Protein AF-K3WX58-F1 (afdb_monomer_lite)

Secondary structure (DSSP, 8-state):
-HHHHHHHHHHHHHHH---S-SS------HHHHHHHHHHHHHHHHHHHHHHHHHHHHTT-S-PPPPPPPPEES--GGG---S-S------S---SPPTTTTGGGS-HHHHHHHHHHH-TTGGG------S-S------GGGGTT---HHHHHHHSTT--------EEEEEEEEETTEEEEEEEE-SSTTHHHHHHHHHHHHHHHH-SBEEEE--SEEEEEEEEES-S-HHHHHHHHHHTHHHHHHHIIIIISHHHHHTT-EEEEEEEEEEEHHHHHHHH-S-TT--SSPPPTTS-----SSTT-EEEEEEEEEE-TTB--HHHHHHHHHHHHHHHHHHHT-EEEEEEE-S--TTSEEEEEEEEEGGG--BTTB-HHHHHHHHHHHHHHHHH-HHHHHHHHHHHHHHHHHHHHHTT--HHHHHHHHHHHHTTTSS---SEEEEEEE-TTS-EEEEEEEEEE----SBSGGGGT-HHHHHHHHHTTS--HHHHHHHHHHHHHHHHHHHHHHHHHH-HHHHHHHHHHHHHHHHTT--TTTHHHHHHHHHHTT--SHHHHHHHHHHHHHHHHHHTT----------PPEEEEEEEE-TT-SSEEEEEEEE--SSSS--EEEE-PPP---S-TT------HHHHHHHTT--HHHHHHHHHHHHHHHTTTS-TT--STHHHHHTT--HHHHHHHHHHHHHHHHHHHHHHHHHHHHHHHHHHHHHHTS-GGG--HHHHHHHGGGS-TT-HHHHHHHHHHHHHHHHHHHHHHHH---HHHHHHHHHHHHHHHHHHHHHHHHHT--S---------TT-----HHHHHHHHHHGGGG-HHHHHHHHGGGS-GGG--HHHHHHHHHHHHHHHHHHHHHHHHHHHHHHHHHT---HHHHHHHHTT--GGGGGGGHHHHHHHHHHHHHHHHHHHHHTTTSTTGGGS-HHHHHHHHHHHHHHHSTTS-TTGGGG--

InterPro domains:
  IPR002202 Hydroxymethylglutaryl-CoA reductase, class I/II [PF00368] (144-524)
  IPR002202 Hydroxymethylglutaryl-CoA reductase, class I/II [PS50065] (121-523)
  IPR002202 Hydroxymethylglutaryl-CoA reductase, class I/II [PTHR10572] (151-526)
  IPR004553 Hydroxymethylglutaryl-CoA reductase, bacterial-type [cd00644] (100-563)
  IPR009023 Hydroxymethylglutaryl-CoA reductase, class I/II, NAD/NADP-binding domain superfamily [SSF55035] (216-273)
  IPR009023 Hydroxymethylglutaryl-CoA reductase, class I/II, NAD/NADP-binding domain superfamily [SSF55035] (301-352)
  IPR009029 Hydroxymethylglutaryl-CoA reductase, class I/II, substrate-binding domain superfamily [SSF56542] (99-561)
  IPR023074 Hydroxymethylglutaryl-CoA reductase, class I/II, catalytic domain superfamily [G3DSA:3.90.770.10] (97-259)
  IPR023074 Hydroxymethylglutaryl-CoA reductase, class I/II, catalytic domain superfamily [G3DSA:3.90.770.10] (296-513)

Structure (mmCIF, N/CA/C/O backbone):
data_AF-K3WX58-F1
#
_entry.id   AF-K3WX58-F1
#
loop_
_atom_site.group_PDB
_atom_site.id
_atom_site.type_symbol
_atom_site.label_atom_id
_atom_site.label_alt_id
_atom_site.label_comp_id
_atom_site.label_asym_id
_atom_site.label_entity_id
_atom_site.label_seq_id
_atom_site.pdbx_PDB_ins_code
_atom_site.Cartn_x
_atom_site.Cartn_y
_atom_site.Cartn_z
_atom_site.occupancy
_atom_site.B_iso_or_equiv
_atom_site.auth_seq_id
_atom_site.auth_comp_id
_atom_site.auth_asym_id
_atom_site.auth_atom_id
_atom_site.pdbx_PDB_model_num
ATOM 1 N N . GLU A 1 1 ? 5.206 -16.574 -54.079 1.00 43.66 1 GLU A N 1
ATOM 2 C CA . GLU A 1 1 ? 4.871 -18.002 -53.870 1.00 43.66 1 GLU A CA 1
ATOM 3 C C . GLU A 1 1 ? 3.372 -18.230 -53.760 1.00 43.66 1 GLU A C 1
ATOM 5 O O . GLU A 1 1 ? 2.884 -19.163 -54.385 1.00 43.66 1 GLU A O 1
ATOM 10 N N . ASP A 1 2 ? 2.635 -17.336 -53.100 1.00 39.84 2 ASP A N 1
ATOM 11 C CA . ASP A 1 2 ? 1.175 -17.448 -52.975 1.00 39.84 2 ASP A CA 1
ATOM 12 C C . ASP A 1 2 ? 0.436 -17.485 -54.315 1.00 39.84 2 ASP A C 1
ATOM 14 O O . ASP A 1 2 ? -0.451 -18.311 -54.486 1.00 39.84 2 ASP A O 1
ATOM 18 N N . ALA A 1 3 ? 0.856 -16.708 -55.320 1.00 42.34 3 ALA A N 1
ATOM 19 C CA . ALA A 1 3 ? 0.269 -16.783 -56.664 1.00 42.34 3 ALA A CA 1
ATOM 20 C C . ALA A 1 3 ? 0.475 -18.160 -57.338 1.00 42.34 3 ALA A C 1
ATOM 22 O O . ALA A 1 3 ? -0.438 -18.698 -57.958 1.00 42.34 3 ALA A O 1
ATOM 23 N N . LEU A 1 4 ? 1.650 -18.779 -57.167 1.00 49.25 4 LEU A N 1
ATOM 24 C CA . LEU A 1 4 ? 1.963 -20.116 -57.696 1.00 49.25 4 LEU A CA 1
ATOM 25 C C . LEU A 1 4 ? 1.227 -21.220 -56.926 1.00 49.25 4 LEU A C 1
ATOM 27 O O . LEU A 1 4 ? 0.771 -22.196 -57.523 1.00 49.25 4 LEU A O 1
ATOM 31 N N . LEU A 1 5 ? 1.087 -21.060 -55.609 1.00 49.88 5 LEU A N 1
ATOM 32 C CA . LEU A 1 5 ? 0.298 -21.949 -54.763 1.00 49.88 5 LEU A CA 1
ATOM 33 C C . LEU A 1 5 ? -1.189 -21.857 -55.125 1.00 49.88 5 LEU A C 1
ATOM 35 O O . LEU A 1 5 ? -1.841 -22.888 -55.265 1.00 49.88 5 LEU A O 1
ATOM 39 N N . HIS A 1 6 ? -1.703 -20.653 -55.374 1.00 46.78 6 HIS A N 1
ATOM 40 C CA . HIS A 1 6 ? -3.083 -20.410 -55.786 1.00 46.78 6 HIS A CA 1
ATOM 41 C C . HIS A 1 6 ? -3.382 -21.034 -57.158 1.00 46.78 6 HIS A C 1
ATOM 43 O O . HIS A 1 6 ? -4.354 -21.775 -57.297 1.00 46.78 6 HIS A O 1
ATOM 49 N N . VAL A 1 7 ? -2.490 -20.867 -58.142 1.00 51.72 7 VAL A N 1
ATOM 50 C CA . VAL A 1 7 ? -2.615 -21.500 -59.470 1.00 51.72 7 VAL A CA 1
ATOM 51 C C . VAL A 1 7 ? -2.524 -23.031 -59.388 1.00 51.72 7 VAL A C 1
ATOM 53 O O . VAL A 1 7 ? -3.329 -23.729 -60.004 1.00 51.72 7 VAL A O 1
ATOM 56 N N . ARG A 1 8 ? -1.613 -23.590 -58.575 1.00 53.00 8 ARG A N 1
ATOM 57 C CA . ARG A 1 8 ? -1.532 -25.049 -58.341 1.00 53.00 8 ARG A CA 1
ATOM 58 C C . ARG A 1 8 ? -2.770 -25.601 -57.633 1.00 53.00 8 ARG A C 1
ATOM 60 O O . ARG A 1 8 ? -3.174 -26.731 -57.908 1.00 53.00 8 ARG A O 1
ATOM 67 N N . THR A 1 9 ? -3.372 -24.817 -56.743 1.00 53.41 9 THR A N 1
ATOM 68 C CA . THR A 1 9 ? -4.593 -25.191 -56.016 1.00 53.41 9 THR A CA 1
ATOM 69 C C . THR A 1 9 ? -5.805 -25.166 -56.947 1.00 53.41 9 THR A C 1
ATOM 71 O O . THR A 1 9 ? -6.582 -26.118 -56.944 1.00 53.41 9 THR A O 1
ATOM 74 N N . LEU A 1 10 ? -5.904 -24.166 -57.829 1.00 48.84 10 LEU A N 1
ATOM 75 C CA . LEU A 1 10 ? -6.927 -24.093 -58.879 1.00 48.84 10 LEU A CA 1
ATOM 76 C C . LEU A 1 10 ? -6.798 -25.236 -59.901 1.00 48.84 10 LEU A C 1
ATOM 78 O O . LEU A 1 10 ? -7.798 -25.858 -60.249 1.00 48.84 10 LEU A O 1
ATOM 82 N N . LEU A 1 11 ? -5.577 -25.598 -60.313 1.00 54.47 11 LEU A N 1
ATOM 83 C CA . LEU A 1 11 ? -5.333 -26.749 -61.198 1.00 54.47 11 LEU A CA 1
ATOM 84 C C . LEU A 1 11 ? -5.656 -28.097 -60.527 1.00 54.47 11 LEU A C 1
ATOM 86 O O . LEU A 1 11 ? -6.157 -29.012 -61.183 1.00 54.47 11 LEU A O 1
ATOM 90 N N . LYS A 1 12 ? -5.408 -28.232 -59.216 1.00 52.78 12 LYS A N 1
ATOM 91 C CA . LYS A 1 12 ? -5.832 -29.406 -58.431 1.00 52.78 12 LYS A CA 1
ATOM 92 C C . LYS A 1 12 ? -7.353 -29.480 -58.283 1.00 52.78 12 LYS A C 1
ATOM 94 O O . LYS A 1 12 ? -7.905 -30.570 -58.403 1.00 52.78 12 LYS A O 1
ATOM 99 N N . ALA A 1 13 ? -8.021 -28.347 -58.069 1.00 48.00 13 ALA A N 1
ATOM 100 C CA . ALA A 1 13 ? -9.479 -28.272 -57.993 1.00 48.00 13 ALA A CA 1
ATOM 101 C C . ALA A 1 13 ? -10.135 -28.631 -59.339 1.00 48.00 13 ALA A C 1
ATOM 103 O O . ALA A 1 13 ? -11.078 -29.420 -59.369 1.00 48.00 13 ALA A O 1
ATOM 104 N N . ALA A 1 14 ? -9.567 -28.161 -60.455 1.00 50.66 14 ALA A N 1
ATOM 105 C CA . ALA A 1 14 ? -10.018 -28.511 -61.803 1.00 50.66 14 ALA A CA 1
ATOM 106 C C . ALA A 1 14 ? -9.865 -30.015 -62.118 1.00 50.66 14 ALA A C 1
ATOM 108 O O . ALA A 1 14 ? -10.722 -30.590 -62.783 1.00 50.66 14 ALA A O 1
ATOM 109 N N . LYS A 1 15 ? -8.823 -30.682 -61.594 1.00 52.50 15 LYS A N 1
ATOM 110 C CA . LYS A 1 15 ? -8.646 -32.144 -61.719 1.00 52.50 15 LYS A CA 1
ATOM 111 C C . LYS A 1 15 ? -9.596 -32.968 -60.840 1.00 52.50 15 LYS A C 1
ATOM 113 O O . LYS A 1 15 ? -9.885 -34.107 -61.191 1.00 52.50 15 LYS A O 1
ATOM 118 N N . HIS A 1 16 ? -10.072 -32.428 -59.716 1.00 46.81 16 HIS A N 1
ATOM 119 C CA . HIS A 1 16 ? -10.919 -33.163 -58.764 1.00 46.81 16 HIS A CA 1
ATOM 120 C C . HIS A 1 16 ? -12.434 -33.032 -59.005 1.00 46.81 16 HIS A C 1
ATOM 122 O O . HIS A 1 16 ? -13.191 -33.816 -58.439 1.00 46.81 16 HIS A O 1
ATOM 128 N N . HIS A 1 17 ? -12.893 -32.106 -59.853 1.00 43.56 17 HIS A N 1
ATOM 129 C CA . HIS A 1 17 ? -14.317 -31.932 -60.190 1.00 43.56 17 HIS A CA 1
ATOM 130 C C . HIS A 1 17 ? -14.790 -32.661 -61.463 1.00 43.56 17 HIS A C 1
ATOM 132 O O . HIS A 1 17 ? -15.893 -32.408 -61.945 1.00 43.56 17 HIS A O 1
ATOM 138 N N . ALA A 1 18 ? -14.019 -33.620 -61.985 1.00 42.00 18 ALA A N 1
ATOM 139 C CA . ALA A 1 18 ? -14.491 -34.508 -63.047 1.00 42.00 18 ALA A CA 1
ATOM 140 C C . ALA A 1 18 ? -15.503 -35.539 -62.493 1.00 42.00 18 ALA A C 1
ATOM 142 O O . ALA A 1 18 ? -15.126 -36.591 -61.980 1.00 42.00 18 ALA A O 1
ATOM 143 N N . ILE A 1 19 ? -16.798 -35.217 -62.572 1.00 40.12 19 ILE A N 1
ATOM 144 C CA . ILE A 1 19 ? -17.924 -36.133 -62.311 1.00 40.12 19 ILE A CA 1
ATOM 145 C C . ILE A 1 19 ? -18.088 -37.082 -63.520 1.00 40.12 19 ILE A C 1
ATOM 147 O O . ILE A 1 19 ? -17.957 -36.633 -64.661 1.00 40.12 19 ILE A O 1
ATOM 151 N N . PRO A 1 20 ? -18.381 -38.383 -63.318 1.00 42.94 20 PRO A N 1
ATOM 152 C CA . PRO A 1 20 ? -18.301 -39.397 -64.364 1.00 42.94 20 PRO A CA 1
ATOM 153 C C . PRO A 1 20 ? -19.585 -39.470 -65.197 1.00 42.94 20 PRO A C 1
ATOM 155 O O . PRO A 1 20 ? -20.292 -40.461 -65.118 1.00 42.94 20 PRO A O 1
ATOM 158 N N . HIS A 1 21 ? -19.901 -38.465 -66.015 1.00 39.81 21 HIS A N 1
ATOM 159 C CA . HIS A 1 21 ? -20.888 -38.636 -67.089 1.00 39.81 21 HIS A CA 1
ATOM 160 C C . HIS A 1 21 ? -20.566 -37.751 -68.305 1.00 39.81 21 HIS A C 1
ATOM 162 O O . HIS A 1 21 ? -20.448 -36.535 -68.198 1.00 39.81 21 HIS A O 1
ATOM 168 N N . SER A 1 22 ? -20.518 -38.403 -69.473 1.00 39.22 22 SER A N 1
ATOM 169 C CA . SER A 1 22 ? -20.307 -37.898 -70.843 1.00 39.22 22 SER A CA 1
ATOM 170 C C . SER A 1 22 ? -18.853 -37.808 -71.351 1.00 39.22 22 SER A C 1
ATOM 172 O O . SER A 1 22 ? -17.970 -37.200 -70.755 1.00 39.22 22 SER A O 1
ATOM 174 N N . ASN A 1 23 ? -18.631 -38.469 -72.495 1.00 43.84 23 ASN A N 1
ATOM 175 C CA . ASN A 1 23 ? -17.389 -38.558 -73.265 1.00 43.84 23 ASN A CA 1
ATOM 176 C C . ASN A 1 23 ? -17.002 -37.206 -73.894 1.00 43.84 23 ASN A C 1
ATOM 178 O O . ASN A 1 23 ? -17.158 -37.010 -75.099 1.00 43.84 23 ASN A O 1
ATOM 182 N N . ALA A 1 24 ? -16.456 -36.290 -73.103 1.00 44.12 24 ALA A N 1
ATOM 183 C CA . ALA A 1 24 ? -15.694 -35.159 -73.619 1.00 44.12 24 ALA A CA 1
ATOM 184 C C . ALA A 1 24 ? -14.443 -34.980 -72.755 1.00 44.12 24 ALA A C 1
ATOM 186 O O . ALA A 1 24 ? -14.512 -34.523 -71.616 1.00 44.12 24 ALA A O 1
ATOM 187 N N . ALA A 1 25 ? -13.293 -35.395 -73.287 1.00 41.34 25 ALA A N 1
ATOM 188 C CA . ALA A 1 25 ? -12.004 -35.159 -72.658 1.00 41.34 25 ALA A CA 1
ATOM 189 C C . ALA A 1 25 ? -11.782 -33.645 -72.533 1.00 41.34 25 ALA A C 1
ATOM 191 O O . ALA A 1 25 ? -11.614 -32.949 -73.534 1.00 41.34 25 ALA A O 1
ATOM 192 N N . VAL A 1 26 ? -11.789 -33.127 -71.304 1.00 44.72 26 VAL A N 1
ATOM 193 C CA . VAL A 1 26 ? -11.308 -31.773 -71.022 1.00 44.72 26 VAL A CA 1
ATOM 194 C C . VAL A 1 26 ? -9.791 -31.803 -71.197 1.00 44.72 26 VAL A C 1
ATOM 196 O O . VAL A 1 26 ? -9.055 -32.199 -70.293 1.00 44.72 26 VAL A O 1
ATOM 199 N N . HIS A 1 27 ? -9.324 -31.440 -72.392 1.00 47.81 27 HIS A N 1
ATOM 200 C CA . HIS A 1 27 ? -7.918 -31.146 -72.638 1.00 47.81 27 HIS A CA 1
ATOM 201 C C . HIS A 1 27 ? -7.548 -29.912 -71.809 1.00 47.81 27 HIS A C 1
ATOM 203 O O . HIS A 1 27 ? -7.974 -28.797 -72.104 1.00 47.81 27 HIS A O 1
ATOM 209 N N . VAL A 1 28 ? -6.767 -30.116 -70.748 1.00 53.69 28 VAL A N 1
ATOM 210 C CA . VAL A 1 28 ? -5.978 -29.027 -70.171 1.00 53.69 28 VAL A CA 1
ATOM 211 C C . VAL A 1 28 ? -4.969 -28.651 -71.249 1.00 53.69 28 VAL A C 1
ATOM 213 O O . VAL A 1 28 ? -4.150 -29.483 -71.619 1.00 53.69 28 VAL A O 1
ATOM 216 N N . ASP A 1 29 ? -5.102 -27.446 -71.801 1.00 55.41 29 ASP A N 1
ATOM 217 C CA . ASP A 1 29 ? -4.260 -26.936 -72.882 1.00 55.41 29 ASP A CA 1
ATOM 218 C C . ASP A 1 29 ? -2.776 -27.063 -72.492 1.00 55.41 29 ASP A C 1
ATOM 220 O O . ASP A 1 29 ? -2.338 -26.493 -71.485 1.00 55.41 29 ASP A O 1
ATOM 224 N N . ASP A 1 30 ? -2.007 -27.839 -73.261 1.00 56.28 30 ASP A N 1
ATOM 225 C CA . ASP A 1 30 ? -0.589 -28.116 -72.994 1.00 56.28 30 ASP A CA 1
ATOM 226 C C . ASP A 1 30 ? 0.239 -26.818 -72.942 1.00 56.28 30 ASP A C 1
ATOM 228 O O . ASP A 1 30 ? 1.241 -26.743 -72.227 1.00 56.28 30 ASP A O 1
ATOM 232 N N . ASN A 1 31 ? -0.236 -25.743 -73.583 1.00 53.22 31 ASN A N 1
ATOM 233 C CA . ASN A 1 31 ? 0.344 -24.404 -73.460 1.00 53.22 31 ASN A CA 1
ATOM 234 C C . ASN A 1 31 ? 0.270 -23.833 -72.036 1.00 53.22 31 ASN A C 1
ATOM 236 O O . ASN A 1 31 ? 1.173 -23.111 -71.611 1.00 53.22 31 ASN A O 1
ATOM 240 N N . VAL A 1 32 ? -0.789 -24.131 -71.280 1.00 56.25 32 VAL A N 1
ATOM 241 C CA . VAL A 1 32 ? -0.944 -23.660 -69.894 1.00 56.25 32 VAL A CA 1
ATOM 242 C C . VAL A 1 32 ? -0.010 -24.436 -68.970 1.00 56.25 32 VAL A C 1
ATOM 244 O O . VAL A 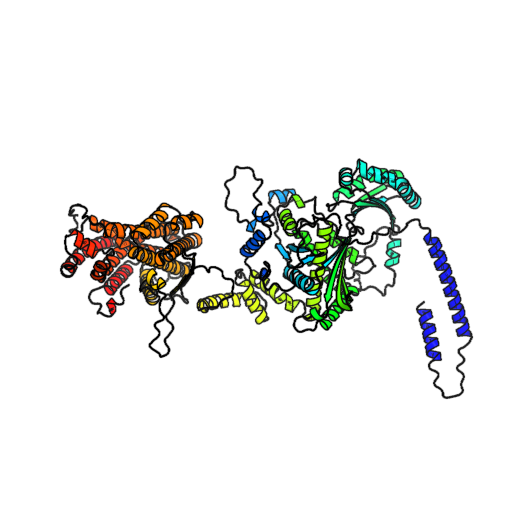1 32 ? 0.622 -23.840 -68.099 1.00 56.25 32 VAL A O 1
ATOM 247 N N . LEU A 1 33 ? 0.142 -25.744 -69.186 1.00 57.25 33 LEU A N 1
ATOM 248 C CA . LEU A 1 33 ? 1.099 -26.568 -68.441 1.00 57.25 33 LEU A CA 1
ATOM 249 C C . LEU A 1 33 ? 2.553 -26.178 -68.752 1.00 57.25 33 LEU A C 1
ATOM 251 O O . LEU A 1 33 ? 3.347 -26.069 -67.816 1.00 57.25 33 LEU A O 1
ATOM 255 N N . SER A 1 34 ? 2.877 -25.874 -70.016 1.00 57.81 34 SER A N 1
ATOM 256 C CA . SER A 1 34 ? 4.191 -25.346 -70.421 1.00 57.81 34 SER A CA 1
ATOM 257 C C . SER A 1 34 ? 4.495 -24.015 -69.738 1.00 57.81 34 SER A C 1
ATOM 259 O O . SER A 1 34 ? 5.524 -23.879 -69.080 1.00 57.81 34 SER A O 1
ATOM 261 N N . LYS A 1 35 ? 3.556 -23.059 -69.777 1.00 56.00 35 LYS A N 1
ATOM 262 C CA . LYS A 1 35 ? 3.727 -21.749 -69.128 1.00 56.00 35 LYS A CA 1
ATOM 263 C C . LYS A 1 35 ? 3.843 -21.842 -67.608 1.00 56.00 35 LYS A C 1
ATOM 265 O O . LYS A 1 35 ? 4.598 -21.086 -67.007 1.00 56.00 35 LYS A O 1
ATOM 270 N N . VAL A 1 36 ? 3.140 -22.773 -66.959 1.00 57.78 36 VAL A N 1
ATOM 271 C CA . VAL A 1 36 ? 3.308 -23.029 -65.515 1.00 57.78 36 VAL A CA 1
ATOM 272 C C . VAL A 1 36 ? 4.688 -23.629 -65.215 1.00 57.78 36 VAL A C 1
ATOM 274 O O . VAL A 1 36 ? 5.283 -23.295 -64.187 1.00 57.78 36 VAL A O 1
ATOM 277 N N . GLY A 1 37 ? 5.213 -24.470 -66.110 1.00 58.25 37 GLY A N 1
ATOM 278 C CA . GLY A 1 37 ? 6.590 -24.962 -66.064 1.00 58.25 37 GLY A CA 1
ATOM 279 C C . GLY A 1 37 ? 7.611 -23.828 -66.183 1.00 58.25 37 GLY A C 1
ATOM 280 O O . GLY A 1 37 ? 8.449 -23.677 -65.298 1.00 58.25 37 GLY A O 1
ATOM 281 N N . GLU A 1 38 ? 7.478 -22.979 -67.202 1.00 60.28 38 GLU A N 1
ATOM 282 C CA . GLU A 1 38 ? 8.333 -21.805 -67.435 1.00 60.28 38 GLU A CA 1
ATOM 283 C C . GLU A 1 38 ? 8.309 -20.829 -66.250 1.00 60.28 38 GLU A C 1
ATOM 285 O O . GLU A 1 38 ? 9.360 -20.408 -65.777 1.00 60.28 38 GLU A O 1
ATOM 290 N N . ILE A 1 39 ? 7.131 -20.538 -65.684 1.00 58.31 39 ILE A N 1
ATOM 291 C CA . ILE A 1 39 ? 7.000 -19.686 -64.489 1.00 58.31 39 ILE A CA 1
ATOM 292 C C . ILE A 1 39 ? 7.666 -20.338 -63.269 1.00 58.31 39 ILE A C 1
ATOM 294 O O . ILE A 1 39 ? 8.238 -19.639 -62.433 1.00 58.31 39 ILE A O 1
ATOM 298 N N . SER A 1 40 ? 7.616 -21.667 -63.139 1.00 56.72 40 SER A N 1
ATOM 299 C CA . SER A 1 40 ? 8.281 -22.376 -62.041 1.00 56.72 40 SER A CA 1
ATOM 300 C C . SER A 1 40 ? 9.805 -22.363 -62.180 1.00 56.72 40 SER A C 1
ATOM 302 O O . SER A 1 40 ? 10.489 -22.284 -61.160 1.00 56.72 40 SER A O 1
ATOM 304 N N . VAL A 1 41 ? 10.326 -22.430 -63.409 1.00 64.38 41 VAL A N 1
ATOM 305 C CA . VAL A 1 41 ? 11.761 -22.302 -63.707 1.00 64.38 41 VAL A CA 1
ATOM 306 C C . VAL A 1 41 ? 12.219 -20.874 -63.436 1.00 64.38 41 VAL A C 1
ATOM 308 O O . VAL A 1 41 ? 13.125 -20.683 -62.633 1.00 64.38 41 VAL A O 1
ATOM 311 N N . LEU A 1 42 ? 11.505 -19.872 -63.956 1.00 55.12 42 LEU A N 1
ATOM 312 C CA . LEU A 1 42 ? 11.805 -18.459 -63.718 1.00 55.12 42 LEU A CA 1
ATOM 313 C C . LEU A 1 42 ? 11.746 -18.110 -62.221 1.00 55.12 42 LEU A C 1
ATOM 315 O O . LEU A 1 42 ? 12.582 -17.375 -61.709 1.00 55.12 42 LEU A O 1
ATOM 319 N N . ALA A 1 43 ? 10.793 -18.679 -61.476 1.00 53.91 43 ALA A N 1
ATOM 320 C CA . ALA A 1 43 ? 10.718 -18.516 -60.026 1.00 53.91 43 ALA A CA 1
ATOM 321 C C . ALA A 1 43 ? 11.873 -19.206 -59.283 1.00 53.91 43 ALA A C 1
ATOM 323 O O . ALA A 1 43 ? 12.222 -18.769 -58.190 1.00 53.91 43 ALA A O 1
ATOM 324 N N . SER A 1 44 ? 12.446 -20.281 -59.834 1.00 58.12 44 SER A N 1
ATOM 325 C CA . SER A 1 44 ? 13.644 -20.934 -59.297 1.00 58.12 44 SER A CA 1
ATOM 326 C C . SER A 1 44 ? 14.898 -20.113 -59.588 1.00 58.12 44 SER A C 1
ATOM 328 O O . SER A 1 44 ? 15.683 -19.877 -58.678 1.00 58.12 44 SER A O 1
ATOM 330 N N . GLU A 1 45 ? 15.035 -19.599 -60.808 1.00 58.44 45 GLU A N 1
ATOM 331 C CA . GLU A 1 45 ? 16.137 -18.723 -61.221 1.00 58.44 45 GLU A CA 1
ATOM 332 C C . GLU A 1 45 ? 16.125 -17.406 -60.438 1.00 58.44 45 GLU A C 1
ATOM 334 O O . GLU A 1 45 ? 17.158 -16.974 -59.939 1.00 58.44 45 GLU A O 1
ATOM 339 N N . ILE A 1 46 ? 14.950 -16.804 -60.222 1.00 58.31 46 ILE A N 1
ATOM 340 C CA . ILE A 1 46 ? 14.791 -15.633 -59.346 1.00 58.31 46 ILE A CA 1
ATOM 341 C C . ILE A 1 46 ? 15.191 -15.972 -57.905 1.00 58.31 46 ILE A C 1
ATOM 343 O O . ILE A 1 46 ? 15.766 -15.124 -57.228 1.00 58.31 46 ILE A O 1
ATOM 347 N N . ARG A 1 47 ? 14.927 -17.197 -57.431 1.00 58.03 47 ARG A N 1
ATOM 348 C CA . ARG A 1 47 ? 15.320 -17.668 -56.093 1.00 58.03 47 ARG A CA 1
ATOM 349 C C . ARG A 1 47 ? 16.832 -17.804 -55.974 1.00 58.03 47 ARG A C 1
ATOM 351 O O . ARG A 1 47 ? 17.395 -17.299 -55.015 1.00 58.03 47 ARG A O 1
ATOM 358 N N . GLU A 1 48 ? 17.481 -18.413 -56.962 1.00 56.88 48 GLU A N 1
ATOM 359 C CA . GLU A 1 48 ? 18.940 -18.519 -57.034 1.00 56.88 48 GLU A CA 1
ATOM 360 C C . GLU A 1 48 ? 19.594 -17.144 -57.160 1.00 56.88 48 GLU A C 1
ATOM 362 O O . GLU A 1 48 ? 20.570 -16.860 -56.471 1.00 56.88 48 GLU A O 1
ATOM 367 N N . CYS A 1 49 ? 19.020 -16.250 -57.965 1.00 46.41 49 CYS A N 1
ATOM 368 C CA . CYS A 1 49 ? 19.506 -14.885 -58.106 1.00 46.41 49 CYS A CA 1
ATOM 369 C C . CYS A 1 49 ? 19.313 -14.095 -56.801 1.00 46.41 49 CYS A C 1
ATOM 371 O O . CYS A 1 49 ? 20.210 -13.363 -56.396 1.00 46.41 49 CYS A O 1
ATOM 373 N N . LEU A 1 50 ? 18.195 -14.281 -56.088 1.00 47.03 50 LEU A N 1
ATOM 374 C CA . LEU A 1 50 ? 17.970 -13.722 -54.750 1.00 47.03 50 LEU A CA 1
ATOM 375 C C . LEU A 1 50 ? 18.919 -14.321 -53.714 1.00 47.03 50 LEU A C 1
ATOM 377 O O . LEU A 1 50 ? 19.434 -13.578 -52.893 1.00 47.03 50 LEU A O 1
ATOM 381 N N . GLU A 1 51 ? 19.198 -15.622 -53.749 1.00 49.56 51 GLU A N 1
ATOM 382 C CA . GLU A 1 51 ? 20.170 -16.265 -52.861 1.00 49.56 51 GLU A CA 1
ATOM 383 C C . GLU A 1 51 ? 21.598 -15.797 -53.148 1.00 49.56 51 GLU A C 1
ATOM 385 O O . GLU A 1 51 ? 22.373 -15.599 -52.215 1.00 49.56 51 GLU A O 1
ATOM 390 N N . GLN A 1 52 ? 21.948 -15.555 -54.412 1.00 46.28 52 GLN A N 1
ATOM 391 C CA . GLN A 1 52 ? 23.228 -14.971 -54.806 1.00 46.28 52 GLN A CA 1
ATOM 392 C C . GLN A 1 52 ? 23.318 -13.489 -54.428 1.00 46.28 52 GLN A C 1
ATOM 394 O O . GLN A 1 52 ? 24.349 -13.072 -53.912 1.00 46.28 52 GLN A O 1
ATOM 399 N N . VAL A 1 53 ? 22.240 -12.711 -54.571 1.00 42.31 53 VAL A N 1
ATOM 400 C CA . VAL A 1 53 ? 22.160 -11.315 -54.102 1.00 42.31 53 VAL A CA 1
ATOM 401 C C . VAL A 1 53 ? 22.178 -11.247 -52.574 1.00 42.31 53 VAL A C 1
ATOM 403 O O . VAL A 1 53 ? 22.806 -10.355 -52.022 1.00 42.31 53 VAL A O 1
ATOM 406 N N . VAL A 1 54 ? 21.573 -12.202 -51.865 1.00 43.06 54 VAL A N 1
ATOM 407 C CA . VAL A 1 54 ? 21.633 -12.318 -50.398 1.00 43.06 54 VAL A CA 1
ATOM 408 C C . VAL A 1 54 ? 23.010 -12.797 -49.936 1.00 43.06 54 VAL A C 1
ATOM 410 O O . VAL A 1 54 ? 23.475 -12.337 -48.900 1.00 43.06 54 VAL A O 1
ATOM 413 N N . LYS A 1 55 ? 23.708 -13.646 -50.700 1.00 39.88 55 LYS A N 1
ATOM 414 C CA . LYS A 1 55 ? 25.110 -14.017 -50.437 1.00 39.88 55 LYS A CA 1
ATOM 415 C C . LYS A 1 55 ? 26.081 -12.871 -50.741 1.00 39.88 55 LYS A C 1
ATOM 417 O O . LYS A 1 55 ? 27.009 -12.670 -49.966 1.00 39.88 55 LYS A O 1
ATOM 422 N N . GLN A 1 56 ? 25.844 -12.077 -51.788 1.00 37.72 56 GLN A N 1
ATOM 423 C CA . GLN A 1 56 ? 26.633 -10.877 -52.111 1.00 37.72 56 GLN A CA 1
ATOM 424 C C . GLN A 1 56 ? 26.319 -9.691 -51.179 1.00 37.72 56 GLN A C 1
ATOM 426 O O . GLN A 1 56 ? 27.223 -8.950 -50.821 1.00 37.72 56 GLN A O 1
ATOM 431 N N . GLN A 1 57 ? 25.079 -9.540 -50.697 1.00 38.69 57 GLN A N 1
ATOM 432 C CA . GLN A 1 57 ? 24.730 -8.610 -49.605 1.00 38.69 57 GLN A CA 1
ATOM 433 C C . GLN A 1 57 ? 25.093 -9.163 -48.215 1.00 38.69 57 GLN A C 1
ATOM 435 O O . GLN A 1 57 ? 25.110 -8.419 -47.232 1.00 38.69 57 GLN A O 1
ATOM 440 N N . GLY A 1 58 ? 25.381 -10.463 -48.131 1.00 33.75 58 GLY A N 1
ATOM 441 C CA . GLY A 1 58 ? 25.758 -11.201 -46.929 1.00 33.75 58 GLY A CA 1
ATOM 442 C C . GLY A 1 58 ? 27.239 -11.097 -46.568 1.00 33.75 58 GLY A C 1
ATOM 443 O O . GLY A 1 58 ? 27.616 -11.585 -45.508 1.00 33.75 58 GLY A O 1
ATOM 444 N N . SER A 1 59 ? 28.063 -10.429 -47.386 1.00 31.67 59 SER A N 1
ATOM 445 C CA . SER A 1 59 ? 29.437 -10.048 -47.024 1.00 31.67 59 SER A CA 1
ATOM 446 C C . SER A 1 59 ? 29.534 -8.644 -46.409 1.00 31.67 59 SER A C 1
ATOM 448 O O . SER A 1 59 ? 30.596 -8.031 -46.448 1.00 31.67 59 SER A O 1
ATOM 450 N N . ASN A 1 60 ? 28.446 -8.113 -45.842 1.00 37.81 60 ASN A N 1
ATOM 451 C CA . ASN A 1 60 ? 28.531 -6.937 -44.979 1.00 37.81 60 ASN A CA 1
ATOM 452 C C . ASN A 1 60 ? 29.006 -7.372 -43.585 1.00 37.81 60 ASN A C 1
ATOM 454 O O . ASN A 1 60 ? 28.320 -8.115 -42.887 1.00 37.81 60 ASN A O 1
ATOM 458 N N . VAL A 1 61 ? 30.184 -6.878 -43.207 1.00 41.50 61 VAL A N 1
ATOM 459 C CA . VAL A 1 61 ? 31.074 -7.230 -42.077 1.00 41.50 61 VAL A CA 1
ATOM 460 C C . VAL A 1 61 ? 30.485 -6.955 -40.670 1.00 41.50 61 VAL A C 1
ATOM 462 O O . VAL A 1 61 ? 31.199 -6.751 -39.697 1.00 41.50 61 VAL A O 1
ATOM 465 N N . LEU A 1 62 ? 29.163 -6.965 -40.500 1.00 49.38 62 LEU A N 1
ATOM 466 C CA . LEU A 1 62 ? 28.506 -6.745 -39.208 1.00 49.38 62 LEU A CA 1
ATOM 467 C C . LEU A 1 62 ? 27.758 -8.008 -38.782 1.00 49.38 62 LEU A C 1
ATOM 469 O O . LEU A 1 62 ? 26.562 -8.159 -39.046 1.00 49.38 62 LEU A O 1
ATOM 473 N N . GLU A 1 63 ? 28.452 -8.916 -38.089 1.00 49.31 63 GLU A N 1
ATOM 474 C CA . GLU A 1 63 ? 27.775 -9.971 -37.335 1.00 49.31 63 GLU A CA 1
ATOM 475 C C . GLU A 1 63 ? 26.774 -9.322 -36.371 1.00 49.31 63 GLU A C 1
ATOM 477 O O . GLU A 1 63 ? 27.124 -8.508 -35.513 1.00 49.31 63 GLU A O 1
ATOM 482 N N . ARG A 1 64 ? 25.486 -9.650 -36.523 1.00 59.72 64 ARG A N 1
ATOM 483 C CA . ARG A 1 64 ? 24.458 -9.164 -35.599 1.00 59.72 64 ARG A CA 1
ATOM 484 C C . ARG A 1 64 ? 24.771 -9.706 -34.210 1.00 59.72 64 ARG A C 1
ATOM 486 O O . ARG A 1 64 ? 24.803 -10.923 -34.025 1.00 59.72 64 ARG A O 1
ATOM 493 N N . LYS A 1 65 ? 24.940 -8.808 -33.235 1.00 73.69 65 LYS A N 1
ATOM 494 C CA . LYS A 1 65 ? 25.191 -9.186 -31.843 1.00 73.69 65 LYS A CA 1
ATOM 495 C C . LYS A 1 65 ? 24.139 -10.182 -31.352 1.00 73.69 65 LYS A C 1
ATOM 497 O O . LYS A 1 65 ? 22.943 -9.882 -31.340 1.00 73.69 65 LYS A O 1
ATOM 502 N N . LYS A 1 66 ? 24.600 -11.360 -30.933 1.00 75.56 66 LYS A N 1
ATOM 503 C CA . LYS A 1 66 ? 23.789 -12.336 -30.203 1.00 75.56 66 LYS A CA 1
ATOM 504 C C . LYS A 1 66 ? 23.825 -11.970 -28.723 1.00 75.56 66 LYS A C 1
ATOM 506 O O . LYS A 1 66 ? 24.885 -11.682 -28.180 1.00 75.56 66 LYS A O 1
ATOM 511 N N . PHE A 1 67 ? 22.657 -11.933 -28.093 1.00 80.50 67 PHE A N 1
ATOM 512 C CA . PHE A 1 67 ? 22.532 -11.643 -26.667 1.00 80.50 67 PHE A CA 1
ATOM 513 C C . PHE A 1 67 ? 22.494 -12.938 -25.868 1.00 80.50 67 PHE A C 1
ATOM 515 O O . PHE A 1 67 ? 21.882 -13.910 -26.319 1.00 80.50 67 PHE A O 1
ATOM 522 N N . ASP A 1 68 ? 23.083 -12.915 -24.676 1.00 77.88 68 ASP A N 1
ATOM 523 C CA . ASP A 1 68 ? 23.176 -14.096 -23.826 1.00 77.88 68 ASP A CA 1
ATOM 524 C C . ASP A 1 68 ? 21.790 -14.630 -23.421 1.00 77.88 68 ASP A C 1
ATOM 526 O O . ASP A 1 68 ? 20.836 -13.853 -23.228 1.00 77.88 68 ASP A O 1
ATOM 530 N N . PRO A 1 69 ? 21.640 -15.965 -23.318 1.00 79.88 69 PRO A N 1
ATOM 531 C CA . PRO A 1 69 ? 20.416 -16.572 -22.825 1.00 79.88 69 PRO A CA 1
ATOM 532 C C . PRO A 1 69 ? 20.225 -16.259 -21.337 1.00 79.88 69 PRO A C 1
ATOM 534 O O . PRO A 1 69 ? 21.182 -16.068 -20.589 1.00 79.88 69 PRO A O 1
ATOM 537 N N . LEU A 1 70 ? 18.965 -16.228 -20.901 1.00 83.50 70 LEU A N 1
ATOM 538 C CA . LEU A 1 70 ? 18.639 -16.078 -19.485 1.00 83.50 70 LEU A CA 1
ATOM 539 C C . LEU A 1 70 ? 19.125 -17.301 -18.698 1.00 83.50 70 LEU A C 1
ATOM 541 O O . LEU A 1 70 ? 18.920 -18.434 -19.131 1.00 83.50 70 LEU A O 1
ATOM 545 N N . GLN A 1 71 ? 19.699 -17.053 -17.528 1.00 81.31 71 GLN A N 1
ATOM 546 C CA . GLN A 1 71 ? 20.092 -18.065 -16.552 1.00 81.31 71 GLN A CA 1
ATOM 547 C C . GLN A 1 71 ? 19.095 -18.074 -15.388 1.00 81.31 71 GLN A C 1
ATOM 549 O O . GLN A 1 71 ? 18.589 -17.001 -15.042 1.00 81.31 71 GLN A O 1
ATOM 554 N N . PRO A 1 72 ? 18.797 -19.230 -14.767 1.00 78.88 72 PRO A N 1
ATOM 555 C CA . PRO A 1 72 ? 18.010 -19.274 -13.536 1.00 78.88 72 PRO A CA 1
ATOM 556 C C . PRO A 1 72 ? 18.580 -18.309 -12.490 1.00 78.88 72 PRO A C 1
ATOM 558 O O . PRO A 1 72 ? 19.794 -18.195 -12.337 1.00 78.88 72 PRO A O 1
ATOM 561 N N . SER A 1 73 ? 17.710 -17.597 -11.778 1.00 64.19 73 SER A N 1
ATOM 562 C CA . SER A 1 73 ? 18.103 -16.596 -10.773 1.00 64.19 73 SER A CA 1
ATOM 563 C C . SER A 1 73 ? 18.857 -17.182 -9.566 1.00 64.19 73 SER A C 1
ATOM 565 O O . SER A 1 73 ? 19.491 -16.436 -8.817 1.00 64.19 73 SER A O 1
ATOM 567 N N . THR A 1 74 ? 18.822 -18.504 -9.368 1.00 55.03 74 THR A N 1
ATOM 568 C CA . THR A 1 74 ? 19.544 -19.217 -8.309 1.00 55.03 74 THR A CA 1
ATOM 569 C C . THR A 1 74 ? 21.033 -19.335 -8.646 1.00 55.03 74 THR A C 1
ATOM 571 O O . THR A 1 74 ? 21.461 -20.300 -9.277 1.00 55.03 74 THR A O 1
ATOM 574 N N . HIS A 1 75 ? 21.843 -18.366 -8.219 1.00 40.97 75 HIS A N 1
ATOM 575 C CA . HIS A 1 75 ? 23.298 -18.525 -8.193 1.00 40.97 75 HIS A CA 1
ATOM 576 C C . HIS A 1 75 ? 23.719 -19.390 -6.991 1.00 40.97 75 HIS A C 1
ATOM 578 O O . HIS A 1 75 ? 23.342 -19.107 -5.855 1.00 40.97 75 HIS A O 1
ATOM 584 N N . GLU A 1 76 ? 24.569 -20.396 -7.224 1.00 34.47 76 GLU A N 1
ATOM 585 C CA . GLU A 1 76 ? 25.212 -21.220 -6.180 1.00 34.47 76 GLU A CA 1
ATOM 586 C C . GLU A 1 76 ? 26.020 -20.393 -5.155 1.00 34.47 76 GLU A C 1
ATOM 588 O O . GLU A 1 76 ? 26.288 -20.863 -4.053 1.00 34.47 76 GLU A O 1
ATOM 593 N N . SER A 1 77 ? 26.371 -19.139 -5.472 1.00 33.28 77 SER A N 1
ATOM 594 C CA . SER A 1 77 ? 27.099 -18.234 -4.571 1.00 33.28 77 SER A CA 1
ATOM 595 C C . SER A 1 77 ? 26.248 -17.617 -3.454 1.00 33.28 77 SER A C 1
ATOM 597 O O . SER A 1 77 ? 26.815 -17.071 -2.513 1.00 33.28 77 SER A O 1
ATOM 599 N N . ASP A 1 78 ? 24.916 -17.727 -3.524 1.00 35.88 78 ASP A N 1
ATOM 600 C CA . ASP A 1 78 ? 23.990 -17.318 -2.452 1.00 35.88 78 ASP A CA 1
ATOM 601 C C . ASP A 1 78 ? 23.649 -18.489 -1.506 1.00 35.88 78 ASP A C 1
ATOM 603 O O . ASP A 1 78 ? 22.654 -18.454 -0.773 1.00 35.88 78 ASP A O 1
ATOM 607 N N . ALA A 1 79 ? 24.474 -19.544 -1.505 1.00 25.77 79 ALA A N 1
ATOM 608 C CA . ALA A 1 79 ? 24.413 -20.633 -0.539 1.00 25.77 79 ALA A CA 1
ATOM 609 C C . ALA A 1 79 ? 24.853 -20.141 0.851 1.00 25.77 79 ALA A C 1
ATOM 611 O O . ALA A 1 79 ? 25.967 -20.378 1.318 1.00 25.77 79 ALA A O 1
ATOM 612 N N . TRP A 1 80 ? 23.949 -19.452 1.546 1.00 28.31 80 TRP A N 1
ATOM 613 C CA . TRP A 1 80 ? 24.041 -19.310 2.992 1.00 28.31 80 TRP A CA 1
ATOM 614 C C . TRP A 1 80 ? 23.998 -20.718 3.591 1.00 28.31 80 TRP A C 1
ATOM 616 O O . TRP A 1 80 ? 23.054 -21.464 3.335 1.00 28.31 80 TRP A O 1
ATOM 626 N N . SER A 1 81 ? 25.046 -21.076 4.336 1.00 25.08 81 SER A N 1
ATOM 627 C CA . SER A 1 81 ? 25.248 -22.352 5.031 1.00 25.08 81 SER A CA 1
ATOM 628 C C . SER A 1 81 ? 23.952 -23.133 5.290 1.00 25.08 81 SER A C 1
ATOM 630 O O . SER A 1 81 ? 23.167 -22.799 6.182 1.00 25.08 81 SER A O 1
ATOM 632 N N . THR A 1 82 ? 23.761 -24.207 4.529 1.00 26.66 82 THR A N 1
ATOM 633 C CA . THR A 1 82 ? 22.747 -25.252 4.701 1.00 26.66 82 THR A CA 1
ATOM 634 C C . THR A 1 82 ? 22.979 -26.035 6.001 1.00 26.66 82 THR A C 1
ATOM 636 O O . THR A 1 82 ? 23.303 -27.217 5.980 1.00 26.66 82 THR A O 1
ATOM 639 N N . SER A 1 83 ? 22.826 -25.382 7.157 1.00 23.70 83 SER A N 1
ATOM 640 C CA . SER A 1 83 ? 22.769 -26.045 8.472 1.00 23.70 83 SER A CA 1
ATOM 641 C C . SER A 1 83 ? 21.433 -25.856 9.195 1.00 23.70 83 SER A C 1
ATOM 643 O O . SER A 1 83 ? 21.266 -26.326 10.316 1.00 23.70 83 SER A O 1
ATOM 645 N N . LEU A 1 84 ? 20.453 -25.218 8.559 1.00 29.77 84 LEU A N 1
ATOM 646 C CA . LEU A 1 84 ? 19.061 -25.238 8.993 1.00 29.77 84 LEU A CA 1
ATOM 647 C C . LEU A 1 84 ? 18.247 -25.840 7.859 1.00 29.77 84 LEU A C 1
ATOM 649 O O . LEU A 1 84 ? 17.693 -25.134 7.024 1.00 29.77 84 LEU A O 1
ATOM 653 N N . ALA A 1 85 ? 18.219 -27.171 7.822 1.00 25.64 85 ALA A N 1
ATOM 654 C CA . ALA A 1 85 ? 17.228 -27.913 7.065 1.00 25.64 85 ALA A CA 1
ATOM 655 C C . ALA A 1 85 ? 15.837 -27.503 7.575 1.00 25.64 85 ALA A C 1
ATOM 657 O O . ALA A 1 85 ? 15.307 -28.065 8.536 1.00 25.64 85 ALA A O 1
ATOM 658 N N . THR A 1 86 ? 15.252 -26.481 6.954 1.00 26.83 86 THR A N 1
ATOM 659 C CA . THR A 1 86 ? 13.832 -26.180 7.045 1.00 26.83 86 THR A CA 1
ATOM 660 C C . THR A 1 86 ? 13.107 -27.364 6.430 1.00 26.83 86 THR A C 1
ATOM 662 O O . THR A 1 86 ? 12.988 -27.500 5.215 1.00 26.83 86 THR A O 1
ATOM 665 N N . LYS A 1 87 ? 12.668 -28.270 7.310 1.00 24.00 87 LYS A N 1
ATOM 666 C CA . LYS A 1 87 ? 11.680 -29.302 7.005 1.00 24.00 87 LYS A CA 1
ATOM 667 C C . LYS A 1 87 ? 10.594 -28.682 6.131 1.00 24.00 87 LYS A C 1
ATOM 669 O O . LYS A 1 87 ? 10.020 -27.660 6.511 1.00 24.00 87 LYS A O 1
ATOM 674 N N . ALA A 1 88 ? 10.331 -29.312 4.988 1.00 25.55 88 ALA A N 1
ATOM 675 C CA . ALA A 1 88 ? 9.185 -29.017 4.146 1.00 25.55 88 ALA A CA 1
ATOM 676 C C . ALA A 1 88 ? 7.947 -28.853 5.037 1.00 25.55 88 ALA A C 1
ATOM 678 O O . ALA A 1 88 ? 7.562 -29.781 5.753 1.00 25.55 88 ALA A O 1
ATOM 679 N N . VAL A 1 89 ? 7.383 -27.646 5.054 1.00 26.84 89 VAL A N 1
ATOM 680 C CA . VAL A 1 89 ? 6.154 -27.366 5.792 1.00 26.84 89 VAL A CA 1
ATOM 681 C C . VAL A 1 89 ? 5.043 -28.145 5.083 1.00 26.84 89 VAL A C 1
ATOM 683 O O . VAL A 1 89 ? 4.813 -27.908 3.896 1.00 26.84 89 VAL A O 1
ATOM 686 N N . PRO A 1 90 ? 4.375 -29.100 5.753 1.00 25.48 90 PRO A N 1
ATOM 687 C CA . PRO A 1 90 ? 3.276 -29.824 5.142 1.00 25.48 90 PRO A CA 1
ATOM 688 C C . PRO A 1 90 ? 2.132 -28.854 4.840 1.00 25.48 90 PRO A C 1
ATOM 690 O O . PRO A 1 90 ? 1.860 -27.937 5.615 1.00 25.48 90 PRO A O 1
ATOM 693 N N . ALA A 1 91 ? 1.438 -29.094 3.729 1.00 31.53 91 ALA A N 1
ATOM 694 C CA . ALA A 1 91 ? 0.345 -28.287 3.187 1.00 31.53 91 ALA A CA 1
ATOM 695 C C . ALA A 1 91 ? -0.947 -28.258 4.044 1.00 31.53 91 ALA A C 1
ATOM 697 O O . ALA A 1 91 ? -2.037 -28.158 3.496 1.00 31.53 91 ALA A O 1
ATOM 698 N N . ASN A 1 92 ? -0.857 -28.358 5.373 1.00 30.61 92 ASN A N 1
ATOM 699 C CA . ASN A 1 92 ? -2.000 -28.335 6.288 1.00 30.61 92 ASN A CA 1
ATOM 700 C C . ASN A 1 92 ? -1.588 -27.867 7.699 1.00 30.61 92 ASN A C 1
ATOM 702 O O . ASN A 1 92 ? -1.676 -28.620 8.667 1.00 30.61 92 ASN A O 1
ATOM 706 N N . SER A 1 93 ? -1.153 -26.612 7.848 1.00 26.17 93 SER A N 1
ATOM 707 C CA . SER A 1 93 ? -1.246 -25.933 9.146 1.00 26.17 93 SER A CA 1
ATOM 708 C C . SER A 1 93 ? -2.507 -25.068 9.153 1.00 26.17 93 SER A C 1
ATOM 710 O O . SER A 1 93 ? -2.640 -24.091 8.424 1.00 26.17 93 SER A O 1
ATOM 712 N N . SER A 1 94 ? -3.472 -25.447 9.984 1.00 31.70 94 SER A N 1
ATOM 713 C CA . SER A 1 94 ? -4.746 -24.752 10.194 1.00 31.70 94 SER A CA 1
ATOM 714 C C . SER A 1 94 ? -4.607 -23.443 10.988 1.00 31.70 94 SER A C 1
ATOM 716 O O . SER A 1 94 ? -5.584 -22.966 11.561 1.00 31.70 94 SER A O 1
ATOM 718 N N . GLN A 1 95 ? -3.403 -22.865 11.060 1.00 27.33 95 GLN A N 1
ATOM 719 C CA . GLN A 1 95 ? -3.189 -21.558 11.672 1.00 27.33 95 GLN A CA 1
ATOM 720 C C . GLN A 1 95 ? -3.247 -20.470 10.594 1.00 27.33 95 GLN A C 1
ATOM 722 O O . GLN A 1 95 ? -2.551 -20.574 9.581 1.00 27.33 95 GLN A O 1
ATOM 727 N N . PRO A 1 96 ? -4.065 -19.419 10.779 1.00 40.09 96 PRO A N 1
ATOM 728 C CA . PRO A 1 96 ? -4.094 -18.310 9.844 1.00 40.09 96 PRO A CA 1
ATOM 729 C C . PRO A 1 96 ? -2.712 -17.653 9.786 1.00 40.09 96 PRO A C 1
ATOM 731 O O . PRO A 1 96 ? -2.095 -17.383 10.814 1.00 40.09 96 PRO A O 1
ATOM 734 N N . SER A 1 97 ? -2.231 -17.397 8.566 1.00 55.97 97 SER A N 1
ATOM 735 C CA . SER A 1 97 ? -1.019 -16.608 8.327 1.00 55.97 97 SER A CA 1
ATOM 736 C C . SER A 1 97 ? -1.051 -15.316 9.151 1.00 55.97 97 SER A C 1
ATOM 738 O O . SER A 1 97 ? -2.116 -14.718 9.307 1.00 55.97 97 SER A O 1
ATOM 740 N N . VAL A 1 98 ? 0.109 -14.831 9.603 1.00 59.12 98 VAL A N 1
ATOM 741 C CA . VAL A 1 98 ? 0.257 -13.512 10.255 1.00 59.12 98 VAL A CA 1
ATOM 742 C C . VAL A 1 98 ? -0.333 -12.381 9.388 1.00 59.12 98 VAL A C 1
ATOM 744 O O . VAL A 1 98 ? -0.793 -11.359 9.892 1.00 59.12 98 VAL A O 1
ATOM 747 N N . TRP A 1 99 ? -0.403 -12.602 8.073 1.00 66.94 99 TRP A N 1
ATOM 748 C CA . TRP A 1 99 ? -0.981 -11.698 7.079 1.00 66.94 99 TRP A CA 1
ATOM 749 C C . TRP A 1 99 ? -2.502 -11.858 6.879 1.00 66.94 99 TRP A C 1
ATOM 751 O O . TRP A 1 99 ? -3.103 -11.172 6.047 1.00 66.94 99 TRP A O 1
ATOM 761 N N . SER A 1 100 ? -3.154 -12.768 7.606 1.00 66.19 100 SER A N 1
ATOM 762 C CA . SER A 1 100 ? -4.595 -13.006 7.501 1.00 66.19 100 SER A CA 1
ATOM 763 C C . SER A 1 100 ? -5.385 -11.784 7.969 1.00 66.19 100 SER A C 1
ATOM 765 O O . SER A 1 100 ? -5.114 -11.206 9.022 1.00 66.19 100 SER A O 1
ATOM 767 N N . GLY A 1 101 ? -6.354 -11.359 7.157 1.00 66.38 101 GLY A N 1
ATOM 768 C CA . GLY A 1 101 ? -7.152 -10.165 7.436 1.00 66.38 101 GLY A CA 1
ATOM 769 C C . GLY A 1 101 ? -6.358 -8.854 7.418 1.00 66.38 101 GLY A C 1
ATOM 770 O O . GLY A 1 101 ? -6.889 -7.845 7.865 1.00 66.38 101 GLY A O 1
ATOM 771 N N . PHE A 1 102 ? -5.122 -8.825 6.893 1.00 74.19 102 PHE A N 1
ATOM 772 C CA . PHE A 1 102 ? -4.278 -7.618 6.889 1.00 74.19 102 PHE A CA 1
ATOM 773 C C . PHE A 1 102 ? -4.964 -6.401 6.247 1.00 74.19 102 PHE A C 1
ATOM 775 O O . PHE A 1 102 ? -4.818 -5.282 6.725 1.00 74.19 102 PHE A O 1
ATOM 782 N N . TYR A 1 103 ? -5.784 -6.615 5.214 1.00 71.00 103 TYR A N 1
ATOM 783 C CA . TYR A 1 103 ? -6.550 -5.551 4.555 1.00 71.00 103 TYR A CA 1
ATOM 784 C C . TYR A 1 103 ? -7.716 -4.994 5.396 1.00 71.00 103 TYR A C 1
ATOM 786 O O . TYR A 1 103 ? -8.170 -3.889 5.112 1.00 71.00 103 TYR A O 1
ATOM 794 N N . ASN A 1 104 ? -8.179 -5.728 6.417 1.00 65.75 104 ASN A N 1
ATOM 795 C CA . ASN A 1 104 ? -9.218 -5.298 7.363 1.00 65.75 104 ASN A CA 1
ATOM 796 C C . ASN A 1 104 ? -8.639 -4.632 8.620 1.00 65.75 104 ASN A C 1
ATOM 798 O O . ASN A 1 104 ? -9.384 -4.011 9.366 1.00 65.75 104 ASN A O 1
ATOM 802 N N . LYS A 1 105 ? -7.328 -4.765 8.860 1.00 71.56 105 LYS A N 1
ATOM 803 C CA . LYS A 1 105 ? -6.635 -4.158 10.003 1.00 71.56 105 LYS A CA 1
ATOM 804 C C . LYS A 1 105 ? -6.512 -2.643 9.848 1.00 71.56 105 LYS A C 1
ATOM 806 O O . LYS A 1 105 ? -6.343 -2.161 8.719 1.00 71.56 105 LYS A O 1
ATOM 811 N N . THR A 1 106 ? -6.513 -1.921 10.966 1.00 72.56 106 THR A N 1
ATOM 812 C CA . THR A 1 106 ? -6.170 -0.492 11.028 1.00 72.56 106 THR A CA 1
ATOM 813 C C . THR A 1 106 ? -4.700 -0.268 10.653 1.00 72.56 106 THR A C 1
ATOM 815 O O . THR A 1 106 ? -3.894 -1.202 10.631 1.00 72.56 106 THR A O 1
ATOM 818 N N . LEU A 1 107 ? -4.314 0.975 10.345 1.00 70.56 107 LEU A N 1
ATOM 819 C CA . LEU A 1 107 ? -2.916 1.298 10.022 1.00 70.56 107 LEU A CA 1
ATOM 820 C C . LEU A 1 107 ? -1.958 0.935 11.166 1.00 70.56 107 LEU A C 1
ATOM 822 O O . LEU A 1 107 ? -0.891 0.379 10.903 1.00 70.56 107 LEU A O 1
ATOM 826 N N . ARG A 1 108 ? -2.361 1.174 12.421 1.00 67.94 108 ARG A N 1
ATOM 827 C CA . ARG A 1 108 ? -1.545 0.838 13.591 1.00 67.94 108 ARG A CA 1
ATOM 828 C C . ARG A 1 108 ? -1.335 -0.667 13.719 1.00 67.94 108 ARG A C 1
ATOM 830 O O . ARG A 1 108 ? -0.199 -1.116 13.800 1.00 67.94 108 ARG A O 1
ATOM 837 N N . GLU A 1 109 ? -2.405 -1.449 13.611 1.00 71.94 109 GLU A N 1
ATOM 838 C CA . GLU A 1 109 ? -2.331 -2.913 13.662 1.00 71.94 109 GLU A CA 1
ATOM 839 C C . GLU A 1 109 ? -1.461 -3.496 12.538 1.00 71.94 109 GLU A C 1
ATOM 841 O O . GLU A 1 109 ? -0.725 -4.462 12.747 1.00 71.94 109 GLU A O 1
ATOM 846 N N . ARG A 1 110 ? -1.521 -2.921 11.328 1.00 77.38 110 ARG A N 1
ATOM 847 C CA . ARG A 1 110 ? -0.638 -3.317 10.217 1.00 77.38 110 ARG A CA 1
ATOM 848 C C . ARG A 1 110 ? 0.826 -3.028 10.537 1.00 77.38 110 ARG A C 1
ATOM 850 O O . ARG A 1 110 ? 1.686 -3.849 10.218 1.00 77.38 110 ARG A O 1
ATOM 857 N N . PHE A 1 111 ? 1.104 -1.887 11.163 1.00 73.00 111 PHE A N 1
ATOM 858 C CA . PHE A 1 111 ? 2.451 -1.506 11.573 1.00 73.00 111 PHE A CA 1
ATOM 859 C C . PHE A 1 111 ? 2.985 -2.381 12.713 1.00 73.00 111 PHE A C 1
ATOM 861 O O . PHE A 1 111 ? 4.157 -2.756 12.699 1.00 73.00 111 PHE A O 1
ATOM 868 N N . ASP A 1 112 ? 2.138 -2.771 13.662 1.00 69.44 112 ASP A N 1
ATOM 869 C CA . ASP A 1 112 ? 2.517 -3.688 14.738 1.00 69.44 112 ASP A CA 1
ATOM 870 C C . ASP A 1 112 ? 2.868 -5.073 14.168 1.00 69.44 112 ASP A C 1
ATOM 872 O O . ASP A 1 112 ? 3.908 -5.643 14.505 1.00 69.44 112 ASP A O 1
ATOM 876 N N . VAL A 1 113 ? 2.079 -5.575 13.207 1.00 72.25 113 VAL A N 1
ATOM 877 C CA . VAL A 1 113 ? 2.399 -6.803 12.455 1.00 72.25 113 VAL A CA 1
ATOM 878 C C . VAL A 1 113 ? 3.733 -6.674 11.709 1.00 72.25 113 VAL A C 1
ATOM 880 O O . VAL A 1 113 ? 4.562 -7.584 11.759 1.00 72.25 113 VAL A O 1
ATOM 883 N N . LEU A 1 114 ? 3.976 -5.542 11.044 1.00 72.19 114 LEU A N 1
ATOM 884 C CA . LEU A 1 114 ? 5.248 -5.265 10.370 1.00 72.19 114 LEU A CA 1
ATOM 885 C C . LEU A 1 114 ? 6.431 -5.232 11.342 1.00 72.19 114 LEU A C 1
ATOM 887 O O . LEU A 1 114 ? 7.479 -5.801 11.046 1.00 72.19 114 LEU A O 1
ATOM 891 N N . SER A 1 115 ? 6.258 -4.603 12.501 1.00 67.56 115 SER A N 1
ATOM 892 C CA . SER A 1 115 ? 7.289 -4.481 13.535 1.00 67.56 115 SER A CA 1
ATOM 893 C C . SER A 1 115 ? 7.645 -5.837 14.146 1.00 67.56 115 SER A C 1
ATOM 895 O O . SER A 1 115 ? 8.814 -6.090 14.435 1.00 67.56 115 SER A O 1
ATOM 897 N N . LEU A 1 116 ? 6.661 -6.732 14.283 1.00 64.06 116 LEU A N 1
ATOM 898 C CA . LEU A 1 116 ? 6.871 -8.120 14.699 1.00 64.06 116 LEU A CA 1
ATOM 899 C C . LEU A 1 116 ? 7.640 -8.925 13.643 1.00 64.06 116 LEU A C 1
ATOM 901 O O . LEU A 1 116 ? 8.583 -9.640 13.977 1.00 64.06 116 LEU A O 1
ATOM 905 N N . MET A 1 117 ? 7.255 -8.798 12.370 1.00 64.81 117 MET A N 1
ATOM 906 C CA . MET A 1 117 ? 7.864 -9.548 11.265 1.00 64.81 117 MET A CA 1
ATOM 907 C C . MET A 1 117 ? 9.269 -9.054 10.908 1.00 64.81 117 MET A C 1
ATOM 909 O O . MET A 1 117 ? 10.112 -9.837 10.472 1.00 64.81 117 MET A O 1
ATOM 913 N N . TYR A 1 118 ? 9.538 -7.768 11.122 1.00 68.06 118 TYR A N 1
ATOM 914 C CA . TYR A 1 118 ? 10.811 -7.136 10.808 1.00 68.06 118 TYR A CA 1
ATOM 915 C C . TYR A 1 118 ? 11.302 -6.284 11.991 1.00 68.06 118 TYR A C 1
ATOM 917 O O . TYR A 1 118 ? 11.276 -5.055 11.928 1.00 68.06 118 TYR A O 1
ATOM 925 N N . PRO A 1 119 ? 11.850 -6.899 13.058 1.00 55.81 119 PRO A N 1
ATOM 926 C CA . PRO A 1 119 ? 12.226 -6.200 14.296 1.00 55.81 119 PRO A CA 1
ATOM 927 C C . PRO A 1 119 ? 13.236 -5.053 14.119 1.00 55.81 119 PRO A C 1
ATOM 929 O O . PRO A 1 119 ? 13.369 -4.184 14.980 1.00 55.81 119 PRO A O 1
ATOM 932 N N . ARG A 1 120 ? 13.968 -5.034 12.995 1.00 52.06 120 ARG A N 1
ATOM 933 C CA . ARG A 1 120 ? 14.904 -3.957 12.637 1.00 52.06 120 ARG A CA 1
ATOM 934 C C . ARG A 1 120 ? 14.202 -2.653 12.231 1.00 52.06 120 ARG A C 1
ATOM 936 O O . ARG A 1 120 ? 14.812 -1.604 12.400 1.00 52.06 120 ARG A O 1
ATOM 943 N N . LEU A 1 121 ? 12.942 -2.695 11.783 1.00 53.91 121 LEU A N 1
ATOM 944 C CA . LEU A 1 121 ? 12.127 -1.493 11.540 1.00 53.91 121 LEU A CA 1
ATOM 945 C C . LEU A 1 121 ? 11.872 -0.709 12.839 1.00 53.91 121 LEU A C 1
ATOM 947 O O . LEU A 1 121 ? 11.909 0.515 12.825 1.00 53.91 121 LEU A O 1
ATOM 951 N N . GLY A 1 122 ? 11.736 -1.395 13.982 1.00 43.12 122 GLY A N 1
ATOM 952 C CA . GLY A 1 122 ? 11.602 -0.762 15.303 1.00 43.12 122 GLY A CA 1
ATOM 953 C C . GLY A 1 122 ? 12.909 -0.210 15.895 1.00 43.12 122 GLY A C 1
ATOM 954 O O . GLY A 1 122 ? 12.884 0.440 16.937 1.00 43.12 122 GLY A O 1
ATOM 955 N N . ARG A 1 123 ? 14.064 -0.465 15.256 1.00 41.47 123 ARG A N 1
ATOM 956 C CA . ARG A 1 123 ? 15.397 -0.003 15.694 1.00 41.47 123 ARG A CA 1
ATOM 957 C C . ARG A 1 123 ? 15.974 1.120 14.835 1.00 41.47 123 ARG A C 1
ATOM 959 O O . ARG A 1 123 ? 17.156 1.424 14.987 1.00 41.47 123 ARG A O 1
ATOM 966 N N . ILE A 1 124 ? 15.178 1.766 13.983 1.00 44.91 124 ILE A N 1
ATOM 967 C CA . ILE A 1 124 ? 15.573 3.017 13.318 1.00 44.91 124 ILE A CA 1
ATOM 968 C C . ILE A 1 124 ? 15.580 4.137 14.381 1.00 44.91 124 ILE A C 1
ATOM 970 O O . ILE A 1 124 ? 14.739 5.028 14.396 1.00 44.91 124 ILE A O 1
ATOM 974 N N . LYS A 1 125 ? 16.500 4.043 15.347 1.00 34.22 125 LYS A N 1
ATOM 975 C CA . LYS A 1 125 ? 16.905 5.156 16.200 1.00 34.22 125 LYS A CA 1
ATOM 976 C C . LYS A 1 125 ? 17.864 6.008 15.379 1.00 34.22 125 LYS A C 1
ATOM 978 O O . LYS A 1 125 ? 18.816 5.497 14.794 1.00 34.22 125 LYS A O 1
ATOM 983 N N . GLN A 1 126 ? 17.531 7.288 15.311 1.00 38.62 126 GLN A N 1
ATOM 984 C CA . GLN A 1 126 ? 18.220 8.336 14.578 1.00 38.62 126 GLN A CA 1
ATOM 985 C C . GLN A 1 126 ? 19.720 8.367 14.914 1.00 38.62 126 GLN A C 1
ATOM 987 O O . GLN A 1 126 ? 20.096 8.425 16.082 1.00 38.62 126 GLN A O 1
ATOM 992 N N . ASN A 1 127 ? 20.567 8.404 13.884 1.00 29.59 127 ASN A N 1
ATOM 993 C CA . ASN A 1 127 ? 21.876 9.055 13.971 1.00 29.59 127 ASN A CA 1
ATOM 994 C C . ASN A 1 127 ? 21.647 10.581 13.942 1.00 29.59 127 ASN A C 1
ATOM 996 O O . ASN A 1 127 ? 21.989 11.236 12.959 1.00 29.59 127 ASN A O 1
ATOM 1000 N N . GLU A 1 128 ? 21.008 11.139 14.972 1.00 32.84 128 GLU A N 1
ATOM 1001 C CA . GLU A 1 128 ? 20.905 12.592 15.161 1.00 32.84 128 GLU A CA 1
ATOM 1002 C C . GLU A 1 128 ? 21.830 13.051 16.303 1.00 32.84 128 GLU A C 1
ATOM 1004 O O . GLU A 1 128 ? 22.024 12.299 17.264 1.00 32.84 128 GLU A O 1
ATOM 1009 N N . PRO A 1 129 ? 22.435 14.253 16.204 1.00 32.03 129 PRO A N 1
ATOM 1010 C CA . PRO A 1 129 ? 23.243 14.838 17.271 1.00 32.03 129 PRO A CA 1
ATOM 1011 C C . PRO A 1 129 ? 22.412 15.054 18.541 1.00 32.03 129 PRO A C 1
ATOM 1013 O O . PRO A 1 129 ? 21.217 15.325 18.483 1.00 32.03 129 PRO A O 1
ATOM 1016 N N . GLN A 1 130 ? 23.066 14.955 19.691 1.00 33.09 130 GLN A N 1
ATOM 1017 C CA . GLN A 1 130 ? 22.463 14.670 20.994 1.00 33.09 130 GLN A CA 1
ATOM 1018 C C . GLN A 1 130 ? 21.710 15.825 21.699 1.00 33.09 130 GLN A C 1
ATOM 1020 O O . GLN A 1 130 ? 21.414 15.676 22.877 1.00 33.09 130 GLN A O 1
ATOM 1025 N N . ASP A 1 131 ? 21.340 16.922 21.025 1.00 32.91 131 ASP A N 1
ATOM 1026 C CA . ASP A 1 131 ? 20.917 18.170 21.704 1.00 32.91 131 ASP A CA 1
ATOM 1027 C C . ASP A 1 131 ? 19.558 18.768 21.262 1.00 32.91 131 ASP A C 1
ATOM 1029 O O . ASP A 1 131 ? 19.375 19.984 21.287 1.00 32.91 131 ASP A O 1
ATOM 1033 N N . VAL A 1 132 ? 18.557 17.953 20.896 1.00 28.78 132 VAL A N 1
ATOM 1034 C CA . VAL A 1 132 ? 17.172 18.445 20.691 1.00 28.78 132 VAL A CA 1
ATOM 1035 C C . VAL A 1 132 ? 16.183 17.654 21.565 1.00 28.78 132 VAL A C 1
ATOM 1037 O O . VAL A 1 132 ? 16.252 16.422 21.577 1.00 28.78 132 VAL A O 1
ATOM 1040 N N . PRO A 1 133 ? 15.264 18.310 22.308 1.00 28.95 133 PRO A N 1
ATOM 1041 C CA . PRO A 1 133 ? 14.259 17.621 23.114 1.00 28.95 133 PRO A CA 1
ATOM 1042 C C . PRO A 1 133 ? 13.377 16.736 22.227 1.00 28.95 133 PRO A C 1
ATOM 1044 O O . PRO A 1 133 ? 12.812 17.196 21.239 1.00 28.95 133 PRO A O 1
ATOM 1047 N N . ILE A 1 134 ? 13.274 15.454 22.576 1.00 32.88 134 ILE A N 1
ATOM 1048 C CA . ILE A 1 134 ? 12.502 14.461 21.825 1.00 32.88 134 ILE A CA 1
ATOM 1049 C C . ILE A 1 134 ? 11.008 14.715 22.068 1.00 32.88 134 ILE A C 1
ATOM 1051 O O . ILE A 1 134 ? 10.445 14.239 23.053 1.00 32.88 134 ILE A O 1
ATOM 1055 N N . GLU A 1 135 ? 10.359 15.439 21.158 1.00 34.00 135 GLU A N 1
ATOM 1056 C CA . GLU A 1 135 ? 8.915 15.318 20.960 1.00 34.00 135 GLU A CA 1
ATOM 1057 C C . GLU A 1 135 ? 8.596 13.898 20.460 1.00 34.00 135 GLU A C 1
ATOM 1059 O O . GLU A 1 135 ? 9.288 13.317 19.618 1.00 34.00 135 GLU A O 1
ATOM 1064 N N . SER A 1 136 ? 7.554 13.302 21.034 1.00 37.81 136 SER A N 1
ATOM 1065 C CA . SER A 1 136 ? 7.078 11.945 20.776 1.00 37.81 136 SER A CA 1
ATOM 1066 C C . SER A 1 136 ? 6.639 11.748 19.318 1.00 37.81 136 SER A C 1
ATOM 1068 O O . SER A 1 136 ? 5.477 11.959 18.980 1.00 37.81 136 SER A O 1
ATOM 1070 N N . ALA A 1 137 ? 7.543 11.317 18.442 1.00 37.97 137 ALA A N 1
ATOM 1071 C CA . ALA A 1 137 ? 7.186 10.994 17.063 1.00 37.97 137 ALA A CA 1
ATOM 1072 C C . ALA A 1 137 ? 6.690 9.540 16.943 1.00 37.97 137 ALA A C 1
ATOM 1074 O O . ALA A 1 137 ? 7.437 8.596 17.216 1.00 37.97 137 ALA A O 1
ATOM 1075 N N . ASP A 1 138 ? 5.440 9.362 16.510 1.00 46.25 138 ASP A N 1
ATOM 1076 C CA . ASP A 1 138 ? 4.849 8.060 16.188 1.00 46.25 138 ASP A CA 1
ATOM 1077 C C . ASP A 1 138 ? 5.661 7.362 15.069 1.00 46.25 138 ASP A C 1
ATOM 1079 O O . ASP A 1 138 ? 5.777 7.906 13.966 1.00 46.25 138 ASP A O 1
ATOM 1083 N N . PRO A 1 139 ? 6.232 6.161 15.295 1.00 48.34 139 PRO A N 1
ATOM 1084 C CA . PRO A 1 139 ? 6.980 5.435 14.266 1.00 48.34 139 PRO A CA 1
ATOM 1085 C C . PRO A 1 139 ? 6.138 5.075 13.029 1.00 48.34 139 PRO A C 1
ATOM 1087 O O . PRO A 1 139 ? 6.713 4.842 11.965 1.00 48.34 139 PRO A O 1
ATOM 1090 N N . VAL A 1 140 ? 4.801 5.083 13.135 1.00 48.47 140 VAL A N 1
ATOM 1091 C CA . VAL A 1 140 ? 3.877 4.863 12.006 1.00 48.47 140 VAL A CA 1
ATOM 1092 C C . VAL A 1 140 ? 3.977 5.984 10.963 1.00 48.47 140 VAL A C 1
ATOM 1094 O O . VAL A 1 140 ? 3.848 5.709 9.772 1.00 48.47 140 VAL A O 1
ATOM 1097 N N . GLY A 1 141 ? 4.266 7.224 11.381 1.00 49.88 141 GLY A N 1
ATOM 1098 C CA . GLY A 1 141 ? 4.342 8.391 10.491 1.00 49.88 141 GLY A CA 1
ATOM 1099 C C . GLY A 1 141 ? 5.636 8.502 9.677 1.00 49.88 141 GLY A C 1
ATOM 1100 O O . GLY A 1 141 ? 5.654 9.184 8.659 1.00 49.88 141 GLY A O 1
ATOM 1101 N N . LYS A 1 142 ? 6.710 7.806 10.080 1.00 59.09 142 LYS A N 1
ATOM 1102 C CA . LYS A 1 142 ? 8.049 7.957 9.472 1.00 59.09 142 LYS A CA 1
ATOM 1103 C C . LYS A 1 142 ? 8.332 6.998 8.307 1.00 59.09 142 LYS A C 1
ATOM 1105 O O . LYS A 1 142 ? 9.329 7.162 7.599 1.00 59.09 142 LYS A O 1
ATOM 1110 N N . LEU A 1 143 ? 7.508 5.967 8.093 1.00 65.44 143 LEU A N 1
ATOM 1111 C CA . LEU A 1 143 ? 7.736 4.988 7.024 1.00 65.44 143 LEU A CA 1
ATOM 1112 C C . LEU A 1 143 ? 7.346 5.579 5.660 1.00 65.44 143 LEU A C 1
ATOM 1114 O O . LEU A 1 143 ? 6.176 5.587 5.293 1.00 65.44 143 LEU A O 1
ATOM 1118 N N . GLY A 1 144 ? 8.345 6.033 4.900 1.00 65.69 144 GLY A N 1
ATOM 1119 C CA . GLY A 1 144 ? 8.146 6.651 3.581 1.00 65.69 144 GLY A CA 1
ATOM 1120 C C . GLY A 1 144 ? 8.228 8.179 3.584 1.00 65.69 144 GLY A C 1
ATOM 1121 O O . GLY A 1 144 ? 8.103 8.784 2.526 1.00 65.69 144 GLY A O 1
ATOM 1122 N N . GLU A 1 145 ? 8.500 8.803 4.731 1.00 77.06 145 GLU A N 1
ATOM 1123 C CA . GLU A 1 145 ? 8.721 10.246 4.809 1.00 77.06 145 GLU A CA 1
ATOM 1124 C C . GLU A 1 145 ? 10.076 10.627 4.181 1.00 77.06 145 GLU A C 1
ATOM 1126 O O . GLU A 1 145 ? 11.112 10.003 4.453 1.00 77.06 145 GLU A O 1
ATOM 1131 N N . LEU A 1 146 ? 10.065 11.654 3.329 1.00 83.62 146 LEU A N 1
ATOM 1132 C CA . LEU A 1 146 ? 11.262 12.291 2.787 1.00 83.62 146 LEU A CA 1
ATOM 1133 C C . LEU A 1 146 ? 11.416 13.671 3.438 1.00 83.62 146 LEU A C 1
ATOM 1135 O O . LEU A 1 146 ? 10.616 14.561 3.143 1.00 83.62 146 LEU A O 1
ATOM 1139 N N . PRO A 1 147 ? 12.433 13.890 4.293 1.00 84.81 147 PRO A N 1
ATOM 1140 C CA . PRO A 1 147 ? 12.649 15.194 4.908 1.00 84.81 147 PRO A CA 1
ATOM 1141 C C . PRO A 1 147 ? 12.822 16.294 3.854 1.00 84.81 147 PRO A C 1
ATOM 1143 O O . PRO A 1 147 ? 13.579 16.116 2.898 1.00 84.81 147 PRO A O 1
ATOM 1146 N N . MET A 1 148 ? 12.194 17.458 4.058 1.00 85.38 148 MET A N 1
ATOM 1147 C CA . MET A 1 148 ? 12.212 18.566 3.086 1.00 85.38 148 MET A CA 1
ATOM 1148 C C . MET A 1 148 ? 13.633 19.005 2.705 1.00 85.38 148 MET A C 1
ATOM 1150 O O . MET A 1 148 ? 13.921 19.268 1.540 1.00 85.38 148 MET A O 1
ATOM 1154 N N . ARG A 1 149 ? 14.557 19.022 3.677 1.00 86.06 149 ARG A N 1
ATOM 1155 C CA . ARG A 1 149 ? 15.973 19.332 3.429 1.00 86.06 149 ARG A CA 1
ATOM 1156 C C . ARG A 1 149 ? 16.606 18.347 2.447 1.00 86.06 149 ARG A C 1
ATOM 1158 O O . ARG A 1 149 ? 17.379 18.758 1.591 1.00 86.06 149 ARG A O 1
ATOM 1165 N N . THR A 1 150 ? 16.284 17.065 2.578 1.00 85.88 150 THR A N 1
ATOM 1166 C CA . THR A 1 150 ? 16.770 16.021 1.677 1.00 85.88 150 THR A CA 1
ATOM 1167 C C . THR A 1 150 ? 16.125 16.156 0.303 1.00 85.88 150 THR A C 1
ATOM 1169 O O . THR A 1 150 ? 16.841 16.122 -0.690 1.00 85.88 150 THR A O 1
ATOM 1172 N N . ALA A 1 151 ? 14.809 16.386 0.237 1.00 87.62 151 ALA A N 1
ATOM 1173 C CA . ALA A 1 151 ? 14.095 16.612 -1.020 1.00 87.62 151 ALA A CA 1
ATOM 1174 C C . ALA A 1 151 ? 14.696 17.780 -1.824 1.00 87.62 151 ALA A C 1
ATOM 1176 O O . ALA A 1 151 ? 14.981 17.626 -3.009 1.00 87.62 151 ALA A O 1
ATOM 1177 N N . ASN A 1 152 ? 15.004 18.897 -1.156 1.00 88.31 152 ASN A N 1
ATOM 1178 C CA . ASN A 1 152 ? 15.624 20.070 -1.777 1.00 88.31 152 ASN A CA 1
ATOM 1179 C C . ASN A 1 152 ? 17.053 19.833 -2.295 1.00 88.31 152 ASN A C 1
ATOM 1181 O O . ASN A 1 152 ? 17.533 20.589 -3.129 1.00 88.31 152 ASN A O 1
ATOM 1185 N N . LEU A 1 153 ? 17.748 18.805 -1.803 1.00 88.75 153 LEU A N 1
ATOM 1186 C CA . LEU A 1 153 ? 19.064 18.406 -2.313 1.00 88.75 153 LEU A CA 1
ATOM 1187 C C . LEU A 1 153 ? 18.976 17.357 -3.430 1.00 88.75 153 LEU A C 1
ATOM 1189 O O . LEU A 1 153 ? 19.980 17.089 -4.085 1.00 88.75 153 LEU A O 1
ATOM 1193 N N . MET A 1 154 ? 17.813 16.728 -3.616 1.00 86.00 154 MET A N 1
ATOM 1194 C CA . MET A 1 154 ? 17.618 15.683 -4.622 1.00 86.00 154 MET A CA 1
ATOM 1195 C C . MET A 1 154 ? 17.245 16.239 -5.996 1.00 86.00 154 MET A C 1
ATOM 1197 O O . MET A 1 154 ? 17.562 15.589 -6.990 1.00 86.00 154 MET A O 1
ATOM 1201 N N . ILE A 1 155 ? 16.560 17.385 -6.048 1.00 90.19 155 ILE A N 1
ATOM 1202 C CA . ILE A 1 155 ? 16.096 18.023 -7.287 1.00 90.19 155 ILE A CA 1
ATOM 1203 C C . ILE A 1 155 ? 16.217 19.549 -7.207 1.00 90.19 155 ILE A C 1
ATOM 1205 O O . ILE A 1 155 ? 16.237 20.128 -6.121 1.00 90.19 155 ILE A O 1
ATOM 1209 N N . GLU A 1 156 ? 16.228 20.209 -8.362 1.00 91.38 156 GLU A N 1
ATOM 1210 C CA . GLU A 1 156 ? 16.178 21.665 -8.476 1.00 91.38 156 GLU A CA 1
ATOM 1211 C C . GLU A 1 156 ? 14.755 22.209 -8.253 1.00 91.38 156 GLU A C 1
ATOM 1213 O O . GLU A 1 156 ? 13.761 21.525 -8.498 1.00 91.38 156 GLU A O 1
ATOM 1218 N N . ASN A 1 157 ? 14.644 23.475 -7.826 1.00 92.88 157 ASN A N 1
ATOM 1219 C CA . ASN A 1 157 ? 13.367 24.184 -7.633 1.00 92.88 157 ASN A CA 1
ATOM 1220 C C . ASN A 1 157 ? 12.361 23.441 -6.726 1.00 92.88 157 ASN A C 1
ATOM 1222 O O . ASN A 1 157 ? 11.148 23.502 -6.934 1.00 92.88 157 ASN A O 1
ATOM 1226 N N . CYS A 1 158 ? 12.863 22.733 -5.713 1.00 91.50 158 CYS A N 1
ATOM 1227 C CA . CYS A 1 158 ? 12.040 21.984 -4.774 1.00 91.50 158 CYS A CA 1
ATOM 1228 C C . CYS A 1 158 ? 11.229 22.921 -3.865 1.00 91.50 158 CYS A C 1
ATOM 1230 O O . CYS A 1 158 ? 11.791 23.706 -3.105 1.00 91.50 158 CYS A O 1
ATOM 1232 N N . ILE A 1 159 ? 9.902 22.788 -3.894 1.00 91.38 159 ILE A N 1
ATOM 1233 C CA . ILE A 1 159 ? 8.971 23.562 -3.051 1.00 91.38 159 ILE A CA 1
ATOM 1234 C C . ILE A 1 159 ? 8.145 22.687 -2.098 1.00 91.38 159 ILE A C 1
ATOM 1236 O O . ILE A 1 159 ? 7.373 23.207 -1.296 1.00 91.38 159 ILE A O 1
ATOM 1240 N N . GLY A 1 160 ? 8.259 21.361 -2.200 1.00 88.19 160 GLY A N 1
ATOM 1241 C CA . GLY A 1 160 ? 7.392 20.435 -1.482 1.00 88.19 160 GLY A CA 1
ATOM 1242 C C . GLY A 1 160 ? 7.696 18.963 -1.761 1.00 88.19 160 GLY A C 1
ATOM 1243 O O . GLY A 1 160 ? 8.494 18.636 -2.637 1.00 88.19 160 GLY A O 1
ATOM 1244 N N . VAL A 1 161 ? 7.012 18.075 -1.033 1.00 88.62 161 VAL A N 1
ATOM 1245 C CA . VAL A 1 161 ? 7.035 16.617 -1.235 1.00 88.62 161 VAL A CA 1
ATOM 1246 C C . VAL A 1 161 ? 5.603 16.134 -1.456 1.00 88.62 161 VAL A C 1
ATOM 1248 O O . VAL A 1 161 ? 4.708 16.483 -0.688 1.00 88.62 161 VAL A O 1
ATOM 1251 N N . ILE A 1 162 ? 5.388 15.321 -2.492 1.00 88.31 162 ILE A N 1
ATOM 1252 C CA . ILE A 1 162 ? 4.103 14.666 -2.768 1.00 88.31 162 ILE A CA 1
ATOM 1253 C C . ILE A 1 162 ? 4.208 13.205 -2.325 1.00 88.31 162 ILE A C 1
ATOM 1255 O O . ILE A 1 162 ? 5.046 12.461 -2.832 1.00 88.31 162 ILE A O 1
ATOM 1259 N N . GLY A 1 163 ? 3.362 12.796 -1.377 1.00 86.25 163 GLY A N 1
ATOM 1260 C CA . GLY A 1 163 ? 3.286 11.411 -0.911 1.00 86.25 163 GLY A CA 1
ATOM 1261 C C . GLY A 1 163 ? 2.394 10.544 -1.804 1.00 86.25 163 GLY A C 1
ATOM 1262 O O . GLY A 1 163 ? 1.316 10.973 -2.210 1.00 86.25 163 GLY A O 1
ATOM 1263 N N . ILE A 1 164 ? 2.821 9.306 -2.065 1.00 90.62 164 ILE A N 1
ATOM 1264 C CA . ILE A 1 164 ? 2.030 8.268 -2.747 1.00 90.62 164 ILE A CA 1
ATOM 1265 C C . ILE A 1 164 ? 1.730 7.149 -1.734 1.00 90.62 164 ILE A C 1
ATOM 1267 O O . ILE A 1 164 ? 2.630 6.785 -0.970 1.00 90.62 164 ILE A O 1
ATOM 1271 N N . PRO A 1 165 ? 0.507 6.580 -1.696 1.00 89.62 165 PRO A N 1
ATOM 1272 C CA . PRO A 1 165 ? 0.177 5.502 -0.768 1.00 89.62 165 PRO A CA 1
ATOM 1273 C C . PRO A 1 165 ? 1.125 4.303 -0.895 1.00 89.62 165 PRO A C 1
ATOM 1275 O O . PRO A 1 165 ? 1.297 3.752 -1.981 1.00 89.62 165 PRO A O 1
ATOM 1278 N N . LEU A 1 166 ? 1.695 3.869 0.232 1.00 91.00 166 LEU A N 1
ATOM 1279 C CA . LEU A 1 166 ? 2.563 2.695 0.323 1.00 91.00 166 LEU A CA 1
ATOM 1280 C C . LEU A 1 166 ? 1.790 1.502 0.903 1.00 91.00 166 LEU A C 1
ATOM 1282 O O . LEU A 1 166 ? 1.322 1.531 2.041 1.00 91.00 166 LEU A O 1
ATOM 1286 N N . GLY A 1 167 ? 1.671 0.435 0.117 1.00 90.94 167 GLY A N 1
ATOM 1287 C CA . GLY A 1 167 ? 1.058 -0.834 0.497 1.00 90.94 167 GLY A CA 1
ATOM 1288 C C . GLY A 1 167 ? 2.038 -2.009 0.463 1.00 90.94 167 GLY A C 1
ATOM 1289 O O . GLY A 1 167 ? 3.210 -1.869 0.116 1.00 90.94 167 GLY A O 1
ATOM 1290 N N . LEU A 1 168 ? 1.531 -3.196 0.810 1.00 92.38 168 LEU A N 1
ATOM 1291 C CA . LEU A 1 168 ? 2.266 -4.459 0.731 1.00 92.38 168 LEU A CA 1
ATOM 1292 C C . LEU A 1 168 ? 1.525 -5.453 -0.162 1.00 92.38 168 LEU A C 1
ATOM 1294 O O . LEU A 1 168 ? 0.400 -5.850 0.143 1.00 92.38 168 LEU A O 1
ATOM 1298 N N . GLY A 1 169 ? 2.185 -5.884 -1.232 1.00 93.25 169 GLY A N 1
ATOM 1299 C CA . GLY A 1 169 ? 1.867 -7.084 -1.987 1.00 93.25 169 GLY A CA 1
ATOM 1300 C C . GLY A 1 169 ? 2.210 -8.323 -1.164 1.00 93.25 169 GLY A C 1
ATOM 1301 O O . GLY A 1 169 ? 3.372 -8.571 -0.849 1.00 93.25 169 GLY A O 1
ATOM 1302 N N . LEU A 1 170 ? 1.197 -9.098 -0.790 1.00 91.81 170 LEU A N 1
ATOM 1303 C CA . LEU A 1 170 ? 1.337 -10.253 0.099 1.00 91.81 170 LEU A CA 1
ATOM 1304 C C . LEU A 1 170 ? 1.290 -11.573 -0.677 1.00 91.81 170 LEU A C 1
ATOM 1306 O O . LEU A 1 170 ? 0.725 -11.648 -1.766 1.00 91.81 170 LEU A O 1
ATOM 1310 N N . ASN A 1 171 ? 1.780 -12.645 -0.046 1.00 90.62 171 ASN A N 1
ATOM 1311 C CA . ASN A 1 171 ? 1.727 -14.032 -0.537 1.00 90.62 171 ASN A CA 1
ATOM 1312 C C . ASN A 1 171 ? 2.637 -14.345 -1.737 1.00 90.62 171 ASN A C 1
ATOM 1314 O O . ASN A 1 171 ? 2.439 -15.367 -2.393 1.00 90.62 171 ASN A O 1
ATOM 1318 N N . PHE A 1 172 ? 3.624 -13.499 -2.037 1.00 95.00 172 PHE A N 1
ATOM 1319 C CA . PHE A 1 172 ? 4.589 -13.805 -3.087 1.00 95.00 172 PHE A CA 1
ATOM 1320 C C . PHE A 1 172 ? 5.533 -14.913 -2.626 1.00 95.00 172 PHE A C 1
ATOM 1322 O O . PHE A 1 172 ? 6.161 -14.807 -1.577 1.00 95.00 172 PHE A O 1
ATOM 1329 N N . VAL A 1 173 ? 5.639 -15.965 -3.434 1.00 94.06 173 VAL A N 1
ATOM 1330 C CA . VAL A 1 173 ? 6.689 -16.981 -3.339 1.00 94.06 173 VAL A CA 1
ATOM 1331 C C . VAL A 1 173 ? 7.458 -16.908 -4.648 1.00 94.06 173 VAL A C 1
ATOM 1333 O O . VAL A 1 173 ? 6.876 -17.170 -5.696 1.00 94.06 173 VAL A O 1
ATOM 1336 N N . ILE A 1 174 ? 8.718 -16.482 -4.608 1.00 94.69 174 ILE A N 1
ATOM 1337 C CA . ILE A 1 174 ? 9.552 -16.264 -5.799 1.00 94.69 174 ILE A CA 1
ATOM 1338 C C . ILE A 1 174 ? 10.833 -17.068 -5.611 1.00 94.69 174 ILE A C 1
ATOM 1340 O O . ILE A 1 174 ? 11.532 -16.882 -4.616 1.00 94.69 174 ILE A O 1
ATOM 1344 N N . ASP A 1 175 ? 11.095 -18.004 -6.523 1.00 92.62 175 ASP A N 1
ATOM 1345 C CA . ASP A 1 175 ? 12.216 -18.952 -6.453 1.00 92.62 175 ASP A CA 1
ATOM 1346 C C . ASP A 1 175 ? 12.311 -19.650 -5.080 1.00 92.62 175 ASP A C 1
ATOM 1348 O O . ASP A 1 175 ? 13.374 -19.779 -4.474 1.00 92.62 175 ASP A O 1
ATOM 1352 N N . GLY A 1 176 ? 11.149 -20.050 -4.547 1.00 86.69 176 GLY A N 1
ATOM 1353 C CA . GLY A 1 176 ? 11.011 -20.717 -3.248 1.00 86.69 176 GLY A CA 1
ATOM 1354 C C . GLY A 1 176 ? 11.078 -19.799 -2.019 1.00 86.69 176 GLY A C 1
ATOM 1355 O O . GLY A 1 176 ? 10.882 -20.276 -0.901 1.00 86.69 176 GLY A O 1
ATOM 1356 N N . LYS A 1 177 ? 11.313 -18.490 -2.185 1.00 86.56 177 LYS A N 1
ATOM 1357 C CA . LYS A 1 177 ? 11.377 -17.520 -1.079 1.00 86.56 177 LYS A CA 1
ATOM 1358 C C . LYS A 1 177 ? 10.045 -16.794 -0.897 1.00 86.56 177 LYS A C 1
ATOM 1360 O O . LYS A 1 177 ? 9.550 -16.153 -1.823 1.00 86.56 177 LYS A O 1
ATOM 1365 N N . SER A 1 178 ? 9.490 -16.852 0.313 1.00 89.44 178 SER A N 1
ATOM 1366 C CA . SER A 1 178 ? 8.296 -16.087 0.694 1.00 89.44 178 SER A CA 1
ATOM 1367 C C . SER A 1 178 ? 8.647 -14.624 0.966 1.00 89.44 178 SER A C 1
ATOM 1369 O O . SER A 1 178 ? 9.475 -14.335 1.833 1.00 89.44 178 SER A O 1
ATOM 1371 N N . LEU A 1 179 ? 7.996 -13.705 0.254 1.00 89.69 179 LEU A N 1
ATOM 1372 C CA . LEU A 1 179 ? 8.272 -12.271 0.286 1.00 89.69 179 LEU A CA 1
ATOM 1373 C C . LEU A 1 179 ? 6.990 -11.456 0.500 1.00 89.69 179 LEU A C 1
ATOM 1375 O O . LEU A 1 179 ? 5.933 -11.747 -0.065 1.00 89.69 179 LEU A O 1
ATOM 1379 N N . SER A 1 180 ? 7.121 -10.389 1.287 1.00 91.50 180 SER A N 1
ATOM 1380 C CA . SER A 1 180 ? 6.178 -9.270 1.305 1.00 91.50 180 SER A CA 1
ATOM 1381 C C . SER A 1 180 ? 6.776 -8.159 0.452 1.00 91.50 180 SER A C 1
ATOM 1383 O O . SER A 1 180 ? 7.923 -7.775 0.666 1.00 91.50 180 SER A O 1
ATOM 1385 N N . VAL A 1 181 ? 6.030 -7.665 -0.531 1.00 95.62 181 VAL A N 1
ATOM 1386 C CA . VAL A 1 181 ? 6.544 -6.747 -1.552 1.00 95.62 181 VAL A CA 1
ATOM 1387 C C . VAL A 1 181 ? 5.992 -5.339 -1.324 1.00 95.62 181 VAL A C 1
ATOM 1389 O O . VAL A 1 181 ? 4.790 -5.145 -1.465 1.00 95.62 181 VAL A O 1
ATOM 1392 N N . PRO A 1 182 ? 6.816 -4.335 -0.992 1.00 94.88 182 PRO A N 1
ATOM 1393 C CA . PRO A 1 182 ? 6.384 -2.940 -0.944 1.00 94.88 182 PRO A CA 1
ATOM 1394 C C . PRO A 1 182 ? 5.914 -2.452 -2.318 1.00 94.88 182 PRO A C 1
ATOM 1396 O O . PRO A 1 182 ? 6.591 -2.674 -3.320 1.00 94.88 182 PRO A O 1
ATOM 1399 N N . MET A 1 183 ? 4.759 -1.788 -2.360 1.00 97.06 183 MET A N 1
ATOM 1400 C CA . MET A 1 183 ? 4.1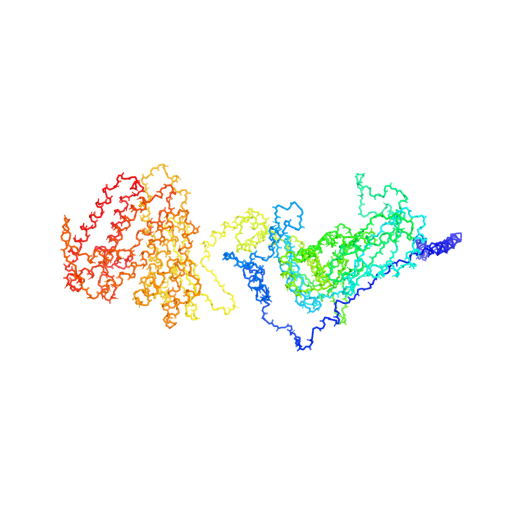38 -1.267 -3.582 1.00 97.06 183 MET A CA 1
ATOM 1401 C C . MET A 1 183 ? 3.598 0.141 -3.313 1.00 97.06 183 MET A C 1
ATOM 1403 O O . MET A 1 183 ? 2.713 0.296 -2.474 1.00 97.06 183 MET A O 1
ATOM 1407 N N . ALA A 1 184 ? 4.117 1.155 -4.002 1.00 95.31 184 ALA A N 1
ATOM 1408 C CA . ALA A 1 184 ? 3.693 2.547 -3.885 1.00 95.31 184 ALA A CA 1
ATOM 1409 C C . ALA A 1 184 ? 2.861 2.935 -5.112 1.00 95.31 184 ALA A C 1
ATOM 1411 O O . ALA A 1 184 ? 3.390 2.986 -6.217 1.00 95.31 184 ALA A O 1
ATOM 1412 N N . VAL A 1 185 ? 1.556 3.143 -4.935 1.00 95.31 185 VAL A N 1
ATOM 1413 C CA . VAL A 1 185 ? 0.622 3.398 -6.043 1.00 95.31 185 VAL A CA 1
ATOM 1414 C C . VAL A 1 185 ? -0.649 4.077 -5.534 1.00 95.31 185 VAL A C 1
ATOM 1416 O O . VAL A 1 185 ? -1.178 3.722 -4.481 1.00 95.31 185 VAL A O 1
ATOM 1419 N N . GLU A 1 186 ? -1.146 5.057 -6.279 1.00 90.69 186 GLU A N 1
ATOM 1420 C CA . GLU A 1 186 ? -2.401 5.765 -6.012 1.00 90.69 186 GLU A CA 1
ATOM 1421 C C . GLU A 1 186 ? -3.624 5.007 -6.546 1.00 90.69 186 GLU A C 1
ATOM 1423 O O . GLU A 1 186 ? -4.735 5.158 -6.032 1.00 90.69 186 GLU A O 1
ATOM 1428 N N . GLU A 1 187 ? -3.422 4.169 -7.567 1.00 86.50 187 GLU A N 1
ATOM 1429 C CA . GLU A 1 187 ? -4.497 3.424 -8.208 1.00 86.50 187 GLU A CA 1
ATOM 1430 C C . GLU A 1 187 ? -5.104 2.342 -7.286 1.00 86.50 187 GLU A C 1
ATOM 1432 O O . GLU A 1 187 ? -4.423 1.414 -6.823 1.00 86.50 187 GLU A O 1
ATOM 1437 N N . PRO A 1 188 ? -6.432 2.386 -7.072 1.00 79.00 188 PRO A N 1
ATOM 1438 C CA . PRO A 1 188 ? -7.165 1.371 -6.330 1.00 79.00 188 PRO A CA 1
ATOM 1439 C C . PRO A 1 188 ? -7.002 -0.038 -6.902 1.00 79.00 188 PRO A C 1
ATOM 1441 O O . PRO A 1 188 ? -6.971 -0.249 -8.110 1.00 79.00 188 PRO A O 1
ATOM 1444 N N . SER A 1 189 ? -7.048 -1.044 -6.028 1.00 83.94 189 SER A N 1
ATOM 1445 C CA . SER A 1 189 ? -7.048 -2.478 -6.376 1.00 83.94 189 SER A CA 1
ATOM 1446 C C . SER A 1 189 ? -5.736 -3.040 -6.894 1.00 83.94 189 SER A C 1
ATOM 1448 O O . SER A 1 189 ? -5.620 -4.260 -6.917 1.00 83.94 189 SER A O 1
ATOM 1450 N N . VAL A 1 190 ? -4.735 -2.218 -7.215 1.00 91.62 190 VAL A N 1
ATOM 1451 C CA . VAL A 1 190 ? -3.440 -2.709 -7.709 1.00 91.62 190 VAL A CA 1
ATOM 1452 C C . VAL A 1 190 ? -2.786 -3.665 -6.708 1.00 91.62 190 VAL A C 1
ATOM 1454 O O . VAL A 1 190 ? -2.592 -4.840 -7.008 1.00 91.62 190 VAL A O 1
ATOM 1457 N N . VAL A 1 191 ? -2.572 -3.220 -5.467 1.00 92.12 191 VAL A N 1
ATOM 1458 C CA . VAL A 1 191 ? -1.946 -4.042 -4.411 1.00 92.12 191 VAL A CA 1
ATOM 1459 C C . VAL A 1 191 ? -2.777 -5.288 -4.068 1.00 92.12 191 VAL A C 1
ATOM 1461 O O . VAL A 1 191 ? -2.241 -6.374 -3.828 1.00 92.12 191 VAL A O 1
ATOM 1464 N N . ALA A 1 192 ? -4.107 -5.157 -4.063 1.00 87.12 192 ALA A N 1
ATOM 1465 C CA . ALA A 1 192 ? -5.019 -6.256 -3.745 1.00 87.12 192 ALA A CA 1
ATOM 1466 C C . ALA A 1 192 ? -5.048 -7.325 -4.851 1.00 87.12 192 ALA A C 1
ATOM 1468 O O . ALA A 1 192 ? -5.042 -8.521 -4.553 1.00 87.12 192 ALA A O 1
ATOM 1469 N N . ALA A 1 193 ? -5.055 -6.898 -6.116 1.00 89.69 193 ALA A N 1
ATOM 1470 C CA . ALA A 1 193 ? -5.021 -7.765 -7.286 1.00 89.69 193 ALA A CA 1
ATOM 1471 C C . ALA A 1 193 ? -3.720 -8.576 -7.321 1.00 89.69 193 ALA A C 1
ATOM 1473 O O . ALA A 1 193 ? -3.784 -9.807 -7.363 1.00 89.69 193 ALA A O 1
ATOM 1474 N N . ALA A 1 194 ? -2.571 -7.907 -7.174 1.00 94.69 194 ALA A N 1
ATOM 1475 C CA . ALA A 1 194 ? -1.262 -8.544 -7.072 1.00 94.69 194 ALA A CA 1
ATOM 1476 C C . ALA A 1 194 ? -1.217 -9.578 -5.933 1.00 94.69 194 ALA A C 1
ATOM 1478 O O . ALA A 1 194 ? -0.850 -10.730 -6.159 1.00 94.69 194 ALA A O 1
ATOM 1479 N N . SER A 1 195 ? -1.679 -9.210 -4.730 1.00 92.50 195 SER A N 1
ATOM 1480 C CA . SER A 1 195 ? -1.683 -10.104 -3.558 1.00 92.50 195 SER A CA 1
ATOM 1481 C C . SER A 1 195 ? -2.580 -11.335 -3.733 1.00 92.50 195 SER A C 1
ATOM 1483 O O . SER A 1 195 ? -2.259 -12.428 -3.262 1.00 92.50 195 SER A O 1
ATOM 1485 N N . SER A 1 196 ? -3.730 -11.162 -4.391 1.00 90.56 196 SER A N 1
ATOM 1486 C CA . SER A 1 196 ? -4.687 -12.238 -4.669 1.00 90.56 196 SER A CA 1
ATOM 1487 C C . SER A 1 196 ? -4.155 -13.208 -5.726 1.00 90.56 196 SER A C 1
ATOM 1489 O O . SER A 1 196 ? -4.225 -14.426 -5.544 1.00 90.56 196 SER A O 1
ATOM 1491 N N . ALA A 1 197 ? -3.564 -12.678 -6.803 1.00 94.12 197 ALA A N 1
ATOM 1492 C CA . ALA A 1 197 ? -2.891 -13.480 -7.819 1.00 94.12 197 ALA A CA 1
ATOM 1493 C C . ALA A 1 197 ? -1.712 -14.258 -7.230 1.00 94.12 197 ALA A C 1
ATOM 1495 O O . ALA A 1 197 ? -1.643 -15.472 -7.413 1.00 94.12 197 ALA A O 1
ATOM 1496 N N . ALA A 1 198 ? -0.848 -13.592 -6.459 1.00 94.81 198 ALA A N 1
ATOM 1497 C CA . ALA A 1 198 ? 0.287 -14.223 -5.795 1.00 94.81 198 ALA A CA 1
ATOM 1498 C C . ALA A 1 198 ? -0.155 -15.366 -4.873 1.00 94.81 198 ALA A C 1
ATOM 1500 O O . ALA A 1 198 ? 0.416 -16.452 -4.925 1.00 94.81 198 ALA A O 1
ATOM 1501 N N . LYS A 1 199 ? -1.241 -15.181 -4.109 1.00 91.94 199 LYS A N 1
ATOM 1502 C CA . LYS A 1 199 ? -1.810 -16.243 -3.266 1.00 91.94 199 LYS A CA 1
ATOM 1503 C C . LYS A 1 199 ? -2.241 -17.463 -4.077 1.00 91.94 199 LYS A C 1
ATOM 1505 O O . LYS A 1 199 ? -1.981 -18.588 -3.652 1.00 91.94 199 LYS A O 1
ATOM 1510 N N . LEU A 1 200 ? -2.909 -17.261 -5.214 1.00 91.94 200 LEU A N 1
ATOM 1511 C CA . LEU A 1 200 ? -3.355 -18.360 -6.074 1.00 91.94 200 LEU A CA 1
ATOM 1512 C C . LEU A 1 200 ? -2.162 -19.117 -6.670 1.00 91.94 200 LEU A C 1
ATOM 1514 O O . LEU A 1 200 ? -2.123 -20.345 -6.604 1.00 91.94 200 LEU A O 1
ATOM 1518 N N . VAL A 1 201 ? -1.193 -18.369 -7.202 1.00 94.31 201 VAL A N 1
ATOM 1519 C CA . VAL A 1 201 ? 0.044 -18.905 -7.778 1.00 94.31 201 VAL A CA 1
ATOM 1520 C C . VAL A 1 201 ? 0.835 -19.687 -6.727 1.00 94.31 201 VAL A C 1
ATOM 1522 O O . VAL A 1 201 ? 1.238 -20.813 -6.983 1.00 94.31 201 VAL A O 1
ATOM 1525 N N . ALA A 1 202 ? 0.991 -19.160 -5.513 1.00 90.69 202 ALA A N 1
ATOM 1526 C CA . ALA A 1 202 ? 1.693 -19.856 -4.437 1.00 90.69 202 ALA A CA 1
ATOM 1527 C C . ALA A 1 202 ? 0.952 -21.124 -3.976 1.00 90.69 202 ALA A C 1
ATOM 1529 O O . ALA A 1 202 ? 1.570 -22.168 -3.793 1.00 90.69 202 ALA A O 1
ATOM 1530 N N . SER A 1 203 ? -0.376 -21.054 -3.817 1.00 89.44 203 SER A N 1
ATOM 1531 C CA . SER A 1 203 ? -1.169 -22.159 -3.250 1.00 89.44 203 SER A CA 1
ATOM 1532 C C . SER A 1 203 ? -1.291 -23.363 -4.184 1.00 89.44 203 SER A C 1
ATOM 1534 O O . SER A 1 203 ? -1.406 -24.491 -3.712 1.00 89.44 203 SER A O 1
ATOM 1536 N N . PHE A 1 204 ? -1.322 -23.132 -5.499 1.00 88.00 204 PHE A N 1
ATOM 1537 C CA . PHE A 1 204 ? -1.583 -24.189 -6.484 1.00 88.00 204 PHE A CA 1
ATOM 1538 C C . PHE A 1 204 ? -0.459 -24.386 -7.500 1.00 88.00 204 PHE A C 1
ATOM 1540 O O . PHE A 1 204 ? -0.426 -25.426 -8.148 1.00 88.00 204 PHE A O 1
ATOM 1547 N N . GLY A 1 205 ? 0.429 -23.405 -7.640 1.00 80.56 205 GLY A N 1
ATOM 1548 C CA . GLY A 1 205 ? 1.511 -23.378 -8.619 1.00 80.56 205 GLY A CA 1
ATOM 1549 C C . GLY A 1 205 ? 2.920 -23.426 -8.043 1.00 80.56 205 GLY A C 1
ATOM 1550 O O . GLY A 1 205 ? 3.878 -23.424 -8.802 1.00 80.56 205 GLY A O 1
ATOM 1551 N N . GLY A 1 206 ? 3.069 -23.428 -6.714 1.00 84.56 206 GLY A N 1
ATOM 1552 C CA . GLY A 1 206 ? 4.379 -23.441 -6.052 1.00 84.56 206 GLY A CA 1
ATOM 1553 C C . GLY A 1 206 ? 5.119 -22.096 -6.049 1.00 84.56 206 GLY A C 1
ATOM 1554 O O . GLY A 1 206 ? 6.177 -21.997 -5.433 1.00 84.56 206 GLY A O 1
ATOM 1555 N N . GLY A 1 207 ? 4.555 -21.050 -6.665 1.00 93.69 207 GLY A N 1
ATOM 1556 C CA . GLY A 1 207 ? 5.151 -19.714 -6.734 1.00 93.69 207 GLY A CA 1
ATOM 1557 C C . GLY A 1 207 ? 5.558 -19.298 -8.149 1.00 93.69 207 GLY A C 1
ATOM 1558 O O . GLY A 1 207 ? 5.095 -19.853 -9.143 1.00 93.69 207 GLY A O 1
ATOM 1559 N N . PHE A 1 208 ? 6.397 -18.269 -8.223 1.00 97.25 208 PHE A N 1
ATOM 1560 C CA . PHE A 1 208 ? 6.988 -17.761 -9.455 1.00 97.25 208 PHE A CA 1
ATOM 1561 C C . PHE A 1 208 ? 8.419 -18.278 -9.607 1.00 97.25 208 PHE A C 1
ATOM 1563 O O . PHE A 1 208 ? 9.164 -18.350 -8.627 1.00 97.25 208 PHE A O 1
ATOM 1570 N N . HIS A 1 209 ? 8.807 -18.564 -10.845 1.00 96.75 209 HIS A N 1
ATOM 1571 C CA . HIS A 1 209 ? 10.159 -18.957 -11.228 1.00 96.75 209 HIS A CA 1
ATOM 1572 C C . HIS A 1 209 ? 10.771 -17.914 -12.146 1.00 96.75 209 HIS A C 1
ATOM 1574 O O . HIS A 1 209 ? 10.122 -17.486 -13.112 1.00 96.75 209 HIS A O 1
ATOM 1580 N N . THR A 1 210 ? 12.011 -17.521 -11.864 1.00 96.69 210 THR A N 1
ATOM 1581 C CA . THR A 1 210 ? 12.644 -16.400 -12.558 1.00 96.69 210 THR A CA 1
ATOM 1582 C C . THR A 1 210 ? 13.999 -16.734 -13.176 1.00 96.69 210 THR A C 1
ATOM 1584 O O . THR A 1 210 ? 14.682 -17.692 -12.810 1.00 96.69 210 THR A O 1
ATOM 1587 N N . ALA A 1 211 ? 14.369 -15.954 -14.191 1.00 94.94 211 ALA A N 1
ATOM 1588 C CA . ALA A 1 211 ? 15.640 -16.076 -14.894 1.00 94.94 211 ALA A CA 1
ATOM 1589 C C . ALA A 1 211 ? 16.137 -14.697 -15.355 1.00 94.94 211 ALA A C 1
ATOM 1591 O O . ALA A 1 211 ? 15.328 -13.845 -15.720 1.00 94.94 211 ALA A O 1
ATOM 1592 N N . THR A 1 212 ? 17.453 -14.467 -15.370 1.00 93.75 212 THR A N 1
ATOM 1593 C CA . THR A 1 212 ? 18.079 -13.169 -15.702 1.00 93.75 212 THR A CA 1
ATOM 1594 C C . THR A 1 212 ? 19.307 -13.342 -16.604 1.00 93.75 212 THR A C 1
ATOM 1596 O O . THR A 1 212 ? 19.934 -14.397 -16.576 1.00 93.75 212 THR A O 1
ATOM 1599 N N . SER A 1 213 ? 19.659 -12.346 -17.429 1.00 86.06 213 SER A N 1
ATOM 1600 C CA . SER A 1 213 ? 20.833 -12.416 -18.335 1.00 86.06 213 SER A CA 1
ATOM 1601 C C . SER A 1 213 ? 22.101 -11.731 -17.806 1.00 86.06 213 SER A C 1
ATOM 1603 O O . SER A 1 213 ? 23.148 -11.868 -18.423 1.00 86.06 213 SER A O 1
ATOM 1605 N N . GLY A 1 214 ? 22.031 -10.986 -16.697 1.00 83.88 214 GLY A N 1
ATOM 1606 C CA . GLY A 1 214 ? 23.166 -10.229 -16.149 1.00 83.88 214 GLY A CA 1
ATOM 1607 C C . GLY A 1 214 ? 22.804 -8.792 -15.764 1.00 83.88 214 GLY A C 1
ATOM 1608 O O . GLY A 1 214 ? 21.658 -8.377 -15.911 1.00 83.88 214 GLY A O 1
ATOM 1609 N N . ASN A 1 215 ? 23.786 -8.029 -15.268 1.00 92.88 215 ASN A N 1
ATOM 1610 C CA . ASN A 1 215 ? 23.632 -6.611 -14.901 1.00 92.88 215 ASN A CA 1
ATOM 1611 C C . ASN A 1 215 ? 24.392 -5.714 -15.887 1.00 92.88 215 ASN A C 1
ATOM 1613 O O . ASN A 1 215 ? 25.170 -4.849 -15.492 1.00 92.88 215 ASN A O 1
ATOM 1617 N N . ILE A 1 216 ? 24.186 -5.952 -17.182 1.00 94.50 216 ILE A N 1
ATOM 1618 C CA . ILE A 1 216 ? 24.948 -5.292 -18.242 1.00 94.50 216 ILE A CA 1
ATOM 1619 C C . ILE A 1 216 ? 24.174 -4.086 -18.774 1.00 94.50 216 ILE A C 1
ATOM 1621 O O . ILE A 1 216 ? 23.048 -4.214 -19.252 1.00 94.50 216 ILE A O 1
ATOM 1625 N N . MET A 1 217 ? 24.782 -2.908 -18.704 1.00 95.62 217 MET A N 1
ATOM 1626 C CA . MET A 1 217 ? 24.274 -1.688 -19.327 1.00 95.62 217 MET A CA 1
ATOM 1627 C C . MET A 1 217 ? 25.053 -1.387 -20.598 1.00 95.62 217 MET A C 1
ATOM 1629 O O . MET A 1 217 ? 26.258 -1.619 -20.653 1.00 95.62 217 MET A O 1
ATOM 1633 N N . THR A 1 218 ? 24.375 -0.814 -21.588 1.00 95.25 218 THR A N 1
ATOM 1634 C CA . THR A 1 218 ? 25.005 -0.400 -22.842 1.00 95.25 218 THR A CA 1
ATOM 1635 C C . THR A 1 218 ? 25.041 1.123 -22.929 1.00 95.25 218 THR A C 1
ATOM 1637 O O . THR A 1 218 ? 24.016 1.784 -22.741 1.00 95.25 218 THR A O 1
ATOM 1640 N N . SER A 1 219 ? 26.202 1.688 -23.255 1.00 95.62 219 SER A N 1
ATOM 1641 C CA . SER A 1 219 ? 26.329 3.076 -23.706 1.00 95.62 219 SER A CA 1
ATOM 1642 C C . SER A 1 219 ? 26.684 3.167 -25.178 1.00 95.62 219 SER A C 1
ATOM 1644 O O . SER A 1 219 ? 27.138 2.204 -25.794 1.00 95.62 219 SER A O 1
ATOM 1646 N N . GLN A 1 220 ? 26.389 4.323 -25.761 1.00 96.69 220 GLN A N 1
ATOM 1647 C CA . GLN A 1 220 ? 26.494 4.582 -27.185 1.00 96.69 220 GLN A CA 1
ATOM 1648 C C . GLN A 1 220 ? 27.382 5.797 -27.418 1.00 96.69 220 GLN A C 1
ATOM 1650 O O . GLN A 1 220 ? 27.188 6.831 -26.782 1.00 96.69 220 GLN A O 1
ATOM 1655 N N . ILE A 1 221 ? 28.309 5.680 -28.364 1.00 97.50 221 ILE A N 1
ATOM 1656 C CA . ILE A 1 221 ? 29.024 6.803 -28.967 1.00 97.50 221 ILE A CA 1
ATOM 1657 C C . ILE A 1 221 ? 28.547 6.902 -30.411 1.00 97.50 221 ILE A C 1
ATOM 1659 O O . ILE A 1 221 ? 28.778 6.002 -31.222 1.00 97.50 221 ILE A O 1
ATOM 1663 N N . GLN A 1 222 ? 27.859 7.989 -30.733 1.00 97.00 222 GLN A N 1
ATOM 1664 C CA . GLN A 1 222 ? 27.489 8.303 -32.105 1.00 97.00 222 GLN A CA 1
ATOM 1665 C C . GLN A 1 222 ? 28.708 8.869 -32.832 1.00 97.00 222 GLN A C 1
ATOM 1667 O O . GLN A 1 222 ? 29.295 9.850 -32.382 1.00 97.00 222 GLN A O 1
ATOM 1672 N N . LEU A 1 223 ? 29.054 8.289 -33.973 1.00 95.75 223 LEU A N 1
ATOM 1673 C CA . LEU A 1 223 ? 30.065 8.806 -34.884 1.00 95.75 223 LEU A CA 1
ATOM 1674 C C . LEU A 1 223 ? 29.378 9.432 -36.096 1.00 95.75 223 LEU A C 1
ATOM 1676 O O . LEU A 1 223 ? 28.463 8.856 -36.694 1.00 95.75 223 LEU A O 1
ATOM 1680 N N . VAL A 1 224 ? 29.810 10.648 -36.406 1.00 91.62 224 VAL A N 1
ATOM 1681 C CA . VAL A 1 224 ? 29.304 11.500 -37.479 1.00 91.62 224 VAL A CA 1
ATOM 1682 C C . VAL A 1 224 ? 30.461 11.827 -38.419 1.00 91.62 224 VAL A C 1
ATOM 1684 O O . VAL A 1 224 ? 31.624 11.810 -38.009 1.00 91.62 224 VAL A O 1
ATOM 1687 N N . ASP A 1 225 ? 30.141 12.117 -39.679 1.00 89.31 225 ASP A N 1
ATOM 1688 C CA . ASP A 1 225 ? 31.116 12.451 -40.724 1.00 89.31 225 ASP A CA 1
ATOM 1689 C C . ASP A 1 225 ? 32.177 11.351 -40.923 1.00 89.31 225 ASP A C 1
ATOM 1691 O O . ASP A 1 225 ? 33.329 11.634 -41.239 1.00 89.31 225 ASP A O 1
ATOM 1695 N N . THR A 1 226 ? 31.799 10.085 -40.703 1.00 90.75 226 THR A N 1
ATOM 1696 C CA . THR A 1 226 ? 32.691 8.929 -40.849 1.00 90.75 226 THR A CA 1
ATOM 1697 C C . THR A 1 226 ? 33.077 8.745 -42.321 1.00 90.75 226 THR A C 1
ATOM 1699 O O . THR A 1 226 ? 32.201 8.392 -43.113 1.00 90.75 226 THR A O 1
ATOM 1702 N N . PRO A 1 227 ? 34.357 8.939 -42.709 1.00 88.75 227 PRO A N 1
ATOM 1703 C CA . PRO A 1 227 ? 34.756 8.912 -44.120 1.00 88.75 227 PRO A CA 1
ATOM 1704 C C . PRO A 1 227 ? 34.546 7.545 -44.777 1.00 88.75 227 PRO A C 1
ATOM 1706 O O . PRO A 1 227 ? 34.124 7.465 -45.926 1.00 88.75 227 PRO A O 1
ATOM 1709 N N . ASP A 1 228 ? 34.844 6.479 -44.032 1.00 90.88 228 ASP A N 1
ATOM 1710 C CA . ASP A 1 228 ? 34.644 5.091 -44.438 1.00 90.88 228 ASP A CA 1
ATOM 1711 C C . ASP A 1 228 ? 34.191 4.267 -43.226 1.00 90.88 228 ASP A C 1
ATOM 1713 O O . ASP A 1 228 ? 34.943 4.050 -42.270 1.00 90.88 228 ASP A O 1
ATOM 1717 N N . ILE A 1 229 ? 32.931 3.830 -43.268 1.00 89.69 229 ILE A N 1
ATOM 1718 C CA . ILE A 1 229 ? 32.291 3.069 -42.195 1.00 89.69 229 ILE A CA 1
ATOM 1719 C C . ILE A 1 229 ? 32.928 1.687 -42.034 1.00 89.69 229 ILE A C 1
ATOM 1721 O O . ILE A 1 229 ? 33.111 1.248 -40.901 1.00 89.69 229 ILE A O 1
ATOM 1725 N N . GLU A 1 230 ? 33.279 0.997 -43.119 1.00 89.44 230 GLU A N 1
ATOM 1726 C CA . GLU A 1 230 ? 33.836 -0.359 -43.039 1.00 89.44 230 GLU A CA 1
ATOM 1727 C C . GLU A 1 230 ? 35.223 -0.330 -42.401 1.00 89.44 230 GLU A C 1
ATOM 1729 O O . GLU A 1 230 ? 35.504 -1.083 -41.462 1.00 89.44 230 GLU A O 1
ATOM 1734 N N . THR A 1 231 ? 36.059 0.615 -42.839 1.00 92.06 231 THR A N 1
ATOM 1735 C CA . THR A 1 231 ? 37.377 0.840 -42.239 1.00 92.06 231 THR A CA 1
ATOM 1736 C C . THR A 1 231 ? 37.260 1.255 -40.770 1.00 92.06 231 THR A C 1
ATOM 1738 O O . THR A 1 231 ? 38.022 0.762 -39.938 1.00 92.06 231 THR A O 1
ATOM 1741 N N . ALA A 1 232 ? 36.290 2.103 -40.410 1.00 93.12 232 ALA A N 1
ATOM 1742 C CA . ALA A 1 232 ? 36.057 2.502 -39.021 1.00 93.12 232 ALA A CA 1
ATOM 1743 C C . ALA A 1 232 ? 35.603 1.327 -38.132 1.00 93.12 232 ALA A C 1
ATOM 1745 O O . ALA A 1 232 ? 36.122 1.161 -37.027 1.00 93.12 232 ALA A O 1
ATOM 1746 N N . VAL A 1 233 ? 34.682 0.483 -38.612 1.00 93.12 233 VAL A N 1
ATOM 1747 C CA . VAL A 1 233 ? 34.236 -0.733 -37.906 1.00 93.12 233 VAL A CA 1
ATOM 1748 C C . VAL A 1 233 ? 35.418 -1.669 -37.663 1.00 93.12 233 VAL A C 1
ATOM 1750 O O . VAL A 1 233 ? 35.611 -2.137 -36.538 1.00 93.12 233 VAL A O 1
ATOM 1753 N N . LYS A 1 234 ? 36.244 -1.898 -38.691 1.00 93.06 234 LYS A N 1
ATOM 1754 C CA . LYS A 1 234 ? 37.445 -2.728 -38.574 1.00 93.06 234 LYS A CA 1
ATOM 1755 C C . LYS A 1 234 ? 38.451 -2.137 -37.584 1.00 93.06 234 LYS A C 1
ATOM 1757 O O . LYS A 1 234 ? 38.948 -2.860 -36.730 1.00 93.06 234 LYS A O 1
ATOM 1762 N N . ALA A 1 235 ? 38.694 -0.826 -37.627 1.00 93.62 235 ALA A N 1
ATOM 1763 C CA . ALA A 1 235 ? 39.614 -0.158 -36.707 1.00 93.62 235 ALA A CA 1
ATOM 1764 C C . ALA A 1 235 ? 39.200 -0.318 -35.233 1.00 93.62 235 ALA A C 1
ATOM 1766 O O . ALA A 1 235 ? 40.062 -0.515 -34.372 1.00 93.62 235 ALA A O 1
ATOM 1767 N N . ILE A 1 236 ? 37.895 -0.268 -34.938 1.00 94.88 236 ILE A N 1
ATOM 1768 C CA . ILE A 1 236 ? 37.366 -0.527 -33.591 1.00 94.88 236 ILE A CA 1
ATOM 1769 C C . ILE A 1 236 ? 37.522 -1.998 -33.206 1.00 94.88 236 ILE A C 1
ATOM 1771 O O . ILE A 1 236 ? 37.949 -2.276 -32.087 1.00 94.88 236 ILE A O 1
ATOM 1775 N N . ALA A 1 237 ? 37.233 -2.930 -34.118 1.00 93.19 237 ALA A N 1
ATOM 1776 C CA . ALA A 1 237 ? 37.406 -4.360 -33.870 1.00 93.19 237 ALA A CA 1
ATOM 1777 C C . ALA A 1 237 ? 38.875 -4.721 -33.578 1.00 93.19 237 ALA A C 1
ATOM 1779 O O . ALA A 1 237 ? 39.153 -5.363 -32.565 1.00 93.19 237 ALA A O 1
ATOM 1780 N N . ASP A 1 238 ? 39.814 -4.225 -34.390 1.00 94.69 238 ASP A N 1
ATOM 1781 C CA . ASP A 1 238 ? 41.257 -4.469 -34.250 1.00 94.69 238 ASP A CA 1
ATOM 1782 C C . ASP A 1 238 ? 41.830 -3.868 -32.948 1.00 94.69 238 ASP A C 1
ATOM 1784 O O . ASP A 1 238 ? 42.829 -4.348 -32.417 1.00 94.69 238 ASP A O 1
ATOM 1788 N N . ASN A 1 239 ? 41.192 -2.824 -32.399 1.00 96.50 239 ASN A N 1
ATOM 1789 C CA . ASN A 1 239 ? 41.600 -2.160 -31.154 1.00 96.50 239 ASN A CA 1
ATOM 1790 C C . ASN A 1 239 ? 40.719 -2.513 -29.947 1.00 96.50 239 ASN A C 1
ATOM 1792 O O . ASN A 1 239 ? 40.875 -1.908 -28.882 1.00 96.50 239 ASN A O 1
ATOM 1796 N N . ARG A 1 240 ? 39.802 -3.476 -30.081 1.00 95.06 240 ARG A N 1
ATOM 1797 C CA . ARG A 1 240 ? 38.800 -3.811 -29.061 1.00 95.06 240 ARG A CA 1
ATOM 1798 C C . ARG A 1 240 ? 39.420 -4.066 -27.689 1.00 95.06 240 ARG A C 1
ATOM 1800 O O . ARG A 1 240 ? 39.007 -3.449 -26.711 1.00 95.06 240 ARG A O 1
ATOM 1807 N N . GLU A 1 241 ? 40.434 -4.925 -27.611 1.00 96.06 241 GLU A N 1
ATOM 1808 C CA . GLU A 1 241 ? 41.088 -5.262 -26.340 1.00 96.06 241 GLU A CA 1
ATOM 1809 C C . GLU A 1 241 ? 41.785 -4.054 -25.706 1.00 96.06 241 GLU A C 1
ATOM 1811 O O . GLU A 1 241 ? 41.655 -3.832 -24.503 1.00 96.06 241 GLU A O 1
ATOM 1816 N N . ARG A 1 242 ? 42.454 -3.219 -26.515 1.00 96.94 242 ARG A N 1
ATOM 1817 C CA . ARG A 1 242 ? 43.104 -1.980 -26.055 1.00 96.94 242 ARG A CA 1
ATOM 1818 C C . ARG A 1 242 ? 42.086 -1.009 -25.455 1.00 96.94 242 ARG A C 1
ATOM 1820 O O . ARG A 1 242 ? 42.323 -0.457 -24.382 1.00 96.94 242 ARG A O 1
ATOM 1827 N N . LEU A 1 243 ? 40.957 -0.812 -26.136 1.00 97.00 243 LEU A N 1
ATOM 1828 C CA . LEU A 1 243 ? 39.885 0.084 -25.695 1.00 97.00 243 LEU A CA 1
ATOM 1829 C C . LEU A 1 243 ? 39.217 -0.432 -24.413 1.00 97.00 243 LEU A C 1
ATOM 1831 O O . LEU A 1 243 ? 39.001 0.342 -23.482 1.00 97.00 243 LEU A O 1
ATOM 1835 N N . LEU A 1 244 ? 38.953 -1.739 -24.322 1.00 96.88 244 LEU A N 1
ATOM 1836 C CA . LEU A 1 244 ? 38.396 -2.361 -23.116 1.00 96.88 244 LEU A CA 1
ATOM 1837 C C . LEU A 1 244 ? 39.370 -2.315 -21.936 1.00 96.88 244 LEU A C 1
ATOM 1839 O O . LEU A 1 244 ? 38.945 -2.068 -20.805 1.00 96.88 244 LEU A O 1
ATOM 1843 N N . ALA A 1 245 ? 40.665 -2.526 -22.176 1.00 96.38 245 ALA A N 1
ATOM 1844 C CA . ALA A 1 245 ? 41.691 -2.392 -21.150 1.00 96.38 245 ALA A CA 1
ATOM 1845 C C . ALA A 1 245 ? 41.715 -0.960 -20.607 1.00 96.38 245 ALA A C 1
ATOM 1847 O O . ALA A 1 245 ? 41.560 -0.774 -19.404 1.00 96.38 245 ALA A O 1
ATOM 1848 N N . PHE A 1 246 ? 41.788 0.043 -21.488 1.00 96.62 246 PHE A N 1
ATOM 1849 C CA . PHE A 1 246 ? 41.767 1.453 -21.098 1.00 96.62 246 PHE A CA 1
ATOM 1850 C C . PHE A 1 246 ? 40.493 1.833 -20.330 1.00 96.62 246 PHE A C 1
ATOM 1852 O O . PHE A 1 246 ? 40.568 2.468 -19.276 1.00 96.62 246 PHE A O 1
ATOM 1859 N N . ALA A 1 247 ? 39.322 1.388 -20.797 1.00 95.81 247 ALA A N 1
ATOM 1860 C CA . ALA A 1 247 ? 38.065 1.615 -20.092 1.00 95.81 247 ALA A CA 1
ATOM 1861 C C . ALA A 1 247 ? 38.104 1.046 -18.667 1.00 95.81 247 ALA A C 1
ATOM 1863 O O . ALA A 1 247 ? 37.734 1.732 -17.713 1.00 95.81 247 ALA A O 1
ATOM 1864 N N . ASN A 1 248 ? 38.598 -0.181 -18.501 1.00 96.94 248 ASN A N 1
ATOM 1865 C CA . ASN A 1 248 ? 38.657 -0.853 -17.206 1.00 96.94 248 ASN A CA 1
ATOM 1866 C C . ASN A 1 248 ? 39.743 -0.308 -16.269 1.00 96.94 248 ASN A C 1
ATOM 1868 O O . ASN A 1 248 ? 39.530 -0.308 -15.059 1.00 96.94 248 ASN A O 1
ATOM 1872 N N . THR A 1 249 ? 40.884 0.155 -16.782 1.00 95.12 249 THR A N 1
ATOM 1873 C CA . THR A 1 249 ? 41.987 0.665 -15.949 1.00 95.12 249 THR A CA 1
ATOM 1874 C C . THR A 1 249 ? 41.837 2.137 -15.601 1.00 95.12 249 THR A C 1
ATOM 1876 O O . THR A 1 249 ? 42.187 2.542 -14.496 1.00 95.12 249 THR A O 1
ATOM 1879 N N . SER A 1 250 ? 41.340 2.945 -16.538 1.00 94.38 250 SER A N 1
ATOM 1880 C CA . SER A 1 250 ? 41.418 4.406 -16.451 1.00 94.38 250 SER A CA 1
ATOM 1881 C C . SER A 1 250 ? 40.060 5.072 -16.251 1.00 94.38 250 SER A C 1
ATOM 1883 O O . SER A 1 250 ? 40.005 6.124 -15.624 1.00 94.38 250 SER A O 1
ATOM 1885 N N . LEU A 1 251 ? 38.966 4.469 -16.734 1.00 95.00 251 LEU A N 1
ATOM 1886 C CA . LEU A 1 251 ? 37.632 5.088 -16.690 1.00 95.00 251 LEU A CA 1
ATOM 1887 C C . LEU A 1 251 ? 36.713 4.464 -15.632 1.00 95.00 251 LEU A C 1
ATOM 1889 O O . LEU A 1 251 ? 35.944 5.172 -14.986 1.00 95.00 251 LEU A O 1
ATOM 1893 N N . CYS A 1 252 ? 36.794 3.147 -15.415 1.00 93.31 252 CYS A N 1
ATOM 1894 C CA . CYS A 1 252 ? 35.972 2.438 -14.429 1.00 93.31 252 CYS A CA 1
ATOM 1895 C C . CYS A 1 252 ? 36.744 1.476 -13.489 1.00 93.31 252 CYS A C 1
ATOM 1897 O O . CYS A 1 252 ? 36.231 0.394 -13.179 1.00 93.31 252 CYS A O 1
ATOM 1899 N N . PRO A 1 253 ? 37.918 1.858 -12.936 1.00 93.81 253 PRO A N 1
ATOM 1900 C CA . PRO A 1 253 ? 38.758 0.959 -12.130 1.00 93.81 253 PRO A CA 1
ATOM 1901 C C . PRO A 1 253 ? 38.044 0.401 -10.895 1.00 93.81 253 PRO A C 1
ATOM 1903 O O . PRO A 1 253 ? 38.131 -0.790 -10.604 1.00 93.81 253 PRO A O 1
ATOM 1906 N N . ASN A 1 254 ? 37.251 1.230 -10.210 1.00 91.38 254 ASN A N 1
ATOM 1907 C CA . ASN A 1 254 ? 36.471 0.804 -9.045 1.00 91.38 254 ASN A CA 1
ATOM 1908 C C . ASN A 1 254 ? 35.390 -0.225 -9.404 1.00 91.38 254 ASN A C 1
ATOM 1910 O O . ASN A 1 254 ? 35.072 -1.090 -8.590 1.00 91.38 254 ASN A O 1
ATOM 1914 N N . MET A 1 255 ? 34.807 -0.134 -10.605 1.00 91.88 255 MET A N 1
ATOM 1915 C CA . MET A 1 255 ? 33.825 -1.117 -11.067 1.00 91.88 255 MET A CA 1
ATOM 1916 C C . MET A 1 255 ? 34.519 -2.438 -11.396 1.00 91.88 255 MET A C 1
ATOM 1918 O O . MET A 1 255 ? 34.061 -3.497 -10.966 1.00 91.88 255 MET A O 1
ATOM 1922 N N . LYS A 1 256 ? 35.676 -2.368 -12.068 1.00 92.62 256 LYS A N 1
ATOM 1923 C CA . LYS A 1 256 ? 36.488 -3.546 -12.377 1.00 92.62 256 LYS A CA 1
ATOM 1924 C C . LYS A 1 256 ? 36.956 -4.276 -11.118 1.00 92.62 256 LYS A C 1
ATOM 1926 O O . LYS A 1 256 ? 36.867 -5.499 -11.055 1.00 92.62 256 LYS A O 1
ATOM 1931 N N . GLN A 1 257 ? 37.375 -3.540 -10.087 1.00 91.69 257 GLN A N 1
ATOM 1932 C CA . GLN A 1 257 ? 37.785 -4.107 -8.797 1.00 91.69 257 GLN A CA 1
ATOM 1933 C C . GLN A 1 257 ? 36.653 -4.877 -8.095 1.00 91.69 257 GLN A C 1
ATOM 1935 O O . GLN A 1 257 ? 36.914 -5.832 -7.370 1.00 91.69 257 GLN A O 1
ATOM 1940 N N . ARG A 1 258 ? 35.393 -4.491 -8.325 1.00 90.56 258 ARG A N 1
ATOM 1941 C CA . ARG A 1 258 ? 34.200 -5.164 -7.779 1.00 90.56 258 ARG A CA 1
ATOM 1942 C C . ARG A 1 258 ? 33.732 -6.358 -8.619 1.00 90.56 258 ARG A C 1
ATOM 1944 O O . ARG A 1 258 ? 32.683 -6.919 -8.321 1.00 90.56 258 ARG A O 1
ATOM 1951 N N . GLY A 1 259 ? 34.478 -6.727 -9.662 1.00 90.12 259 GLY A N 1
ATOM 1952 C CA . GLY A 1 259 ? 34.165 -7.845 -10.555 1.00 90.12 259 GLY A CA 1
ATOM 1953 C C . GLY A 1 259 ? 33.378 -7.474 -11.816 1.00 90.12 259 GLY A C 1
ATOM 1954 O O . GLY A 1 259 ? 33.163 -8.352 -12.644 1.00 90.12 259 GLY A O 1
ATOM 1955 N N . GLY A 1 260 ? 32.987 -6.205 -11.990 1.00 94.19 260 GLY A N 1
ATOM 1956 C CA . GLY A 1 260 ? 32.291 -5.720 -13.187 1.00 94.19 260 GLY A CA 1
ATOM 1957 C C . GLY A 1 260 ? 33.232 -5.083 -14.216 1.00 94.19 260 GLY A C 1
ATOM 1958 O O . GLY A 1 260 ? 34.366 -5.531 -14.415 1.00 94.19 260 GLY A O 1
ATOM 1959 N N . GLY A 1 261 ? 32.772 -3.994 -14.839 1.00 95.44 261 GLY A N 1
ATOM 1960 C CA . GLY A 1 261 ? 33.545 -3.181 -15.785 1.00 95.44 261 GLY A CA 1
ATOM 1961 C C . GLY A 1 261 ? 33.139 -3.379 -17.248 1.00 95.44 261 GLY A C 1
ATOM 1962 O O . GLY A 1 261 ? 32.157 -4.053 -17.549 1.00 95.44 261 GLY A O 1
ATOM 1963 N N . ALA A 1 262 ? 33.874 -2.751 -18.166 1.00 96.50 262 ALA A N 1
ATOM 1964 C CA . ALA A 1 262 ? 33.626 -2.853 -19.602 1.00 96.50 262 ALA A CA 1
ATOM 1965 C C . ALA A 1 262 ? 33.914 -4.279 -20.102 1.00 96.50 262 ALA A C 1
ATOM 1967 O O . ALA A 1 262 ? 35.011 -4.806 -19.891 1.00 96.50 262 ALA A O 1
ATOM 1968 N N . LEU A 1 263 ? 32.926 -4.888 -20.758 1.00 94.62 263 LEU A N 1
ATOM 1969 C CA . LEU A 1 263 ? 32.952 -6.273 -21.233 1.00 94.62 263 LEU A CA 1
ATOM 1970 C C . LEU A 1 263 ? 33.122 -6.368 -22.749 1.00 94.62 263 LEU A C 1
ATOM 1972 O O . LEU A 1 263 ? 33.828 -7.244 -23.247 1.00 94.62 263 LEU A O 1
ATOM 1976 N N . ASP A 1 264 ? 32.453 -5.488 -23.490 1.00 94.69 264 ASP A N 1
ATOM 1977 C CA . ASP A 1 264 ? 32.395 -5.564 -24.945 1.00 94.69 264 ASP A CA 1
ATOM 1978 C C . ASP A 1 264 ? 32.292 -4.169 -25.570 1.00 94.69 264 ASP A C 1
ATOM 1980 O O . ASP A 1 264 ? 31.750 -3.243 -24.969 1.00 94.69 264 ASP A O 1
ATOM 1984 N N . ILE A 1 265 ? 32.821 -4.030 -26.781 1.00 95.31 265 ILE A N 1
ATOM 1985 C CA . ILE A 1 265 ? 32.706 -2.845 -27.623 1.00 95.31 265 ILE A CA 1
ATOM 1986 C C . ILE A 1 265 ? 32.500 -3.302 -29.068 1.00 95.31 265 ILE A C 1
ATOM 1988 O O . ILE A 1 265 ? 33.279 -4.088 -29.607 1.00 95.31 265 ILE A O 1
ATOM 1992 N N . TYR A 1 266 ? 31.418 -2.835 -29.685 1.00 93.62 266 TYR A N 1
ATOM 1993 C CA . TYR A 1 266 ? 30.997 -3.267 -31.017 1.00 93.62 266 TYR A CA 1
ATOM 1994 C C . TYR A 1 266 ? 30.295 -2.138 -31.765 1.00 93.62 266 TYR A C 1
ATOM 1996 O O . TYR A 1 266 ? 29.790 -1.189 -31.172 1.00 93.62 266 TYR A O 1
ATOM 2004 N N . CYS A 1 267 ? 30.246 -2.240 -33.088 1.00 93.50 267 CYS A N 1
ATOM 2005 C CA . CYS A 1 267 ? 29.674 -1.209 -33.941 1.00 93.50 267 CYS A CA 1
ATOM 2006 C C . CYS A 1 267 ? 28.308 -1.612 -34.501 1.00 93.50 267 CYS A C 1
ATOM 2008 O O . CYS A 1 267 ? 28.043 -2.781 -34.780 1.00 93.50 267 CYS A O 1
ATOM 2010 N N . ARG A 1 268 ? 27.452 -0.617 -34.731 1.00 90.31 268 ARG A N 1
ATOM 2011 C CA . ARG A 1 268 ? 26.190 -0.750 -35.455 1.00 90.31 268 ARG A CA 1
ATOM 2012 C C . ARG A 1 268 ? 26.033 0.414 -36.423 1.00 90.31 268 ARG A C 1
ATOM 2014 O O . ARG A 1 268 ? 26.154 1.569 -36.034 1.00 90.31 268 ARG A O 1
ATOM 2021 N N . VAL A 1 269 ? 25.689 0.107 -37.666 1.00 89.75 269 VAL A N 1
ATOM 2022 C CA . VAL A 1 269 ? 25.314 1.119 -38.659 1.00 89.75 269 VAL A CA 1
ATOM 2023 C C . VAL A 1 269 ? 23.808 1.345 -38.587 1.00 89.75 269 VAL A C 1
ATOM 2025 O O . VAL A 1 269 ? 23.026 0.391 -38.563 1.00 89.75 269 VAL A O 1
ATOM 2028 N N . VAL A 1 270 ? 23.398 2.609 -38.523 1.00 88.38 270 VAL A N 1
ATOM 2029 C CA . VAL A 1 270 ? 21.996 3.033 -38.472 1.00 88.38 270 VAL A CA 1
ATOM 2030 C C . VAL A 1 270 ? 21.743 3.965 -39.649 1.00 88.38 270 VAL A C 1
ATOM 2032 O O . VAL A 1 270 ? 22.479 4.927 -39.834 1.00 88.38 270 VAL A O 1
ATOM 2035 N N . SER A 1 271 ? 20.724 3.681 -40.459 1.00 84.56 271 SER A N 1
ATOM 2036 C CA . SER A 1 271 ? 20.366 4.513 -41.611 1.00 84.56 271 SER A CA 1
ATOM 2037 C C . SER A 1 271 ? 18.862 4.544 -41.856 1.00 84.56 271 SER A C 1
ATOM 2039 O O . SER A 1 271 ? 18.163 3.571 -41.555 1.00 84.56 271 SER A O 1
ATOM 2041 N N . GLU A 1 272 ? 18.376 5.626 -42.467 1.00 76.50 272 GLU A N 1
ATOM 2042 C CA . GLU A 1 272 ? 16.958 5.777 -42.836 1.00 76.50 272 GLU A CA 1
ATOM 2043 C C . GLU A 1 272 ? 16.503 4.670 -43.808 1.00 76.50 272 GLU A C 1
ATOM 2045 O O . GLU A 1 272 ? 15.450 4.057 -43.637 1.00 76.50 272 GLU A O 1
ATOM 2050 N N . ALA A 1 273 ? 17.364 4.291 -44.758 1.00 66.19 273 ALA A N 1
ATOM 2051 C CA . ALA A 1 273 ? 17.115 3.181 -45.682 1.00 66.19 273 ALA A CA 1
ATOM 2052 C C . ALA A 1 273 ? 16.951 1.812 -44.983 1.00 66.19 273 ALA A C 1
ATOM 2054 O O . ALA A 1 273 ? 16.342 0.893 -45.532 1.00 66.19 273 ALA A O 1
ATOM 2055 N N . SER A 1 274 ? 17.491 1.649 -43.770 1.00 65.31 274 SER A N 1
ATOM 2056 C CA . SER A 1 274 ? 17.304 0.429 -42.970 1.00 65.31 274 SER A CA 1
ATOM 2057 C C . SER A 1 274 ? 15.947 0.404 -42.259 1.00 65.31 274 SER A C 1
ATOM 2059 O O . SER A 1 274 ? 15.426 -0.677 -41.986 1.00 65.31 274 SER A O 1
ATOM 2061 N N . ARG A 1 275 ? 15.364 1.579 -41.985 1.00 66.06 275 ARG A N 1
ATOM 2062 C CA . ARG A 1 275 ? 14.029 1.742 -41.395 1.00 66.06 275 ARG A CA 1
ATOM 2063 C C . ARG A 1 275 ? 12.929 1.474 -42.428 1.00 66.06 275 ARG A C 1
ATOM 2065 O O . ARG A 1 275 ? 11.970 0.766 -42.126 1.00 66.06 275 ARG A O 1
ATOM 2072 N N . SER A 1 276 ? 13.110 1.950 -43.662 1.00 53.16 276 SER A N 1
ATOM 2073 C CA . SER A 1 276 ? 12.106 1.850 -44.733 1.00 53.16 276 SER A CA 1
ATOM 2074 C C . SER A 1 276 ? 11.812 0.414 -45.205 1.00 53.16 276 SER A C 1
ATOM 2076 O O . SER A 1 276 ? 10.700 0.108 -45.634 1.00 53.16 276 SER A O 1
ATOM 2078 N N . LYS A 1 277 ? 12.762 -0.521 -45.039 1.00 50.91 277 LYS A N 1
ATOM 2079 C CA . LYS A 1 277 ? 12.562 -1.958 -45.330 1.00 50.91 277 LYS A CA 1
ATOM 2080 C C . LYS A 1 277 ? 11.498 -2.631 -44.450 1.00 50.91 277 LYS A C 1
ATOM 2082 O O . LYS A 1 277 ? 10.965 -3.665 -44.846 1.00 50.91 277 LYS A O 1
ATOM 2087 N N . PHE A 1 278 ? 11.203 -2.068 -43.276 1.00 48.12 278 PHE A N 1
ATOM 2088 C CA . PHE A 1 278 ? 10.145 -2.549 -42.380 1.00 48.12 278 PHE A CA 1
ATOM 2089 C C . PHE A 1 278 ? 8.825 -1.782 -42.544 1.00 48.12 278 PHE A C 1
ATOM 2091 O O . PHE A 1 278 ? 7.781 -2.344 -42.236 1.00 48.12 278 PHE A O 1
ATOM 2098 N N . SER A 1 279 ? 8.849 -0.543 -43.052 1.00 48.81 279 SER A N 1
ATOM 2099 C CA . SER A 1 279 ? 7.652 0.302 -43.188 1.00 48.81 279 SER A CA 1
ATOM 2100 C C . SER A 1 279 ? 6.910 0.159 -44.524 1.00 48.81 279 SER A C 1
ATOM 2102 O O . SER A 1 279 ? 5.761 0.568 -44.603 1.00 48.81 279 SER A O 1
ATOM 2104 N N . HIS A 1 280 ? 7.533 -0.411 -45.565 1.00 42.97 280 HIS A N 1
ATOM 2105 C CA . HIS A 1 280 ? 6.930 -0.561 -46.905 1.00 42.97 280 HIS A CA 1
ATOM 2106 C C . HIS A 1 280 ? 6.339 -1.949 -47.209 1.00 42.97 280 HIS A C 1
ATOM 2108 O O . HIS A 1 280 ? 6.047 -2.249 -48.367 1.00 42.97 280 HIS A O 1
ATOM 2114 N N . ARG A 1 281 ? 6.138 -2.816 -46.207 1.00 44.44 281 ARG A N 1
ATOM 2115 C CA . ARG A 1 281 ? 5.276 -3.994 -46.401 1.00 44.44 281 ARG A CA 1
ATOM 2116 C C . ARG A 1 281 ? 3.816 -3.538 -46.339 1.00 44.44 281 ARG A C 1
ATOM 2118 O O . ARG A 1 281 ? 3.252 -3.449 -45.260 1.00 44.44 281 ARG A O 1
ATOM 2125 N N . ASP A 1 282 ? 3.282 -3.237 -47.521 1.00 44.91 282 ASP A N 1
ATOM 2126 C CA . ASP A 1 282 ? 1.886 -2.944 -47.857 1.00 44.91 282 ASP A CA 1
ATOM 2127 C C . ASP A 1 282 ? 1.230 -1.749 -47.147 1.00 44.91 282 ASP A C 1
ATOM 2129 O O . ASP A 1 282 ? 0.832 -1.809 -45.988 1.00 44.91 282 ASP A O 1
ATOM 2133 N N . HIS A 1 283 ? 0.937 -0.700 -47.921 1.00 45.31 283 HIS A N 1
ATOM 2134 C CA . HIS A 1 283 ? 0.013 0.381 -47.540 1.00 45.31 283 HIS A CA 1
ATOM 2135 C C . HIS A 1 283 ? -1.420 -0.111 -47.213 1.00 45.31 283 HIS A C 1
ATOM 2137 O O . HIS A 1 283 ? -2.240 0.668 -46.739 1.00 45.31 283 HIS A O 1
ATOM 2143 N N . ASN A 1 284 ? -1.705 -1.407 -47.407 1.00 45.34 284 ASN A N 1
ATOM 2144 C CA . ASN A 1 284 ? -2.940 -2.090 -47.010 1.00 45.34 284 ASN A CA 1
ATOM 2145 C C . ASN A 1 284 ? -2.853 -2.815 -45.645 1.00 45.34 284 ASN A C 1
ATOM 2147 O O . ASN A 1 284 ? -3.804 -3.499 -45.276 1.00 45.34 284 ASN A O 1
ATOM 2151 N N . LEU A 1 285 ? -1.739 -2.712 -44.903 1.00 53.53 285 LEU A N 1
ATOM 2152 C CA . LEU A 1 285 ? -1.493 -3.460 -43.656 1.00 53.53 285 LEU A CA 1
ATOM 2153 C C . LEU A 1 285 ? -1.254 -2.583 -42.413 1.00 53.53 285 LEU A C 1
ATOM 2155 O O . LEU A 1 285 ? -0.690 -3.042 -41.418 1.00 53.53 285 LEU A O 1
ATOM 2159 N N . HIS A 1 286 ? -1.692 -1.324 -42.423 1.00 63.81 286 HIS A N 1
ATOM 2160 C CA . HIS A 1 286 ? -1.707 -0.541 -41.190 1.00 63.81 286 HIS A CA 1
ATOM 2161 C C . HIS A 1 286 ? -2.813 -1.056 -40.258 1.00 63.81 286 HIS A C 1
ATOM 2163 O O . HIS A 1 286 ? -3.957 -1.237 -40.664 1.00 63.81 286 HIS A O 1
ATOM 2169 N N . TRP A 1 287 ? -2.470 -1.300 -38.991 1.00 77.75 287 TRP A N 1
ATOM 2170 C CA . TRP A 1 287 ? -3.435 -1.719 -37.965 1.00 77.75 287 TRP A CA 1
ATOM 2171 C C . TRP A 1 287 ? -4.417 -0.604 -37.577 1.00 77.75 287 TRP A C 1
ATOM 2173 O O . TRP A 1 287 ? -5.418 -0.876 -36.920 1.00 77.75 287 TRP A O 1
ATOM 2183 N N . TYR A 1 288 ? -4.137 0.634 -37.993 1.00 81.81 288 TYR A N 1
ATOM 2184 C CA . TYR A 1 288 ? -5.036 1.776 -37.904 1.00 81.81 288 TYR A CA 1
ATOM 2185 C C . TYR A 1 288 ? -4.940 2.626 -39.171 1.00 81.81 288 TYR A C 1
ATOM 2187 O O . TYR A 1 288 ? -3.950 2.565 -39.900 1.00 81.81 288 TYR A O 1
ATOM 2195 N N . VAL A 1 289 ? -5.976 3.419 -39.423 1.00 81.81 289 VAL A N 1
ATOM 2196 C CA . VAL A 1 289 ? -5.987 4.399 -40.510 1.00 81.81 289 VAL A CA 1
ATOM 2197 C C . VAL A 1 289 ? -5.488 5.729 -39.939 1.00 81.81 289 VAL A C 1
ATOM 2199 O O . VAL A 1 289 ? -6.148 6.239 -39.032 1.00 81.81 289 VAL A O 1
ATOM 2202 N N . PRO A 1 290 ? -4.346 6.267 -40.406 1.00 81.75 290 PRO A N 1
ATOM 2203 C CA . PRO A 1 290 ? -3.844 7.552 -39.930 1.00 81.75 290 PRO A CA 1
ATOM 2204 C C . PRO A 1 290 ? -4.734 8.707 -40.396 1.00 81.75 290 PRO A C 1
ATOM 2206 O O . PRO A 1 290 ? -5.274 8.663 -41.503 1.00 81.75 290 PRO A O 1
ATOM 2209 N N . CYS A 1 291 ? -4.873 9.741 -39.566 1.00 84.62 291 CYS A N 1
ATOM 2210 C CA . CYS A 1 291 ? -5.481 11.004 -39.984 1.00 84.62 291 CYS A CA 1
ATOM 2211 C C . CYS A 1 291 ? -4.522 11.809 -40.877 1.00 84.62 291 CYS A C 1
ATOM 2213 O O . CYS A 1 291 ? -3.303 11.756 -40.706 1.00 84.62 291 CYS A O 1
ATOM 2215 N N . ASP A 1 292 ? -5.077 12.600 -41.799 1.00 86.31 292 ASP A N 1
ATOM 2216 C CA . ASP A 1 292 ? -4.296 13.414 -42.745 1.00 86.31 292 ASP A CA 1
ATOM 2217 C C . ASP A 1 292 ? -3.416 14.477 -42.056 1.00 86.31 292 ASP A C 1
ATOM 2219 O O . ASP A 1 292 ? -2.435 14.945 -42.633 1.00 86.31 292 ASP A O 1
ATOM 2223 N N . ASP A 1 293 ? -3.763 14.868 -40.828 1.00 89.31 293 ASP A N 1
ATOM 2224 C CA . ASP A 1 293 ? -3.058 15.852 -40.007 1.00 89.31 293 ASP A CA 1
ATOM 2225 C C . ASP A 1 293 ? -2.115 15.228 -38.958 1.00 89.31 293 ASP A C 1
ATOM 2227 O O . ASP A 1 293 ? -1.519 15.953 -38.155 1.00 89.31 293 ASP A O 1
ATOM 2231 N N . GLU A 1 294 ? -1.931 13.901 -38.961 1.00 87.00 294 GLU A N 1
ATOM 2232 C CA . GLU A 1 294 ? -0.954 13.247 -38.087 1.00 87.00 294 GLU A CA 1
ATOM 2233 C C . GLU A 1 294 ? 0.485 13.647 -38.439 1.00 87.00 294 GLU A C 1
ATOM 2235 O O . GLU A 1 294 ? 0.902 13.708 -39.598 1.00 87.00 294 GLU A O 1
ATOM 2240 N N . VAL A 1 295 ? 1.297 13.878 -37.404 1.00 86.12 295 VAL A N 1
ATOM 2241 C CA . VAL A 1 295 ? 2.714 14.212 -37.576 1.00 86.12 295 VAL A CA 1
ATOM 2242 C C . VAL A 1 295 ? 3.474 12.999 -38.115 1.00 86.12 295 VAL A C 1
ATOM 2244 O O . VAL A 1 295 ? 3.683 12.008 -37.412 1.00 86.12 295 VAL A O 1
ATOM 2247 N N . VAL A 1 296 ? 3.965 13.102 -39.349 1.00 82.12 296 VAL A N 1
ATOM 2248 C CA . VAL A 1 296 ? 4.826 12.083 -39.959 1.00 82.12 296 VAL A CA 1
ATOM 2249 C C . VAL A 1 296 ? 6.258 12.226 -39.441 1.00 82.12 296 VAL A C 1
ATOM 2251 O O . VAL A 1 296 ? 6.915 13.246 -39.640 1.00 82.12 296 VAL A O 1
ATOM 2254 N N . ILE A 1 297 ? 6.766 11.178 -38.785 1.00 82.56 297 ILE A N 1
ATOM 2255 C CA . ILE A 1 297 ? 8.116 11.161 -38.204 1.00 82.56 297 ILE A CA 1
ATOM 2256 C C . ILE A 1 297 ? 9.110 10.473 -39.148 1.00 82.56 297 ILE A C 1
ATOM 2258 O O . ILE A 1 297 ? 9.189 9.239 -39.183 1.00 82.56 297 ILE A O 1
ATOM 2262 N N . SER A 1 298 ? 9.940 11.267 -39.824 1.00 82.06 298 SER A N 1
ATOM 2263 C CA . SER A 1 298 ? 11.084 10.816 -40.630 1.00 82.06 298 SER A CA 1
ATOM 2264 C C . SER A 1 298 ? 12.361 11.574 -40.265 1.00 82.06 298 SER A C 1
ATOM 2266 O O . SER A 1 298 ? 12.309 12.646 -39.661 1.00 82.06 298 SER A O 1
ATOM 2268 N N . ALA A 1 299 ? 13.525 11.033 -40.636 1.00 83.31 299 ALA A N 1
ATOM 2269 C CA . ALA A 1 299 ? 14.752 11.823 -40.598 1.00 83.31 299 ALA A CA 1
ATOM 2270 C C . ALA A 1 299 ? 14.623 13.031 -41.546 1.00 83.31 299 ALA A C 1
ATOM 2272 O O . ALA A 1 299 ? 14.119 12.890 -42.661 1.00 83.31 299 ALA A O 1
ATOM 2273 N N . SER A 1 300 ? 15.096 14.208 -41.122 1.00 84.69 300 SER A N 1
ATOM 2274 C CA . SER A 1 300 ? 15.078 15.417 -41.964 1.00 84.69 300 SER A CA 1
ATOM 2275 C C . SER A 1 300 ? 15.942 15.270 -43.221 1.00 84.69 300 SER A C 1
ATOM 2277 O O . SER A 1 300 ? 15.678 15.900 -44.240 1.00 84.69 300 SER A O 1
ATOM 2279 N N . GLU A 1 301 ? 16.966 14.417 -43.162 1.00 84.06 301 GLU A N 1
ATOM 2280 C CA . GLU A 1 301 ? 17.842 14.089 -44.283 1.00 84.06 301 GLU A CA 1
ATOM 2281 C C . GLU A 1 301 ? 17.577 12.657 -44.764 1.00 84.06 301 GLU A C 1
ATOM 2283 O O . GLU A 1 301 ? 17.776 11.687 -44.032 1.00 84.06 301 GLU A O 1
ATOM 2288 N N . SER A 1 302 ? 17.195 12.501 -46.033 1.00 71.31 302 SER A N 1
ATOM 2289 C CA . SER A 1 302 ? 16.824 11.202 -46.623 1.00 71.31 302 SER A CA 1
ATOM 2290 C C . SER A 1 302 ? 17.973 10.188 -46.712 1.00 71.31 302 SER A C 1
ATOM 2292 O O . SER A 1 302 ? 17.738 8.990 -46.867 1.00 71.31 302 SER A O 1
ATOM 2294 N N . ARG A 1 303 ? 19.225 10.654 -46.607 1.00 75.88 303 ARG A N 1
ATOM 2295 C CA . ARG A 1 303 ? 20.444 9.829 -46.606 1.00 75.88 303 ARG A CA 1
ATOM 2296 C C . ARG A 1 303 ? 21.143 9.787 -45.246 1.00 75.88 303 ARG A C 1
ATOM 2298 O O . ARG A 1 303 ? 22.299 9.377 -45.191 1.00 75.88 303 ARG A O 1
ATOM 2305 N N . ALA A 1 304 ? 20.464 10.180 -44.166 1.00 81.75 304 ALA A N 1
ATOM 2306 C CA . ALA A 1 304 ? 21.038 10.130 -42.827 1.00 81.75 304 ALA A CA 1
ATOM 2307 C C . ALA A 1 304 ? 21.553 8.715 -42.508 1.00 81.75 304 ALA A C 1
ATOM 2309 O O . ALA A 1 304 ? 20.805 7.727 -42.533 1.00 81.75 304 ALA A O 1
ATOM 2310 N N . GLN A 1 305 ? 22.850 8.631 -42.220 1.00 86.88 305 GLN A N 1
ATOM 2311 C CA . GLN A 1 305 ? 23.545 7.410 -41.848 1.00 86.88 305 GLN A CA 1
ATOM 2312 C C . GLN A 1 305 ? 24.539 7.720 -40.734 1.00 86.88 305 GLN A C 1
ATOM 2314 O O . GLN A 1 305 ? 25.308 8.675 -40.817 1.00 86.88 305 GLN A O 1
ATOM 2319 N N . TYR A 1 306 ? 24.527 6.887 -39.699 1.00 89.94 306 TYR A N 1
ATOM 2320 C CA . TYR A 1 306 ? 25.384 7.025 -38.532 1.00 89.94 306 TYR A CA 1
ATOM 2321 C C . TYR A 1 306 ? 26.061 5.696 -38.217 1.00 89.94 306 TYR A C 1
ATOM 2323 O O . TYR A 1 306 ? 25.444 4.627 -38.306 1.00 89.94 306 TYR A O 1
ATOM 2331 N N . LEU A 1 307 ? 27.321 5.773 -37.798 1.00 94.38 307 LEU A N 1
ATOM 2332 C CA . LEU A 1 307 ? 28.016 4.669 -37.152 1.00 94.38 307 LEU A CA 1
ATOM 2333 C C . LEU A 1 307 ? 27.880 4.854 -35.640 1.00 94.38 307 LEU A C 1
ATOM 2335 O O . LEU A 1 307 ? 28.204 5.907 -35.105 1.00 94.38 307 LEU A O 1
ATOM 2339 N N . VAL A 1 308 ? 27.376 3.845 -34.939 1.00 95.50 308 VAL A N 1
ATOM 2340 C CA . VAL A 1 308 ? 27.194 3.886 -33.486 1.00 95.50 308 VAL A CA 1
ATOM 2341 C C . VAL A 1 308 ? 28.084 2.829 -32.857 1.00 95.50 308 VAL A C 1
ATOM 2343 O O . VAL A 1 308 ? 27.976 1.647 -33.180 1.00 95.50 308 VAL A O 1
ATOM 2346 N N . VAL A 1 309 ? 28.959 3.246 -31.949 1.00 96.56 309 VAL A N 1
ATOM 2347 C CA . VAL A 1 309 ? 29.769 2.341 -31.133 1.00 96.56 309 VAL A CA 1
ATOM 2348 C C . VAL A 1 309 ? 29.010 2.064 -29.845 1.00 96.56 309 VAL A C 1
ATOM 2350 O O . VAL A 1 309 ? 28.694 2.984 -29.099 1.00 96.56 309 VAL A O 1
ATOM 2353 N N . HIS A 1 310 ? 28.686 0.804 -29.602 1.00 96.38 310 HIS A N 1
ATOM 2354 C CA . HIS A 1 310 ? 28.090 0.333 -28.363 1.00 96.38 310 HIS A CA 1
ATOM 2355 C C . HIS A 1 310 ? 29.178 -0.198 -27.439 1.00 96.38 310 HIS A C 1
ATOM 2357 O O . HIS A 1 310 ? 30.060 -0.930 -27.886 1.00 96.38 310 HIS A O 1
ATOM 2363 N N . ILE A 1 311 ? 29.079 0.130 -26.155 1.00 96.12 311 ILE A N 1
ATOM 2364 C CA . ILE A 1 311 ? 29.969 -0.363 -25.106 1.00 96.12 311 ILE A CA 1
ATOM 2365 C C . ILE A 1 311 ? 29.105 -1.016 -24.037 1.00 96.12 311 ILE A C 1
ATOM 2367 O O . ILE A 1 311 ? 28.252 -0.357 -23.444 1.00 96.12 311 ILE A O 1
ATOM 2371 N N . ASP A 1 312 ? 29.335 -2.297 -23.786 1.00 95.81 312 ASP A N 1
ATOM 2372 C CA . ASP A 1 312 ? 28.639 -3.041 -22.744 1.00 95.81 312 ASP A CA 1
ATOM 2373 C C . ASP A 1 312 ? 29.485 -3.070 -21.476 1.00 95.81 312 ASP A C 1
ATOM 2375 O O . ASP A 1 312 ? 30.675 -3.396 -21.501 1.00 95.81 312 ASP A O 1
ATOM 2379 N N . VAL A 1 313 ? 28.859 -2.731 -20.355 1.00 96.25 313 VAL A N 1
ATOM 2380 C CA . VAL A 1 313 ? 29.501 -2.590 -19.050 1.00 96.25 313 VAL A CA 1
ATOM 2381 C C . VAL A 1 313 ? 28.694 -3.368 -18.019 1.00 96.25 313 VAL A C 1
ATOM 2383 O O . VAL A 1 313 ? 27.503 -3.106 -17.849 1.00 96.25 313 VAL A O 1
ATOM 2386 N N . ASP A 1 314 ? 29.328 -4.294 -17.299 1.00 95.88 314 ASP A N 1
ATOM 2387 C CA . ASP A 1 314 ? 28.735 -4.870 -16.090 1.00 95.88 314 ASP A CA 1
ATOM 2388 C C . ASP A 1 314 ? 28.809 -3.838 -14.965 1.00 95.88 314 ASP A C 1
ATOM 2390 O O . ASP A 1 314 ? 29.891 -3.413 -14.542 1.00 95.88 314 ASP A O 1
ATOM 2394 N N . VAL A 1 315 ? 27.635 -3.407 -14.510 1.00 94.81 315 VAL A N 1
ATOM 2395 C CA . VAL A 1 315 ? 27.483 -2.355 -13.501 1.00 94.81 315 VAL A CA 1
ATOM 2396 C C . VAL A 1 315 ? 27.248 -2.914 -12.097 1.00 94.81 315 VAL A C 1
ATOM 2398 O O . VAL A 1 315 ? 26.895 -2.162 -11.181 1.00 94.81 315 VAL A O 1
ATOM 2401 N N . CYS A 1 316 ? 27.455 -4.221 -11.916 1.00 93.62 316 CYS A N 1
ATOM 2402 C CA . CYS A 1 316 ? 27.257 -4.941 -10.667 1.00 93.62 316 CYS A CA 1
ATOM 2403 C C . CYS A 1 316 ? 25.861 -4.642 -10.087 1.00 93.62 316 CYS A C 1
ATOM 2405 O O . CYS A 1 316 ? 24.843 -4.911 -10.714 1.00 93.62 316 CYS A O 1
ATOM 2407 N N . GLU A 1 317 ? 25.800 -4.052 -8.896 1.00 93.06 317 GLU A N 1
ATOM 2408 C CA . GLU A 1 317 ? 24.566 -3.786 -8.153 1.00 93.06 317 GLU A CA 1
ATOM 2409 C C . GLU A 1 317 ? 23.931 -2.414 -8.442 1.00 93.06 317 GLU A C 1
ATOM 2411 O O . GLU A 1 317 ? 22.902 -2.071 -7.857 1.00 93.06 317 GLU A O 1
ATOM 2416 N N . ALA A 1 318 ? 24.529 -1.602 -9.315 1.00 92.00 318 ALA A N 1
ATOM 2417 C CA . ALA A 1 318 ? 24.014 -0.279 -9.654 1.00 92.00 318 ALA A CA 1
ATOM 2418 C C . ALA A 1 318 ? 23.029 -0.320 -10.832 1.00 92.00 318 ALA A C 1
ATOM 2420 O O . ALA A 1 318 ? 23.064 -1.222 -11.669 1.00 92.00 318 ALA A O 1
ATOM 2421 N N . MET A 1 319 ? 22.192 0.716 -10.967 1.00 91.56 319 MET A N 1
ATOM 2422 C CA . MET A 1 319 ? 21.468 0.952 -12.225 1.00 91.56 319 MET A CA 1
ATOM 2423 C C . MET A 1 319 ? 22.464 1.222 -13.362 1.00 91.56 319 MET A C 1
ATOM 2425 O O . MET A 1 319 ? 22.363 0.610 -14.416 1.00 91.56 319 MET A O 1
ATOM 2429 N N . GLY A 1 320 ? 23.476 2.063 -13.120 1.00 91.00 320 GLY A N 1
ATOM 2430 C CA . GLY A 1 320 ? 24.657 2.161 -13.980 1.00 91.00 320 GLY A CA 1
ATOM 2431 C C . GLY A 1 320 ? 24.694 3.313 -14.989 1.00 91.00 320 GLY A C 1
ATOM 2432 O O . GLY A 1 320 ? 25.682 3.418 -15.704 1.00 91.00 320 GLY A O 1
ATOM 2433 N N . ALA A 1 321 ? 23.693 4.200 -15.029 1.00 91.38 321 ALA A N 1
ATOM 2434 C CA . ALA A 1 321 ? 23.643 5.308 -15.994 1.00 91.38 321 ALA A CA 1
ATOM 2435 C C . ALA A 1 321 ? 24.912 6.187 -15.985 1.00 91.38 321 ALA A C 1
ATOM 2437 O O . ALA A 1 321 ? 25.558 6.353 -17.016 1.00 91.38 321 ALA A O 1
ATOM 2438 N N . ASN A 1 322 ? 25.325 6.676 -14.810 1.00 91.19 322 ASN A N 1
ATOM 2439 C CA . ASN A 1 322 ? 26.484 7.571 -14.702 1.00 91.19 322 ASN A CA 1
ATOM 2440 C C . ASN A 1 322 ? 27.783 6.898 -15.162 1.00 91.19 322 ASN A C 1
ATOM 2442 O O . ASN A 1 322 ? 28.539 7.485 -15.925 1.00 91.19 322 ASN A O 1
ATOM 2446 N N . ILE A 1 323 ? 28.030 5.654 -14.737 1.00 93.19 323 ILE A N 1
ATOM 2447 C CA . ILE A 1 323 ? 29.292 4.970 -15.044 1.00 93.19 323 ILE A CA 1
ATOM 2448 C C . ILE A 1 323 ? 29.418 4.643 -16.535 1.00 93.19 323 ILE A C 1
ATOM 2450 O O . ILE A 1 323 ? 30.496 4.815 -17.097 1.00 93.19 323 ILE A O 1
ATOM 2454 N N . VAL A 1 324 ? 28.337 4.224 -17.204 1.00 95.31 324 VAL A N 1
ATOM 2455 C CA . VAL A 1 324 ? 28.410 3.918 -18.642 1.00 95.31 324 VAL A CA 1
ATOM 2456 C C . VAL A 1 324 ? 28.532 5.177 -19.499 1.00 95.31 324 VAL A C 1
ATOM 2458 O O . VAL A 1 324 ? 29.183 5.124 -20.544 1.00 95.31 324 VAL A O 1
ATOM 2461 N N . ASN A 1 325 ? 27.982 6.307 -19.039 1.00 95.88 325 ASN A N 1
ATOM 2462 C CA . ASN A 1 325 ? 28.198 7.614 -19.663 1.00 95.88 325 ASN A CA 1
ATOM 2463 C C . ASN A 1 325 ? 29.657 8.051 -19.514 1.00 95.88 325 ASN A C 1
ATOM 2465 O O . ASN A 1 325 ? 30.286 8.364 -20.517 1.00 95.88 325 ASN A O 1
ATOM 2469 N N . THR A 1 326 ? 30.233 7.962 -18.309 1.00 95.69 326 THR A N 1
ATOM 2470 C CA . THR A 1 326 ? 31.657 8.265 -18.079 1.00 95.69 326 THR A CA 1
ATOM 2471 C C . THR A 1 326 ? 32.572 7.418 -18.966 1.00 95.69 326 THR A C 1
ATOM 2473 O O . THR A 1 326 ? 33.539 7.928 -19.527 1.00 95.69 326 THR A O 1
ATOM 2476 N N . VAL A 1 327 ? 32.263 6.127 -19.138 1.00 96.44 327 VAL A N 1
ATOM 2477 C CA . VAL A 1 327 ? 33.027 5.248 -20.037 1.00 96.44 327 VAL A CA 1
ATOM 2478 C C . VAL A 1 327 ? 32.883 5.682 -21.501 1.00 96.44 327 VAL A C 1
ATOM 2480 O O . VAL A 1 327 ? 33.887 5.744 -22.208 1.00 96.44 327 VAL A O 1
ATOM 2483 N N . ALA A 1 328 ? 31.674 6.018 -21.961 1.00 96.94 328 ALA A N 1
ATOM 2484 C CA . ALA A 1 328 ? 31.459 6.503 -23.327 1.00 96.94 328 ALA A CA 1
ATOM 2485 C C . ALA A 1 328 ? 32.180 7.836 -23.583 1.00 96.94 328 ALA A C 1
ATOM 2487 O O . ALA A 1 328 ? 32.863 7.985 -24.595 1.00 96.94 328 ALA A O 1
ATOM 2488 N N . GLU A 1 329 ? 32.076 8.788 -22.657 1.00 96.62 329 GLU A N 1
ATOM 2489 C CA . GLU A 1 329 ? 32.762 10.080 -22.718 1.00 96.62 329 GLU A CA 1
ATOM 2490 C C . GLU A 1 329 ? 34.281 9.900 -22.762 1.00 96.62 329 GLU A C 1
ATOM 2492 O O . GLU A 1 329 ? 34.928 10.412 -23.672 1.00 96.62 329 GLU A O 1
ATOM 2497 N N . GLY A 1 330 ? 34.847 9.101 -21.854 1.00 96.12 330 GLY A N 1
ATOM 2498 C CA . GLY A 1 330 ? 36.291 8.880 -21.789 1.00 96.12 330 GLY A CA 1
ATOM 2499 C C . GLY A 1 330 ? 36.868 8.104 -22.978 1.00 96.12 330 GLY A C 1
ATOM 2500 O O . GLY A 1 330 ? 38.024 8.314 -23.337 1.00 96.12 330 GLY A O 1
ATOM 2501 N N . LEU A 1 331 ? 36.086 7.232 -23.627 1.00 96.69 331 LEU A N 1
ATOM 2502 C CA . LEU A 1 331 ? 36.516 6.524 -24.843 1.00 96.69 331 LEU A CA 1
ATOM 2503 C C . LEU A 1 331 ? 36.387 7.361 -26.120 1.00 96.69 331 LEU A C 1
ATOM 2505 O O . LEU A 1 331 ? 36.950 6.992 -27.151 1.00 96.69 331 LEU A O 1
ATOM 2509 N N . SER A 1 332 ? 35.660 8.477 -26.077 1.00 95.69 332 SER A N 1
ATOM 2510 C CA . SER A 1 332 ? 35.280 9.225 -27.278 1.00 95.69 332 SER A CA 1
ATOM 2511 C C . SER A 1 332 ? 36.465 9.757 -28.071 1.00 95.69 332 SER A C 1
ATOM 2513 O O . SER A 1 332 ? 36.442 9.689 -29.298 1.00 95.69 332 SER A O 1
ATOM 2515 N N . ASP A 1 333 ? 37.507 10.247 -27.401 1.00 95.38 333 ASP A N 1
ATOM 2516 C CA . ASP A 1 333 ? 38.680 10.804 -28.080 1.00 95.38 333 ASP A CA 1
ATOM 2517 C C . ASP A 1 333 ? 39.486 9.723 -28.808 1.00 95.38 333 ASP A C 1
ATOM 2519 O O . ASP A 1 333 ? 39.925 9.922 -29.941 1.00 95.38 333 ASP A O 1
ATOM 2523 N N . GLU A 1 334 ? 39.652 8.553 -28.191 1.00 94.94 334 GLU A N 1
ATOM 2524 C CA . GLU A 1 334 ? 40.358 7.425 -28.805 1.00 94.94 334 GLU A CA 1
ATOM 2525 C C . GLU A 1 334 ? 39.559 6.840 -29.973 1.00 94.94 334 GLU A C 1
ATOM 2527 O O . GLU A 1 334 ? 40.118 6.596 -31.043 1.00 94.94 334 GLU A O 1
ATOM 2532 N N . VAL A 1 335 ? 38.243 6.679 -29.805 1.00 95.75 335 VAL A N 1
ATOM 2533 C CA . VAL A 1 335 ? 37.338 6.222 -30.870 1.00 95.75 335 VAL A CA 1
ATOM 2534 C C . VAL A 1 335 ? 37.342 7.207 -32.046 1.00 95.75 335 VAL A C 1
ATOM 2536 O O . VAL A 1 335 ? 37.455 6.781 -33.195 1.00 95.75 335 VAL A O 1
ATOM 2539 N N . SER A 1 336 ? 37.288 8.515 -31.777 1.00 96.00 336 SER A N 1
ATOM 2540 C CA . SER A 1 336 ? 37.369 9.582 -32.786 1.00 96.00 336 SER A CA 1
ATOM 2541 C C . SER A 1 336 ? 38.664 9.503 -33.599 1.00 96.00 336 SER A C 1
ATOM 2543 O O . SER A 1 336 ? 38.625 9.433 -34.830 1.00 96.00 336 SER A O 1
ATOM 2545 N N . LYS A 1 337 ? 39.821 9.414 -32.925 1.00 95.31 337 LYS A N 1
ATOM 2546 C CA . LYS A 1 337 ? 41.136 9.308 -33.583 1.00 95.31 337 LYS A CA 1
ATOM 2547 C C . LYS A 1 337 ? 41.258 8.050 -34.441 1.00 95.31 337 LYS A C 1
ATOM 2549 O O . LYS A 1 337 ? 41.740 8.133 -35.568 1.00 95.31 337 LYS A O 1
ATOM 2554 N N . LEU A 1 338 ? 40.821 6.898 -33.923 1.00 95.19 338 LEU A N 1
ATOM 2555 C CA . LEU A 1 338 ? 40.895 5.616 -34.633 1.00 95.19 338 LEU A CA 1
ATOM 2556 C C . LEU A 1 338 ? 40.032 5.606 -35.899 1.00 95.19 338 LEU A C 1
ATOM 2558 O O . LEU A 1 338 ? 40.446 5.083 -36.930 1.00 95.19 338 LEU A O 1
ATOM 2562 N N . THR A 1 339 ? 38.839 6.192 -35.821 1.00 94.88 339 THR A N 1
ATOM 2563 C CA . THR A 1 339 ? 37.842 6.151 -36.901 1.00 94.88 339 THR A CA 1
ATOM 2564 C C . THR A 1 339 ? 37.879 7.376 -37.812 1.00 94.88 339 THR A C 1
ATOM 2566 O O . THR A 1 339 ? 37.135 7.421 -38.792 1.00 94.88 339 THR A O 1
ATOM 2569 N N . LYS A 1 340 ? 38.704 8.385 -37.490 1.00 95.00 340 LYS A N 1
ATOM 2570 C CA . LYS A 1 340 ? 38.739 9.704 -38.152 1.00 95.00 340 LYS A CA 1
ATOM 2571 C C . LYS A 1 340 ? 37.347 10.337 -38.275 1.00 95.00 340 LYS A C 1
ATOM 2573 O O . LYS A 1 340 ? 37.047 10.996 -39.265 1.00 95.00 340 LYS A O 1
ATOM 2578 N N . SER A 1 341 ? 36.493 10.083 -37.287 1.00 94.69 341 SER A N 1
ATOM 2579 C CA . SER A 1 341 ? 35.095 10.515 -37.259 1.00 94.69 341 SER A CA 1
ATOM 2580 C C . SER A 1 341 ? 34.877 11.538 -36.155 1.00 94.69 341 SER A C 1
ATOM 2582 O O . SER A 1 341 ? 35.590 11.548 -35.155 1.00 94.69 341 SER A O 1
ATOM 2584 N N . ARG A 1 342 ? 33.846 12.368 -36.286 1.00 95.00 342 ARG A N 1
ATOM 2585 C CA . ARG A 1 342 ? 33.441 13.295 -35.230 1.00 95.00 342 ARG A CA 1
ATOM 2586 C C . ARG A 1 342 ? 32.507 12.598 -34.242 1.00 95.00 342 ARG A C 1
ATOM 2588 O O . ARG A 1 342 ? 31.497 12.025 -34.640 1.00 95.00 342 ARG A O 1
ATOM 2595 N N . CYS A 1 343 ? 32.796 12.690 -32.946 1.00 95.06 343 CYS A N 1
ATOM 2596 C CA . CYS A 1 343 ? 31.906 12.166 -31.907 1.00 95.06 343 CYS A CA 1
ATOM 2597 C C . CYS A 1 343 ? 30.700 13.094 -31.678 1.00 95.06 343 CYS A C 1
ATOM 2599 O O . CYS A 1 343 ? 30.856 14.294 -31.445 1.00 95.06 343 CYS A O 1
ATOM 2601 N N . GLY A 1 344 ? 29.499 12.522 -31.729 1.00 94.69 344 GLY A N 1
ATOM 2602 C CA . GLY A 1 344 ? 28.219 13.151 -31.416 1.00 94.69 344 GLY A CA 1
ATOM 2603 C C . GLY A 1 344 ? 27.761 12.833 -29.991 1.00 94.69 344 GLY A C 1
ATOM 2604 O O . GLY A 1 344 ? 28.425 13.183 -29.011 1.00 94.69 344 GLY A O 1
ATOM 2605 N N . LEU A 1 345 ? 26.598 12.193 -29.860 1.00 95.81 345 LEU A N 1
ATOM 2606 C CA . LEU A 1 345 ? 26.042 11.782 -28.567 1.00 95.81 345 LEU A CA 1
ATOM 2607 C C . LEU A 1 345 ? 26.891 10.699 -27.885 1.00 95.81 345 LEU A C 1
ATOM 2609 O O . LEU A 1 345 ? 27.392 9.789 -28.544 1.00 95.81 345 LEU A O 1
ATOM 2613 N N . ARG A 1 346 ? 27.015 10.805 -26.555 1.00 97.12 346 ARG A N 1
ATOM 2614 C CA . ARG A 1 346 ? 27.687 9.849 -25.659 1.00 97.12 346 ARG A CA 1
ATOM 2615 C C . ARG A 1 346 ? 26.767 9.571 -24.488 1.00 97.12 346 ARG A C 1
ATOM 2617 O O . ARG A 1 346 ? 26.693 10.369 -23.562 1.00 97.12 346 ARG A O 1
ATOM 2624 N N . ILE A 1 347 ? 25.968 8.521 -24.589 1.00 96.94 347 ILE A N 1
ATOM 2625 C CA . ILE A 1 347 ? 24.853 8.338 -23.661 1.00 96.94 347 ILE A CA 1
ATOM 2626 C C . ILE A 1 347 ? 24.468 6.869 -23.544 1.00 96.94 347 ILE A C 1
ATOM 2628 O O . ILE A 1 347 ? 24.616 6.101 -24.496 1.00 96.94 347 ILE A O 1
ATOM 2632 N N . LEU A 1 348 ? 23.977 6.462 -22.375 1.00 96.19 348 LEU A N 1
ATOM 2633 C CA . LEU A 1 348 ? 23.347 5.160 -22.196 1.00 96.19 348 LEU A CA 1
ATOM 2634 C C . LEU A 1 348 ? 22.173 4.955 -23.162 1.00 96.19 348 LEU A C 1
ATOM 2636 O O . LEU A 1 348 ? 21.483 5.900 -23.542 1.00 96.19 348 LEU A O 1
ATOM 2640 N N . THR A 1 349 ? 21.884 3.695 -23.475 1.00 94.81 349 THR A N 1
ATOM 2641 C CA . THR A 1 349 ? 20.558 3.307 -23.958 1.00 94.81 349 THR A CA 1
ATOM 2642 C C . THR A 1 349 ? 19.758 2.706 -22.808 1.00 94.81 349 THR A C 1
ATOM 2644 O O . THR A 1 349 ? 20.285 1.918 -22.030 1.00 94.81 349 THR A O 1
ATOM 2647 N N . ASN A 1 350 ? 18.475 3.058 -22.690 1.00 95.31 350 ASN A N 1
ATOM 2648 C CA . ASN A 1 350 ? 17.579 2.393 -21.736 1.00 95.31 350 ASN A CA 1
ATOM 2649 C C . ASN A 1 350 ? 17.156 0.993 -22.225 1.00 95.31 350 ASN A C 1
ATOM 2651 O O . ASN A 1 350 ? 16.747 0.156 -21.425 1.00 95.31 350 ASN A O 1
ATOM 2655 N N . LEU A 1 351 ? 17.302 0.694 -23.524 1.00 94.38 351 LEU A N 1
ATOM 2656 C CA . LEU A 1 351 ? 16.999 -0.619 -24.097 1.00 94.38 351 LEU A CA 1
ATOM 2657 C C . LEU A 1 351 ? 18.188 -1.585 -23.936 1.00 94.38 351 LEU A C 1
ATOM 2659 O O . LEU A 1 351 ? 18.844 -1.984 -24.901 1.00 94.38 351 LEU A O 1
ATOM 2663 N N . CYS A 1 352 ? 18.469 -1.981 -22.697 1.00 91.19 352 CYS A N 1
ATOM 2664 C CA . CYS A 1 352 ? 19.584 -2.871 -22.366 1.00 91.19 352 CYS A CA 1
ATOM 2665 C C . CYS A 1 352 ? 19.216 -4.348 -22.561 1.00 91.19 352 CYS A C 1
ATOM 2667 O O . CYS A 1 352 ? 18.851 -5.054 -21.624 1.00 91.19 352 CYS A O 1
ATOM 2669 N N . MET A 1 353 ? 19.345 -4.850 -23.789 1.00 90.25 353 MET A N 1
ATOM 2670 C CA . MET A 1 353 ? 18.961 -6.225 -24.154 1.00 90.25 353 MET A CA 1
ATOM 2671 C C . MET A 1 353 ? 19.755 -7.333 -23.437 1.00 90.25 353 MET A C 1
ATOM 2673 O O . MET A 1 353 ? 19.290 -8.471 -23.405 1.00 90.25 353 MET A O 1
ATOM 2677 N N . GLN A 1 354 ? 20.916 -7.016 -22.854 1.00 88.50 354 GLN A N 1
ATOM 2678 C CA . GLN A 1 354 ? 21.692 -7.924 -21.993 1.00 88.50 354 GLN A CA 1
ATOM 2679 C C . GLN A 1 354 ? 21.314 -7.838 -20.506 1.00 88.50 354 GLN A C 1
ATOM 2681 O O . GLN A 1 354 ? 21.896 -8.526 -19.669 1.00 88.50 354 GLN A O 1
ATOM 2686 N N . ARG A 1 355 ? 20.285 -7.058 -20.168 1.00 93.62 355 ARG A N 1
ATOM 2687 C CA . ARG A 1 355 ? 19.740 -6.912 -18.816 1.00 93.62 355 ARG A CA 1
ATOM 2688 C C . ARG A 1 355 ? 18.259 -7.258 -18.785 1.00 93.62 355 ARG A C 1
ATOM 2690 O O . ARG A 1 355 ? 17.414 -6.475 -18.357 1.00 93.62 355 ARG A O 1
ATOM 2697 N N . ARG A 1 356 ? 17.938 -8.437 -19.314 1.00 94.62 356 ARG A N 1
ATOM 2698 C CA . ARG A 1 356 ? 16.587 -8.990 -19.294 1.00 94.62 356 ARG A CA 1
ATOM 2699 C C . ARG A 1 356 ? 16.381 -9.816 -18.042 1.00 94.62 356 ARG A C 1
ATOM 2701 O O . ARG A 1 356 ? 17.283 -10.520 -17.585 1.00 94.62 356 ARG A O 1
ATOM 2708 N N . ALA A 1 357 ? 15.151 -9.782 -17.567 1.00 96.44 357 ALA A N 1
ATOM 2709 C CA . ALA A 1 357 ? 14.650 -10.729 -16.598 1.00 96.44 357 ALA A CA 1
ATOM 2710 C C . ALA A 1 357 ? 13.356 -11.352 -17.136 1.00 96.44 357 ALA A C 1
ATOM 2712 O O . ALA A 1 357 ? 12.676 -10.784 -17.995 1.00 96.44 357 ALA A O 1
ATOM 2713 N N . ARG A 1 358 ? 13.046 -12.552 -16.654 1.00 97.88 358 ARG A N 1
ATOM 2714 C CA . ARG A 1 358 ? 11.827 -13.294 -16.962 1.00 97.88 358 ARG A CA 1
ATOM 2715 C C . ARG A 1 358 ? 11.226 -13.798 -15.666 1.00 97.88 358 ARG A C 1
ATOM 2717 O O . ARG A 1 358 ? 11.952 -14.316 -14.824 1.00 97.88 358 ARG A O 1
ATOM 2724 N N . SER A 1 359 ? 9.909 -13.703 -15.552 1.00 98.19 359 SER A N 1
ATOM 2725 C CA . SER A 1 359 ? 9.131 -14.391 -14.524 1.00 98.19 359 SER A CA 1
ATOM 2726 C C . SER A 1 359 ? 8.127 -15.329 -15.181 1.00 98.19 359 SER A C 1
ATOM 2728 O O . SER A 1 359 ? 7.610 -15.046 -16.267 1.00 98.19 359 SER A O 1
ATOM 2730 N N . THR A 1 360 ? 7.884 -16.469 -14.545 1.00 98.00 360 THR A N 1
ATOM 2731 C CA . THR A 1 360 ? 6.959 -17.501 -15.008 1.00 98.00 360 THR A CA 1
ATOM 2732 C C . THR A 1 360 ? 6.203 -18.108 -13.834 1.00 98.00 360 THR A C 1
ATOM 2734 O O . THR A 1 360 ? 6.726 -18.157 -12.724 1.00 98.00 360 THR A O 1
ATOM 2737 N N . PHE A 1 361 ? 4.984 -18.582 -14.070 1.00 97.00 361 PHE A N 1
ATOM 2738 C CA . PHE A 1 361 ? 4.247 -19.406 -13.113 1.00 97.00 361 PHE A CA 1
ATOM 2739 C C . PHE A 1 361 ? 3.436 -20.475 -13.847 1.00 97.00 361 PHE A C 1
ATOM 2741 O O . PHE A 1 361 ? 3.114 -20.317 -15.029 1.00 97.00 361 PHE A O 1
ATOM 2748 N N . GLU A 1 362 ? 3.042 -21.521 -13.127 1.00 95.75 362 GLU A N 1
ATOM 2749 C CA . GLU A 1 362 ? 2.122 -22.552 -13.611 1.00 95.75 362 GLU A CA 1
ATOM 2750 C C . GLU A 1 362 ? 0.985 -22.745 -12.615 1.00 95.75 362 GLU A C 1
ATOM 2752 O O . GLU A 1 362 ? 1.220 -22.763 -11.416 1.00 95.75 362 GLU A O 1
ATOM 2757 N N . ILE A 1 363 ? -0.258 -22.886 -13.077 1.00 94.69 363 ILE A N 1
ATOM 2758 C CA . ILE A 1 363 ? -1.392 -23.226 -12.206 1.00 94.69 363 ILE A CA 1
ATOM 2759 C C . ILE A 1 363 ? -2.168 -24.385 -12.833 1.00 94.69 363 ILE A C 1
ATOM 2761 O O . ILE A 1 363 ? -2.598 -24.258 -13.981 1.00 94.69 363 ILE A O 1
ATOM 2765 N N . PRO A 1 364 ? -2.425 -25.487 -12.104 1.00 94.62 364 PRO A N 1
ATOM 2766 C CA . PRO A 1 364 ? -3.297 -26.560 -12.572 1.00 94.62 364 PRO A CA 1
ATOM 2767 C C . PRO A 1 364 ? -4.664 -26.029 -13.000 1.00 94.62 364 PRO A C 1
ATOM 2769 O O . PRO A 1 364 ? -5.341 -25.358 -12.219 1.00 94.62 364 PRO A O 1
ATOM 2772 N N . VAL A 1 365 ? -5.102 -26.377 -14.215 1.00 94.00 365 VAL A N 1
ATOM 2773 C CA . VAL A 1 365 ? -6.328 -25.819 -14.814 1.00 94.00 365 VAL A CA 1
ATOM 2774 C C . VAL A 1 365 ? -7.541 -26.043 -13.909 1.00 94.00 365 VAL A C 1
ATOM 2776 O O . VAL A 1 365 ? -8.284 -25.112 -13.617 1.00 94.00 365 VAL A O 1
ATOM 2779 N N . LYS A 1 366 ? -7.655 -27.236 -13.312 1.00 91.19 366 LYS A N 1
ATOM 2780 C CA . LYS A 1 366 ? -8.721 -27.592 -12.355 1.00 91.19 366 LYS A CA 1
ATOM 2781 C C . LYS A 1 366 ? -8.808 -26.676 -11.123 1.00 91.19 366 LYS A C 1
ATOM 2783 O O . LYS A 1 366 ? -9.836 -26.650 -10.455 1.00 91.19 366 LYS A O 1
ATOM 2788 N N . LYS A 1 367 ? -7.735 -25.959 -10.772 1.00 91.50 367 LYS A N 1
ATOM 2789 C CA . LYS A 1 367 ? -7.665 -25.057 -9.608 1.00 91.50 367 LYS A CA 1
ATOM 2790 C C . LYS A 1 367 ? -7.867 -23.581 -9.973 1.00 91.50 367 LYS A C 1
ATOM 2792 O O . LYS A 1 367 ? -7.888 -22.739 -9.079 1.00 91.50 367 LYS A O 1
ATOM 2797 N N . LEU A 1 368 ? -8.055 -23.257 -11.256 1.00 90.31 368 LEU A N 1
ATOM 2798 C CA . LEU A 1 368 ? -8.293 -21.884 -11.722 1.00 90.31 368 LEU A CA 1
ATOM 2799 C C . LEU A 1 368 ? -9.730 -21.396 -11.532 1.00 90.31 368 LEU A C 1
ATOM 2801 O O . LEU A 1 368 ? -9.960 -20.185 -11.641 1.00 90.31 368 LEU A O 1
ATOM 2805 N N . GLY A 1 369 ? -10.661 -22.309 -11.231 1.00 86.38 369 GLY A N 1
ATOM 2806 C CA . GLY A 1 369 ? -12.088 -22.018 -11.099 1.00 86.38 369 GLY A CA 1
ATOM 2807 C C . GLY A 1 369 ? -12.356 -20.761 -10.271 1.00 86.38 369 GLY A C 1
ATOM 2808 O O . GLY A 1 369 ? -11.708 -20.505 -9.248 1.00 86.38 369 GLY A O 1
ATOM 2809 N N . TRP A 1 370 ? -13.272 -19.919 -10.749 1.00 83.94 370 TRP A N 1
ATOM 2810 C CA . TRP A 1 370 ? -13.501 -18.600 -10.164 1.00 83.94 370 TRP A CA 1
ATOM 2811 C C . TRP A 1 370 ? -14.943 -18.138 -10.320 1.00 83.94 370 TRP A C 1
ATOM 2813 O O . TRP A 1 370 ? -15.487 -18.156 -11.418 1.00 83.94 370 TRP A O 1
ATOM 2823 N N . LYS A 1 371 ? -15.549 -17.676 -9.216 1.00 80.81 371 LYS A N 1
ATOM 2824 C CA . LYS A 1 371 ? -16.910 -17.104 -9.184 1.00 80.81 371 LYS A CA 1
ATOM 2825 C C . LYS A 1 371 ? -17.964 -17.973 -9.899 1.00 80.81 371 LYS A C 1
ATOM 2827 O O . LYS A 1 371 ? -18.823 -17.454 -10.601 1.00 80.81 371 LYS A O 1
ATOM 2832 N N . GLY A 1 372 ? -17.884 -19.291 -9.712 1.00 79.50 372 GLY A N 1
ATOM 2833 C CA . GLY A 1 372 ? -18.817 -20.257 -10.301 1.00 79.50 372 GLY A CA 1
ATOM 2834 C C . GLY A 1 372 ? -18.491 -20.688 -11.734 1.00 79.50 372 GLY A C 1
ATOM 2835 O O . GLY A 1 372 ? -19.203 -21.531 -12.266 1.00 79.50 372 GLY A O 1
ATOM 2836 N N . VAL A 1 373 ? -17.424 -20.160 -12.344 1.00 86.62 373 VAL A N 1
ATOM 2837 C CA . VAL A 1 373 ? -16.917 -20.626 -13.642 1.00 86.62 373 VAL A CA 1
ATOM 2838 C C . VAL A 1 373 ? -15.852 -21.699 -13.429 1.00 86.62 373 VAL A C 1
ATOM 2840 O O . VAL A 1 373 ? -14.977 -21.547 -12.568 1.00 86.62 373 VAL A O 1
ATOM 2843 N N . ASP A 1 374 ? -15.946 -22.779 -14.206 1.00 91.25 374 ASP A N 1
ATOM 2844 C CA . ASP A 1 374 ? -15.003 -23.894 -14.163 1.00 91.25 374 ASP A CA 1
ATOM 2845 C C . ASP A 1 374 ? -13.586 -23.466 -14.574 1.00 91.25 374 ASP A C 1
ATOM 2847 O O . ASP A 1 374 ? -13.391 -22.536 -15.357 1.00 91.25 374 ASP A O 1
ATOM 2851 N N . GLY A 1 375 ? -12.581 -24.150 -14.028 1.00 91.31 375 GLY A N 1
ATOM 2852 C CA . GLY A 1 375 ? -11.182 -23.835 -14.287 1.00 91.31 375 GLY A CA 1
ATOM 2853 C C . GLY A 1 375 ? -10.779 -23.943 -15.760 1.00 91.31 375 GLY A C 1
ATOM 2854 O O . GLY A 1 375 ? -9.938 -23.158 -16.200 1.00 91.31 375 GLY A O 1
ATOM 2855 N N . GLU A 1 376 ? -11.396 -24.849 -16.522 1.00 93.19 376 GLU A N 1
ATOM 2856 C CA . GLU A 1 376 ? -11.139 -25.007 -17.957 1.00 93.19 376 GLU A CA 1
ATOM 2857 C C . GLU A 1 376 ? -11.597 -23.775 -18.746 1.00 93.19 376 GLU A C 1
ATOM 2859 O O . GLU A 1 376 ? -10.815 -23.197 -19.499 1.00 93.19 376 GLU A O 1
ATOM 2864 N N . ASP A 1 377 ? -12.825 -23.314 -18.502 1.00 91.56 377 ASP A N 1
ATOM 2865 C CA . ASP A 1 377 ? -13.376 -22.114 -19.143 1.00 91.56 377 ASP A CA 1
ATOM 2866 C C . ASP A 1 377 ? -12.594 -20.857 -18.714 1.00 91.56 377 ASP A C 1
ATOM 2868 O O . ASP A 1 377 ? -12.267 -19.999 -19.534 1.00 91.56 377 ASP A O 1
ATOM 2872 N N . VAL A 1 378 ? -12.170 -20.774 -17.444 1.00 92.81 378 VAL A N 1
ATOM 2873 C CA . VAL A 1 378 ? -11.293 -19.682 -16.984 1.00 92.81 378 VAL A CA 1
ATOM 2874 C C . VAL A 1 378 ? -9.962 -19.666 -17.736 1.00 92.81 378 VAL A C 1
ATOM 2876 O O . VAL A 1 378 ? -9.533 -18.601 -18.180 1.00 92.81 378 VAL A O 1
ATOM 2879 N N . ALA A 1 379 ? -9.297 -20.815 -17.879 1.00 94.56 379 ALA A N 1
ATOM 2880 C CA . ALA A 1 379 ? -8.022 -20.902 -18.586 1.00 94.56 379 ALA A CA 1
ATOM 2881 C C . ALA A 1 379 ? -8.172 -20.516 -20.063 1.00 94.56 379 ALA A C 1
ATOM 2883 O O . ALA A 1 379 ? -7.380 -19.724 -20.575 1.00 94.56 379 ALA A O 1
ATOM 2884 N N . GLN A 1 380 ? -9.215 -21.029 -20.716 1.00 94.31 380 GLN A N 1
ATOM 2885 C CA . GLN A 1 380 ? -9.499 -20.768 -22.120 1.00 94.31 380 GLN A CA 1
ATOM 2886 C C . GLN A 1 380 ? -9.736 -19.275 -22.380 1.00 94.31 380 GLN A C 1
ATOM 2888 O O . GLN A 1 380 ? -9.083 -18.686 -23.241 1.00 94.31 380 GLN A O 1
ATOM 2893 N N . ARG A 1 381 ? -10.569 -18.615 -21.569 1.00 94.69 381 ARG A N 1
ATOM 2894 C CA . ARG A 1 381 ? -10.829 -17.174 -21.721 1.00 94.69 381 ARG A CA 1
ATOM 2895 C C . ARG A 1 381 ? -9.619 -16.298 -21.400 1.00 94.69 381 ARG A C 1
ATOM 2897 O O . ARG A 1 381 ? -9.483 -15.210 -21.958 1.00 94.69 381 ARG A O 1
ATOM 2904 N N . ILE A 1 382 ? -8.727 -16.741 -20.507 1.00 95.62 382 ILE A N 1
ATOM 2905 C CA . ILE A 1 382 ? -7.446 -16.052 -20.276 1.00 95.62 382 ILE A CA 1
ATOM 2906 C C . ILE A 1 382 ? -6.588 -16.106 -21.542 1.00 95.62 382 ILE A C 1
ATOM 2908 O O . ILE A 1 382 ? -6.036 -15.080 -21.938 1.00 95.62 382 ILE A O 1
ATOM 2912 N N . VAL A 1 383 ? -6.504 -17.270 -22.194 1.00 96.69 383 VAL A N 1
ATOM 2913 C CA . VAL A 1 383 ? -5.777 -17.427 -23.462 1.00 96.69 383 VAL A CA 1
ATOM 2914 C C . VAL A 1 383 ? -6.418 -16.592 -24.573 1.00 96.69 383 VAL A C 1
ATOM 2916 O O . VAL A 1 383 ? -5.701 -15.927 -25.310 1.00 96.69 383 VAL A O 1
ATOM 2919 N N . GLU A 1 384 ? -7.746 -16.537 -24.665 1.00 95.25 384 GLU A N 1
ATOM 2920 C CA . GLU A 1 384 ? -8.454 -15.680 -25.632 1.00 95.25 384 GLU A CA 1
ATOM 2921 C C . GLU A 1 384 ? -8.157 -14.191 -25.418 1.00 95.25 384 GLU A C 1
ATOM 2923 O O . GLU A 1 384 ? -7.825 -13.475 -26.363 1.00 95.25 384 GLU A O 1
ATOM 2928 N N . ALA A 1 385 ? -8.209 -13.723 -24.169 1.00 94.94 385 ALA A N 1
ATOM 2929 C CA . ALA A 1 385 ? -7.889 -12.341 -23.827 1.00 94.94 385 ALA A CA 1
ATOM 2930 C C . ALA A 1 385 ? -6.409 -11.999 -24.077 1.00 94.94 385 ALA A C 1
ATOM 2932 O O . ALA A 1 385 ? -6.098 -10.880 -24.497 1.00 94.94 385 ALA A O 1
ATOM 2933 N N . TYR A 1 386 ? -5.503 -12.955 -23.849 1.00 96.50 386 TYR A N 1
ATOM 2934 C CA . TYR A 1 386 ? -4.099 -12.845 -24.238 1.00 96.50 386 TYR A CA 1
ATOM 2935 C C . TYR A 1 386 ? -3.947 -12.760 -25.761 1.00 96.50 386 TYR A C 1
ATOM 2937 O O . TYR A 1 386 ? -3.286 -11.845 -26.240 1.00 96.50 386 TYR A O 1
ATOM 2945 N N . ASN A 1 387 ? -4.584 -13.654 -26.520 1.00 96.81 387 ASN A N 1
ATOM 2946 C CA . ASN A 1 387 ? -4.514 -13.668 -27.981 1.00 96.81 387 ASN A CA 1
ATOM 2947 C C . ASN A 1 387 ? -5.006 -12.342 -28.569 1.00 96.81 387 ASN A C 1
ATOM 2949 O O . ASN A 1 387 ? -4.367 -11.795 -29.463 1.00 96.81 387 ASN A O 1
ATOM 2953 N N . PHE A 1 388 ? -6.078 -11.772 -28.011 1.00 95.56 388 PHE A N 1
ATOM 2954 C CA . PHE A 1 388 ? -6.537 -10.440 -28.395 1.00 95.56 388 PHE A CA 1
ATOM 2955 C C . PHE A 1 388 ? -5.455 -9.372 -28.160 1.00 95.56 388 PHE A C 1
ATOM 2957 O O . PHE A 1 388 ? -5.146 -8.600 -29.062 1.00 95.56 388 PHE A O 1
ATOM 2964 N N . ALA A 1 389 ? -4.810 -9.370 -26.988 1.00 95.88 389 ALA A N 1
ATOM 2965 C CA . ALA A 1 389 ? -3.706 -8.454 -26.687 1.00 95.88 389 ALA A CA 1
ATOM 2966 C C . ALA A 1 389 ? -2.427 -8.722 -27.501 1.00 95.88 389 ALA A C 1
ATOM 2968 O O . ALA A 1 389 ? -1.594 -7.832 -27.639 1.00 95.88 389 ALA A O 1
ATOM 2969 N N . ALA A 1 390 ? -2.230 -9.943 -27.995 1.00 94.81 390 ALA A N 1
ATOM 2970 C CA . ALA A 1 390 ? -1.080 -10.296 -28.814 1.00 94.81 390 ALA A CA 1
ATOM 2971 C C . ALA A 1 390 ? -1.226 -9.799 -30.262 1.00 94.81 390 ALA A C 1
ATOM 2973 O O . ALA A 1 390 ? -0.218 -9.505 -30.904 1.00 94.81 390 ALA A O 1
ATOM 2974 N N . ILE A 1 391 ? -2.464 -9.708 -30.756 1.00 92.31 391 ILE A N 1
ATOM 2975 C CA . ILE A 1 391 ? -2.786 -9.380 -32.151 1.00 92.31 391 ILE A CA 1
ATOM 2976 C C . ILE A 1 391 ? -3.124 -7.892 -32.328 1.00 92.31 391 ILE A C 1
ATOM 2978 O O . ILE A 1 391 ? -2.697 -7.291 -33.309 1.00 92.31 391 ILE A O 1
ATOM 2982 N N . ASP A 1 392 ? -3.879 -7.293 -31.402 1.00 93.12 392 ASP A N 1
ATOM 2983 C CA . ASP A 1 392 ? -4.372 -5.917 -31.529 1.00 93.12 392 ASP A CA 1
ATOM 2984 C C . ASP A 1 392 ? -3.577 -4.925 -30.651 1.00 93.12 392 ASP A C 1
ATOM 2986 O O . ASP A 1 392 ? -3.638 -5.019 -29.415 1.00 93.12 392 ASP A O 1
ATOM 2990 N N . PRO A 1 393 ? -2.888 -3.927 -31.248 1.00 93.94 393 PRO A N 1
ATOM 2991 C CA . PRO A 1 393 ? -2.185 -2.880 -30.511 1.00 93.94 393 PRO A CA 1
ATOM 2992 C C . PRO A 1 393 ? -3.059 -2.102 -29.520 1.00 93.94 393 PRO A C 1
ATOM 2994 O O . PRO A 1 393 ? -2.581 -1.787 -28.427 1.00 93.94 393 PRO A O 1
ATOM 2997 N N . TYR A 1 394 ? -4.338 -1.840 -29.828 1.00 93.44 394 TYR A N 1
ATOM 2998 C CA . TYR A 1 394 ? -5.230 -1.122 -28.905 1.00 93.44 394 TYR A CA 1
ATOM 2999 C C . TYR A 1 394 ? -5.383 -1.884 -27.586 1.00 93.44 394 TYR A C 1
ATOM 3001 O O . TYR A 1 394 ? -5.263 -1.322 -26.486 1.00 93.44 394 TYR A O 1
ATOM 3009 N N . ARG A 1 395 ? -5.586 -3.202 -27.676 1.00 94.56 395 ARG A N 1
ATOM 3010 C CA . ARG A 1 395 ? -5.654 -4.056 -26.492 1.00 94.56 395 ARG A CA 1
ATOM 3011 C C . ARG A 1 395 ? -4.285 -4.248 -25.846 1.00 94.56 395 ARG A C 1
ATOM 3013 O O . ARG A 1 395 ? -4.209 -4.218 -24.614 1.00 94.56 395 ARG A O 1
ATOM 3020 N N . ALA A 1 396 ? -3.227 -4.422 -26.635 1.00 96.50 396 ALA A N 1
ATOM 3021 C CA . ALA A 1 396 ? -1.860 -4.598 -26.151 1.00 96.50 396 ALA A CA 1
ATOM 3022 C C . ALA A 1 396 ? -1.427 -3.454 -25.224 1.00 96.50 396 ALA A C 1
ATOM 3024 O O . ALA A 1 396 ? -0.841 -3.702 -24.169 1.00 96.50 396 ALA A O 1
ATOM 3025 N N . VAL A 1 397 ? -1.744 -2.200 -25.578 1.00 97.06 397 VAL A N 1
ATOM 3026 C CA . VAL A 1 397 ? -1.409 -1.020 -24.761 1.00 97.06 397 VAL A CA 1
ATOM 3027 C C . VAL A 1 397 ? -2.040 -1.138 -23.378 1.00 97.06 397 VAL A C 1
ATOM 3029 O O . VAL A 1 397 ? -1.350 -1.022 -22.367 1.00 97.06 397 VAL A O 1
ATOM 3032 N N . THR A 1 398 ? -3.326 -1.478 -23.318 1.00 95.31 398 THR A N 1
ATOM 3033 C CA . THR A 1 398 ? -4.043 -1.627 -22.043 1.00 95.31 398 THR A CA 1
ATOM 3034 C C . THR A 1 398 ? -3.564 -2.851 -21.253 1.00 95.31 398 THR A C 1
ATOM 3036 O O . THR A 1 398 ? -3.486 -2.815 -20.024 1.00 95.31 398 THR A O 1
ATOM 3039 N N . ASN A 1 399 ? -3.234 -3.949 -21.938 1.00 97.00 399 ASN A N 1
ATOM 3040 C CA . ASN A 1 399 ? -2.660 -5.143 -21.317 1.00 97.00 399 ASN A CA 1
ATOM 3041 C C . ASN A 1 399 ? -1.321 -4.834 -20.636 1.00 97.00 399 ASN A C 1
ATOM 3043 O O . ASN A 1 399 ? -1.116 -5.212 -19.480 1.00 97.00 399 ASN A O 1
ATOM 3047 N N . ASN A 1 400 ? -0.446 -4.115 -21.339 1.00 98.25 400 ASN A N 1
ATOM 3048 C CA . ASN A 1 400 ? 0.874 -3.753 -20.843 1.00 98.25 400 ASN A CA 1
ATOM 3049 C C . ASN A 1 400 ? 0.779 -2.685 -19.750 1.00 98.25 400 ASN A C 1
ATOM 3051 O O . ASN A 1 400 ? 1.417 -2.860 -18.724 1.00 98.25 400 ASN A O 1
ATOM 3055 N N . LYS A 1 401 ? -0.122 -1.697 -19.853 1.00 97.75 401 LYS A N 1
ATOM 3056 C CA . LYS A 1 401 ? -0.440 -0.783 -18.738 1.00 97.75 401 LYS A CA 1
ATOM 3057 C C . LYS A 1 401 ? -0.773 -1.555 -17.458 1.00 97.75 401 LYS A C 1
ATOM 3059 O O . LYS A 1 401 ? -0.276 -1.240 -16.383 1.00 97.75 401 LYS A O 1
ATOM 3064 N N . GLY A 1 402 ? -1.573 -2.619 -17.568 1.00 95.94 402 GLY A N 1
ATOM 3065 C CA . GLY A 1 402 ? -1.886 -3.496 -16.436 1.00 95.94 402 GLY A CA 1
ATOM 3066 C C . GLY A 1 402 ? -0.664 -4.202 -15.832 1.00 95.94 402 GLY A C 1
ATOM 3067 O O . GLY A 1 402 ? -0.623 -4.386 -14.620 1.00 95.94 402 GLY A O 1
ATOM 3068 N N . ILE A 1 403 ? 0.335 -4.570 -16.643 1.00 98.50 403 ILE A N 1
ATOM 3069 C CA . ILE A 1 403 ? 1.635 -5.071 -16.159 1.00 98.50 403 ILE A CA 1
ATOM 3070 C C . ILE A 1 403 ? 2.363 -3.956 -15.398 1.00 98.50 403 ILE A C 1
ATOM 3072 O O . ILE A 1 403 ? 2.823 -4.177 -14.274 1.00 98.50 403 ILE A O 1
ATOM 3076 N N . MET A 1 404 ? 2.415 -2.760 -15.988 1.00 98.44 404 MET A N 1
ATOM 3077 C CA . MET A 1 404 ? 3.176 -1.630 -15.460 1.00 98.44 404 MET A CA 1
ATOM 3078 C C . MET A 1 404 ? 2.616 -1.089 -14.145 1.00 98.44 404 MET A C 1
ATOM 3080 O O . MET A 1 404 ? 3.395 -0.767 -13.260 1.00 98.44 404 MET A O 1
ATOM 3084 N N . ASN A 1 405 ? 1.302 -1.179 -13.910 1.00 97.38 405 ASN A N 1
ATOM 3085 C CA . ASN A 1 405 ? 0.709 -0.930 -12.587 1.00 97.38 405 ASN A CA 1
ATOM 3086 C C . ASN A 1 405 ? 1.420 -1.698 -11.456 1.00 97.38 405 ASN A C 1
ATOM 3088 O O . ASN A 1 405 ? 1.597 -1.179 -10.358 1.00 97.38 405 ASN A O 1
ATOM 3092 N N . GLY A 1 406 ? 1.794 -2.956 -11.705 1.00 97.62 406 GLY A N 1
ATOM 3093 C CA . GLY A 1 406 ? 2.540 -3.763 -10.743 1.00 97.62 406 GLY A CA 1
ATOM 3094 C C . GLY A 1 406 ? 4.016 -3.375 -10.706 1.00 97.62 406 GLY A C 1
ATOM 3095 O O . GLY A 1 406 ? 4.556 -3.138 -9.627 1.00 97.62 406 GLY A O 1
ATOM 3096 N N . VAL A 1 407 ? 4.649 -3.287 -11.877 1.00 98.56 407 VAL A N 1
ATOM 3097 C CA . VAL A 1 407 ? 6.086 -3.001 -12.034 1.00 98.56 407 VAL A CA 1
ATOM 3098 C C . VAL A 1 407 ? 6.467 -1.657 -11.413 1.00 98.56 407 VAL A C 1
ATOM 3100 O O . VAL A 1 407 ? 7.343 -1.606 -10.547 1.00 98.56 407 VAL A O 1
ATOM 3103 N N . ASP A 1 408 ? 5.762 -0.595 -11.789 1.00 98.44 408 ASP A N 1
ATOM 3104 C CA . ASP A 1 408 ? 6.055 0.772 -11.368 1.00 98.44 408 ASP A CA 1
ATOM 3105 C C . ASP A 1 408 ? 5.789 0.966 -9.884 1.00 98.44 408 ASP A C 1
ATOM 3107 O O . ASP A 1 408 ? 6.558 1.645 -9.207 1.00 98.44 408 ASP A O 1
ATOM 3111 N N . SER A 1 409 ? 4.771 0.291 -9.339 1.00 98.00 409 SER A N 1
ATOM 3112 C CA . SER A 1 409 ? 4.485 0.372 -7.907 1.00 98.00 409 SER A CA 1
ATOM 3113 C C . SER A 1 409 ? 5.652 -0.127 -7.050 1.00 98.00 409 SER A C 1
ATOM 3115 O O . SER A 1 409 ? 5.969 0.460 -6.013 1.00 98.00 409 SER A O 1
ATOM 3117 N N . VAL A 1 410 ? 6.340 -1.185 -7.488 1.00 97.81 410 VAL A N 1
ATOM 3118 C CA . VAL A 1 410 ? 7.521 -1.707 -6.791 1.00 97.81 410 VAL A CA 1
ATOM 3119 C C . VAL A 1 410 ? 8.740 -0.840 -7.091 1.00 97.81 410 VAL A C 1
ATOM 3121 O O . VAL A 1 410 ? 9.525 -0.566 -6.182 1.00 97.81 410 VAL A O 1
ATOM 3124 N N . ALA A 1 411 ? 8.895 -0.367 -8.332 1.00 96.62 411 ALA A N 1
ATOM 3125 C CA . ALA A 1 411 ? 9.974 0.538 -8.721 1.00 96.62 411 ALA A CA 1
ATOM 3126 C C . ALA A 1 411 ? 9.970 1.815 -7.863 1.00 96.62 411 ALA A C 1
ATOM 3128 O O . ALA A 1 411 ? 10.986 2.143 -7.252 1.00 96.62 411 ALA A O 1
ATOM 3129 N N . LEU A 1 412 ? 8.811 2.461 -7.719 1.00 94.69 412 LEU A N 1
ATOM 3130 C CA . LEU A 1 412 ? 8.588 3.611 -6.842 1.00 94.69 412 LEU A CA 1
ATOM 3131 C C . LEU A 1 412 ? 8.917 3.292 -5.382 1.00 94.69 412 LEU A C 1
ATOM 3133 O O . LEU A 1 412 ? 9.720 3.986 -4.761 1.00 94.69 412 LEU A O 1
ATOM 3137 N N . ALA A 1 413 ? 8.353 2.208 -4.839 1.00 93.88 413 ALA A N 1
ATOM 3138 C CA . ALA A 1 413 ? 8.560 1.832 -3.440 1.00 93.88 413 ALA A CA 1
ATOM 3139 C C . ALA A 1 413 ? 10.026 1.506 -3.108 1.00 93.88 413 ALA A C 1
ATOM 3141 O O . ALA A 1 413 ? 10.430 1.568 -1.946 1.00 93.88 413 ALA A O 1
ATOM 3142 N N . THR A 1 414 ? 10.826 1.146 -4.111 1.00 92.88 414 THR A N 1
ATOM 3143 C CA . THR A 1 414 ? 12.232 0.749 -3.959 1.00 92.88 414 THR A CA 1
ATOM 3144 C C . THR A 1 414 ? 13.216 1.758 -4.545 1.00 92.88 414 THR A C 1
ATOM 3146 O O . THR A 1 414 ? 14.405 1.442 -4.629 1.00 92.88 414 THR A O 1
ATOM 3149 N N . GLY A 1 415 ? 12.746 2.953 -4.925 1.00 91.50 415 GLY A N 1
ATOM 3150 C CA . GLY A 1 415 ? 13.570 4.077 -5.373 1.00 91.50 415 GLY A CA 1
ATOM 3151 C C . GLY A 1 415 ? 14.233 3.905 -6.738 1.00 91.50 415 GLY A C 1
ATOM 3152 O O . GLY A 1 415 ? 15.309 4.455 -6.967 1.00 91.50 415 GLY A O 1
ATOM 3153 N N . GLN A 1 416 ? 13.624 3.123 -7.627 1.00 94.38 416 GLN A N 1
ATOM 3154 C CA . GLN A 1 416 ? 14.106 2.886 -8.987 1.00 94.38 416 GLN A CA 1
ATOM 3155 C C . GLN A 1 416 ? 13.564 3.933 -9.968 1.00 94.38 416 GLN A C 1
ATOM 3157 O O . GLN A 1 416 ? 12.495 4.512 -9.763 1.00 94.38 416 GLN A O 1
ATOM 3162 N N . ASP A 1 417 ? 14.279 4.148 -11.073 1.00 94.38 417 ASP A N 1
ATOM 3163 C CA . ASP A 1 417 ? 13.793 4.988 -12.169 1.00 94.38 417 ASP A CA 1
ATOM 3164 C C . ASP A 1 417 ? 12.748 4.227 -12.999 1.00 94.38 417 ASP A C 1
ATOM 3166 O O . ASP A 1 417 ? 13.088 3.475 -13.913 1.00 94.38 417 ASP A O 1
ATOM 3170 N N . TRP A 1 418 ? 11.466 4.420 -12.681 1.00 95.88 418 TRP A N 1
ATOM 3171 C CA . TRP A 1 418 ? 10.376 3.753 -13.398 1.00 95.88 418 TRP A CA 1
ATOM 3172 C C . TRP A 1 418 ? 10.273 4.186 -14.869 1.00 95.88 418 TRP A C 1
ATOM 3174 O O . TRP A 1 418 ? 9.854 3.392 -15.704 1.00 95.88 418 TRP A O 1
ATOM 3184 N N . ARG A 1 419 ? 10.740 5.390 -15.240 1.00 97.56 419 ARG A N 1
ATOM 3185 C CA . ARG A 1 419 ? 10.684 5.875 -16.632 1.00 97.56 419 ARG A CA 1
ATOM 3186 C C . ARG A 1 419 ? 11.638 5.085 -17.519 1.00 97.56 419 ARG A C 1
ATOM 3188 O O . ARG A 1 419 ? 11.302 4.764 -18.656 1.00 97.56 419 ARG A O 1
ATOM 3195 N N . ALA A 1 420 ? 12.822 4.757 -16.998 1.00 95.50 420 ALA A N 1
ATOM 3196 C CA . ALA A 1 420 ? 13.777 3.907 -17.703 1.00 95.50 420 ALA A CA 1
ATOM 3197 C C . ALA A 1 420 ? 13.209 2.497 -17.942 1.00 95.50 420 ALA A C 1
ATOM 3199 O O . ALA A 1 420 ? 13.399 1.933 -19.021 1.00 95.50 420 ALA A O 1
ATOM 3200 N N . ILE A 1 421 ? 12.483 1.953 -16.958 1.00 97.69 421 ILE A N 1
ATOM 3201 C CA . ILE A 1 421 ? 11.830 0.641 -17.049 1.00 97.69 421 ILE A CA 1
ATOM 3202 C C . ILE A 1 421 ? 10.695 0.676 -18.083 1.00 97.69 421 ILE A C 1
ATOM 3204 O O . ILE A 1 421 ? 10.684 -0.156 -18.990 1.00 97.69 421 ILE A O 1
ATOM 3208 N N . GLU A 1 422 ? 9.799 1.661 -17.997 1.00 98.19 422 GLU A N 1
ATOM 3209 C CA . GLU A 1 422 ? 8.675 1.864 -18.921 1.00 98.19 422 GLU A CA 1
ATOM 3210 C C . GLU A 1 422 ? 9.134 1.994 -20.379 1.00 98.19 422 GLU A C 1
ATOM 3212 O O . GLU A 1 422 ? 8.675 1.266 -21.265 1.00 98.19 422 GLU A O 1
ATOM 3217 N N . ALA A 1 423 ? 10.113 2.867 -20.638 1.00 97.62 423 ALA A N 1
ATOM 3218 C CA . ALA A 1 423 ? 10.642 3.084 -21.982 1.00 97.62 423 ALA A CA 1
ATOM 3219 C C . ALA A 1 423 ? 11.218 1.794 -22.591 1.00 97.62 423 ALA A C 1
ATOM 3221 O O . ALA A 1 423 ? 10.985 1.489 -23.766 1.00 97.62 423 ALA A O 1
ATOM 3222 N N . ALA A 1 424 ? 11.951 1.015 -21.791 1.00 96.88 424 ALA A N 1
ATOM 3223 C CA . ALA A 1 424 ? 12.525 -0.250 -22.228 1.00 96.88 424 ALA A CA 1
ATOM 3224 C C . ALA A 1 424 ? 11.445 -1.311 -22.480 1.00 96.88 424 ALA A C 1
ATOM 3226 O O . ALA A 1 424 ? 11.480 -1.978 -23.517 1.00 96.88 424 ALA A O 1
ATOM 3227 N N . ALA A 1 425 ? 10.471 -1.440 -21.576 1.00 97.75 425 ALA A N 1
ATOM 3228 C CA . ALA A 1 425 ? 9.372 -2.392 -21.684 1.00 97.75 425 ALA A CA 1
ATOM 3229 C C . ALA A 1 425 ? 8.515 -2.120 -22.932 1.00 97.75 425 ALA A C 1
ATOM 3231 O O . ALA A 1 425 ? 8.323 -3.008 -23.764 1.00 97.75 425 ALA A O 1
ATOM 3232 N N . HIS A 1 426 ? 8.074 -0.878 -23.134 1.00 97.75 426 HIS A N 1
ATOM 3233 C CA . HIS A 1 426 ? 7.249 -0.506 -24.284 1.00 97.75 426 HIS A CA 1
ATOM 3234 C C . HIS A 1 426 ? 7.998 -0.584 -25.624 1.00 97.75 426 HIS A C 1
ATOM 3236 O O . HIS A 1 426 ? 7.426 -1.006 -26.634 1.00 97.75 426 HIS A O 1
ATOM 3242 N N . CYS A 1 427 ? 9.296 -0.267 -25.652 1.00 96.12 427 CYS A N 1
ATOM 3243 C CA . CYS A 1 427 ? 10.115 -0.508 -26.840 1.00 96.12 427 CYS A CA 1
ATOM 3244 C C . CYS A 1 427 ? 10.273 -2.016 -27.109 1.00 96.12 427 CYS A C 1
ATOM 3246 O O . CYS A 1 427 ? 10.100 -2.476 -28.239 1.00 96.12 427 CYS A O 1
ATOM 3248 N N . TYR A 1 428 ? 10.508 -2.824 -26.070 1.00 96.31 428 TYR A N 1
ATOM 3249 C CA . TYR A 1 428 ? 10.603 -4.279 -26.200 1.00 96.31 428 TYR A CA 1
ATOM 3250 C C . TYR A 1 428 ? 9.306 -4.902 -26.730 1.00 96.31 428 TYR A C 1
ATOM 3252 O O . TYR A 1 428 ? 9.354 -5.830 -27.541 1.00 96.31 428 TYR A O 1
ATOM 3260 N N . ALA A 1 429 ? 8.149 -4.362 -26.342 1.00 96.31 429 ALA A N 1
ATOM 3261 C CA . ALA A 1 429 ? 6.837 -4.772 -26.835 1.00 96.31 429 ALA A CA 1
ATOM 3262 C C . ALA A 1 429 ? 6.640 -4.553 -28.347 1.00 96.31 429 ALA A C 1
ATOM 3264 O O . ALA A 1 429 ? 5.783 -5.201 -28.935 1.00 96.31 429 ALA A O 1
ATOM 3265 N N . SER A 1 430 ? 7.432 -3.691 -28.997 1.00 93.00 430 SER A N 1
ATOM 3266 C CA . SER A 1 430 ? 7.349 -3.400 -30.441 1.00 93.00 430 SER A CA 1
ATOM 3267 C C . SER A 1 430 ? 8.530 -3.941 -31.259 1.00 93.00 430 SER A C 1
ATOM 3269 O O . SER A 1 430 ? 8.642 -3.676 -32.456 1.00 93.00 430 SER A O 1
ATOM 3271 N N . ARG A 1 431 ? 9.397 -4.765 -30.651 1.00 89.38 431 ARG A N 1
ATOM 3272 C CA . ARG A 1 431 ? 10.658 -5.254 -31.249 1.00 89.38 431 ARG A CA 1
ATOM 3273 C C . ARG A 1 431 ? 10.523 -6.019 -32.573 1.00 89.38 431 ARG A C 1
ATOM 3275 O O . ARG A 1 431 ? 11.516 -6.174 -33.277 1.00 89.38 431 ARG A O 1
ATOM 3282 N N . TYR A 1 432 ? 9.327 -6.507 -32.905 1.00 83.19 432 TYR A N 1
ATOM 3283 C CA . TYR A 1 432 ? 9.043 -7.224 -34.155 1.00 83.19 432 TYR A CA 1
ATOM 3284 C C . TYR A 1 432 ? 8.309 -6.372 -35.204 1.00 83.19 432 TYR A C 1
ATOM 3286 O O . TYR A 1 432 ? 7.859 -6.906 -36.211 1.00 83.19 432 TYR A O 1
ATOM 3294 N N . GLY A 1 433 ? 8.207 -5.056 -34.994 1.00 80.44 433 GLY A N 1
ATOM 3295 C CA . GLY A 1 433 ? 7.627 -4.102 -35.948 1.00 80.44 433 GLY A CA 1
ATOM 3296 C C . GLY A 1 433 ? 6.204 -3.650 -35.614 1.00 80.44 433 GLY A C 1
ATOM 3297 O O . GLY A 1 433 ? 5.803 -2.577 -36.048 1.00 80.44 433 GLY A O 1
ATOM 3298 N N . GLN A 1 434 ? 5.470 -4.402 -34.793 1.00 85.31 434 GLN A N 1
ATOM 3299 C CA . GLN A 1 434 ? 4.167 -4.006 -34.257 1.00 85.31 434 GLN A CA 1
ATOM 3300 C C . GLN A 1 434 ? 4.168 -4.151 -32.735 1.00 85.31 434 GLN A C 1
ATOM 3302 O O . GLN A 1 434 ? 4.761 -5.083 -32.190 1.00 85.31 434 GLN A O 1
ATOM 3307 N N . TYR A 1 435 ? 3.524 -3.208 -32.053 1.00 94.25 435 TYR A N 1
ATOM 3308 C CA . TYR A 1 435 ? 3.374 -3.224 -30.605 1.00 94.25 435 TYR A CA 1
ATOM 3309 C C . TYR A 1 435 ? 2.427 -4.356 -30.162 1.00 94.25 435 TYR A C 1
ATOM 3311 O O . TYR A 1 435 ? 1.299 -4.432 -30.641 1.00 94.25 435 TYR A O 1
ATOM 3319 N N . THR A 1 436 ? 2.877 -5.223 -29.248 1.00 96.31 436 THR A N 1
ATOM 3320 C CA . THR A 1 436 ? 2.150 -6.425 -28.793 1.00 96.31 436 THR A CA 1
ATOM 3321 C C . THR A 1 436 ? 2.224 -6.620 -27.265 1.00 96.31 436 THR A C 1
ATOM 3323 O O . THR A 1 436 ? 2.808 -5.814 -26.537 1.00 96.31 436 THR A O 1
ATOM 3326 N N . SER A 1 437 ? 1.609 -7.684 -26.745 1.00 97.50 437 SER A N 1
ATOM 3327 C CA . SER A 1 437 ? 1.654 -8.067 -25.329 1.00 97.50 437 SER A CA 1
ATOM 3328 C C . SER A 1 437 ? 3.079 -8.400 -24.861 1.00 97.50 437 SER A C 1
ATOM 3330 O O . SER A 1 437 ? 3.813 -9.139 -25.518 1.00 97.50 437 SER A O 1
ATOM 3332 N N . LEU A 1 438 ? 3.454 -7.906 -23.678 1.00 97.94 438 LEU A N 1
ATOM 3333 C CA . LEU A 1 438 ? 4.687 -8.303 -22.983 1.00 97.94 438 LEU A CA 1
ATOM 3334 C C . LEU A 1 438 ? 4.572 -9.669 -22.293 1.00 97.94 438 LEU A C 1
ATOM 3336 O O . LEU A 1 438 ? 5.581 -10.345 -22.083 1.00 97.94 438 LEU A O 1
ATOM 3340 N N . SER A 1 439 ? 3.353 -10.068 -21.926 1.00 97.75 439 SER A N 1
ATOM 3341 C CA . SER A 1 439 ? 3.069 -11.366 -21.319 1.00 97.75 439 SER A CA 1
ATOM 3342 C C . SER A 1 439 ? 2.607 -12.393 -22.352 1.00 97.75 439 SER A C 1
ATOM 3344 O O . SER A 1 439 ? 2.073 -12.045 -23.407 1.00 97.75 439 SER A O 1
ATOM 3346 N N . HIS A 1 440 ? 2.796 -13.669 -22.026 1.00 97.88 440 HIS A N 1
ATOM 3347 C CA . HIS A 1 440 ? 2.343 -14.811 -22.812 1.00 97.88 440 HIS A CA 1
ATOM 3348 C C . HIS A 1 440 ? 1.620 -15.816 -21.912 1.00 97.88 440 HIS A C 1
ATOM 3350 O O . HIS A 1 440 ? 2.114 -16.128 -20.824 1.00 97.88 440 HIS A O 1
ATOM 3356 N N . TYR A 1 441 ? 0.479 -16.326 -22.382 1.00 97.69 441 TYR A N 1
ATOM 3357 C CA . TYR A 1 441 ? -0.296 -17.362 -21.703 1.00 97.69 441 TYR A CA 1
ATOM 3358 C C . TYR A 1 441 ? -0.541 -18.542 -22.629 1.00 97.69 441 TYR A C 1
ATOM 3360 O O . TYR A 1 441 ? -0.967 -18.373 -23.768 1.00 97.69 441 TYR A O 1
ATOM 3368 N N . GLU A 1 442 ? -0.325 -19.739 -22.103 1.00 96.94 442 GLU A N 1
ATOM 3369 C CA . GLU A 1 442 ? -0.564 -20.992 -22.811 1.00 96.94 442 GLU A CA 1
ATOM 3370 C C . GLU A 1 442 ? -1.134 -22.041 -21.853 1.00 96.94 442 GLU A C 1
ATOM 3372 O O . GLU A 1 442 ? -0.833 -22.039 -20.656 1.00 96.94 442 GLU A O 1
ATOM 3377 N N . ILE A 1 443 ? -1.946 -22.960 -22.377 1.00 96.31 443 ILE A N 1
ATOM 3378 C CA . ILE A 1 443 ? -2.341 -24.168 -21.650 1.00 96.31 443 ILE A CA 1
ATOM 3379 C C . ILE A 1 443 ? -1.422 -25.292 -22.114 1.00 96.31 443 ILE A C 1
ATOM 3381 O O . ILE A 1 443 ? -1.376 -25.623 -23.296 1.00 96.31 443 ILE A O 1
ATOM 3385 N N . THR A 1 444 ? -0.690 -25.885 -21.181 1.00 93.88 444 THR A N 1
ATOM 3386 C CA . THR A 1 444 ? 0.299 -26.931 -21.456 1.00 93.88 444 THR A CA 1
ATOM 3387 C C . THR A 1 444 ? 0.186 -28.054 -20.428 1.00 93.88 444 THR A C 1
ATOM 3389 O O . THR A 1 444 ? -0.616 -27.964 -19.500 1.00 93.88 444 THR A O 1
ATOM 3392 N N . SER A 1 445 ? 0.942 -29.135 -20.599 1.00 90.75 445 SER A N 1
ATOM 3393 C CA . SER A 1 445 ? 1.050 -30.193 -19.588 1.00 90.75 445 SER A CA 1
ATOM 3394 C C . SER A 1 445 ? 2.376 -30.043 -18.852 1.00 90.75 445 SER A C 1
ATOM 3396 O O . SER A 1 445 ? 3.412 -29.851 -19.490 1.00 90.75 445 SER A O 1
ATOM 3398 N N . ASN A 1 446 ? 2.345 -30.090 -17.522 1.00 83.88 446 ASN A N 1
ATOM 3399 C CA . ASN A 1 446 ? 3.560 -30.068 -16.712 1.00 83.88 446 ASN A CA 1
ATOM 3400 C C . ASN A 1 446 ? 4.309 -31.416 -16.798 1.00 83.88 446 ASN A C 1
ATOM 3402 O O . ASN A 1 446 ? 3.860 -32.355 -17.460 1.00 83.88 446 ASN A O 1
ATOM 3406 N N . THR A 1 447 ? 5.446 -31.523 -16.107 1.00 76.75 447 THR A N 1
ATOM 3407 C CA . THR A 1 447 ? 6.269 -32.748 -16.049 1.00 76.75 447 THR A CA 1
ATOM 3408 C C . THR A 1 447 ? 5.513 -33.979 -15.546 1.00 76.75 447 THR A C 1
ATOM 3410 O O . THR A 1 447 ? 5.860 -35.093 -15.923 1.00 76.75 447 THR A O 1
ATOM 3413 N N . ASP A 1 448 ? 4.450 -33.782 -14.764 1.00 78.44 448 ASP A N 1
ATOM 3414 C CA . ASP A 1 448 ? 3.621 -34.845 -14.186 1.00 78.44 448 ASP A CA 1
ATOM 3415 C C . ASP A 1 448 ? 2.386 -35.178 -15.049 1.00 78.44 448 ASP A C 1
ATOM 3417 O O . ASP A 1 448 ? 1.492 -35.907 -14.618 1.00 78.44 448 ASP A O 1
ATOM 3421 N N . GLY A 1 449 ? 2.289 -34.619 -16.263 1.00 84.00 449 GLY A N 1
ATOM 3422 C CA . GLY A 1 449 ? 1.162 -34.827 -17.179 1.00 84.00 449 GLY A CA 1
ATOM 3423 C C . GLY A 1 449 ? -0.124 -34.084 -16.792 1.00 84.00 449 GLY A C 1
ATOM 3424 O O . GLY A 1 449 ? -1.181 -34.315 -17.382 1.00 84.00 449 GLY A O 1
ATOM 3425 N N . VAL A 1 450 ? -0.068 -33.177 -15.815 1.00 88.50 450 VAL A N 1
ATOM 3426 C CA . VAL A 1 450 ? -1.204 -32.351 -15.394 1.00 88.50 450 VAL A CA 1
ATOM 3427 C C . VAL A 1 450 ? -1.322 -31.143 -16.317 1.00 88.50 450 VAL A C 1
ATOM 3429 O O . VAL A 1 450 ? -0.356 -30.414 -16.531 1.00 88.50 450 VAL A O 1
ATOM 3432 N N . ARG A 1 451 ? -2.531 -30.879 -16.827 1.00 93.62 451 ARG A N 1
ATOM 3433 C CA . ARG A 1 451 ? -2.809 -29.651 -17.585 1.00 93.62 451 ARG A CA 1
ATOM 3434 C C . ARG A 1 451 ? -2.727 -28.425 -16.677 1.00 93.62 451 ARG A C 1
ATOM 3436 O O . ARG A 1 451 ? -3.450 -28.325 -15.680 1.00 93.62 451 ARG A O 1
ATOM 3443 N N . VAL A 1 452 ? -1.880 -27.478 -17.056 1.00 95.50 452 VAL A N 1
ATOM 3444 C CA . VAL A 1 452 ? -1.602 -26.228 -16.348 1.00 95.50 452 VAL A CA 1
ATOM 3445 C C . VAL A 1 452 ? -1.765 -25.034 -17.288 1.00 95.50 452 VAL A C 1
ATOM 3447 O O . VAL A 1 452 ? -1.454 -25.112 -18.476 1.00 95.50 452 VAL A O 1
ATOM 3450 N N . LEU A 1 453 ? -2.233 -23.910 -16.751 1.00 96.56 453 LEU A N 1
ATOM 3451 C CA . LEU A 1 453 ? -2.080 -22.604 -17.381 1.00 96.56 453 LEU A CA 1
ATOM 3452 C C . LEU A 1 453 ? -0.701 -22.065 -17.003 1.00 96.56 453 LEU A C 1
ATOM 3454 O O . LEU A 1 453 ? -0.416 -21.888 -15.816 1.00 96.56 453 LEU A O 1
ATOM 3458 N N . ARG A 1 454 ? 0.134 -21.789 -18.002 1.00 97.44 454 ARG A N 1
ATOM 3459 C CA . ARG A 1 454 ? 1.457 -21.196 -17.819 1.00 97.44 454 ARG A CA 1
ATOM 3460 C C . ARG A 1 454 ? 1.425 -19.730 -18.235 1.00 97.44 454 ARG A C 1
ATOM 3462 O O . ARG A 1 454 ? 1.057 -19.418 -19.364 1.00 97.44 454 ARG A O 1
ATOM 3469 N N . GLY A 1 455 ? 1.831 -18.846 -17.326 1.00 97.62 455 GLY A N 1
ATOM 3470 C CA . GLY A 1 455 ? 2.038 -17.422 -17.593 1.00 97.62 455 GLY A CA 1
ATOM 3471 C C . GLY A 1 455 ? 3.527 -17.094 -17.662 1.00 97.62 455 GLY A C 1
ATOM 3472 O O . GLY A 1 455 ? 4.312 -17.627 -16.876 1.00 97.62 455 GLY A O 1
ATOM 3473 N N . LYS A 1 456 ? 3.930 -16.224 -18.592 1.00 98.25 456 LYS A N 1
ATOM 3474 C CA . LYS A 1 456 ? 5.316 -15.748 -18.747 1.00 98.25 456 LYS A CA 1
ATOM 3475 C C . LYS A 1 456 ? 5.341 -14.239 -18.984 1.00 98.25 456 LYS A C 1
ATOM 3477 O O . LYS A 1 456 ? 4.496 -13.728 -19.713 1.00 98.25 456 LYS A O 1
ATOM 3482 N N . LEU A 1 457 ? 6.327 -13.546 -18.421 1.00 98.50 457 LEU A N 1
ATOM 3483 C CA . LEU A 1 457 ? 6.611 -12.130 -18.672 1.00 98.50 457 LEU A CA 1
ATOM 3484 C C . LEU A 1 457 ? 8.118 -11.927 -18.800 1.00 98.50 457 LEU A C 1
ATOM 3486 O O . LEU A 1 457 ? 8.872 -12.429 -17.968 1.00 98.50 457 LEU A O 1
ATOM 3490 N N . GLU A 1 458 ? 8.551 -11.190 -19.821 1.00 97.31 458 GLU A N 1
ATOM 3491 C CA . GLU A 1 458 ? 9.963 -10.896 -20.067 1.00 97.31 458 GLU A CA 1
ATOM 3492 C C . GLU A 1 458 ? 10.133 -9.525 -20.719 1.00 97.31 458 GLU A C 1
ATOM 3494 O O . GLU A 1 458 ? 9.490 -9.233 -21.727 1.00 97.31 458 GLU A O 1
ATOM 3499 N N . PHE A 1 459 ? 11.045 -8.719 -20.181 1.00 97.44 459 PHE A N 1
ATOM 3500 C CA . PHE A 1 459 ? 11.554 -7.515 -20.837 1.00 97.44 459 PHE A CA 1
ATOM 3501 C C . PHE A 1 459 ? 12.879 -7.052 -20.192 1.00 97.44 459 PHE A C 1
ATOM 3503 O O . PHE A 1 459 ? 13.242 -7.524 -19.107 1.00 97.44 459 PHE A O 1
ATOM 3510 N N . PRO A 1 460 ? 13.645 -6.166 -20.861 1.00 96.56 460 PRO A N 1
ATOM 3511 C CA . PRO A 1 460 ? 14.805 -5.494 -20.277 1.00 96.56 460 PRO A CA 1
ATOM 3512 C C . PRO A 1 460 ? 14.428 -4.607 -19.088 1.00 96.56 460 PRO A C 1
ATOM 3514 O O . PRO A 1 460 ? 13.564 -3.747 -19.221 1.00 96.56 460 PRO A O 1
ATOM 3517 N N . ILE A 1 461 ? 15.096 -4.768 -17.947 1.00 96.50 461 ILE A N 1
ATOM 3518 C CA . ILE A 1 461 ? 14.806 -4.001 -16.729 1.00 96.50 461 ILE A CA 1
ATOM 3519 C C . ILE A 1 461 ? 16.101 -3.583 -16.021 1.00 96.50 461 ILE A C 1
ATOM 3521 O O . ILE A 1 461 ? 16.826 -4.396 -15.447 1.00 96.50 461 ILE A O 1
ATOM 3525 N N . ALA A 1 462 ? 16.393 -2.283 -16.050 1.00 93.81 462 ALA A N 1
ATOM 3526 C CA . ALA A 1 462 ? 17.579 -1.704 -15.427 1.00 93.81 462 ALA A CA 1
ATOM 3527 C C . ALA A 1 462 ? 17.256 -1.157 -14.028 1.00 93.81 462 ALA A C 1
ATOM 3529 O O . ALA A 1 462 ? 16.763 -0.043 -13.885 1.00 93.81 462 ALA A O 1
ATOM 3530 N N . VAL A 1 463 ? 17.565 -1.943 -12.996 1.00 94.88 463 VAL A N 1
ATOM 3531 C CA . VAL A 1 463 ? 17.377 -1.583 -11.577 1.00 94.88 463 VAL A CA 1
ATOM 3532 C C . VAL A 1 463 ? 18.669 -1.758 -10.786 1.00 94.88 463 VAL A C 1
ATOM 3534 O O . VAL A 1 463 ? 19.537 -2.536 -11.181 1.00 94.88 463 VAL A O 1
ATOM 3537 N N . GLY A 1 464 ? 18.808 -1.046 -9.670 1.00 92.38 464 GLY A N 1
ATOM 3538 C CA . GLY A 1 464 ? 19.959 -1.125 -8.772 1.00 92.38 464 GLY A CA 1
ATOM 3539 C C . GLY A 1 464 ? 19.565 -1.387 -7.318 1.00 92.38 464 GLY A C 1
ATOM 3540 O O . GLY A 1 464 ? 18.563 -0.875 -6.831 1.00 92.38 464 GLY A O 1
ATOM 3541 N N . SER A 1 465 ? 20.386 -2.154 -6.603 1.00 89.94 465 SER A N 1
ATOM 3542 C CA . SER A 1 465 ? 20.327 -2.296 -5.140 1.00 89.94 465 SER A CA 1
ATOM 3543 C C . SER A 1 465 ? 21.295 -1.330 -4.430 1.00 89.94 465 SER A C 1
ATOM 3545 O O . SER A 1 465 ? 21.251 -1.169 -3.207 1.00 89.94 465 SER A O 1
ATOM 3547 N N . LYS A 1 466 ? 22.183 -0.666 -5.192 1.00 85.00 466 LYS A N 1
ATOM 3548 C CA . LYS A 1 466 ? 23.165 0.322 -4.717 1.00 85.00 466 LYS A CA 1
ATOM 3549 C C . LYS A 1 466 ? 23.225 1.553 -5.631 1.00 85.00 466 LYS A C 1
ATOM 3551 O O . LYS A 1 466 ? 23.025 1.459 -6.839 1.00 85.00 466 LYS A O 1
ATOM 3556 N N . GLY A 1 467 ? 23.617 2.691 -5.053 1.00 72.44 467 GLY A N 1
ATOM 3557 C CA . GLY A 1 467 ? 23.847 3.950 -5.773 1.00 72.44 467 GLY A CA 1
ATOM 3558 C C . GLY A 1 467 ? 22.585 4.791 -6.003 1.00 72.44 467 GLY A C 1
ATOM 3559 O O . GLY A 1 467 ? 21.473 4.359 -5.717 1.00 72.44 467 GLY A O 1
ATOM 3560 N N . GLY A 1 468 ? 22.772 6.017 -6.501 1.00 70.00 468 GLY A N 1
ATOM 3561 C CA . GLY A 1 468 ? 21.683 6.974 -6.732 1.00 70.00 468 GLY A CA 1
ATOM 3562 C C . GLY A 1 468 ? 20.995 7.441 -5.444 1.00 70.00 468 GLY A C 1
ATOM 3563 O O . GLY A 1 468 ? 21.600 7.456 -4.373 1.00 70.00 468 GLY A O 1
ATOM 3564 N N . ALA A 1 469 ? 19.709 7.783 -5.553 1.00 66.81 469 ALA A N 1
ATOM 3565 C CA . ALA A 1 469 ? 18.877 8.267 -4.446 1.00 66.81 469 ALA A CA 1
ATOM 3566 C C . ALA A 1 469 ? 18.535 7.198 -3.384 1.00 66.81 469 ALA A C 1
ATOM 3568 O O . ALA A 1 469 ? 17.928 7.520 -2.360 1.00 66.81 469 ALA A O 1
ATOM 3569 N N . LEU A 1 470 ? 18.932 5.934 -3.596 1.00 73.94 470 LEU A N 1
ATOM 3570 C CA . LEU A 1 470 ? 18.608 4.800 -2.720 1.00 73.94 470 LEU A CA 1
ATOM 3571 C C . LEU A 1 470 ? 19.117 4.974 -1.285 1.00 73.94 470 LEU A C 1
ATOM 3573 O O . LEU A 1 470 ? 18.474 4.510 -0.349 1.00 73.94 470 LEU A O 1
ATOM 3577 N N . GLN A 1 471 ? 20.262 5.641 -1.107 1.00 68.94 471 GLN A N 1
ATOM 3578 C CA . GLN A 1 471 ? 20.820 5.937 0.219 1.00 68.94 471 GLN A CA 1
ATOM 3579 C C . GLN A 1 471 ? 20.354 7.283 0.781 1.00 68.94 471 GLN A C 1
ATOM 3581 O O . GLN A 1 471 ? 20.502 7.532 1.974 1.00 68.94 471 GLN A O 1
ATOM 3586 N N . THR A 1 472 ? 19.803 8.149 -0.068 1.00 74.06 472 THR A N 1
ATOM 3587 C CA . THR A 1 472 ? 19.410 9.509 0.303 1.00 74.06 472 THR A CA 1
ATOM 3588 C C . THR A 1 472 ? 18.027 9.527 0.950 1.00 74.06 472 THR A C 1
ATOM 3590 O O . THR A 1 472 ? 17.810 10.272 1.900 1.00 74.06 472 THR A O 1
ATOM 3593 N N . HIS A 1 473 ? 17.100 8.679 0.490 1.00 81.44 473 HIS A N 1
ATOM 3594 C CA . HIS A 1 473 ? 15.758 8.569 1.063 1.00 81.44 473 HIS A CA 1
ATOM 3595 C C . HIS A 1 473 ? 15.701 7.454 2.135 1.00 81.44 473 HIS A C 1
ATOM 3597 O O . HIS A 1 473 ? 15.817 6.272 1.798 1.00 81.44 473 HIS A O 1
ATOM 3603 N N . PRO A 1 474 ? 15.424 7.774 3.418 1.00 74.25 474 PRO A N 1
ATOM 3604 C CA . PRO A 1 474 ? 15.401 6.780 4.503 1.00 74.25 474 PRO A CA 1
ATOM 3605 C C . PRO A 1 474 ? 14.378 5.653 4.286 1.00 74.25 474 PRO A C 1
ATOM 3607 O O . PRO A 1 474 ? 14.671 4.482 4.532 1.00 74.25 474 PRO A O 1
ATOM 3610 N N . GLY A 1 475 ? 13.198 5.997 3.755 1.00 79.56 475 GLY A N 1
ATOM 3611 C CA . GLY A 1 475 ? 12.148 5.053 3.355 1.00 79.56 475 GLY A CA 1
ATOM 3612 C C . GLY A 1 475 ? 12.612 3.890 2.465 1.00 79.56 475 GLY A C 1
ATOM 3613 O O . GLY A 1 475 ? 12.187 2.760 2.703 1.00 79.56 475 GLY A O 1
ATOM 3614 N N . TYR A 1 476 ? 13.535 4.101 1.517 1.00 84.81 476 TYR A N 1
ATOM 3615 C CA . TYR A 1 476 ? 14.006 3.014 0.643 1.00 84.81 476 TYR A CA 1
ATOM 3616 C C . TYR A 1 476 ? 14.821 1.960 1.393 1.00 84.81 476 TYR A C 1
ATOM 3618 O O . TYR A 1 476 ? 14.746 0.775 1.078 1.00 84.81 476 TYR A O 1
ATOM 3626 N N . THR A 1 477 ? 15.542 2.346 2.447 1.00 79.56 477 THR A N 1
ATOM 3627 C CA . THR A 1 477 ? 16.251 1.369 3.290 1.00 79.56 477 THR A CA 1
ATOM 3628 C C . THR A 1 477 ? 15.262 0.427 3.980 1.00 79.56 477 THR A C 1
ATOM 3630 O O . THR A 1 477 ? 15.510 -0.778 4.078 1.00 79.56 477 THR A O 1
ATOM 3633 N N . ALA A 1 478 ? 14.119 0.958 4.420 1.00 80.25 478 ALA A N 1
ATOM 3634 C CA . ALA A 1 478 ? 13.066 0.178 5.055 1.00 80.25 478 ALA A CA 1
ATOM 3635 C C . ALA A 1 478 ? 12.355 -0.754 4.059 1.00 80.25 478 ALA A C 1
ATOM 3637 O O . ALA A 1 478 ? 12.173 -1.934 4.357 1.00 80.25 478 ALA A O 1
ATOM 3638 N N . THR A 1 479 ? 12.007 -0.277 2.860 1.00 88.06 479 THR A N 1
ATOM 3639 C CA . THR A 1 479 ? 11.344 -1.113 1.844 1.00 88.06 479 THR A CA 1
ATOM 3640 C C . THR A 1 479 ? 12.267 -2.206 1.301 1.00 88.06 479 THR A C 1
ATOM 3642 O O . THR A 1 479 ? 11.842 -3.356 1.176 1.00 88.06 479 THR A O 1
ATOM 3645 N N . HIS A 1 480 ? 13.557 -1.920 1.095 1.00 86.75 480 HIS A N 1
ATOM 3646 C CA . HIS A 1 480 ? 14.554 -2.952 0.773 1.00 86.75 480 HIS A CA 1
ATOM 3647 C C . HIS A 1 480 ? 14.722 -3.967 1.909 1.00 86.75 480 HIS A C 1
ATOM 3649 O O . HIS A 1 480 ? 14.889 -5.155 1.643 1.00 86.75 480 HIS A O 1
ATOM 3655 N N . ALA A 1 481 ? 14.625 -3.550 3.176 1.00 83.06 481 ALA A N 1
ATOM 3656 C CA . ALA A 1 481 ? 14.654 -4.480 4.306 1.00 83.06 481 ALA A CA 1
ATOM 3657 C C . ALA A 1 481 ? 13.430 -5.412 4.334 1.00 83.06 481 ALA A C 1
ATOM 3659 O O . ALA A 1 481 ? 13.590 -6.601 4.607 1.00 83.06 481 ALA A O 1
ATOM 3660 N N . ILE A 1 482 ? 12.237 -4.905 3.998 1.00 85.06 482 ILE A N 1
ATOM 3661 C CA . ILE A 1 482 ? 11.018 -5.720 3.855 1.00 85.06 482 ILE A CA 1
ATOM 3662 C C . ILE A 1 482 ? 11.199 -6.777 2.748 1.00 85.06 482 ILE A C 1
ATOM 3664 O O . ILE A 1 482 ? 10.825 -7.937 2.938 1.00 85.06 482 ILE A O 1
ATOM 3668 N N . LEU A 1 483 ? 11.866 -6.404 1.647 1.00 87.69 483 LEU A N 1
ATOM 3669 C CA . LEU A 1 483 ? 12.258 -7.299 0.548 1.00 87.69 483 LEU A CA 1
ATOM 3670 C C . LEU A 1 483 ? 13.443 -8.228 0.864 1.00 87.69 483 LEU A C 1
ATOM 3672 O O . LEU A 1 483 ? 13.878 -8.966 -0.016 1.00 87.69 483 LEU A O 1
ATOM 3676 N N . GLN A 1 484 ? 13.965 -8.213 2.093 1.00 86.62 484 GLN A N 1
ATOM 3677 C CA . GLN A 1 484 ? 15.128 -9.003 2.515 1.00 86.62 484 GLN A CA 1
ATOM 3678 C C . GLN A 1 484 ? 16.438 -8.639 1.786 1.00 86.62 484 GLN A C 1
ATOM 3680 O O . GLN A 1 484 ? 17.294 -9.494 1.589 1.00 86.62 484 GLN A O 1
ATOM 3685 N N . GLN A 1 485 ? 16.623 -7.358 1.448 1.00 87.19 485 GLN A N 1
ATOM 3686 C CA . GLN A 1 485 ? 17.850 -6.791 0.862 1.00 87.19 485 GLN A CA 1
ATOM 3687 C C . GLN A 1 485 ? 18.294 -7.506 -0.435 1.00 87.19 485 GLN A C 1
ATOM 3689 O O . GLN A 1 485 ? 19.384 -8.083 -0.480 1.00 87.19 485 GLN A O 1
ATOM 3694 N N . PRO A 1 486 ? 17.461 -7.496 -1.493 1.00 91.75 486 PRO A N 1
ATOM 3695 C CA . PRO A 1 486 ? 17.743 -8.228 -2.725 1.00 91.75 486 PRO A CA 1
ATOM 3696 C C . PRO A 1 486 ? 18.924 -7.627 -3.507 1.00 91.75 486 PRO A C 1
ATOM 3698 O O . PRO A 1 486 ? 19.129 -6.412 -3.516 1.00 91.75 486 PRO A O 1
ATOM 3701 N N . SER A 1 487 ? 19.654 -8.473 -4.243 1.00 93.69 487 SER A N 1
ATOM 3702 C CA . SER A 1 487 ? 20.567 -8.019 -5.303 1.00 93.69 487 SER A CA 1
ATOM 3703 C C . SER A 1 487 ? 19.792 -7.385 -6.466 1.00 93.69 487 SER A C 1
ATOM 3705 O O . SER A 1 487 ? 18.583 -7.579 -6.590 1.00 93.69 487 SER A O 1
ATOM 3707 N N . ALA A 1 488 ? 20.458 -6.673 -7.376 1.00 93.25 488 ALA A N 1
ATOM 3708 C CA . ALA A 1 488 ? 19.813 -6.070 -8.548 1.00 93.25 488 ALA A CA 1
ATOM 3709 C C . ALA A 1 488 ? 19.108 -7.118 -9.444 1.00 93.25 488 ALA A C 1
ATOM 3711 O O . ALA A 1 488 ? 18.021 -6.871 -9.980 1.00 93.25 488 ALA A O 1
ATOM 3712 N N . ARG A 1 489 ? 19.672 -8.331 -9.550 1.00 93.31 489 ARG A N 1
ATOM 3713 C CA . ARG A 1 489 ? 19.054 -9.460 -10.274 1.00 93.31 489 ARG A CA 1
ATOM 3714 C C . ARG A 1 489 ? 17.829 -10.009 -9.547 1.00 93.31 489 ARG A C 1
ATOM 3716 O O . ARG A 1 489 ? 16.796 -10.252 -10.168 1.00 93.31 489 ARG A O 1
ATOM 3723 N N . ALA A 1 490 ? 17.911 -10.160 -8.227 1.00 94.06 490 ALA A N 1
ATOM 3724 C CA . ALA A 1 490 ? 16.762 -10.575 -7.429 1.00 94.06 490 ALA A CA 1
ATOM 3725 C C . ALA A 1 490 ? 15.649 -9.512 -7.458 1.00 94.06 490 ALA A C 1
ATOM 3727 O O . ALA A 1 490 ? 14.481 -9.848 -7.619 1.00 94.06 490 ALA A O 1
ATOM 3728 N N . LEU A 1 491 ? 15.999 -8.224 -7.391 1.00 96.06 491 LEU A N 1
ATOM 3729 C CA . LEU A 1 491 ? 15.045 -7.118 -7.437 1.00 96.06 491 LEU A CA 1
ATOM 3730 C C . LEU A 1 491 ? 14.304 -7.057 -8.779 1.00 96.06 491 LEU A C 1
ATOM 3732 O O . LEU A 1 491 ? 13.080 -6.967 -8.787 1.00 96.06 491 LEU A O 1
ATOM 3736 N N . SER A 1 492 ? 15.010 -7.170 -9.909 1.00 96.44 492 SER A N 1
ATOM 3737 C CA . SER A 1 492 ? 14.364 -7.246 -11.234 1.00 96.44 492 SER A CA 1
ATOM 3738 C C . SER A 1 492 ? 13.415 -8.443 -11.349 1.00 96.44 492 SER A C 1
ATOM 3740 O O . SER A 1 492 ? 12.302 -8.309 -11.857 1.00 96.44 492 SER A O 1
ATOM 3742 N N . SER A 1 493 ? 13.815 -9.592 -10.806 1.00 96.38 493 SER A N 1
ATOM 3743 C CA . SER A 1 493 ? 12.996 -10.808 -10.757 1.00 96.38 493 SER A CA 1
ATOM 3744 C C . SER A 1 493 ? 11.728 -10.630 -9.911 1.00 96.38 493 SER A C 1
ATOM 3746 O O . SER A 1 493 ? 10.643 -11.066 -10.310 1.00 96.38 493 SER A O 1
ATOM 3748 N N . ILE A 1 494 ? 11.833 -9.930 -8.777 1.00 97.75 494 ILE A N 1
ATOM 3749 C CA . ILE A 1 494 ? 10.693 -9.572 -7.923 1.00 97.75 494 ILE A CA 1
ATOM 3750 C C . ILE A 1 494 ? 9.730 -8.645 -8.668 1.00 97.75 494 ILE A C 1
ATOM 3752 O O . ILE A 1 494 ? 8.536 -8.938 -8.743 1.00 97.75 494 ILE A O 1
ATOM 3756 N N . ILE A 1 495 ? 10.248 -7.569 -9.263 1.00 98.38 495 ILE A N 1
ATOM 3757 C CA . ILE A 1 495 ? 9.452 -6.569 -9.984 1.00 98.38 495 ILE A CA 1
ATOM 3758 C C . ILE A 1 495 ? 8.662 -7.215 -11.134 1.00 98.38 495 ILE A C 1
ATOM 3760 O O . ILE A 1 495 ? 7.456 -6.999 -11.258 1.00 98.38 495 ILE A O 1
ATOM 3764 N N . LEU A 1 496 ? 9.299 -8.070 -11.939 1.00 98.00 496 LEU A N 1
ATOM 3765 C CA . LEU A 1 496 ? 8.615 -8.774 -13.031 1.00 98.00 496 LEU A CA 1
ATOM 3766 C C . LEU A 1 496 ? 7.603 -9.801 -12.527 1.00 98.00 496 LEU A C 1
ATOM 3768 O O . LEU A 1 496 ? 6.550 -9.959 -13.139 1.00 98.00 496 LEU A O 1
ATOM 3772 N N . SER A 1 497 ? 7.873 -10.482 -11.415 1.00 98.50 497 SER A N 1
ATOM 3773 C CA . SER A 1 497 ? 6.898 -11.410 -10.827 1.00 98.50 497 SER A CA 1
ATOM 3774 C C . SER A 1 497 ? 5.636 -10.682 -10.369 1.00 98.50 497 SER A C 1
ATOM 3776 O O . SER A 1 497 ? 4.527 -11.175 -10.571 1.00 98.50 497 SER A O 1
ATOM 3778 N N . VAL A 1 498 ? 5.783 -9.467 -9.837 1.00 98.50 498 VAL A N 1
ATOM 3779 C CA . VAL A 1 498 ? 4.652 -8.603 -9.472 1.00 98.50 498 VAL A CA 1
ATOM 3780 C C . VAL A 1 498 ? 3.909 -8.122 -10.718 1.00 98.50 498 VAL A C 1
ATOM 3782 O O . VAL A 1 498 ? 2.683 -8.207 -10.753 1.00 98.50 498 VAL A O 1
ATOM 3785 N N . GLY A 1 499 ? 4.622 -7.706 -11.770 1.00 98.38 499 GLY A N 1
ATOM 3786 C CA . GLY A 1 499 ? 4.015 -7.351 -13.058 1.00 98.38 499 GLY A CA 1
ATOM 3787 C C . GLY A 1 499 ? 3.216 -8.500 -13.686 1.00 98.38 499 GLY A C 1
ATOM 3788 O O . GLY A 1 499 ? 2.093 -8.303 -14.155 1.00 98.38 499 GLY A O 1
ATOM 3789 N N . LEU A 1 500 ? 3.748 -9.725 -13.639 1.00 98.56 500 LEU A N 1
ATOM 3790 C CA . LEU A 1 500 ? 3.069 -10.922 -14.139 1.00 98.56 500 LEU A CA 1
ATOM 3791 C C . LEU A 1 500 ? 1.845 -11.278 -13.282 1.00 98.56 500 LEU A C 1
ATOM 3793 O O . LEU A 1 500 ? 0.783 -11.572 -13.831 1.00 98.56 500 LEU A O 1
ATOM 3797 N N . ALA A 1 501 ? 1.958 -11.199 -11.952 1.00 98.06 501 ALA A N 1
ATOM 3798 C CA . ALA A 1 501 ? 0.829 -11.388 -11.041 1.00 98.06 501 ALA A CA 1
ATOM 3799 C C . ALA A 1 501 ? -0.293 -10.376 -11.321 1.00 98.06 501 ALA A C 1
ATOM 3801 O O . ALA A 1 501 ? -1.469 -10.742 -11.378 1.00 98.06 501 ALA A O 1
ATOM 3802 N N . GLN A 1 502 ? 0.077 -9.115 -11.543 1.00 97.31 502 GLN A N 1
ATOM 3803 C CA . GLN A 1 502 ? -0.860 -8.034 -11.812 1.00 97.31 502 GLN A CA 1
ATOM 3804 C C . GLN A 1 502 ? -1.590 -8.227 -13.143 1.00 97.31 502 GLN A C 1
ATOM 3806 O O . GLN A 1 502 ? -2.814 -8.088 -13.215 1.00 97.31 502 GLN A O 1
ATOM 3811 N N . ASN A 1 503 ? -0.863 -8.627 -14.184 1.00 97.88 503 ASN A N 1
ATOM 3812 C CA . ASN A 1 503 ? -1.447 -8.947 -15.479 1.00 97.88 503 ASN A CA 1
ATOM 3813 C C . ASN A 1 503 ? -2.384 -10.156 -15.413 1.00 97.88 503 ASN A C 1
ATOM 3815 O O . ASN A 1 503 ? -3.496 -10.092 -15.937 1.00 97.88 503 ASN A O 1
ATOM 3819 N N . PHE A 1 504 ? -1.989 -11.216 -14.707 1.00 96.94 504 PHE A N 1
ATOM 3820 C CA . PHE A 1 504 ? -2.841 -12.385 -14.503 1.00 96.94 504 PHE A CA 1
ATOM 3821 C C . PHE A 1 504 ? -4.133 -12.022 -13.762 1.00 96.94 504 PHE A C 1
ATOM 3823 O O . PHE A 1 504 ? -5.220 -12.424 -14.184 1.00 96.94 504 PHE A O 1
ATOM 3830 N N . ALA A 1 505 ? -4.043 -11.216 -12.699 1.00 93.88 505 ALA A N 1
ATOM 3831 C CA . ALA A 1 505 ? -5.215 -10.737 -11.973 1.00 93.88 505 ALA A CA 1
ATOM 3832 C C . ALA A 1 505 ? -6.164 -9.937 -12.880 1.00 93.88 505 ALA A C 1
ATOM 3834 O O . ALA A 1 505 ? -7.376 -10.168 -12.860 1.00 93.88 505 ALA A O 1
ATOM 3835 N N . ALA A 1 506 ? -5.617 -9.029 -13.695 1.00 91.88 506 ALA A N 1
ATOM 3836 C CA . ALA A 1 506 ? -6.389 -8.192 -14.605 1.00 91.88 506 ALA A CA 1
ATOM 3837 C C . ALA A 1 506 ? -7.085 -9.016 -15.699 1.00 91.88 506 ALA A C 1
ATOM 3839 O O . ALA A 1 506 ? -8.296 -8.885 -15.886 1.00 91.88 506 ALA A O 1
ATOM 3840 N N . ILE A 1 507 ? -6.353 -9.901 -16.386 1.00 91.88 507 ILE A N 1
ATOM 3841 C CA . ILE A 1 507 ? -6.912 -10.734 -17.459 1.00 91.88 507 ILE A CA 1
ATOM 3842 C C . ILE A 1 507 ? -7.981 -11.674 -16.901 1.00 91.88 507 ILE A C 1
ATOM 3844 O O . ILE A 1 507 ? -9.084 -11.728 -17.445 1.00 91.88 507 ILE A O 1
ATOM 3848 N N . ARG A 1 508 ? -7.716 -12.342 -15.769 1.00 90.25 508 ARG A N 1
ATOM 3849 C CA . ARG A 1 508 ? -8.697 -13.214 -15.105 1.00 90.25 508 ARG A CA 1
ATOM 3850 C C . ARG A 1 508 ? -9.967 -12.450 -14.719 1.00 90.25 508 ARG A C 1
ATOM 3852 O O . ARG A 1 508 ? -11.068 -12.975 -14.876 1.00 90.25 508 ARG A O 1
ATOM 3859 N N . ALA A 1 509 ? -9.840 -11.206 -14.250 1.00 86.31 509 ALA A N 1
ATOM 3860 C CA . ALA A 1 509 ? -10.981 -10.360 -13.904 1.00 86.31 509 ALA A CA 1
ATOM 3861 C C . ALA A 1 509 ? -11.825 -9.951 -15.123 1.00 86.31 509 ALA A C 1
ATOM 3863 O O . ALA A 1 509 ? -13.058 -10.055 -15.073 1.00 86.31 509 ALA A O 1
ATOM 3864 N N . ILE A 1 510 ? -11.172 -9.507 -16.204 1.00 81.38 510 ILE A N 1
ATOM 3865 C CA . ILE A 1 510 ? -11.822 -9.088 -17.456 1.00 81.38 510 ILE A CA 1
ATOM 3866 C C . ILE A 1 510 ? -12.545 -10.268 -18.107 1.00 81.38 510 ILE A C 1
ATOM 3868 O O . ILE A 1 510 ? -13.717 -10.136 -18.448 1.00 81.38 510 ILE A O 1
ATOM 3872 N N . ALA A 1 511 ? -11.864 -11.408 -18.224 1.00 78.00 511 ALA A N 1
ATOM 3873 C CA . ALA A 1 511 ? -12.342 -12.599 -18.918 1.00 78.00 511 ALA A CA 1
ATOM 3874 C C . ALA A 1 511 ? -13.644 -13.178 -18.331 1.00 78.00 511 ALA A C 1
ATOM 3876 O O . ALA A 1 511 ? -14.451 -13.766 -19.050 1.00 78.00 511 ALA A O 1
ATOM 3877 N N . ILE A 1 512 ? -13.860 -13.022 -17.019 1.00 80.19 512 ILE A N 1
ATOM 3878 C CA . ILE A 1 512 ? -14.965 -13.689 -16.315 1.00 80.19 512 ILE A CA 1
ATOM 3879 C C . ILE A 1 512 ? -16.076 -12.731 -15.904 1.00 80.19 512 ILE A C 1
ATOM 3881 O O . ILE A 1 512 ? -17.248 -13.014 -16.136 1.00 80.19 512 ILE A O 1
ATOM 3885 N N . THR A 1 513 ? -15.744 -11.603 -15.271 1.00 65.81 513 THR A N 1
ATOM 3886 C CA . THR A 1 513 ? -16.765 -10.719 -14.679 1.00 65.81 513 THR A CA 1
ATOM 3887 C C . THR A 1 513 ? -16.820 -9.318 -15.272 1.00 65.81 513 THR A C 1
ATOM 3889 O O . THR A 1 513 ? -17.770 -8.590 -14.976 1.00 65.81 513 THR A O 1
ATOM 3892 N N . GLY A 1 514 ? -15.829 -8.934 -16.082 1.00 59.38 514 GLY A N 1
ATOM 3893 C CA . GLY A 1 514 ? -15.557 -7.539 -16.425 1.00 59.38 514 GLY A CA 1
ATOM 3894 C C . GLY A 1 514 ? -14.966 -6.764 -15.236 1.00 59.38 514 GLY A C 1
ATOM 3895 O O . GLY A 1 514 ? -15.313 -7.012 -14.078 1.00 59.38 514 GLY A O 1
ATOM 3896 N N . ILE A 1 515 ? -14.063 -5.812 -15.510 1.00 55.41 515 ILE A N 1
ATOM 3897 C CA . ILE A 1 515 ? -13.336 -5.033 -14.480 1.00 55.41 515 ILE A CA 1
ATOM 3898 C C . ILE A 1 515 ? -14.299 -4.299 -13.556 1.00 55.41 515 ILE A C 1
ATOM 3900 O O . ILE A 1 515 ? -14.108 -4.322 -12.344 1.00 55.41 515 ILE A O 1
ATOM 3904 N N . GLN A 1 516 ? -15.355 -3.705 -14.116 1.00 51.06 516 GLN A N 1
ATOM 3905 C CA . GLN A 1 516 ? -16.301 -2.879 -13.370 1.00 51.06 516 GLN A CA 1
ATOM 3906 C C . GLN A 1 516 ? -16.879 -3.640 -12.173 1.00 51.06 516 GLN A C 1
ATOM 3908 O O . GLN A 1 516 ? -16.729 -3.182 -11.048 1.00 51.06 516 GLN A O 1
ATOM 3913 N N . LYS A 1 517 ? -17.381 -4.872 -12.352 1.00 55.41 517 LYS A N 1
ATOM 3914 C CA . LYS A 1 517 ? -17.934 -5.683 -11.248 1.00 55.41 517 LYS A CA 1
ATOM 3915 C C . LYS A 1 517 ? -16.913 -6.038 -10.152 1.00 55.41 517 LYS A C 1
ATOM 3917 O O . LYS A 1 517 ? -17.321 -6.324 -9.032 1.00 55.41 517 LYS A O 1
ATOM 3922 N N . GLY A 1 518 ? -15.610 -6.056 -10.454 1.00 52.75 518 GLY A N 1
ATOM 3923 C CA . GLY A 1 518 ? -14.534 -6.291 -9.478 1.00 52.75 518 GLY A CA 1
ATOM 3924 C C . GLY A 1 518 ? -14.003 -5.013 -8.813 1.00 52.75 518 GLY A C 1
ATOM 3925 O O . GLY A 1 518 ? -13.730 -5.020 -7.616 1.00 52.75 518 GLY A O 1
ATOM 3926 N N . HIS A 1 519 ? -13.905 -3.914 -9.569 1.00 60.38 519 HIS A N 1
ATOM 3927 C CA . HIS A 1 519 ? -13.443 -2.599 -9.106 1.00 60.38 519 HIS A CA 1
ATOM 3928 C C . HIS A 1 519 ? -14.496 -1.825 -8.325 1.00 60.38 519 HIS A C 1
ATOM 3930 O O . HIS A 1 519 ? -14.135 -0.915 -7.582 1.00 60.38 519 HIS A O 1
ATOM 3936 N N . MET A 1 520 ? -15.776 -2.183 -8.451 1.00 61.62 520 MET A N 1
ATOM 3937 C CA . MET A 1 520 ? -16.855 -1.497 -7.748 1.00 61.62 520 MET A CA 1
ATOM 3938 C C . MET A 1 520 ? -16.597 -1.409 -6.233 1.00 61.62 520 MET A C 1
ATOM 3940 O O . MET A 1 520 ? -16.908 -0.387 -5.643 1.00 61.62 520 MET A O 1
ATOM 3944 N N . ALA A 1 521 ? -15.955 -2.408 -5.610 1.00 64.25 521 ALA A N 1
ATOM 3945 C CA . ALA A 1 521 ? -15.662 -2.404 -4.171 1.00 64.25 521 ALA A CA 1
ATOM 3946 C C . ALA A 1 521 ? -14.637 -1.348 -3.743 1.00 64.25 521 ALA A C 1
ATOM 3948 O O . ALA A 1 521 ? -14.720 -0.814 -2.643 1.00 64.25 521 ALA A O 1
ATOM 3949 N N . LEU A 1 522 ? -13.658 -1.059 -4.599 1.00 64.25 522 LEU A N 1
ATOM 3950 C CA . LEU A 1 522 ? -12.590 -0.101 -4.313 1.00 64.25 522 LEU A CA 1
ATOM 3951 C C . LEU A 1 522 ? -12.900 1.286 -4.873 1.00 64.25 522 LEU A C 1
ATOM 3953 O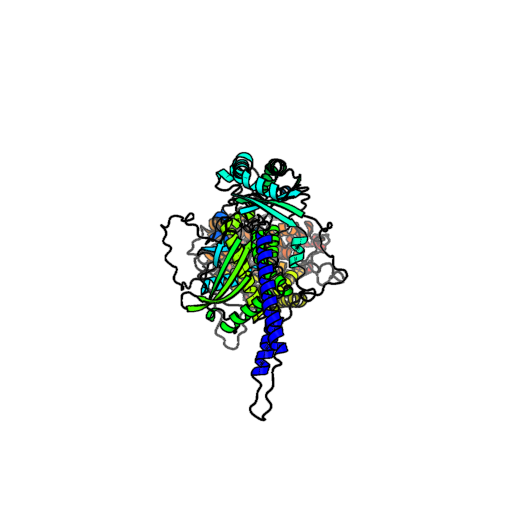 O . LEU A 1 522 ? -12.568 2.279 -4.239 1.00 64.25 522 LEU A O 1
ATOM 3957 N N . HIS A 1 523 ? -13.638 1.363 -5.981 1.00 68.38 523 HIS A N 1
ATOM 3958 C CA . HIS A 1 523 ? -14.266 2.601 -6.429 1.00 68.38 523 HIS A CA 1
ATOM 3959 C C . HIS A 1 523 ? -15.276 3.113 -5.392 1.00 68.38 523 HIS A C 1
ATOM 3961 O O . HIS A 1 523 ? -15.222 4.281 -5.020 1.00 68.38 523 HIS A O 1
ATOM 3967 N N . ALA A 1 524 ? -16.104 2.224 -4.831 1.00 75.62 524 ALA A N 1
ATOM 3968 C CA . ALA A 1 524 ? -16.939 2.526 -3.673 1.00 75.62 524 ALA A CA 1
ATOM 3969 C C . ALA A 1 524 ? -16.106 3.034 -2.492 1.00 75.62 524 ALA A C 1
ATOM 3971 O O . ALA A 1 524 ? -16.507 3.980 -1.828 1.00 75.62 524 ALA A O 1
ATOM 3972 N N . ARG A 1 525 ? -14.916 2.470 -2.273 1.00 75.50 525 ARG A N 1
ATOM 3973 C CA . ARG A 1 525 ? -14.013 2.879 -1.190 1.00 75.50 525 ARG A CA 1
ATOM 3974 C C . ARG A 1 525 ? -13.465 4.283 -1.381 1.00 75.50 525 ARG A C 1
ATOM 3976 O O . ARG A 1 525 ? -13.465 5.068 -0.443 1.00 75.50 525 ARG A O 1
ATOM 3983 N N . ASN A 1 526 ? -13.074 4.628 -2.600 1.00 73.38 526 ASN A N 1
ATOM 3984 C CA . ASN A 1 526 ? -12.639 5.981 -2.924 1.00 73.38 526 ASN A CA 1
ATOM 3985 C C . ASN A 1 526 ? -13.784 6.988 -2.821 1.00 73.38 526 ASN A C 1
ATOM 3987 O O . ASN A 1 526 ? -13.587 8.071 -2.288 1.00 73.38 526 ASN A O 1
ATOM 3991 N N . ILE A 1 527 ? -14.978 6.626 -3.296 1.00 82.06 527 ILE A N 1
ATOM 3992 C CA . ILE A 1 527 ? -16.176 7.463 -3.174 1.00 82.06 527 ILE A CA 1
ATOM 3993 C C . ILE A 1 527 ? -16.571 7.638 -1.703 1.00 82.06 527 ILE A C 1
ATOM 3995 O O . ILE A 1 527 ? -16.934 8.739 -1.310 1.00 82.06 527 ILE A O 1
ATOM 3999 N N . ALA A 1 528 ? -16.441 6.595 -0.879 1.00 81.81 528 ALA A N 1
ATOM 4000 C CA . ALA A 1 528 ? -16.644 6.653 0.566 1.00 81.81 528 ALA A CA 1
ATOM 4001 C C . ALA A 1 528 ? -15.682 7.648 1.229 1.00 81.81 528 ALA A C 1
ATOM 4003 O O . ALA A 1 528 ? -16.121 8.538 1.952 1.00 81.81 528 ALA A O 1
ATOM 4004 N N . VAL A 1 529 ? -14.383 7.542 0.933 1.00 79.81 529 VAL A N 1
ATOM 4005 C CA . VAL A 1 529 ? -13.363 8.464 1.460 1.00 79.81 529 VAL A CA 1
ATOM 4006 C C . VAL A 1 529 ? -13.604 9.892 0.963 1.00 79.81 529 VAL A C 1
ATOM 4008 O O . VAL A 1 529 ? -13.596 10.823 1.761 1.00 79.81 529 VAL A O 1
ATOM 4011 N N . ALA A 1 530 ? -13.899 10.078 -0.326 1.00 75.25 530 ALA A N 1
ATOM 4012 C CA . ALA A 1 530 ? -14.214 11.387 -0.903 1.00 75.25 530 ALA A CA 1
ATOM 4013 C C . ALA A 1 530 ? -15.509 11.996 -0.336 1.00 75.25 530 ALA A C 1
ATOM 4015 O O . ALA A 1 530 ? -15.645 13.215 -0.276 1.00 75.25 530 ALA A O 1
ATOM 4016 N N . ALA A 1 531 ? -16.455 11.162 0.101 1.00 80.94 531 ALA A N 1
ATOM 4017 C CA . ALA A 1 531 ? -17.658 11.588 0.807 1.00 80.94 531 ALA A CA 1
ATOM 4018 C C . ALA A 1 531 ? -17.403 11.946 2.285 1.00 80.94 531 ALA A C 1
ATOM 4020 O O . ALA A 1 531 ? -18.331 12.410 2.945 1.00 80.94 531 ALA A O 1
ATOM 4021 N N . GLY A 1 532 ? -16.173 11.765 2.786 1.00 79.19 532 GLY A N 1
ATOM 4022 C CA . GLY A 1 532 ? -15.775 12.068 4.162 1.00 79.19 532 GLY A CA 1
ATOM 4023 C C . GLY A 1 532 ? -15.993 10.922 5.153 1.00 79.19 532 GLY A C 1
ATOM 4024 O O . GLY A 1 532 ? -16.080 11.174 6.351 1.00 79.19 532 GLY A O 1
ATOM 4025 N N . ALA A 1 533 ? -16.112 9.673 4.690 1.00 82.00 533 ALA A N 1
ATOM 4026 C CA . ALA A 1 533 ? -16.319 8.531 5.579 1.00 82.00 533 ALA A CA 1
ATOM 4027 C C . ALA A 1 533 ? -15.113 8.303 6.522 1.00 82.00 533 ALA A C 1
ATOM 4029 O O . ALA A 1 533 ? -13.983 8.193 6.032 1.00 82.00 533 ALA A O 1
ATOM 4030 N N . PRO A 1 534 ? -15.334 8.145 7.843 1.00 73.88 534 PRO A N 1
ATOM 4031 C CA . PRO A 1 534 ? -14.316 7.668 8.779 1.00 73.88 534 PRO A CA 1
ATOM 4032 C C . PRO A 1 534 ? -13.759 6.309 8.341 1.00 73.88 534 PRO A C 1
ATOM 4034 O O . PRO A 1 534 ? -14.499 5.471 7.822 1.00 73.88 534 PRO A O 1
ATOM 4037 N N . SER A 1 535 ? -12.470 6.059 8.583 1.00 68.81 535 SER A N 1
ATOM 4038 C CA . SER A 1 535 ? -11.753 4.854 8.124 1.00 68.81 535 SER A CA 1
ATOM 4039 C C . SER A 1 535 ? -12.417 3.530 8.537 1.00 68.81 535 SER A C 1
ATOM 4041 O O . SER A 1 535 ? -12.315 2.542 7.810 1.00 68.81 535 SER A O 1
ATOM 4043 N N . GLU A 1 536 ? -13.135 3.534 9.658 1.00 74.69 536 GLU A N 1
ATOM 4044 C CA . GLU A 1 536 ? -13.887 2.410 10.224 1.00 74.69 536 GLU A CA 1
ATOM 4045 C C . GLU A 1 536 ? -15.148 2.074 9.409 1.00 74.69 536 GLU A C 1
ATOM 4047 O O . GLU A 1 536 ? -15.436 0.906 9.148 1.00 74.69 536 GLU A O 1
ATOM 4052 N N . LEU A 1 537 ? -15.858 3.099 8.923 1.00 75.19 537 LEU A N 1
ATOM 4053 C CA . LEU A 1 537 ? -17.122 2.962 8.186 1.00 75.19 537 LEU A CA 1
ATOM 4054 C C . LEU A 1 537 ? -16.920 2.691 6.699 1.00 75.19 537 LEU A C 1
ATOM 4056 O O . LEU A 1 537 ? -17.827 2.223 6.012 1.00 75.19 537 LEU A O 1
ATOM 4060 N N . VAL A 1 538 ? -15.720 2.959 6.186 1.00 77.06 538 VAL A N 1
ATOM 4061 C CA . VAL A 1 538 ? -15.386 2.837 4.766 1.00 77.06 538 VAL A CA 1
ATOM 4062 C C . VAL A 1 538 ? -15.708 1.441 4.210 1.00 77.06 538 VAL A C 1
ATOM 4064 O O . VAL A 1 538 ? -16.278 1.344 3.125 1.00 77.06 538 VAL A O 1
ATOM 4067 N N . SER A 1 539 ? -15.394 0.352 4.923 1.00 73.62 539 SER A N 1
ATOM 4068 C CA . SER A 1 539 ? -15.683 -1.015 4.443 1.00 73.62 539 SER A CA 1
ATOM 4069 C C . SER A 1 539 ? -17.179 -1.346 4.423 1.00 73.62 539 SER A C 1
ATOM 4071 O O . SER A 1 539 ? -17.654 -2.007 3.493 1.00 73.62 539 SER A O 1
ATOM 4073 N N . GLU A 1 540 ? -17.928 -0.876 5.418 1.00 78.94 540 GLU A N 1
ATOM 4074 C CA . GLU A 1 540 ? -19.370 -1.114 5.529 1.00 78.94 540 GLU A CA 1
ATOM 4075 C C . GLU A 1 540 ? -20.129 -0.320 4.456 1.00 78.94 540 GLU A C 1
ATOM 4077 O O . GLU A 1 540 ? -20.881 -0.882 3.654 1.00 78.94 540 GLU A O 1
ATOM 4082 N N . LEU A 1 541 ? -19.775 0.958 4.314 1.00 82.38 541 LEU A N 1
ATOM 4083 C CA . LEU A 1 541 ? -20.279 1.860 3.287 1.00 82.38 541 LEU A CA 1
ATOM 4084 C C . LEU A 1 541 ? -20.014 1.350 1.866 1.00 82.38 541 LEU A C 1
ATOM 4086 O O . LEU A 1 541 ? -20.882 1.435 0.994 1.00 82.38 541 LEU A O 1
ATOM 4090 N N . CYS A 1 542 ? -18.843 0.757 1.621 1.00 77.88 542 CYS A N 1
ATOM 4091 C CA . CYS A 1 542 ? -18.571 0.102 0.341 1.00 77.88 542 CYS A CA 1
ATOM 4092 C C . CYS A 1 542 ? -19.563 -1.015 0.042 1.00 77.88 542 CYS A C 1
ATOM 4094 O O . CYS A 1 542 ? -20.064 -1.125 -1.078 1.00 77.88 542 CYS A O 1
ATOM 4096 N N . THR A 1 543 ? -19.817 -1.854 1.043 1.00 76.75 543 THR A N 1
ATOM 4097 C CA . THR A 1 543 ? -20.709 -3.007 0.927 1.00 76.75 543 THR A CA 1
ATOM 4098 C C . THR A 1 543 ? -22.138 -2.546 0.657 1.00 76.75 543 THR A C 1
ATOM 4100 O O . THR A 1 543 ? -22.808 -3.105 -0.213 1.00 76.75 543 THR A O 1
ATOM 4103 N N . TYR A 1 544 ? -22.566 -1.465 1.310 1.00 81.06 544 TYR A N 1
ATOM 4104 C CA . TYR A 1 544 ? -23.861 -0.844 1.063 1.00 81.06 544 TYR A CA 1
ATOM 4105 C C . TYR A 1 544 ? -24.010 -0.317 -0.369 1.00 81.06 544 TYR A C 1
ATOM 4107 O O . TYR A 1 544 ? -24.952 -0.692 -1.071 1.00 81.06 544 TYR A O 1
ATOM 4115 N N . MET A 1 545 ? -23.064 0.502 -0.841 1.00 83.81 545 MET A N 1
ATOM 4116 C CA . MET A 1 545 ? -23.111 1.064 -2.199 1.00 83.81 545 MET A CA 1
ATOM 4117 C C . MET A 1 545 ? -23.097 -0.026 -3.279 1.00 83.81 545 MET A C 1
ATOM 4119 O O . MET A 1 545 ? -23.834 0.051 -4.266 1.00 83.81 545 MET A O 1
ATOM 4123 N N . LEU A 1 546 ? -22.300 -1.078 -3.067 1.00 79.31 546 LEU A N 1
ATOM 4124 C CA . LEU A 1 546 ? -22.264 -2.263 -3.921 1.00 79.31 546 LEU A CA 1
ATOM 4125 C C . LEU A 1 546 ? -23.601 -3.004 -3.960 1.00 79.31 546 LEU A C 1
ATOM 4127 O O . LEU A 1 546 ? -24.080 -3.344 -5.043 1.00 79.31 546 LEU A O 1
ATOM 4131 N N . GLY A 1 547 ? -24.200 -3.249 -2.792 1.00 76.88 547 GLY A N 1
ATOM 4132 C CA . GLY A 1 547 ? -25.483 -3.940 -2.665 1.00 76.88 547 GLY A CA 1
ATOM 4133 C C . GLY A 1 547 ? -26.618 -3.186 -3.354 1.00 76.88 547 GLY A C 1
ATOM 4134 O O . GLY A 1 547 ? -27.429 -3.791 -4.054 1.00 76.88 547 GLY A O 1
ATOM 4135 N N . ARG A 1 548 ? -26.620 -1.851 -3.243 1.00 80.75 548 ARG A N 1
ATOM 4136 C CA . ARG A 1 548 ? -27.588 -0.969 -3.915 1.00 80.75 548 ARG A CA 1
ATOM 4137 C C . ARG A 1 548 ? -27.325 -0.774 -5.412 1.00 80.75 548 ARG A C 1
ATOM 4139 O O . ARG A 1 548 ? -28.168 -0.195 -6.089 1.00 80.75 548 ARG A O 1
ATOM 4146 N N . LYS A 1 549 ? -26.173 -1.226 -5.930 1.00 80.69 549 LYS A N 1
ATOM 4147 C CA . LYS A 1 549 ? -25.681 -0.942 -7.294 1.00 80.69 549 LYS A CA 1
ATOM 4148 C C . LYS A 1 549 ? -25.642 0.563 -7.627 1.00 80.69 549 LYS A C 1
ATOM 4150 O O . LYS A 1 549 ? -25.778 0.935 -8.789 1.00 80.69 549 LYS A O 1
ATOM 4155 N N . SER A 1 550 ? -25.440 1.419 -6.621 1.00 81.12 550 SER A N 1
ATOM 4156 C CA . SER A 1 550 ? -25.378 2.880 -6.761 1.00 81.12 550 SER A CA 1
ATOM 4157 C C . SER A 1 550 ? -24.113 3.401 -6.083 1.00 81.12 550 SER A C 1
ATOM 4159 O O . SER A 1 550 ? -24.037 3.465 -4.857 1.00 81.12 550 SER A O 1
ATOM 4161 N N . ILE A 1 551 ? -23.095 3.725 -6.886 1.00 83.06 551 ILE A N 1
ATOM 4162 C CA . ILE A 1 551 ? -21.767 4.138 -6.411 1.00 83.06 551 ILE A CA 1
ATOM 4163 C C . ILE A 1 551 ? -21.536 5.593 -6.798 1.00 83.06 551 ILE A C 1
ATOM 4165 O O . ILE A 1 551 ? -20.986 5.898 -7.851 1.00 83.06 551 ILE A O 1
ATOM 4169 N N . ASN A 1 552 ? -22.021 6.498 -5.955 1.00 86.94 552 ASN A N 1
ATOM 4170 C CA . ASN A 1 552 ? -21.842 7.937 -6.097 1.00 86.94 552 ASN A CA 1
ATOM 4171 C C . ASN A 1 552 ? -21.811 8.594 -4.708 1.00 86.94 552 ASN A C 1
ATOM 4173 O O . ASN A 1 552 ? -22.213 7.990 -3.711 1.00 86.94 552 ASN A O 1
ATOM 4177 N N . ILE A 1 553 ? -21.327 9.838 -4.644 1.00 84.44 553 ILE A N 1
ATOM 4178 C CA . ILE A 1 553 ? -21.169 10.576 -3.379 1.00 84.44 553 ILE A CA 1
ATOM 4179 C C . ILE A 1 553 ? -22.514 10.765 -2.658 1.00 84.44 553 ILE A C 1
ATOM 4181 O O . ILE A 1 553 ? -22.547 10.726 -1.432 1.00 84.44 553 ILE A O 1
ATOM 4185 N N . GLY A 1 554 ? -23.622 10.929 -3.390 1.00 84.94 554 GLY A N 1
ATOM 4186 C CA . GLY A 1 554 ? -24.958 11.065 -2.801 1.00 84.94 554 GLY A CA 1
ATOM 4187 C C . GLY A 1 554 ? -25.367 9.823 -2.010 1.00 84.94 554 GLY A C 1
ATOM 4188 O O . GLY A 1 554 ? -25.669 9.921 -0.826 1.00 84.94 554 GLY A O 1
ATOM 4189 N N . THR A 1 555 ? -25.262 8.638 -2.619 1.00 85.19 555 THR A N 1
ATOM 4190 C CA . THR A 1 555 ? -25.541 7.354 -1.955 1.00 85.19 555 THR A CA 1
ATOM 4191 C C . THR A 1 555 ? -24.586 7.090 -0.789 1.00 85.19 555 THR A C 1
ATOM 4193 O O . THR A 1 555 ? -24.996 6.519 0.220 1.00 85.19 555 THR A O 1
ATOM 4196 N N . ALA A 1 556 ? -23.327 7.527 -0.895 1.00 85.31 556 ALA A N 1
ATOM 4197 C CA . ALA A 1 556 ? -22.380 7.434 0.209 1.00 85.31 556 ALA A CA 1
ATOM 4198 C C . ALA A 1 556 ? -22.796 8.299 1.405 1.00 85.31 556 ALA A C 1
ATOM 4200 O O . ALA A 1 556 ? -22.780 7.828 2.538 1.00 85.31 556 ALA A O 1
ATOM 4201 N N . LYS A 1 557 ? -23.223 9.540 1.155 1.00 82.12 557 LYS A N 1
ATOM 4202 C CA . LYS A 1 557 ? -23.730 10.445 2.193 1.00 82.12 557 LYS A CA 1
ATOM 4203 C C . LYS A 1 557 ? -25.041 9.956 2.803 1.00 82.12 557 LYS A C 1
ATOM 4205 O O . LYS A 1 557 ? -25.176 10.009 4.016 1.00 82.12 557 LYS A O 1
ATOM 4210 N N . GLU A 1 558 ? -25.966 9.431 1.998 1.00 82.62 558 GLU A N 1
ATOM 4211 C CA . GLU A 1 558 ? -27.202 8.804 2.493 1.00 82.62 558 GLU A CA 1
ATOM 4212 C C . GLU A 1 558 ? -26.905 7.651 3.445 1.00 82.62 558 GLU A C 1
ATOM 4214 O O . GLU A 1 558 ? -27.548 7.525 4.480 1.00 82.62 558 GLU A O 1
ATOM 4219 N N . TYR A 1 559 ? -25.925 6.816 3.105 1.00 84.38 559 TYR A N 1
ATOM 4220 C CA . TYR A 1 559 ? -25.517 5.734 3.980 1.00 84.38 559 TYR A CA 1
ATOM 4221 C C . TYR A 1 559 ? -24.815 6.232 5.231 1.00 84.38 559 TYR A C 1
ATOM 4223 O O . TYR A 1 559 ? -25.124 5.732 6.293 1.00 84.38 559 TYR A O 1
ATOM 4231 N N . LEU A 1 560 ? -23.899 7.200 5.144 1.00 82.31 560 LEU A N 1
ATOM 4232 C CA . LEU A 1 560 ? -23.266 7.770 6.339 1.00 82.31 560 LEU A CA 1
ATOM 4233 C C . LEU A 1 560 ? -24.309 8.402 7.267 1.00 82.31 560 LEU A C 1
ATOM 4235 O O . LEU A 1 560 ? -24.216 8.252 8.477 1.00 82.31 560 LEU A O 1
ATOM 4239 N N . HIS A 1 561 ? -25.336 9.033 6.697 1.00 74.75 561 HIS A N 1
ATOM 4240 C CA . HIS A 1 561 ? -26.478 9.562 7.433 1.00 74.75 561 HIS A CA 1
ATOM 4241 C C . HIS A 1 561 ? -27.327 8.440 8.053 1.00 74.75 561 HIS A C 1
ATOM 4243 O O . HIS A 1 561 ? -27.633 8.474 9.237 1.00 74.75 561 HIS A O 1
ATOM 4249 N N . ALA A 1 562 ? -27.664 7.400 7.288 1.00 68.00 562 ALA A N 1
ATOM 4250 C CA . ALA A 1 562 ? -28.425 6.254 7.782 1.00 68.00 562 ALA A CA 1
ATOM 4251 C C . ALA A 1 562 ? -27.633 5.386 8.772 1.00 68.00 562 ALA A C 1
ATOM 4253 O O . ALA A 1 562 ? -28.232 4.784 9.647 1.00 68.00 562 ALA A O 1
ATOM 4254 N N . HIS A 1 563 ? -26.310 5.314 8.645 1.00 63.88 563 HIS A N 1
ATOM 4255 C CA . HIS A 1 563 ? -25.394 4.616 9.545 1.00 63.88 563 HIS A CA 1
ATOM 4256 C C . HIS A 1 563 ? -25.192 5.403 10.831 1.00 63.88 563 HIS A C 1
ATOM 4258 O O . HIS A 1 563 ? -25.174 4.794 11.889 1.00 63.88 563 HIS A O 1
ATOM 4264 N N . ALA A 1 564 ? -25.147 6.736 10.773 1.00 59.84 564 ALA A N 1
ATOM 4265 C CA . ALA A 1 564 ? -25.240 7.564 11.972 1.00 59.84 564 ALA A CA 1
ATOM 4266 C C . ALA A 1 564 ? -26.546 7.257 12.733 1.00 59.84 564 ALA A C 1
ATOM 4268 O O . ALA A 1 564 ? -26.492 6.923 13.911 1.00 59.84 564 ALA A O 1
ATOM 4269 N N . VAL A 1 565 ? -27.678 7.197 12.018 1.00 58.47 565 VAL A N 1
ATOM 4270 C CA . VAL A 1 565 ? -28.999 6.828 12.569 1.00 58.47 565 VAL A CA 1
ATOM 4271 C C . VAL A 1 565 ? -29.097 5.351 12.995 1.00 58.47 565 VAL A C 1
ATOM 4273 O O . VAL A 1 565 ? -29.836 5.007 13.908 1.00 58.47 565 VAL A O 1
ATOM 4276 N N . PHE A 1 566 ? -28.379 4.429 12.349 1.00 44.22 566 PHE A N 1
ATOM 4277 C CA . PHE A 1 566 ? -28.430 2.995 12.659 1.00 44.22 566 PHE A CA 1
ATOM 4278 C C . PHE A 1 566 ? -27.404 2.584 13.719 1.00 44.22 566 PHE A C 1
ATOM 4280 O O . PHE A 1 566 ? -27.691 1.682 14.489 1.00 44.22 566 PHE A O 1
ATOM 4287 N N . SER A 1 567 ? -26.258 3.255 13.836 1.00 47.91 567 SER A N 1
ATOM 4288 C CA . SER A 1 567 ? -25.354 3.159 14.993 1.00 47.91 567 SER A CA 1
ATOM 4289 C C . SER A 1 567 ? -26.022 3.699 16.254 1.00 47.91 567 SER A C 1
ATOM 4291 O O . SER A 1 567 ? -25.846 3.113 17.318 1.00 47.91 567 SER A O 1
ATOM 4293 N N . GLU A 1 568 ? -26.861 4.734 16.113 1.00 43.34 568 GLU A N 1
ATOM 4294 C CA . GLU A 1 568 ? -27.819 5.172 17.140 1.00 43.34 568 GLU A CA 1
ATOM 4295 C C . GLU A 1 568 ? -28.834 4.072 17.529 1.00 43.34 568 GLU A C 1
ATOM 4297 O O . GLU A 1 568 ? -29.390 4.119 18.621 1.00 43.34 568 GLU A O 1
ATOM 4302 N N . ILE A 1 569 ? -29.067 3.058 16.680 1.00 41.69 569 ILE A N 1
ATOM 4303 C CA . ILE A 1 569 ? -30.010 1.946 16.927 1.00 41.69 569 ILE A CA 1
ATOM 4304 C C . ILE A 1 569 ? -29.293 0.639 17.328 1.00 41.69 569 ILE A C 1
ATOM 4306 O O . ILE A 1 569 ? -29.848 -0.149 18.092 1.00 41.69 569 ILE A O 1
ATOM 4310 N N . GLN A 1 570 ? -28.085 0.368 16.824 1.00 37.25 570 GLN A N 1
ATOM 4311 C CA . GLN A 1 570 ? -27.367 -0.913 16.925 1.00 37.25 570 GLN A CA 1
ATOM 4312 C C . GLN A 1 570 ? -26.292 -0.948 18.024 1.00 37.25 570 GLN A C 1
ATOM 4314 O O . GLN A 1 570 ? -25.774 -2.024 18.338 1.00 37.25 570 GLN A O 1
ATOM 4319 N N . SER A 1 571 ? -26.068 0.170 18.725 1.00 43.06 571 SER A N 1
ATOM 4320 C CA . SER A 1 571 ? -25.612 0.169 20.127 1.00 43.06 571 SER A CA 1
ATOM 4321 C C . SER A 1 571 ? -26.363 -0.868 20.998 1.00 43.06 571 SER A C 1
ATOM 4323 O O . SER A 1 571 ? -25.837 -1.319 22.010 1.00 43.06 571 SER A O 1
ATOM 4325 N N . ASN A 1 572 ? -27.515 -1.359 20.517 1.00 38.38 572 ASN A N 1
ATOM 4326 C CA . ASN A 1 572 ? -28.299 -2.484 21.017 1.00 38.38 572 ASN A CA 1
ATOM 4327 C C . ASN A 1 572 ? -27.859 -3.943 20.633 1.00 38.38 572 ASN A C 1
ATOM 4329 O O . ASN A 1 572 ? -28.700 -4.824 20.812 1.00 38.38 572 ASN A O 1
ATOM 4333 N N . SER A 1 573 ? -26.616 -4.262 20.176 1.00 35.31 573 SER A N 1
ATOM 4334 C CA . SER A 1 573 ? -25.850 -5.571 20.330 1.00 35.31 573 SER A CA 1
ATOM 4335 C C . SER A 1 573 ? -25.224 -6.233 19.060 1.00 35.31 573 SER A C 1
ATOM 4337 O O . SER A 1 573 ? -25.888 -6.311 18.025 1.00 35.31 573 SER A O 1
ATOM 4339 N N . PRO A 1 574 ? -24.015 -6.868 19.156 1.00 34.25 574 PRO A N 1
ATOM 4340 C CA . PRO A 1 574 ? -23.622 -8.027 18.298 1.00 34.25 574 PRO A CA 1
ATOM 4341 C C . PRO A 1 574 ? -22.681 -9.132 18.929 1.00 34.25 574 PRO A C 1
ATOM 4343 O O . PRO A 1 574 ? -22.141 -8.915 20.013 1.00 34.25 574 PRO A O 1
ATOM 4346 N N . PRO A 1 575 ? -22.434 -10.311 18.267 1.00 38.59 575 PRO A N 1
ATOM 4347 C CA . PRO A 1 575 ? -21.554 -11.424 18.725 1.00 38.59 575 PRO A CA 1
ATOM 4348 C C . PRO A 1 575 ? -20.184 -11.618 17.984 1.00 38.59 575 PRO A C 1
ATOM 4350 O O . PRO A 1 575 ? -19.837 -10.871 17.076 1.00 38.59 575 PRO A O 1
ATOM 4353 N N . ILE A 1 576 ? -19.418 -12.655 18.401 1.00 38.59 576 ILE A N 1
ATOM 4354 C CA . ILE A 1 576 ? -17.934 -12.782 18.567 1.00 38.59 576 ILE A CA 1
ATOM 4355 C C . ILE A 1 576 ? -17.188 -13.712 17.552 1.00 38.59 576 ILE A C 1
ATOM 4357 O O . ILE A 1 576 ? -17.780 -14.633 16.995 1.00 38.59 576 ILE A O 1
ATOM 4361 N N . SER A 1 577 ? -15.854 -13.529 17.403 1.00 26.27 577 SER A N 1
ATOM 4362 C CA . SER A 1 577 ? -14.847 -14.391 16.714 1.00 26.27 577 SER A CA 1
ATOM 4363 C C . SER A 1 577 ? -13.690 -14.834 17.665 1.00 26.27 577 SER A C 1
ATOM 4365 O O . SER A 1 577 ? -13.441 -14.121 18.638 1.00 26.27 577 SER A O 1
ATOM 4367 N N . PRO A 1 578 ? -12.959 -15.961 17.435 1.00 43.50 578 PRO A N 1
ATOM 4368 C CA . PRO A 1 578 ? -12.159 -16.652 18.455 1.00 43.50 578 PRO A CA 1
ATOM 4369 C C . PRO A 1 578 ? -10.624 -16.555 18.270 1.00 43.50 578 PRO A C 1
ATOM 4371 O O . PRO A 1 578 ? -10.024 -17.228 17.434 1.00 43.50 578 PRO A O 1
ATOM 4374 N N . VAL A 1 579 ? -9.970 -15.787 19.141 1.00 30.00 579 VAL A N 1
ATOM 4375 C CA . VAL A 1 579 ? -8.605 -16.010 19.671 1.00 30.00 579 VAL A CA 1
ATOM 4376 C C . VAL A 1 579 ? -8.756 -15.804 21.183 1.00 30.00 579 VAL A C 1
ATOM 4378 O O . VAL A 1 579 ? -9.496 -14.887 21.546 1.00 30.00 579 VAL A O 1
ATOM 4381 N N . PRO A 1 580 ? -8.131 -16.588 22.088 1.00 37.81 580 PRO A N 1
ATOM 4382 C CA . PRO A 1 580 ? -8.180 -16.283 23.513 1.00 37.81 580 PRO A CA 1
ATOM 4383 C C . PRO A 1 580 ? -7.249 -15.095 23.781 1.00 37.81 580 PRO A C 1
ATOM 4385 O O . PRO A 1 580 ? -6.140 -15.224 24.290 1.00 37.81 580 PRO A O 1
ATOM 4388 N N . VAL A 1 581 ? -7.703 -13.925 23.348 1.00 36.97 581 VAL A N 1
ATOM 4389 C CA . VAL A 1 581 ? -7.314 -12.635 23.889 1.00 36.97 581 VAL A CA 1
ATOM 4390 C C . VAL A 1 581 ? -7.799 -12.677 25.335 1.00 36.97 581 VAL A C 1
ATOM 4392 O O . VAL A 1 581 ? -8.951 -13.042 25.578 1.00 36.97 581 VAL A O 1
ATOM 4395 N N . THR A 1 582 ? -6.953 -12.348 26.312 1.00 44.59 582 THR A N 1
ATOM 4396 C CA . THR A 1 582 ? -7.484 -11.864 27.591 1.00 44.59 582 THR A CA 1
ATOM 4397 C C . THR A 1 582 ? -8.239 -10.597 27.244 1.00 44.59 582 THR A C 1
ATOM 4399 O O . THR A 1 582 ? -7.629 -9.551 27.030 1.00 44.59 582 THR A O 1
ATOM 4402 N N . LEU A 1 583 ? -9.543 -10.757 27.013 1.00 48.38 583 LEU A N 1
ATOM 4403 C CA . LEU A 1 583 ? -10.412 -9.679 26.584 1.00 48.38 583 LEU A CA 1
ATOM 4404 C C . LEU A 1 583 ? -10.256 -8.541 27.602 1.00 48.38 583 LEU A C 1
ATOM 4406 O O . LEU A 1 583 ? -10.122 -8.823 28.797 1.00 48.38 583 LEU A O 1
ATOM 4410 N N . PRO A 1 584 ? -10.200 -7.278 27.159 1.00 65.56 584 PRO A N 1
ATOM 4411 C CA . PRO A 1 584 ? -10.258 -6.168 28.092 1.00 65.56 584 PRO A CA 1
ATOM 4412 C C . PRO A 1 584 ? -11.592 -6.218 28.842 1.00 65.56 584 PRO A C 1
ATOM 4414 O O . PRO A 1 584 ? -12.599 -6.709 28.321 1.00 65.56 584 PRO A O 1
ATOM 4417 N N . SER A 1 585 ? -11.598 -5.701 30.065 1.00 79.75 585 SER A N 1
ATOM 4418 C CA . SER A 1 585 ? -12.848 -5.415 30.755 1.00 79.75 585 SER A CA 1
ATOM 4419 C C . SER A 1 585 ? -13.561 -4.277 30.025 1.00 79.75 585 SER A C 1
ATOM 4421 O O . SER A 1 585 ? -12.924 -3.373 29.483 1.00 79.75 585 SER A O 1
ATOM 4423 N N . MET A 1 586 ? -14.885 -4.335 29.977 1.00 78.81 586 MET A N 1
ATOM 4424 C CA . MET A 1 586 ? -15.722 -3.401 29.233 1.00 78.81 586 MET A CA 1
ATOM 4425 C C . MET A 1 586 ? -16.755 -2.786 30.169 1.00 78.81 586 MET A C 1
ATOM 4427 O O . MET A 1 586 ? -17.445 -3.493 30.906 1.00 78.81 586 MET A O 1
ATOM 4431 N N . PHE A 1 587 ? -16.877 -1.467 30.114 1.00 81.56 587 PHE A N 1
ATOM 4432 C CA . PHE A 1 587 ? -17.886 -0.693 30.816 1.00 81.56 587 PHE A CA 1
ATOM 4433 C C . PHE A 1 587 ? -18.763 0.031 29.796 1.00 81.56 587 PHE A C 1
ATOM 4435 O O . PHE A 1 587 ? -18.280 0.879 29.045 1.00 81.56 587 PHE A O 1
ATOM 4442 N N . TYR A 1 588 ? -20.042 -0.326 29.762 1.00 81.81 588 TYR A N 1
ATOM 4443 C CA . TYR A 1 588 ? -21.020 0.201 28.823 1.00 81.81 588 TYR A CA 1
ATOM 4444 C C . TYR A 1 588 ? -22.188 0.856 29.564 1.00 81.81 588 TYR A C 1
ATOM 4446 O O . TYR A 1 588 ? -22.737 0.294 30.510 1.00 81.81 588 TYR A O 1
ATOM 4454 N N . VAL A 1 589 ? -22.594 2.048 29.146 1.00 81.12 589 VAL A N 1
ATOM 4455 C CA . VAL A 1 589 ? -23.749 2.757 29.708 1.00 81.12 589 VAL A CA 1
ATOM 4456 C C . VAL A 1 589 ? -24.550 3.345 28.569 1.00 81.12 589 VAL A C 1
ATOM 4458 O O . VAL A 1 589 ? -23.973 4.024 27.729 1.00 81.12 589 VAL A O 1
ATOM 4461 N N . GLU A 1 590 ? -25.860 3.128 28.572 1.00 81.19 590 GLU A N 1
ATOM 4462 C CA . GLU A 1 590 ? -26.793 3.745 27.634 1.00 81.19 590 GLU A CA 1
ATOM 4463 C C . GLU A 1 590 ? -28.033 4.227 28.385 1.00 81.19 590 GLU A C 1
ATOM 4465 O O . GLU A 1 590 ? -28.740 3.435 29.013 1.00 81.19 590 GLU A O 1
ATOM 4470 N N . ILE A 1 591 ? -28.273 5.540 28.367 1.00 80.38 591 ILE A N 1
ATOM 4471 C CA . ILE A 1 591 ? -29.376 6.173 29.103 1.00 80.38 591 ILE A CA 1
ATOM 4472 C C . ILE A 1 591 ? -30.076 7.182 28.185 1.00 80.38 591 ILE A C 1
ATOM 4474 O O . ILE A 1 591 ? -29.397 8.002 27.559 1.00 80.38 591 ILE A O 1
ATOM 4478 N N . PRO A 1 592 ? -31.417 7.166 28.096 1.00 73.75 592 PRO A N 1
ATOM 4479 C CA . PRO A 1 592 ? -32.162 8.194 27.387 1.00 73.75 592 PRO A CA 1
ATOM 4480 C C . PRO A 1 592 ? -32.082 9.512 28.146 1.00 73.75 592 PRO A C 1
ATOM 4482 O O . PRO A 1 592 ? -32.179 9.548 29.374 1.00 73.75 592 PRO A O 1
ATOM 4485 N N . VAL A 1 593 ? -31.945 10.608 27.406 1.00 69.25 593 VAL A N 1
ATOM 4486 C CA . VAL A 1 593 ? -31.953 11.943 27.999 1.00 69.25 593 VAL A CA 1
ATOM 4487 C C . VAL A 1 593 ? -33.156 12.734 27.523 1.00 69.25 593 VAL A C 1
ATOM 4489 O O . VAL A 1 593 ? -33.457 12.734 26.330 1.00 69.25 593 VAL A O 1
ATOM 4492 N N . PRO A 1 594 ? -33.850 13.435 28.434 1.00 60.75 594 PRO A N 1
ATOM 4493 C CA . PRO A 1 594 ? -34.999 14.247 28.062 1.00 60.75 594 PRO A CA 1
ATOM 4494 C C . PRO A 1 594 ? -34.612 15.300 27.028 1.00 60.75 594 PRO A C 1
ATOM 4496 O O . PRO A 1 594 ? -33.605 15.991 27.187 1.00 60.75 594 PRO A O 1
ATOM 4499 N N . HIS A 1 595 ? -35.445 15.445 25.997 1.00 58.22 595 HIS A N 1
ATOM 4500 C CA . HIS A 1 595 ? -35.280 16.429 24.917 1.00 58.22 595 HIS A CA 1
ATOM 4501 C C . HIS A 1 595 ? -34.081 16.199 23.982 1.00 58.22 595 HIS A C 1
ATOM 4503 O O . HIS A 1 595 ? -33.804 17.056 23.145 1.00 58.22 595 HIS A O 1
ATOM 4509 N N . LEU A 1 596 ? -33.393 15.059 24.088 1.00 63.84 596 LEU A N 1
ATOM 4510 C CA . LEU A 1 596 ? -32.435 14.593 23.087 1.00 63.84 596 LEU A CA 1
ATOM 4511 C C . LEU A 1 596 ? -33.136 13.550 22.200 1.00 63.84 596 LEU A C 1
ATOM 4513 O O . LEU A 1 596 ? -33.792 12.655 22.726 1.00 63.84 596 LEU A O 1
ATOM 4517 N N . GLU A 1 597 ? -33.004 13.640 20.872 1.00 53.66 597 GLU A N 1
ATOM 4518 C CA . GLU A 1 597 ? -33.601 12.662 19.933 1.00 53.66 597 GLU A CA 1
ATOM 4519 C C . GLU A 1 597 ? -32.928 11.264 19.988 1.00 53.66 597 GLU A C 1
ATOM 4521 O O . GLU A 1 597 ? -33.317 10.368 19.244 1.00 53.66 597 GLU A O 1
ATOM 4526 N N . GLY A 1 598 ? -31.986 11.036 20.919 1.00 65.69 598 GLY A N 1
ATOM 4527 C CA . GLY A 1 598 ? -31.266 9.772 21.125 1.00 65.69 598 GLY A CA 1
ATOM 4528 C C . GLY A 1 598 ? -30.820 9.522 22.578 1.00 65.69 598 GLY A C 1
ATOM 4529 O O . GLY A 1 598 ? -31.103 10.306 23.488 1.00 65.69 598 GLY A O 1
ATOM 4530 N N . THR A 1 599 ? -30.121 8.408 22.812 1.00 73.50 599 THR A N 1
ATOM 4531 C CA . THR A 1 599 ? -29.529 8.026 24.109 1.00 73.50 599 THR A CA 1
ATOM 4532 C C . THR A 1 599 ? -28.096 8.558 24.237 1.00 73.50 599 THR A C 1
ATOM 4534 O O . THR A 1 599 ? -27.377 8.701 23.249 1.00 73.50 599 THR A O 1
ATOM 4537 N N . ILE A 1 600 ? -27.632 8.848 25.459 1.00 77.69 600 ILE A N 1
ATOM 4538 C CA . ILE A 1 600 ? -26.190 9.011 25.698 1.00 77.69 600 ILE A CA 1
ATOM 4539 C C . ILE A 1 600 ? -25.606 7.623 25.907 1.00 77.69 600 ILE A C 1
ATOM 4541 O O . ILE A 1 600 ? -25.975 6.942 26.867 1.00 77.69 600 ILE A O 1
ATOM 4545 N N . SER A 1 601 ? -24.643 7.251 25.062 1.00 80.06 601 SER A N 1
ATOM 4546 C CA . SER A 1 601 ? -23.859 6.031 25.237 1.00 80.06 601 SER A CA 1
ATOM 4547 C C . SER A 1 601 ? -22.413 6.319 25.651 1.00 80.06 601 SER A C 1
ATOM 4549 O O . SER A 1 601 ? -21.747 7.179 25.063 1.00 80.06 601 SER A O 1
ATOM 4551 N N . LEU A 1 602 ? -21.898 5.555 26.611 1.00 79.31 602 LEU A N 1
ATOM 4552 C CA . LEU A 1 602 ? -20.494 5.530 27.005 1.00 79.31 602 LEU A CA 1
ATOM 4553 C C . LEU A 1 602 ? -19.972 4.094 26.898 1.00 79.31 602 LEU A C 1
ATOM 4555 O O . LEU A 1 602 ? -20.572 3.184 27.460 1.00 79.31 602 LEU A O 1
ATOM 4559 N N . ASN A 1 603 ? -18.855 3.897 26.195 1.00 81.06 603 ASN A N 1
ATOM 4560 C CA . ASN A 1 603 ? -18.226 2.591 26.014 1.00 81.06 603 ASN A CA 1
ATOM 4561 C C . ASN A 1 603 ? -16.728 2.693 26.325 1.00 81.06 603 ASN A C 1
ATOM 4563 O O . ASN A 1 603 ? -15.986 3.334 25.583 1.00 81.06 603 ASN A O 1
ATOM 4567 N N . ILE A 1 604 ? -16.297 2.106 27.440 1.00 79.69 604 ILE A N 1
ATOM 4568 C CA . ILE A 1 604 ? -14.925 2.196 27.946 1.00 79.69 604 ILE A CA 1
ATOM 4569 C C . ILE A 1 604 ? -14.340 0.794 28.073 1.00 79.69 604 ILE A C 1
ATOM 4571 O O . ILE A 1 604 ? -14.842 -0.032 28.833 1.00 79.69 604 ILE A O 1
ATOM 4575 N N . ALA A 1 605 ? -13.242 0.552 27.360 1.00 78.19 605 ALA A N 1
ATOM 4576 C CA . ALA A 1 605 ? -12.401 -0.624 27.543 1.00 78.19 605 ALA A CA 1
ATOM 4577 C C . ALA A 1 605 ? -11.291 -0.314 28.558 1.00 78.19 605 ALA A C 1
ATOM 4579 O O . ALA A 1 605 ? -10.619 0.711 28.440 1.00 78.19 605 ALA A O 1
ATOM 4580 N N . PHE A 1 606 ? -11.075 -1.192 29.537 1.00 79.44 606 PHE A N 1
ATOM 4581 C CA . PHE A 1 606 ? -10.036 -1.029 30.556 1.00 79.44 606 PHE A CA 1
ATOM 4582 C C . PHE A 1 606 ? -9.392 -2.372 30.938 1.00 79.44 606 PHE A C 1
ATOM 4584 O O . PHE A 1 606 ? -10.007 -3.433 30.847 1.00 79.44 606 PHE A O 1
ATOM 4591 N N . GLU A 1 607 ? -8.123 -2.342 31.351 1.00 77.69 607 GLU A N 1
ATOM 4592 C CA . GLU A 1 607 ? -7.392 -3.529 31.816 1.00 77.69 607 GLU A CA 1
ATOM 4593 C C . GLU A 1 607 ? -7.621 -3.688 33.326 1.00 77.69 607 GLU A C 1
ATOM 4595 O O . GLU A 1 607 ? -7.116 -2.896 34.124 1.00 77.69 607 GLU A O 1
ATOM 4600 N N . SER A 1 608 ? -8.413 -4.684 33.730 1.00 75.06 608 SER A N 1
ATOM 4601 C CA . SER A 1 608 ? -8.556 -5.032 35.145 1.00 75.06 608 SER A CA 1
ATOM 4602 C C . SER A 1 608 ? -7.309 -5.770 35.645 1.00 75.06 608 SER A C 1
ATOM 4604 O O . SER A 1 608 ? -6.600 -6.428 34.887 1.00 75.06 608 SER A O 1
ATOM 4606 N N . ILE A 1 609 ? -7.015 -5.647 36.941 1.00 75.94 609 ILE A N 1
ATOM 4607 C CA . ILE A 1 609 ? -5.824 -6.264 37.556 1.00 75.94 609 ILE A CA 1
ATOM 4608 C C . ILE A 1 609 ? -6.019 -7.781 37.723 1.00 75.94 609 ILE A C 1
ATOM 4610 O O . ILE A 1 609 ? -5.057 -8.552 37.742 1.00 75.94 609 ILE A O 1
ATOM 4614 N N . ASN A 1 610 ? -7.269 -8.234 37.839 1.00 66.44 610 ASN A N 1
ATOM 4615 C CA . ASN A 1 610 ? -7.610 -9.651 37.863 1.00 66.44 610 ASN A CA 1
ATOM 4616 C C . ASN A 1 610 ? -7.484 -10.264 36.451 1.00 66.44 610 ASN A C 1
ATOM 4618 O O . ASN A 1 610 ? -7.756 -9.632 35.438 1.00 66.44 610 ASN A O 1
ATOM 4622 N N . LYS A 1 611 ? -7.089 -11.541 36.358 1.00 60.19 611 LYS A N 1
ATOM 4623 C CA . LYS A 1 611 ? -6.911 -12.252 35.070 1.00 60.19 611 LYS A CA 1
ATOM 4624 C C . LYS A 1 611 ? -8.232 -12.558 34.331 1.00 60.19 611 LYS A C 1
ATOM 4626 O O . LYS A 1 611 ? -8.221 -13.324 33.367 1.00 60.19 611 LYS A O 1
ATOM 4631 N N . HIS A 1 612 ? -9.357 -12.006 34.786 1.00 65.31 612 HIS A N 1
ATOM 4632 C CA . HIS A 1 612 ? -10.697 -12.273 34.271 1.00 65.31 612 HIS A CA 1
ATOM 4633 C C . HIS A 1 612 ? -11.344 -10.970 33.768 1.00 65.31 612 HIS A C 1
ATOM 4635 O O . HIS A 1 612 ? -11.536 -10.063 34.575 1.00 65.31 612 HIS A O 1
ATOM 4641 N N . PRO A 1 613 ? -11.697 -10.870 32.472 1.00 70.06 613 PRO A N 1
ATOM 4642 C CA . PRO A 1 613 ? -12.429 -9.723 31.946 1.00 70.06 613 PRO A CA 1
ATOM 4643 C C . PRO A 1 613 ? -13.783 -9.560 32.628 1.00 70.06 613 PRO A C 1
ATOM 4645 O O . PRO A 1 613 ? -14.531 -10.528 32.768 1.00 70.06 613 PRO A O 1
ATOM 4648 N N . GLN A 1 614 ? -14.123 -8.323 32.971 1.00 75.12 614 GLN A N 1
ATOM 4649 C CA . GLN A 1 614 ? -15.403 -7.937 33.551 1.00 75.12 614 GLN A CA 1
ATOM 4650 C C . GLN A 1 614 ? -16.215 -7.146 32.529 1.00 75.12 614 GLN A C 1
ATOM 4652 O O . GLN A 1 614 ? -15.704 -6.223 31.898 1.00 75.12 614 GLN A O 1
ATOM 4657 N N . TYR A 1 615 ? -17.491 -7.492 32.376 1.00 77.38 615 TYR A N 1
ATOM 4658 C CA . TYR A 1 615 ? -18.440 -6.739 31.559 1.00 77.38 615 TYR A CA 1
ATOM 4659 C C . TYR A 1 615 ? -19.469 -6.084 32.479 1.00 77.38 615 TYR A C 1
ATOM 4661 O O . TYR A 1 615 ? -20.226 -6.771 33.169 1.00 77.38 615 TYR A O 1
ATOM 4669 N N . ILE A 1 616 ? -19.472 -4.754 32.516 1.00 78.75 616 ILE A N 1
ATOM 4670 C CA . ILE A 1 616 ? -20.357 -3.948 33.357 1.00 78.75 616 ILE A CA 1
ATOM 4671 C C . ILE A 1 616 ? -21.225 -3.109 32.422 1.00 78.75 616 ILE A C 1
ATOM 4673 O O . ILE A 1 616 ? -20.708 -2.223 31.748 1.00 78.75 616 ILE A O 1
ATOM 4677 N N . ALA A 1 617 ? -22.531 -3.379 32.377 1.00 78.44 617 ALA A N 1
ATOM 4678 C CA . ALA A 1 617 ? -23.462 -2.671 31.500 1.00 78.44 617 ALA A CA 1
ATOM 4679 C C . ALA A 1 617 ? -24.630 -2.043 32.267 1.00 78.44 617 ALA A C 1
ATOM 4681 O O . ALA A 1 617 ? -25.285 -2.713 33.066 1.00 78.44 617 ALA A O 1
ATOM 4682 N N . ILE A 1 618 ? -24.929 -0.772 31.999 1.00 76.75 618 ILE A N 1
ATOM 4683 C CA . ILE A 1 618 ? -26.118 -0.078 32.505 1.00 76.75 618 ILE A CA 1
ATOM 4684 C C . ILE A 1 618 ? -27.031 0.243 31.317 1.00 76.75 618 ILE A C 1
ATOM 4686 O O . ILE A 1 618 ? -26.755 1.173 30.566 1.00 76.75 618 ILE A O 1
ATOM 4690 N N . MET A 1 619 ? -28.101 -0.537 31.149 1.00 73.94 619 MET A N 1
ATOM 4691 C CA . MET A 1 619 ? -29.068 -0.417 30.047 1.00 73.94 619 MET A CA 1
ATOM 4692 C C . MET A 1 619 ? -30.504 -0.581 30.559 1.00 73.94 619 MET A C 1
ATOM 4694 O O . MET A 1 619 ? -30.720 -1.076 31.672 1.00 73.94 619 MET A O 1
ATOM 4698 N N . ALA A 1 620 ? -31.484 -0.189 29.741 1.00 67.50 620 ALA A N 1
ATOM 4699 C CA . ALA A 1 620 ? -32.899 -0.323 30.069 1.00 67.50 620 ALA A CA 1
ATOM 4700 C C . ALA A 1 620 ? -33.273 -1.796 30.335 1.00 67.50 620 ALA A C 1
ATOM 4702 O O . ALA A 1 620 ? -32.874 -2.677 29.568 1.00 67.50 620 ALA A O 1
ATOM 4703 N N . PRO A 1 621 ? -34.058 -2.102 31.385 1.00 58.84 621 PRO A N 1
ATOM 4704 C CA . PRO A 1 621 ? -34.554 -3.456 31.588 1.00 58.84 621 PRO A CA 1
ATOM 4705 C C . PRO A 1 621 ? -35.458 -3.871 30.409 1.00 58.84 621 PRO A C 1
ATOM 4707 O O . PRO A 1 621 ? -36.274 -3.064 29.953 1.00 58.84 621 PRO A O 1
ATOM 4710 N N . PRO A 1 622 ? -35.355 -5.116 29.904 1.00 48.28 622 PRO A N 1
ATOM 4711 C CA . PRO A 1 622 ? -36.182 -5.573 28.792 1.00 48.28 622 PRO A CA 1
ATOM 4712 C C . PRO A 1 622 ? -37.671 -5.503 29.161 1.00 48.28 622 PRO A C 1
ATOM 4714 O O . PRO A 1 622 ? -38.069 -5.900 30.258 1.00 48.28 622 PRO A O 1
ATOM 4717 N N . LYS A 1 623 ? -38.508 -4.994 28.246 1.00 43.53 623 LYS A N 1
ATOM 4718 C CA . LYS A 1 623 ? -39.967 -4.921 28.434 1.00 43.53 623 LYS A CA 1
ATOM 4719 C C . LYS A 1 623 ? -40.519 -6.335 28.657 1.00 43.53 623 LYS A C 1
ATOM 4721 O O . LYS A 1 623 ? -40.441 -7.180 27.770 1.00 43.53 623 LYS A O 1
ATOM 4726 N N . ALA A 1 624 ? -41.054 -6.589 29.848 1.00 41.34 624 ALA A N 1
ATOM 4727 C CA . ALA A 1 624 ? -41.568 -7.895 30.236 1.00 41.34 624 ALA A CA 1
ATOM 4728 C C . ALA A 1 624 ? -42.818 -8.269 29.420 1.00 41.34 624 ALA A C 1
ATOM 4730 O O . ALA A 1 624 ? -43.881 -7.671 29.585 1.00 41.34 624 ALA A O 1
ATOM 4731 N N . ASN A 1 625 ? -42.708 -9.306 28.591 1.00 35.31 625 ASN A N 1
ATOM 4732 C CA . ASN A 1 625 ? -43.860 -10.102 28.188 1.00 35.31 625 ASN A CA 1
ATOM 4733 C C . ASN A 1 625 ? -44.214 -11.031 29.355 1.00 35.31 625 ASN A C 1
ATOM 4735 O O . ASN A 1 625 ? -43.512 -12.006 29.587 1.00 35.31 625 ASN A O 1
ATOM 4739 N N . GLY A 1 626 ? -45.285 -10.715 30.083 1.00 38.75 626 GLY A N 1
ATOM 4740 C CA . GLY A 1 626 ? -46.187 -11.687 30.717 1.00 38.75 626 GLY A CA 1
ATOM 4741 C C . GLY A 1 626 ? -45.702 -12.635 31.825 1.00 38.75 626 GLY A C 1
ATOM 4742 O O . GLY A 1 626 ? -46.573 -13.129 32.527 1.00 38.75 626 GLY A O 1
ATOM 4743 N N . ASP A 1 627 ? -44.407 -12.867 32.049 1.00 31.34 627 ASP A N 1
ATOM 4744 C CA . ASP A 1 627 ? -43.931 -13.798 33.083 1.00 31.34 627 ASP A CA 1
ATOM 4745 C C . ASP A 1 627 ? -43.113 -13.085 34.162 1.00 31.34 627 ASP A C 1
ATOM 4747 O O . ASP A 1 627 ? -41.944 -12.715 34.011 1.00 31.34 627 ASP A O 1
ATOM 4751 N N . ALA A 1 628 ? -43.764 -12.899 35.305 1.00 39.09 628 ALA A N 1
ATOM 4752 C CA . ALA A 1 628 ? -43.172 -12.371 36.517 1.00 39.09 628 ALA A CA 1
ATOM 4753 C C . ALA A 1 628 ? -42.273 -13.422 37.189 1.00 39.09 628 ALA A C 1
ATOM 4755 O O . ALA A 1 628 ? -42.676 -13.984 38.197 1.00 39.09 628 ALA A O 1
ATOM 4756 N N . THR A 1 629 ? -41.056 -13.669 36.679 1.00 35.50 629 THR A N 1
ATOM 4757 C CA . THR A 1 629 ? -40.000 -14.348 37.476 1.00 35.50 629 THR A CA 1
ATOM 4758 C C . THR A 1 629 ? -38.540 -14.174 37.030 1.00 35.50 629 THR A C 1
ATOM 4760 O O . THR A 1 629 ? -37.666 -14.774 37.649 1.00 35.50 629 THR A O 1
ATOM 4763 N N . SER A 1 630 ? -38.192 -13.332 36.052 1.00 33.56 630 SER A N 1
ATOM 4764 C CA . SER A 1 630 ? -36.772 -13.110 35.706 1.00 33.56 630 SER A CA 1
ATOM 4765 C C . SER A 1 630 ? -36.347 -11.654 35.890 1.00 33.56 630 SER A C 1
ATOM 4767 O O . SER A 1 630 ? -36.214 -10.897 34.930 1.00 33.56 630 SER A O 1
ATOM 4769 N N . SER A 1 631 ? -36.107 -11.262 37.144 1.00 34.22 631 SER A N 1
ATOM 4770 C CA . SER A 1 631 ? -35.228 -10.127 37.445 1.00 34.22 631 SER A CA 1
ATOM 4771 C C . SER A 1 631 ? -33.840 -10.491 36.922 1.00 34.22 631 SER A C 1
ATOM 4773 O O . SER A 1 631 ? -33.190 -11.368 37.488 1.00 34.22 631 SER A O 1
ATOM 4775 N N . ALA A 1 632 ? -33.434 -9.903 35.795 1.00 38.62 632 ALA A N 1
ATOM 4776 C CA . ALA A 1 632 ? -32.102 -10.087 35.237 1.00 38.62 632 ALA A CA 1
ATOM 4777 C C . ALA A 1 632 ? -31.073 -9.712 36.311 1.00 38.62 632 ALA A C 1
ATOM 4779 O O . ALA A 1 632 ? -30.961 -8.560 36.732 1.00 38.62 632 ALA A O 1
ATOM 4780 N N . THR A 1 633 ? -30.392 -10.726 36.828 1.00 36.38 633 THR A N 1
ATOM 4781 C CA . THR A 1 633 ? -29.458 -10.622 37.939 1.00 36.38 633 THR A CA 1
ATOM 4782 C C . THR A 1 633 ? -28.291 -9.733 37.511 1.00 36.38 633 THR A C 1
ATOM 4784 O O . THR A 1 633 ? -27.470 -10.155 36.702 1.00 36.38 633 THR A O 1
ATOM 4787 N N . LEU A 1 634 ? -28.217 -8.503 38.042 1.00 44.91 634 LEU A N 1
ATOM 4788 C CA . LEU A 1 634 ? -26.988 -7.695 38.054 1.00 44.91 634 LEU A CA 1
ATOM 4789 C C . LEU A 1 634 ? -25.812 -8.622 38.404 1.00 44.91 634 LEU A C 1
ATOM 4791 O O . LEU A 1 634 ? -25.911 -9.373 39.382 1.00 44.91 634 LEU A O 1
ATOM 4795 N N . THR A 1 635 ? -24.721 -8.593 37.633 1.00 54.22 635 THR A N 1
ATOM 4796 C CA . THR A 1 635 ? -23.506 -9.341 37.992 1.00 54.22 635 THR A CA 1
ATOM 4797 C C . THR A 1 635 ? -23.053 -8.913 39.395 1.00 54.22 635 THR A C 1
ATOM 4799 O O . THR A 1 635 ? -23.241 -7.757 39.791 1.00 54.22 635 THR A O 1
ATOM 4802 N N . SER A 1 636 ? -22.495 -9.837 40.189 1.00 65.62 636 SER A N 1
ATOM 4803 C CA . SER A 1 636 ? -22.086 -9.568 41.583 1.00 65.62 636 SER A CA 1
ATOM 4804 C C . SER A 1 636 ? -21.210 -8.315 41.694 1.00 65.62 636 SER A C 1
ATOM 4806 O O . SER A 1 636 ? -21.416 -7.507 42.598 1.00 65.62 636 SER A O 1
ATOM 4808 N N . ILE A 1 637 ? -20.313 -8.111 40.724 1.00 75.12 637 ILE A N 1
ATOM 4809 C CA . ILE A 1 637 ? -19.394 -6.973 40.664 1.00 75.12 637 ILE A CA 1
ATOM 4810 C C . ILE A 1 637 ? -20.083 -5.645 40.314 1.00 75.12 637 ILE A C 1
ATOM 4812 O O . ILE A 1 637 ? -19.738 -4.610 40.875 1.00 75.12 637 ILE A O 1
ATOM 4816 N N . GLN A 1 638 ? -21.105 -5.647 39.449 1.00 76.31 638 GLN A N 1
ATOM 4817 C CA . GLN A 1 638 ? -21.836 -4.430 39.080 1.00 76.31 638 GLN A CA 1
ATOM 4818 C C . GLN A 1 638 ? -22.593 -3.860 40.281 1.00 76.31 638 GLN A C 1
ATOM 4820 O O . GLN A 1 638 ? -22.539 -2.657 40.537 1.00 76.31 638 GLN A O 1
ATOM 4825 N N . ARG A 1 639 ? -23.258 -4.729 41.055 1.00 75.69 639 ARG A N 1
ATOM 4826 C CA . ARG A 1 639 ? -23.907 -4.316 42.305 1.00 75.69 639 ARG A CA 1
ATOM 4827 C C . ARG A 1 639 ? -22.877 -3.845 43.336 1.00 75.69 639 ARG A C 1
ATOM 4829 O O . ARG A 1 639 ? -23.172 -2.929 44.088 1.00 75.69 639 ARG A O 1
ATOM 4836 N N . GLN A 1 640 ? -21.678 -4.421 43.372 1.00 77.06 640 GLN A N 1
ATOM 4837 C CA . GLN A 1 640 ? -20.625 -3.975 44.293 1.00 77.06 640 GLN A CA 1
ATOM 4838 C C . GLN A 1 640 ? -20.030 -2.610 43.909 1.00 77.06 640 GLN A C 1
ATOM 4840 O O . GLN A 1 640 ? -19.770 -1.802 44.794 1.00 77.06 640 GLN A O 1
ATOM 4845 N N . LEU A 1 641 ? -19.857 -2.321 42.614 1.00 81.88 641 LEU A N 1
ATOM 4846 C CA . LEU A 1 641 ? -19.259 -1.065 42.138 1.00 81.88 641 LEU A CA 1
ATOM 4847 C C . LEU A 1 641 ? -20.252 0.101 42.065 1.00 81.88 641 LEU A C 1
ATOM 4849 O O . LEU A 1 641 ? -19.879 1.242 42.317 1.00 81.88 641 LEU A O 1
ATOM 4853 N N . LEU A 1 642 ? -21.515 -0.166 41.723 1.00 78.75 642 LEU A N 1
ATOM 4854 C CA . LEU A 1 642 ? -22.531 0.874 41.503 1.00 78.75 642 LEU A CA 1
ATOM 4855 C C . LEU A 1 642 ? -23.652 0.846 42.561 1.00 78.75 642 LEU A C 1
ATOM 4857 O O . LEU A 1 642 ? -24.375 1.828 42.749 1.00 78.75 642 LEU A O 1
ATOM 4861 N N . GLY A 1 643 ? -23.791 -0.244 43.318 1.00 73.25 643 GLY A N 1
ATOM 4862 C CA . GLY A 1 643 ? -24.901 -0.453 44.252 1.00 73.25 643 GLY A CA 1
ATOM 4863 C C . GLY A 1 643 ? -26.242 -0.634 43.541 1.00 73.25 643 GLY A C 1
ATOM 4864 O O . GLY A 1 643 ? -26.314 -1.194 42.450 1.00 73.25 643 GLY A O 1
ATOM 4865 N N . ASP A 1 644 ? -27.311 -0.106 44.144 1.00 65.75 644 ASP A N 1
ATOM 4866 C CA . ASP A 1 644 ? -28.658 -0.076 43.546 1.00 65.75 644 ASP A CA 1
ATOM 4867 C C . ASP A 1 644 ? -28.816 1.004 42.450 1.00 65.75 644 ASP A C 1
ATOM 4869 O O . ASP A 1 644 ? -29.894 1.160 41.872 1.00 65.75 644 ASP A O 1
ATOM 4873 N N . LYS A 1 645 ? -27.752 1.768 42.152 1.00 68.81 645 LYS A N 1
ATOM 4874 C CA . LYS A 1 645 ? -27.757 2.890 41.198 1.00 68.81 645 LYS A CA 1
ATOM 4875 C C . LYS A 1 645 ? -27.588 2.391 39.756 1.00 68.81 645 LYS A C 1
ATOM 4877 O O . LYS A 1 645 ? -26.558 2.602 39.122 1.00 68.81 645 LYS A O 1
ATOM 4882 N N . GLY A 1 646 ? -28.602 1.682 39.266 1.00 68.81 646 GLY A N 1
ATOM 4883 C CA . GLY A 1 646 ? -28.695 1.207 37.881 1.00 68.81 646 GLY A CA 1
ATOM 4884 C C . GLY A 1 646 ? -29.372 2.206 36.933 1.00 68.81 646 GLY A C 1
ATOM 4885 O O . GLY A 1 646 ? -29.533 3.383 37.248 1.00 68.81 646 GLY A O 1
ATOM 4886 N N . TYR A 1 647 ? -29.825 1.709 35.780 1.00 72.25 647 TYR A N 1
ATOM 4887 C CA . TYR A 1 647 ? -30.421 2.498 34.693 1.00 72.25 647 TYR A CA 1
ATOM 4888 C C . TYR A 1 647 ? -31.531 3.455 35.158 1.00 72.25 647 TYR A C 1
ATOM 4890 O O . TYR A 1 647 ? -31.447 4.653 34.912 1.00 72.25 647 TYR A O 1
ATOM 4898 N N . ASN A 1 648 ? -32.515 2.952 35.914 1.00 72.50 648 ASN A N 1
ATOM 4899 C CA . ASN A 1 648 ? -33.654 3.756 36.379 1.00 72.50 648 ASN A CA 1
ATOM 4900 C C . ASN A 1 648 ? -33.224 4.949 37.249 1.00 72.50 648 ASN A C 1
ATOM 4902 O O . ASN A 1 648 ? -33.923 5.956 37.301 1.00 72.50 648 ASN A O 1
ATOM 4906 N N . GLN A 1 649 ? -32.107 4.829 37.974 1.00 76.06 649 GLN A N 1
ATOM 4907 C CA . GLN A 1 649 ? -31.604 5.922 38.800 1.00 76.06 649 GLN A CA 1
ATOM 4908 C C . GLN A 1 649 ? -30.927 6.978 37.935 1.00 76.06 649 GLN A C 1
ATOM 4910 O O . GLN A 1 649 ? -31.197 8.161 38.104 1.00 76.06 649 GLN A O 1
ATOM 4915 N N . LEU A 1 650 ? -30.086 6.560 36.987 1.00 80.00 650 LEU A N 1
ATOM 4916 C CA . LEU A 1 650 ? -29.413 7.492 36.088 1.00 80.00 650 LEU A CA 1
ATOM 4917 C C . LEU A 1 650 ? -30.413 8.216 35.174 1.00 80.00 650 LEU A C 1
ATOM 4919 O O . LEU A 1 650 ? -30.296 9.423 34.999 1.00 80.00 650 LEU A O 1
ATOM 4923 N N . GLU A 1 651 ? -31.450 7.534 34.681 1.00 78.75 651 GLU A N 1
ATOM 4924 C CA . GLU A 1 651 ? -32.550 8.156 33.930 1.00 78.75 651 GLU A CA 1
ATOM 4925 C C . GLU A 1 651 ? -33.243 9.256 34.752 1.00 78.75 651 GLU A C 1
ATOM 4927 O O . GLU A 1 651 ? -33.380 10.394 34.299 1.00 78.75 651 GLU A O 1
ATOM 4932 N N . LYS A 1 652 ? -33.599 8.962 36.010 1.00 76.88 652 LYS A N 1
ATOM 4933 C CA . LYS A 1 652 ? -34.142 9.971 36.933 1.00 76.88 652 LYS A CA 1
ATOM 4934 C C . LYS A 1 652 ? -33.158 11.115 37.163 1.00 76.88 652 LYS A C 1
ATOM 4936 O O . LYS A 1 652 ? -33.577 12.270 37.180 1.00 76.88 652 LYS A O 1
ATOM 4941 N N . MET A 1 653 ? -31.864 10.822 37.294 1.00 80.12 653 MET A N 1
ATOM 4942 C CA . MET A 1 653 ? -30.840 11.855 37.442 1.00 80.12 653 MET A CA 1
ATOM 4943 C C . MET A 1 653 ? -30.827 12.811 36.253 1.00 80.12 653 MET A C 1
ATOM 4945 O O . MET A 1 653 ? -30.859 14.019 36.463 1.00 80.12 653 MET A O 1
ATOM 4949 N N . PHE A 1 654 ? -30.891 12.303 35.023 1.00 79.94 654 PHE A N 1
ATOM 4950 C CA . PHE A 1 654 ? -30.974 13.146 33.829 1.00 79.94 654 PHE A CA 1
ATOM 4951 C C . PHE A 1 654 ? -32.283 13.945 33.734 1.00 79.94 654 PHE A C 1
ATOM 4953 O O . PHE A 1 654 ? -32.248 15.096 33.297 1.00 79.94 654 PHE A O 1
ATOM 4960 N N . MET A 1 655 ? -33.413 13.412 34.221 1.00 78.00 655 MET A N 1
ATOM 4961 C CA . MET A 1 655 ? -34.656 14.190 34.375 1.00 78.00 655 MET A CA 1
ATOM 4962 C C . MET A 1 655 ? -34.478 15.391 35.312 1.00 78.00 655 MET A C 1
ATOM 4964 O O . MET A 1 655 ? -34.962 16.483 35.023 1.00 78.00 655 MET A O 1
ATOM 4968 N N . PHE A 1 656 ? -33.766 15.217 36.425 1.00 81.69 656 PHE A N 1
ATOM 4969 C CA . PHE A 1 656 ? -33.483 16.316 37.348 1.00 81.69 656 PHE A CA 1
ATOM 4970 C C . PHE A 1 656 ? -32.437 17.289 36.801 1.00 81.69 656 PHE A C 1
ATOM 4972 O O . PHE A 1 656 ? -32.630 18.499 36.914 1.00 81.69 656 PHE A O 1
ATOM 4979 N N . LEU A 1 657 ? -31.380 16.806 36.141 1.00 83.00 657 LEU A N 1
ATOM 4980 C CA . LEU A 1 657 ? -30.394 17.670 35.480 1.00 83.00 657 LEU A CA 1
ATOM 4981 C C . LEU A 1 657 ? -31.036 18.566 34.415 1.00 83.00 657 LEU A C 1
ATOM 4983 O O . LEU A 1 657 ? -30.660 19.729 34.286 1.00 83.00 657 LEU A O 1
ATOM 4987 N N . ALA A 1 658 ? -32.057 18.077 33.704 1.00 77.12 658 ALA A N 1
ATOM 4988 C CA . ALA A 1 658 ? -32.816 18.906 32.772 1.00 77.12 658 ALA A CA 1
ATOM 4989 C C . ALA A 1 658 ? -33.451 20.130 33.462 1.00 77.12 658 ALA A C 1
ATOM 4991 O O . ALA A 1 658 ? -33.475 21.213 32.881 1.00 77.12 658 ALA A O 1
ATOM 4992 N N . SER A 1 659 ? -33.889 20.001 34.722 1.00 79.19 659 SER A N 1
ATOM 4993 C CA . SER A 1 659 ? -34.410 21.137 35.497 1.00 79.19 659 SER A CA 1
ATOM 4994 C C . SER A 1 659 ? -33.323 22.152 35.875 1.00 79.19 659 SER A C 1
ATOM 4996 O O . SER A 1 659 ? -33.585 23.356 35.854 1.00 79.19 659 SER A O 1
ATOM 4998 N N . MET A 1 660 ? -32.089 21.698 36.135 1.00 81.94 660 MET A N 1
ATOM 4999 C CA . MET A 1 660 ? -30.948 22.576 36.429 1.00 81.94 660 MET A CA 1
ATOM 5000 C C . MET A 1 660 ? -30.562 23.462 35.244 1.00 81.94 660 MET A C 1
ATOM 5002 O O . MET A 1 660 ? -30.188 24.613 35.449 1.00 81.94 660 MET A O 1
ATOM 5006 N N . ARG A 1 661 ? -30.737 22.992 34.004 1.00 80.00 661 ARG A N 1
ATOM 5007 C CA . ARG A 1 661 ? -30.442 23.791 32.798 1.00 80.00 661 ARG A CA 1
ATOM 5008 C C . ARG A 1 661 ? -31.228 25.094 32.723 1.00 80.00 661 ARG A C 1
ATOM 5010 O O . ARG A 1 661 ? -30.719 26.077 32.187 1.00 80.00 661 ARG A O 1
ATOM 5017 N N . SER A 1 662 ? -32.426 25.131 33.310 1.00 79.12 662 SER A N 1
ATOM 5018 C CA . SER A 1 662 ? -33.244 26.349 33.362 1.00 79.12 662 SER A CA 1
ATOM 5019 C C . SER A 1 662 ? -32.603 27.493 34.166 1.00 79.12 662 SER A C 1
ATOM 5021 O O . SER A 1 662 ? -33.026 28.642 34.054 1.00 79.12 662 SER A O 1
ATOM 5023 N N . ILE A 1 663 ? -31.554 27.203 34.950 1.00 84.50 663 ILE A N 1
ATOM 5024 C CA . ILE A 1 663 ? -30.742 28.201 35.663 1.00 84.50 663 ILE A CA 1
ATOM 5025 C C . ILE A 1 663 ? -29.889 29.019 34.687 1.00 84.50 663 ILE A C 1
ATOM 5027 O O . ILE A 1 663 ? -29.654 30.197 34.933 1.00 84.50 663 ILE A O 1
ATOM 5031 N N . LEU A 1 664 ? -29.444 28.425 33.580 1.00 78.44 664 LEU A N 1
ATOM 5032 C CA . LEU A 1 664 ? -28.603 29.079 32.570 1.00 78.44 664 LEU A CA 1
ATOM 5033 C C . LEU A 1 664 ? -29.413 29.596 31.376 1.00 78.44 664 LEU A C 1
ATOM 5035 O O . LEU A 1 664 ? -29.012 30.560 30.735 1.00 78.44 664 LEU A O 1
ATOM 5039 N N . ILE A 1 665 ? -30.542 28.950 31.075 1.00 66.06 665 ILE A N 1
ATOM 5040 C CA . ILE A 1 665 ? -31.409 29.262 29.936 1.00 66.06 665 ILE A CA 1
ATOM 5041 C C . ILE A 1 665 ? -32.820 29.497 30.483 1.00 66.06 665 ILE A C 1
ATOM 5043 O O . ILE A 1 665 ? -33.510 28.542 30.835 1.00 66.06 665 ILE A O 1
ATOM 5047 N N . SER A 1 666 ? -33.256 30.754 30.599 1.00 54.78 666 SER A N 1
ATOM 5048 C CA . SER A 1 666 ? -34.621 31.063 31.043 1.00 54.78 666 SER A CA 1
ATOM 5049 C C . SER A 1 666 ? -35.639 30.846 29.914 1.00 54.78 666 SER A C 1
ATOM 5051 O O . SER A 1 666 ? -35.404 31.233 28.770 1.00 54.78 666 SER A O 1
ATOM 5053 N N . ASP A 1 667 ? -36.803 30.271 30.235 1.00 47.25 667 ASP A N 1
ATOM 5054 C CA . ASP A 1 667 ? -37.909 30.101 29.273 1.00 47.25 667 ASP A CA 1
ATOM 5055 C C . ASP A 1 667 ? -38.580 31.435 28.873 1.00 47.25 667 ASP A C 1
ATOM 5057 O O . ASP A 1 667 ? -39.222 31.510 27.822 1.00 47.25 667 ASP A O 1
ATOM 5061 N N . ASP A 1 668 ? -38.383 32.488 29.677 1.00 45.03 668 ASP A N 1
ATOM 5062 C CA . ASP A 1 668 ? -39.006 33.816 29.543 1.00 45.03 668 ASP A CA 1
ATOM 5063 C C . ASP A 1 668 ? -38.207 34.820 28.683 1.00 45.03 668 ASP A C 1
ATOM 5065 O O . ASP A 1 668 ? -38.609 35.977 28.545 1.00 45.03 668 ASP A O 1
ATOM 5069 N N . ALA A 1 669 ? -37.073 34.422 28.097 1.00 43.59 669 ALA A N 1
ATOM 5070 C CA . ALA A 1 669 ? -36.357 35.272 27.145 1.00 43.59 669 ALA A CA 1
ATOM 5071 C C . ALA A 1 669 ? -37.050 35.212 25.768 1.00 43.59 669 ALA A C 1
ATOM 5073 O O . ALA A 1 669 ? -37.211 34.130 25.194 1.00 43.59 669 ALA A O 1
ATOM 5074 N N . GLY A 1 670 ? -37.502 36.374 25.280 1.00 49.56 670 GLY A N 1
ATOM 5075 C CA . GLY A 1 670 ? -38.161 36.574 23.980 1.00 49.56 670 GLY A CA 1
ATOM 5076 C C . GLY A 1 670 ? -37.260 36.290 22.767 1.00 49.56 670 GLY A C 1
ATOM 5077 O O . GLY A 1 670 ? -36.403 35.418 22.830 1.00 49.56 670 GLY A O 1
ATOM 5078 N N . ASP A 1 671 ? -37.467 37.010 21.657 1.00 38.19 671 ASP A N 1
ATOM 5079 C CA . ASP A 1 671 ? -36.901 36.761 20.306 1.00 38.19 671 ASP A CA 1
ATOM 5080 C C . ASP A 1 671 ? -35.364 36.567 20.192 1.00 38.19 671 ASP A C 1
ATOM 5082 O O . ASP A 1 671 ? -34.888 36.128 19.149 1.00 38.19 671 ASP A O 1
ATOM 5086 N N . ASP A 1 672 ? -34.581 36.741 21.260 1.00 44.12 672 ASP A N 1
ATOM 5087 C CA . ASP A 1 672 ? -33.138 36.441 21.334 1.00 44.12 672 ASP A CA 1
ATOM 5088 C C . ASP A 1 672 ? -32.814 34.921 21.389 1.00 44.12 672 ASP A C 1
ATOM 5090 O O . ASP A 1 672 ? -31.733 34.495 21.811 1.00 44.12 672 ASP A O 1
ATOM 5094 N N . ARG A 1 673 ? -33.753 34.057 20.973 1.00 44.09 673 ARG A N 1
ATOM 5095 C CA . ARG A 1 673 ? -33.621 32.585 20.995 1.00 44.09 673 ARG A CA 1
ATOM 5096 C C . ARG A 1 673 ? -32.587 32.032 20.012 1.00 44.09 673 ARG A C 1
ATOM 5098 O O . ARG A 1 673 ? -32.111 30.918 20.241 1.00 44.09 673 ARG A O 1
ATOM 5105 N N . GLU A 1 674 ? -32.260 32.745 18.934 1.00 44.28 674 GLU A N 1
ATOM 5106 C CA . GLU A 1 674 ? -31.402 32.203 17.867 1.00 44.28 674 GLU A CA 1
ATOM 5107 C C . GLU A 1 674 ? -29.898 32.386 18.111 1.00 44.28 674 GLU A C 1
ATOM 5109 O O . GLU A 1 674 ? -29.123 31.487 17.780 1.00 44.28 674 GLU A O 1
ATOM 5114 N N . GLU A 1 675 ? -29.460 33.472 18.755 1.00 41.91 675 GLU A N 1
ATOM 5115 C CA . GLU A 1 675 ? -28.022 33.702 18.967 1.00 41.91 675 GLU A CA 1
ATOM 5116 C C . GLU A 1 675 ? -27.434 32.827 20.085 1.00 41.91 675 GLU A C 1
ATOM 5118 O O . GLU A 1 675 ? -26.299 32.363 19.969 1.00 41.91 675 GLU A O 1
ATOM 5123 N N . MET A 1 676 ? -28.205 32.522 21.137 1.00 44.28 676 MET A N 1
ATOM 5124 C CA . MET A 1 676 ? -27.679 31.814 22.315 1.00 44.28 676 MET A CA 1
ATOM 5125 C C . MET A 1 676 ? -27.767 30.278 22.220 1.00 44.28 676 MET A C 1
ATOM 5127 O O . MET A 1 676 ? -27.044 29.580 22.922 1.00 44.28 676 MET A O 1
ATOM 5131 N N . LYS A 1 677 ? -28.603 29.724 21.324 1.00 44.59 677 LYS A N 1
ATOM 5132 C CA . LYS A 1 677 ? -28.756 28.263 21.118 1.00 44.59 677 LYS A CA 1
ATOM 5133 C C . LYS A 1 677 ? -27.831 27.669 20.051 1.00 44.59 677 LYS A C 1
ATOM 5135 O O . LYS A 1 677 ? -27.686 26.453 19.976 1.00 44.59 677 LYS A O 1
ATOM 5140 N N . SER A 1 678 ? -27.194 28.503 19.235 1.00 42.25 678 SER A N 1
ATOM 5141 C CA . SER A 1 678 ? -26.577 28.096 17.963 1.00 42.25 678 SER A CA 1
ATOM 5142 C C . SER A 1 678 ? -25.232 27.339 18.076 1.00 42.25 678 SER A C 1
ATOM 5144 O O . SER A 1 678 ? -24.681 26.899 17.069 1.00 42.25 678 SER A O 1
ATOM 5146 N N . ARG A 1 679 ? -24.674 27.115 19.279 1.00 49.88 679 ARG A N 1
ATOM 5147 C CA . ARG A 1 679 ? -23.326 26.508 19.422 1.00 49.88 679 ARG A CA 1
ATOM 5148 C C . ARG A 1 679 ? -23.169 25.382 20.450 1.00 49.88 679 ARG A C 1
ATOM 5150 O O . ARG A 1 679 ? -22.081 24.818 20.549 1.00 49.88 679 ARG A O 1
ATOM 5157 N N . ALA A 1 680 ? -24.208 25.025 21.202 1.00 55.06 680 ALA A N 1
ATOM 5158 C CA . ALA A 1 680 ? -24.079 24.049 22.281 1.00 55.06 680 ALA A CA 1
ATOM 5159 C C . ALA A 1 680 ? -23.999 22.615 21.733 1.00 55.06 680 ALA A C 1
ATOM 5161 O O . ALA A 1 680 ? -24.985 22.081 21.223 1.00 55.06 680 ALA A O 1
ATOM 5162 N N . ASN A 1 681 ? -22.849 21.956 21.888 1.00 69.75 681 ASN A N 1
ATOM 5163 C CA . ASN A 1 681 ? -22.751 20.508 21.711 1.00 69.75 681 ASN A CA 1
ATOM 5164 C C . ASN A 1 681 ? -23.464 19.826 22.894 1.00 69.75 681 ASN A C 1
ATOM 5166 O O . ASN A 1 681 ? -22.838 19.387 23.860 1.00 69.75 681 ASN A O 1
ATOM 5170 N N . LEU A 1 682 ? -24.800 19.788 22.832 1.00 76.94 682 LEU A N 1
ATOM 5171 C CA . LEU A 1 682 ? -25.665 19.227 23.870 1.00 76.94 682 LEU A CA 1
ATOM 5172 C C . LEU A 1 682 ? -25.293 17.771 24.167 1.00 76.94 682 LEU A C 1
ATOM 5174 O O . LEU A 1 682 ? -25.426 17.337 25.305 1.00 76.94 682 LEU A O 1
ATOM 5178 N N . ALA A 1 683 ? -24.787 17.032 23.174 1.00 77.81 683 ALA A N 1
ATOM 5179 C CA . ALA A 1 683 ? -24.276 15.677 23.343 1.00 77.81 683 ALA A CA 1
ATOM 5180 C C . ALA A 1 683 ? -22.999 15.638 24.204 1.00 77.81 683 ALA A C 1
ATOM 5182 O O . ALA A 1 683 ? -22.929 14.836 25.134 1.00 77.81 683 ALA A O 1
ATOM 5183 N N . LEU A 1 684 ? -22.026 16.526 23.969 1.00 85.62 684 LEU A N 1
ATOM 5184 C CA . LEU A 1 684 ? -20.817 16.651 24.798 1.00 85.62 684 LEU A CA 1
ATOM 5185 C C . LEU A 1 684 ? -21.149 17.042 26.242 1.00 85.62 684 LEU A C 1
ATOM 5187 O O . LEU A 1 684 ? -20.653 16.413 27.173 1.00 85.62 684 LEU A O 1
ATOM 5191 N N . GLN A 1 685 ? -22.008 18.044 26.433 1.00 87.12 685 GLN A N 1
ATOM 5192 C CA . GLN A 1 685 ? -22.466 18.494 27.754 1.00 87.12 685 GLN A CA 1
ATOM 5193 C C . GLN A 1 685 ? -23.045 17.327 28.562 1.00 87.12 685 GLN A C 1
ATOM 5195 O O . GLN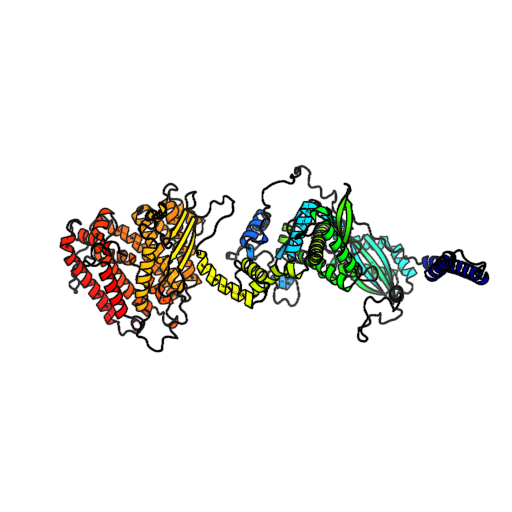 A 1 685 ? -22.587 17.002 29.654 1.00 87.12 685 GLN A O 1
ATOM 5200 N N . ASN A 1 686 ? -24.007 16.636 27.966 1.00 86.62 686 ASN A N 1
ATOM 5201 C CA . ASN A 1 686 ? -24.629 15.427 28.482 1.00 86.62 686 ASN A CA 1
ATOM 5202 C C . ASN A 1 686 ? -23.622 14.310 28.816 1.00 86.62 686 ASN A C 1
ATOM 5204 O O . ASN A 1 686 ? -23.710 13.665 29.863 1.00 86.62 686 ASN A O 1
ATOM 5208 N N . LYS A 1 687 ? -22.638 14.090 27.939 1.00 88.31 687 LYS A N 1
ATOM 5209 C CA . LYS A 1 687 ? -21.594 13.074 28.109 1.00 88.31 687 LYS A CA 1
ATOM 5210 C C . LYS A 1 687 ? -20.649 13.404 29.264 1.00 88.31 687 LYS A C 1
ATOM 5212 O O . LYS A 1 687 ? -20.317 12.517 30.046 1.00 88.31 687 LYS A O 1
ATOM 5217 N N . LEU A 1 688 ? -20.269 14.673 29.416 1.00 91.12 688 LEU A N 1
ATOM 5218 C CA . LEU A 1 688 ? -19.483 15.156 30.553 1.00 91.12 688 LEU A CA 1
ATOM 5219 C C . LEU A 1 688 ? -20.270 15.047 31.867 1.00 91.12 688 LEU A C 1
ATOM 5221 O O . LEU A 1 688 ? -19.699 14.620 32.870 1.00 91.12 688 LEU A O 1
ATOM 5225 N N . GLN A 1 689 ? -21.577 15.342 31.862 1.00 90.56 689 GLN A N 1
ATOM 5226 C CA . GLN A 1 689 ? -22.453 15.122 33.024 1.00 90.56 689 GLN A CA 1
ATOM 5227 C C . GLN A 1 689 ? -22.491 13.642 33.418 1.00 90.56 689 GLN A C 1
ATOM 5229 O O . GLN A 1 689 ? -22.316 13.315 34.591 1.00 90.56 689 GLN A O 1
ATOM 5234 N N . LEU A 1 690 ? -22.648 12.738 32.442 1.00 90.44 690 LEU A N 1
ATOM 5235 C CA . LEU A 1 690 ? -22.636 11.294 32.684 1.00 90.44 690 LEU A CA 1
ATOM 5236 C C . LEU A 1 690 ? -21.301 10.829 33.282 1.00 90.44 690 LEU A C 1
ATOM 5238 O O . LEU A 1 690 ? -21.290 10.131 34.294 1.00 90.44 690 LEU A O 1
ATOM 5242 N N . LEU A 1 691 ? -20.179 11.224 32.678 1.00 92.19 691 LEU A N 1
ATOM 5243 C CA . LEU A 1 691 ? -18.834 10.871 33.140 1.00 92.19 691 LEU A CA 1
ATOM 5244 C C . LEU A 1 691 ? -18.571 11.367 34.567 1.00 92.19 691 LEU A C 1
ATOM 5246 O O . LEU A 1 691 ? -18.091 10.600 35.399 1.00 92.19 691 LEU A O 1
ATOM 5250 N N . SER A 1 692 ? -18.943 12.614 34.864 1.00 91.81 692 SER A N 1
ATOM 5251 C CA . SER A 1 692 ? -18.828 13.209 36.198 1.00 91.81 692 SER A CA 1
ATOM 5252 C C . SER A 1 692 ? -19.662 12.450 37.241 1.00 91.81 692 SER A C 1
ATOM 5254 O O . SER A 1 692 ? -19.139 12.059 38.288 1.00 91.81 692 SER A O 1
ATOM 5256 N N . ILE A 1 693 ? -20.923 12.130 36.920 1.00 89.81 693 ILE A N 1
ATOM 5257 C CA . ILE A 1 693 ? -21.798 11.327 37.785 1.00 89.81 693 ILE A CA 1
ATOM 5258 C C . ILE A 1 693 ? -21.194 9.948 38.064 1.00 89.81 693 ILE A C 1
ATOM 5260 O O . ILE A 1 693 ? -21.175 9.508 39.214 1.00 89.81 693 ILE A O 1
ATOM 5264 N N . LEU A 1 694 ? -20.708 9.258 37.031 1.00 90.69 694 LEU A N 1
ATOM 5265 C CA . LEU A 1 694 ? -20.133 7.920 37.165 1.00 90.69 694 LEU A CA 1
ATOM 5266 C C . LEU A 1 694 ? -18.849 7.930 37.997 1.00 90.69 694 LEU A C 1
ATOM 5268 O O . LEU A 1 694 ? -18.675 7.057 38.848 1.00 90.69 694 LEU A O 1
ATOM 5272 N N . LEU A 1 695 ? -17.991 8.936 37.804 1.00 90.94 695 LEU A N 1
ATOM 5273 C CA . LEU A 1 695 ? -16.801 9.152 38.626 1.00 90.94 695 LEU A CA 1
ATOM 5274 C C . LEU A 1 695 ? -17.165 9.351 40.096 1.00 90.94 695 LEU A C 1
ATOM 5276 O O . LEU A 1 695 ? -16.576 8.703 40.958 1.00 90.94 695 LEU A O 1
ATOM 5280 N N . ASN A 1 696 ? -18.159 10.193 40.378 1.00 89.38 696 ASN A N 1
ATOM 5281 C CA . ASN A 1 696 ? -18.618 10.464 41.737 1.00 89.38 696 ASN A CA 1
ATOM 5282 C C . ASN A 1 696 ? -19.233 9.211 42.398 1.00 89.38 696 ASN A C 1
ATOM 5284 O O . ASN A 1 696 ? -18.908 8.882 43.540 1.00 89.38 696 ASN A O 1
ATOM 5288 N N . ILE A 1 697 ? -20.067 8.453 41.668 1.00 87.81 697 ILE A N 1
ATOM 5289 C CA . ILE A 1 697 ? -20.648 7.189 42.154 1.00 87.81 697 ILE A CA 1
ATOM 5290 C C . ILE A 1 697 ? -19.546 6.180 42.485 1.00 87.81 697 ILE A C 1
ATOM 5292 O O . ILE A 1 697 ? -19.554 5.625 43.584 1.00 87.81 697 ILE A O 1
ATOM 5296 N N . LEU A 1 698 ? -18.608 5.948 41.564 1.00 89.25 698 LEU A N 1
ATOM 5297 C CA . LEU A 1 698 ? -17.532 4.979 41.767 1.00 89.25 698 LEU A CA 1
ATOM 5298 C C . LEU A 1 698 ? -16.593 5.402 42.893 1.00 89.25 698 LEU A C 1
ATOM 5300 O O . LEU A 1 698 ? -16.282 4.573 43.741 1.00 89.25 698 LEU A O 1
ATOM 5304 N N . ALA A 1 699 ? -16.183 6.672 42.947 1.00 87.50 699 ALA A N 1
ATOM 5305 C CA . ALA A 1 699 ? -15.323 7.178 44.014 1.00 87.50 699 ALA A CA 1
ATOM 5306 C C . ALA A 1 699 ? -15.957 6.947 45.390 1.00 87.50 699 ALA A C 1
ATOM 5308 O O . ALA A 1 699 ? -15.329 6.360 46.268 1.00 87.50 699 ALA A O 1
ATOM 5309 N N . TYR A 1 700 ? -17.226 7.327 45.559 1.00 85.25 700 TYR A N 1
ATOM 5310 C CA . TYR A 1 700 ? -17.925 7.148 46.829 1.00 85.25 700 TYR A CA 1
ATOM 5311 C C . TYR A 1 700 ? -18.103 5.671 47.195 1.00 85.25 700 TYR A C 1
ATOM 5313 O O . TYR A 1 700 ? -17.870 5.295 48.341 1.00 85.25 700 TYR A O 1
ATOM 5321 N N . ARG A 1 701 ? -18.484 4.818 46.234 1.00 85.31 701 ARG A N 1
ATOM 5322 C CA . ARG A 1 701 ? -18.670 3.379 46.481 1.00 85.31 701 ARG A CA 1
ATOM 5323 C C . ARG A 1 701 ? -17.366 2.675 46.828 1.00 85.31 701 ARG A C 1
ATOM 5325 O O . ARG A 1 701 ? -17.341 1.849 47.733 1.00 85.31 701 ARG A O 1
ATOM 5332 N N . LEU A 1 702 ? -16.273 3.018 46.153 1.00 87.25 702 LEU A N 1
ATOM 5333 C CA . LEU A 1 702 ? -14.957 2.479 46.481 1.00 87.25 702 LEU A CA 1
ATOM 5334 C C . LEU A 1 702 ? -14.520 2.929 47.884 1.00 87.25 702 LEU A C 1
ATOM 5336 O O . LEU A 1 702 ? -14.058 2.098 48.666 1.00 87.25 702 LEU A O 1
ATOM 5340 N N . MET A 1 703 ? -14.751 4.198 48.237 1.00 85.44 703 MET A N 1
ATOM 5341 C CA . MET A 1 703 ? -14.488 4.736 49.577 1.00 85.44 703 MET A CA 1
ATOM 5342 C C . MET A 1 703 ? -15.322 4.063 50.677 1.00 85.44 703 MET A C 1
ATOM 5344 O O . MET A 1 703 ? -14.793 3.762 51.742 1.00 85.44 703 MET A O 1
ATOM 5348 N N . GLU A 1 704 ? -16.597 3.769 50.421 1.00 82.38 704 GLU A N 1
ATOM 5349 C CA . GLU A 1 704 ? -17.486 3.062 51.354 1.00 82.38 704 GLU A CA 1
ATOM 5350 C C . GLU A 1 704 ? -16.991 1.636 51.648 1.00 82.38 704 GLU A C 1
ATOM 5352 O O . GLU A 1 704 ? -17.028 1.177 52.788 1.00 82.38 704 GLU A O 1
ATOM 5357 N N . VAL A 1 705 ? -16.487 0.931 50.628 1.00 78.00 705 VAL A N 1
ATOM 5358 C CA . V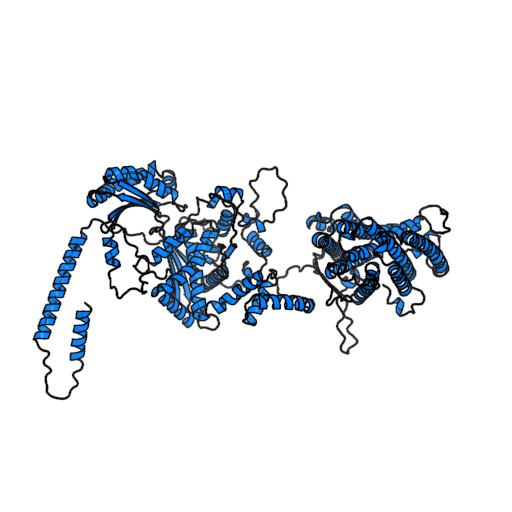AL A 1 705 ? -16.088 -0.481 50.749 1.00 78.00 705 VAL A CA 1
ATOM 5359 C C . VAL A 1 705 ? -14.644 -0.642 51.254 1.00 78.00 705 VAL A C 1
ATOM 5361 O O . VAL A 1 705 ? -14.353 -1.610 51.967 1.00 78.00 705 VAL A O 1
ATOM 5364 N N . ARG A 1 706 ? -13.722 0.262 50.883 1.00 83.25 706 ARG A N 1
ATOM 5365 C CA . ARG A 1 706 ? -12.271 0.193 51.180 1.00 83.25 706 ARG A CA 1
ATOM 5366 C C . ARG A 1 706 ? -11.638 1.582 51.376 1.00 83.25 706 ARG A C 1
ATOM 5368 O O . ARG A 1 706 ? -10.664 1.919 50.704 1.00 83.25 706 ARG A O 1
ATOM 5375 N N . SER A 1 707 ? -12.157 2.374 52.312 1.00 81.38 707 SER A N 1
ATOM 5376 C CA . SER A 1 707 ? -11.747 3.775 52.533 1.00 81.38 707 SER A CA 1
ATOM 5377 C C . SER A 1 707 ? -10.232 4.003 52.584 1.00 81.38 707 SER A C 1
ATOM 5379 O O . SER A 1 707 ? -9.732 4.845 51.852 1.00 81.38 707 SER A O 1
ATOM 5381 N N . GLN A 1 708 ? -9.480 3.232 53.376 1.00 80.62 708 GLN A N 1
ATOM 5382 C CA . GLN A 1 708 ? -8.037 3.449 53.547 1.00 80.62 708 GLN A CA 1
ATOM 5383 C C . GLN A 1 708 ? -7.244 3.268 52.239 1.00 80.62 708 GLN A C 1
ATOM 5385 O O . GLN A 1 708 ? -6.517 4.169 51.825 1.00 80.62 708 GLN A O 1
ATOM 5390 N N . SER A 1 709 ? -7.413 2.131 51.556 1.00 81.50 709 SER A N 1
ATOM 5391 C CA . SER A 1 709 ? -6.694 1.838 50.307 1.00 81.50 709 SER A CA 1
ATOM 5392 C C . SER A 1 709 ? -7.087 2.788 49.174 1.00 81.50 709 SER A C 1
ATOM 5394 O O . SER A 1 709 ? -6.254 3.145 48.343 1.00 81.50 709 SER A O 1
ATOM 5396 N N . VAL A 1 710 ? -8.355 3.207 49.137 1.00 84.50 710 VAL A N 1
ATOM 5397 C CA . VAL A 1 710 ? -8.861 4.128 48.115 1.00 84.50 710 VAL A CA 1
ATOM 5398 C C . VAL A 1 710 ? -8.392 5.556 48.392 1.00 84.50 710 VAL A C 1
ATOM 5400 O O . VAL A 1 710 ? -7.979 6.221 47.448 1.00 84.50 710 VAL A O 1
ATOM 5403 N N . SER A 1 711 ? -8.341 6.009 49.651 1.00 84.00 711 SER A N 1
ATOM 5404 C CA . SER A 1 711 ? -7.738 7.299 50.019 1.00 84.00 711 SER A CA 1
ATOM 5405 C C . SER A 1 711 ? -6.269 7.374 49.615 1.00 84.00 711 SER A C 1
ATOM 5407 O O . SER A 1 711 ? -5.870 8.334 48.963 1.00 84.00 711 SER A O 1
ATOM 5409 N N . GLU A 1 712 ? -5.467 6.354 49.937 1.00 82.62 712 GLU A N 1
ATOM 5410 C CA . GLU A 1 712 ? -4.050 6.304 49.545 1.00 82.62 712 GLU A CA 1
ATOM 5411 C C . GLU A 1 712 ? -3.882 6.342 48.019 1.00 82.62 712 GLU A C 1
ATOM 5413 O O . GLU A 1 712 ? -3.039 7.075 47.497 1.00 82.62 712 GLU A O 1
ATOM 5418 N N . PHE A 1 713 ? -4.713 5.594 47.288 1.00 84.06 713 PHE A N 1
ATOM 5419 C CA . PHE A 1 713 ? -4.729 5.604 45.827 1.00 84.06 713 PHE A CA 1
ATOM 5420 C C . PHE A 1 713 ? -5.103 6.979 45.256 1.00 84.06 713 PHE A C 1
ATOM 5422 O O . PHE A 1 713 ? -4.397 7.505 44.394 1.00 84.06 713 PHE A O 1
ATOM 5429 N N . MET A 1 714 ? -6.188 7.581 45.748 1.00 82.69 714 MET A N 1
ATOM 5430 C CA . MET A 1 714 ? -6.655 8.893 45.301 1.00 82.69 714 MET A CA 1
ATOM 5431 C C . MET A 1 714 ? -5.617 9.973 45.606 1.00 82.69 714 MET A C 1
ATOM 5433 O O . MET A 1 714 ? -5.327 10.776 44.728 1.00 82.69 714 MET A O 1
ATOM 5437 N N . ARG A 1 715 ? -4.986 9.961 46.789 1.00 85.00 715 ARG A N 1
ATOM 5438 C CA . ARG A 1 715 ? -3.899 10.890 47.147 1.00 85.00 715 ARG A CA 1
ATOM 5439 C C . ARG A 1 715 ? -2.712 10.758 46.188 1.00 85.00 715 ARG A C 1
ATOM 5441 O O . ARG A 1 715 ? -2.298 11.768 45.628 1.00 85.00 715 ARG A O 1
ATOM 5448 N N . LYS A 1 716 ? -2.250 9.533 45.892 1.00 81.44 716 LYS A N 1
ATOM 5449 C CA . LYS A 1 716 ? -1.180 9.284 44.900 1.00 81.44 716 LYS A CA 1
ATOM 5450 C C . LYS A 1 716 ? -1.517 9.857 43.516 1.00 81.44 716 LYS A C 1
ATOM 5452 O O . LYS A 1 716 ? -0.635 10.384 42.840 1.00 81.44 716 LYS A O 1
ATOM 5457 N N . ILE A 1 717 ? -2.777 9.767 43.083 1.00 77.69 717 ILE A N 1
ATOM 5458 C CA . ILE A 1 717 ? -3.230 10.351 41.808 1.00 77.69 717 ILE A CA 1
ATOM 5459 C C . ILE A 1 717 ? -3.300 11.879 41.887 1.00 77.69 717 ILE A C 1
ATOM 5461 O O . ILE A 1 717 ? -2.823 12.560 40.981 1.00 77.69 717 ILE A O 1
ATOM 5465 N N . LEU A 1 718 ? -3.869 12.423 42.964 1.00 74.06 718 LEU A N 1
ATOM 5466 C CA . LEU A 1 718 ? -4.043 13.864 43.162 1.00 74.06 718 LEU A CA 1
ATOM 5467 C C . LEU A 1 718 ? -2.692 14.594 43.296 1.00 74.06 718 LEU A C 1
ATOM 5469 O O . LEU A 1 718 ? -2.572 15.719 42.813 1.00 74.06 718 LEU A O 1
ATOM 5473 N N . GLU A 1 719 ? -1.668 13.948 43.866 1.00 75.44 719 GLU A N 1
ATOM 5474 C CA . GLU A 1 719 ? -0.285 14.449 43.967 1.00 75.44 719 GLU A CA 1
ATOM 5475 C C . GLU A 1 719 ? 0.452 14.498 42.620 1.00 75.44 719 GLU A C 1
ATOM 5477 O O . GLU A 1 719 ? 1.389 15.280 42.457 1.00 75.44 719 GLU A O 1
ATOM 5482 N N . CYS A 1 720 ? 0.033 13.704 41.627 1.00 65.25 720 CYS A N 1
ATOM 5483 C CA . CYS A 1 720 ? 0.684 13.683 40.314 1.00 65.25 720 CYS A CA 1
ATOM 5484 C C . CYS A 1 720 ? 0.457 14.971 39.501 1.00 65.25 720 CYS A C 1
ATOM 5486 O O . CYS A 1 720 ? 1.145 15.168 38.499 1.00 65.25 720 CYS A O 1
ATOM 5488 N N . GLY A 1 721 ? -0.461 15.853 39.922 1.00 57.97 721 GLY A N 1
ATOM 5489 C CA . GLY A 1 721 ? -0.708 17.191 39.366 1.00 57.97 721 GLY A CA 1
ATOM 5490 C C . GLY A 1 721 ? -1.338 17.218 37.966 1.00 57.97 721 GLY A C 1
ATOM 5491 O O . GLY A 1 721 ? -2.274 17.975 37.730 1.00 57.97 721 GLY A O 1
ATOM 5492 N N . ASP A 1 722 ? -0.857 16.378 37.050 1.00 62.44 722 ASP A N 1
ATOM 5493 C CA . ASP A 1 722 ? -1.290 16.290 35.660 1.00 62.44 722 ASP A CA 1
ATOM 5494 C C . ASP A 1 722 ? -1.487 14.825 35.235 1.00 62.44 722 ASP A C 1
ATOM 5496 O O . ASP A 1 722 ? -0.523 14.069 35.041 1.00 62.44 722 ASP A O 1
ATOM 5500 N N . ILE A 1 723 ? -2.753 14.430 35.054 1.00 61.31 723 ILE A N 1
ATOM 5501 C CA . ILE A 1 723 ? -3.137 13.064 34.671 1.00 61.31 723 ILE A CA 1
ATOM 5502 C C . ILE A 1 723 ? -2.608 12.672 33.282 1.00 61.31 723 ILE A C 1
ATOM 5504 O O . ILE A 1 723 ? -2.478 11.485 32.992 1.00 61.31 723 ILE A O 1
ATOM 5508 N N . ARG A 1 724 ? -2.210 13.643 32.442 1.00 56.81 724 ARG A N 1
ATOM 5509 C CA . ARG A 1 724 ? -1.572 13.398 31.133 1.00 56.81 724 ARG A CA 1
ATOM 5510 C C . ARG A 1 724 ? -0.211 12.721 31.257 1.00 56.81 724 ARG A C 1
ATOM 5512 O O . ARG A 1 724 ? 0.234 12.048 30.334 1.00 56.81 724 ARG A O 1
ATOM 5519 N N . THR A 1 725 ? 0.452 12.876 32.403 1.00 55.94 725 THR A N 1
ATOM 5520 C CA . THR A 1 725 ? 1.743 12.230 32.680 1.00 55.94 725 THR A CA 1
ATOM 5521 C C . THR A 1 725 ? 1.598 10.805 33.227 1.00 55.94 725 THR A C 1
ATOM 5523 O O . THR A 1 725 ? 2.604 10.160 33.552 1.00 55.94 725 THR A O 1
ATOM 5526 N N . MET A 1 726 ? 0.362 10.301 33.345 1.00 58.00 726 MET A N 1
ATOM 5527 C CA . MET A 1 726 ? 0.070 8.937 33.776 1.00 58.00 726 MET A CA 1
ATOM 5528 C C . MET A 1 726 ? 0.119 7.973 32.588 1.00 58.00 726 MET A C 1
ATOM 5530 O O . MET A 1 726 ? -0.888 7.686 31.945 1.00 58.00 726 MET A O 1
ATOM 5534 N N . ASP A 1 727 ? 1.309 7.445 32.303 1.00 55.81 727 ASP A N 1
ATOM 5535 C CA . ASP A 1 727 ? 1.465 6.348 31.350 1.00 55.81 727 ASP A CA 1
ATOM 5536 C C . ASP A 1 727 ? 0.993 5.003 31.946 1.00 55.81 727 ASP A C 1
ATOM 5538 O O . ASP A 1 727 ? 0.755 4.858 33.151 1.00 55.81 727 ASP A O 1
ATOM 5542 N N . VAL A 1 728 ? 0.879 3.977 31.097 1.00 54.34 728 VAL A N 1
ATOM 5543 C CA . VAL A 1 728 ? 0.472 2.618 31.509 1.00 54.34 728 VAL A CA 1
ATOM 5544 C C . VAL A 1 728 ? 1.397 2.055 32.600 1.00 54.34 728 VAL A C 1
ATOM 5546 O O . VAL A 1 728 ? 0.957 1.277 33.445 1.00 54.34 728 VAL A O 1
ATOM 5549 N N . LYS A 1 729 ? 2.675 2.460 32.635 1.00 59.53 729 LYS A N 1
ATOM 5550 C CA . LYS A 1 729 ? 3.644 2.003 33.642 1.00 59.53 729 LYS A CA 1
ATOM 5551 C C . LYS A 1 729 ? 3.400 2.643 35.008 1.00 59.53 729 LYS A C 1
ATOM 5553 O O . LYS A 1 729 ? 3.446 1.929 36.004 1.00 59.53 729 LYS A O 1
ATOM 5558 N N . ARG A 1 730 ? 3.100 3.942 35.070 1.00 63.91 730 ARG A N 1
ATOM 5559 C CA . ARG A 1 730 ? 2.711 4.651 36.298 1.00 63.91 730 ARG A CA 1
ATOM 5560 C C . ARG A 1 730 ? 1.350 4.202 36.800 1.00 63.91 730 ARG A C 1
ATOM 5562 O O . ARG A 1 730 ? 1.228 3.958 37.994 1.00 63.91 730 ARG A O 1
ATOM 5569 N N . CYS A 1 731 ? 0.378 3.992 35.909 1.00 60.47 731 CYS A N 1
ATOM 5570 C CA . CYS A 1 731 ? -0.908 3.395 36.279 1.00 60.47 731 CYS A CA 1
ATOM 5571 C C . CYS A 1 731 ? -0.697 2.015 36.915 1.00 60.47 731 CYS A C 1
ATOM 5573 O O . CYS A 1 731 ? -1.189 1.765 38.009 1.00 60.47 731 CYS A O 1
ATOM 5575 N N . ARG A 1 732 ? 0.126 1.152 36.301 1.00 64.50 732 ARG A N 1
ATOM 5576 C CA . ARG A 1 732 ? 0.495 -0.150 36.882 1.00 64.50 732 ARG A CA 1
ATOM 5577 C C . ARG A 1 732 ? 1.279 -0.033 38.185 1.00 64.50 732 ARG A C 1
ATOM 5579 O O . ARG A 1 732 ? 1.092 -0.874 39.047 1.00 64.50 732 ARG A O 1
ATOM 5586 N N . SER A 1 733 ? 2.128 0.980 38.344 1.00 68.25 733 SER A N 1
ATOM 5587 C CA . SER A 1 733 ? 2.883 1.215 39.581 1.00 68.25 733 SER A CA 1
ATOM 5588 C C . SER A 1 733 ? 1.987 1.658 40.735 1.00 68.25 733 SER A C 1
ATOM 5590 O O . SER A 1 733 ? 2.189 1.205 41.852 1.00 68.25 733 SER A O 1
ATOM 5592 N N . ILE A 1 734 ? 1.009 2.530 40.482 1.00 69.00 734 ILE A N 1
ATOM 5593 C CA . ILE A 1 734 ? 0.050 2.987 41.500 1.00 69.00 734 ILE A CA 1
ATOM 5594 C C . ILE A 1 734 ? -0.925 1.856 41.855 1.00 69.00 734 ILE A C 1
ATOM 5596 O O . ILE A 1 734 ? -1.314 1.708 43.009 1.00 69.00 734 ILE A O 1
ATOM 5600 N N . LEU A 1 735 ? -1.278 1.026 40.871 1.00 69.56 735 LEU A N 1
ATOM 5601 C CA . LEU A 1 735 ? -2.129 -0.150 41.042 1.00 69.56 735 LEU A CA 1
ATOM 5602 C C . LEU A 1 735 ? -1.373 -1.394 41.557 1.00 69.56 735 LEU A C 1
ATOM 5604 O O . LEU A 1 735 ? -2.016 -2.391 41.871 1.00 69.56 735 LEU A O 1
ATOM 5608 N N . ALA A 1 736 ? -0.038 -1.366 41.658 1.00 65.75 736 ALA A N 1
ATOM 5609 C CA . ALA A 1 736 ? 0.774 -2.517 42.080 1.00 65.75 736 ALA A CA 1
ATOM 5610 C C . ALA A 1 736 ? 0.528 -2.915 43.542 1.00 65.75 736 ALA A C 1
ATOM 5612 O O . ALA A 1 736 ? 0.648 -4.089 43.889 1.00 65.75 736 ALA A O 1
ATOM 5613 N N . ASP A 1 737 ? 0.148 -1.943 44.372 1.00 65.44 737 ASP A N 1
ATOM 5614 C CA . ASP A 1 737 ? -0.166 -2.148 45.787 1.00 65.44 737 ASP A CA 1
ATOM 5615 C C . ASP A 1 737 ? -1.578 -2.741 45.991 1.00 65.44 737 ASP A C 1
ATOM 5617 O O . ASP A 1 737 ? -1.956 -3.087 47.110 1.00 65.44 737 ASP A O 1
ATOM 5621 N N . VAL A 1 738 ? -2.375 -2.875 44.919 1.00 70.81 738 VAL A N 1
ATOM 5622 C CA . VAL A 1 738 ? -3.751 -3.381 44.981 1.00 70.81 738 VAL A CA 1
ATOM 5623 C C . VAL A 1 738 ? -3.749 -4.916 44.930 1.00 70.81 738 VAL A C 1
ATOM 5625 O O . VAL A 1 738 ? -3.290 -5.502 43.943 1.00 70.81 738 VAL A O 1
ATOM 5628 N N . PRO A 1 739 ? -4.303 -5.614 45.940 1.00 69.81 739 PRO A N 1
ATOM 5629 C CA . PRO A 1 739 ? -4.352 -7.070 45.942 1.00 69.81 739 PRO A CA 1
ATOM 5630 C C . PRO A 1 739 ? -5.204 -7.597 44.782 1.00 69.81 739 PRO A C 1
ATOM 5632 O O . PRO A 1 739 ? -6.393 -7.299 44.687 1.00 69.81 739 PRO A O 1
ATOM 5635 N N . SER A 1 740 ? -4.634 -8.468 43.946 1.00 67.94 740 SER A N 1
ATOM 5636 C CA . SER A 1 740 ? -5.376 -9.144 42.862 1.00 67.94 740 SER A CA 1
ATOM 5637 C C . SER A 1 740 ? -6.521 -10.049 43.351 1.00 67.94 740 SER A C 1
ATOM 5639 O O . SER A 1 740 ? -7.356 -10.464 42.550 1.00 67.94 740 SER A O 1
ATOM 5641 N N . SER A 1 741 ? -6.575 -10.345 44.655 1.00 73.69 741 SER A N 1
ATOM 5642 C CA . SER A 1 741 ? -7.648 -11.096 45.313 1.00 73.69 741 SER A CA 1
ATOM 5643 C C . SER A 1 741 ? -8.894 -10.263 45.634 1.00 73.69 741 SER A C 1
ATOM 5645 O O . SER A 1 741 ? -9.944 -10.849 45.886 1.00 73.69 741 SER A O 1
ATOM 5647 N N . ASP A 1 742 ? -8.802 -8.927 45.669 1.00 79.38 742 ASP A N 1
ATOM 5648 C CA . ASP A 1 742 ? -9.960 -8.056 45.909 1.00 79.38 742 ASP A CA 1
ATOM 5649 C C . ASP A 1 742 ? -10.596 -7.671 44.564 1.00 79.38 742 ASP A C 1
ATOM 5651 O O . ASP A 1 742 ? -10.104 -6.800 43.844 1.00 79.38 742 ASP A O 1
ATOM 5655 N N . GLU A 1 743 ? -11.675 -8.362 44.189 1.00 78.88 743 GLU A N 1
ATOM 5656 C CA . GLU A 1 743 ? -12.343 -8.199 42.889 1.00 78.88 743 GLU A CA 1
ATOM 5657 C C . GLU A 1 743 ? -12.887 -6.772 42.674 1.00 78.88 743 GLU A C 1
ATOM 5659 O O . GLU A 1 743 ? -12.845 -6.253 41.553 1.00 78.88 743 GLU A O 1
ATOM 5664 N N . VAL A 1 744 ? -13.324 -6.111 43.754 1.00 83.25 744 VAL A N 1
ATOM 5665 C CA . VAL A 1 744 ? -13.883 -4.751 43.731 1.00 83.25 744 VAL A CA 1
ATOM 5666 C C . VAL A 1 744 ? -12.790 -3.734 43.439 1.00 83.25 744 VAL A C 1
ATOM 5668 O O . VAL A 1 744 ? -12.958 -2.907 42.547 1.00 83.25 744 VAL A O 1
ATOM 5671 N N . LEU A 1 745 ? -11.647 -3.812 44.125 1.00 84.19 745 LEU A N 1
ATOM 5672 C CA . LEU A 1 745 ? -10.534 -2.888 43.881 1.00 84.19 745 LEU A CA 1
ATOM 5673 C C . LEU A 1 745 ? -9.814 -3.173 42.558 1.00 84.19 745 LEU A C 1
ATOM 5675 O O . LEU A 1 745 ? -9.504 -2.242 41.814 1.00 84.19 745 LEU A O 1
ATOM 5679 N N . SER A 1 746 ? -9.592 -4.452 42.239 1.00 82.62 746 SER A N 1
ATOM 5680 C CA . SER A 1 746 ? -8.900 -4.883 41.015 1.00 82.62 746 SER A CA 1
ATOM 5681 C C . SER A 1 746 ? -9.656 -4.557 39.724 1.00 82.62 746 SER A C 1
ATOM 5683 O O . SER A 1 746 ? -9.039 -4.502 38.659 1.00 82.62 746 SER A O 1
ATOM 5685 N N . THR A 1 747 ? -10.965 -4.304 39.815 1.00 85.38 747 THR A N 1
ATOM 5686 C CA . THR A 1 747 ? -11.812 -3.867 38.694 1.00 85.38 747 THR A CA 1
ATOM 5687 C C . THR A 1 747 ? -12.168 -2.382 38.795 1.00 85.38 747 THR A C 1
ATOM 5689 O O . THR A 1 747 ? -12.089 -1.653 37.808 1.00 85.38 747 THR A O 1
ATOM 5692 N N . GLY A 1 748 ? -12.537 -1.911 39.987 1.00 86.69 748 GLY A N 1
ATOM 5693 C CA . GLY A 1 748 ? -13.073 -0.572 40.209 1.00 86.69 748 GLY A CA 1
ATOM 5694 C C . GLY A 1 748 ? -12.049 0.553 40.099 1.00 86.69 748 GLY A C 1
ATOM 5695 O O . GLY A 1 748 ? -12.368 1.583 39.512 1.00 86.69 748 GLY A O 1
ATOM 5696 N N . LEU A 1 749 ? -10.820 0.369 40.600 1.00 87.88 749 LEU A N 1
ATOM 5697 C CA . LEU A 1 749 ? -9.778 1.403 40.504 1.00 87.88 749 LEU A CA 1
ATOM 5698 C C . LEU A 1 749 ? -9.306 1.629 39.054 1.00 87.88 749 LEU A C 1
ATOM 5700 O O . LEU A 1 749 ? -9.243 2.789 38.637 1.00 87.88 749 LEU A O 1
ATOM 5704 N N . PRO A 1 750 ? -9.051 0.579 38.242 1.00 87.19 750 PRO A N 1
ATOM 5705 C CA . PRO A 1 750 ? -8.795 0.754 36.811 1.00 87.19 750 PRO A CA 1
ATOM 5706 C C . PRO A 1 750 ? -9.950 1.419 36.051 1.00 87.19 750 PRO A C 1
ATOM 5708 O O . PRO A 1 750 ? -9.704 2.300 35.228 1.00 87.19 750 PRO A O 1
ATOM 5711 N N . LEU A 1 751 ? -11.204 1.046 36.341 1.00 89.00 751 LEU A N 1
ATOM 5712 C CA . LEU A 1 751 ? -12.381 1.665 35.721 1.00 89.00 751 LEU A CA 1
ATOM 5713 C C . LEU A 1 751 ? -12.496 3.153 36.077 1.00 89.00 751 LEU A C 1
ATOM 5715 O O . LEU A 1 751 ? -12.740 3.983 35.202 1.00 89.00 751 LEU A O 1
ATOM 5719 N N . PHE A 1 752 ? -12.297 3.498 37.350 1.00 89.81 752 PHE A N 1
ATOM 5720 C CA . PHE A 1 752 ? -12.301 4.880 37.819 1.00 89.81 752 PHE A CA 1
ATOM 5721 C C . PHE A 1 752 ? -11.248 5.727 37.086 1.00 89.81 752 PHE A C 1
ATOM 5723 O O . PHE A 1 752 ? -11.555 6.815 36.599 1.00 89.81 752 PHE A O 1
ATOM 5730 N N . LEU A 1 753 ? -10.028 5.203 36.936 1.00 87.06 753 LEU A N 1
ATOM 5731 C CA . LEU A 1 753 ? -8.949 5.888 36.226 1.00 87.06 753 LEU A CA 1
ATOM 5732 C C . LEU A 1 753 ? -9.266 6.074 34.734 1.00 87.06 753 LEU A C 1
ATOM 5734 O O . LEU A 1 753 ? -9.064 7.164 34.202 1.00 87.06 753 LEU A O 1
ATOM 5738 N N . ALA A 1 754 ? -9.826 5.054 34.077 1.00 86.81 754 ALA A N 1
ATOM 5739 C CA . ALA A 1 754 ? -10.243 5.143 32.678 1.00 86.81 754 ALA A CA 1
ATOM 5740 C C . ALA A 1 754 ? -11.352 6.193 32.469 1.00 86.81 754 ALA A C 1
ATOM 5742 O O . ALA A 1 754 ? -11.268 7.008 31.552 1.00 86.81 754 ALA A O 1
ATOM 5743 N N . LEU A 1 755 ? -12.360 6.232 33.349 1.00 90.12 755 LEU A N 1
ATOM 5744 C CA . LEU A 1 755 ? -13.418 7.250 33.317 1.00 90.12 755 LEU A CA 1
ATOM 5745 C C . LEU A 1 755 ? -12.860 8.667 33.493 1.00 90.12 755 LEU A C 1
ATOM 5747 O O . LEU A 1 755 ? -13.296 9.584 32.798 1.00 90.12 755 LEU A O 1
ATOM 5751 N N . TRP A 1 756 ? -11.878 8.849 34.380 1.00 88.31 756 TRP A N 1
ATOM 5752 C CA . TRP A 1 756 ? -11.265 10.157 34.610 1.00 88.31 756 TRP A CA 1
ATOM 5753 C C . TRP A 1 756 ? -10.452 10.588 33.389 1.00 88.31 756 TRP A C 1
ATOM 5755 O O . TRP A 1 756 ? -10.607 11.711 32.913 1.00 88.31 756 TRP A O 1
ATOM 5765 N N . GLN A 1 757 ? -9.650 9.691 32.812 1.00 85.44 757 GLN A N 1
ATOM 5766 C CA . GLN A 1 757 ? 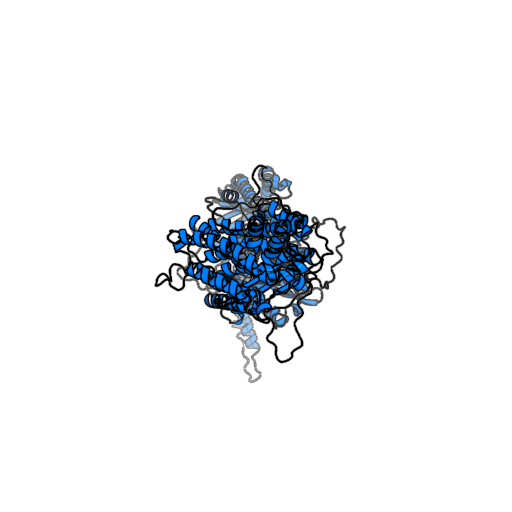-8.905 9.970 31.581 1.00 85.44 757 GLN A CA 1
ATOM 5767 C C . GLN A 1 757 ? -9.831 10.384 30.430 1.00 85.44 757 GLN A C 1
ATOM 5769 O O . GLN A 1 757 ? -9.556 11.371 29.749 1.00 85.44 757 GLN A O 1
ATOM 5774 N N . VAL A 1 758 ? -10.955 9.683 30.250 1.00 87.50 758 VAL A N 1
ATOM 5775 C CA . VAL A 1 758 ? -11.957 10.017 29.225 1.00 87.50 758 VAL A CA 1
ATOM 5776 C C . VAL A 1 758 ? -12.610 11.377 29.502 1.00 87.50 758 VAL A C 1
ATOM 5778 O O . VAL A 1 758 ? -12.755 12.179 28.580 1.00 87.50 758 VAL A O 1
ATOM 5781 N N . PHE A 1 759 ? -12.954 11.683 30.758 1.00 89.88 759 PHE A N 1
ATOM 5782 C CA . PHE A 1 759 ? -13.481 12.997 31.149 1.00 89.88 759 PHE A CA 1
ATOM 5783 C C . PHE A 1 759 ? -12.492 14.131 30.843 1.00 89.88 759 PHE A C 1
ATOM 5785 O O . PHE A 1 759 ? -12.868 15.134 30.239 1.00 89.88 759 PHE A O 1
ATOM 5792 N N . HIS A 1 760 ? -11.215 13.946 31.189 1.00 86.38 760 HIS A N 1
ATOM 5793 C CA . HIS A 1 760 ? -10.149 14.909 30.905 1.00 86.38 760 HIS A CA 1
ATOM 5794 C C . HIS A 1 760 ? -9.958 15.128 29.401 1.00 86.38 760 HIS A C 1
ATOM 5796 O O . HIS A 1 760 ? -9.867 16.266 28.943 1.00 86.38 760 HIS A O 1
ATOM 5802 N N . TYR A 1 761 ? -9.928 14.040 28.626 1.00 84.25 761 TYR A N 1
ATOM 5803 C CA . TYR A 1 761 ? -9.756 14.086 27.176 1.00 84.25 761 TYR A CA 1
ATOM 5804 C C . TYR A 1 761 ? -10.877 14.880 26.495 1.00 84.25 761 TYR A C 1
ATOM 5806 O O . TYR A 1 761 ? -10.595 15.752 25.674 1.00 84.25 761 TYR A O 1
ATOM 5814 N N . HIS A 1 762 ? -12.136 14.642 26.881 1.00 87.06 762 HIS A N 1
ATOM 5815 C CA . HIS A 1 762 ? -13.277 15.396 26.357 1.00 87.06 762 HIS A CA 1
ATOM 5816 C C . HIS A 1 762 ? -13.198 16.891 26.697 1.00 87.06 762 HIS A C 1
ATOM 5818 O O . HIS A 1 762 ? -13.523 17.724 25.852 1.00 87.06 762 HIS A O 1
ATOM 5824 N N . ILE A 1 763 ? -12.727 17.256 27.895 1.00 88.00 763 ILE A N 1
ATOM 5825 C CA . ILE A 1 763 ? -12.528 18.669 28.241 1.00 88.00 763 ILE A CA 1
ATOM 5826 C C . ILE A 1 763 ? -11.444 19.302 27.361 1.00 88.00 763 ILE A C 1
ATOM 5828 O O . ILE A 1 763 ? -11.662 20.373 26.806 1.00 88.00 763 ILE A O 1
ATOM 5832 N N . GLU A 1 764 ? -10.290 18.660 27.195 1.00 83.06 764 GLU A N 1
ATOM 5833 C CA . GLU A 1 764 ? -9.182 19.255 26.436 1.00 83.06 764 GLU A CA 1
ATOM 5834 C C . GLU A 1 764 ? -9.444 19.356 24.932 1.00 83.06 764 GLU A C 1
ATOM 5836 O O . GLU A 1 764 ? -9.085 20.361 24.320 1.00 83.06 764 GLU A O 1
ATOM 5841 N N . GLN A 1 765 ? -10.032 18.318 24.332 1.00 82.38 765 GLN A N 1
ATOM 5842 C CA . GLN A 1 765 ? -10.198 18.239 22.879 1.00 82.38 765 GLN A CA 1
ATOM 5843 C C . GLN A 1 765 ? -11.467 18.932 22.385 1.00 82.38 765 GLN A C 1
ATOM 5845 O O . GLN A 1 765 ? -11.478 19.454 21.272 1.00 82.38 765 GLN A O 1
ATOM 5850 N N . GLU A 1 766 ? -12.540 18.920 23.184 1.00 83.88 766 GLU A N 1
ATOM 5851 C CA . GLU A 1 766 ? -13.875 19.285 22.697 1.00 83.88 766 GLU A CA 1
ATOM 5852 C C . GLU A 1 766 ? -14.482 20.515 23.382 1.00 83.88 766 GLU A C 1
ATOM 5854 O O . GLU A 1 766 ? -15.422 21.093 22.837 1.00 83.88 766 GLU A O 1
ATOM 5859 N N . VAL A 1 767 ? -13.963 20.973 24.532 1.00 86.06 767 VAL A N 1
ATOM 5860 C CA . VAL A 1 767 ? -14.418 22.237 25.140 1.00 86.06 767 VAL A CA 1
ATOM 5861 C C . VAL A 1 767 ? -13.623 23.396 24.534 1.00 86.06 767 VAL A C 1
ATOM 5863 O O . VAL A 1 767 ? -12.431 23.495 24.788 1.00 86.06 767 VAL A O 1
ATOM 5866 N N . PRO A 1 768 ? -14.234 24.320 23.774 1.00 80.81 768 PRO A N 1
ATOM 5867 C CA . PRO A 1 768 ? -13.487 25.335 23.024 1.00 80.81 768 PRO A CA 1
ATOM 5868 C C . PRO A 1 768 ? -12.904 26.455 23.902 1.00 80.81 768 PRO A C 1
ATOM 5870 O O . PRO A 1 768 ? -11.924 27.098 23.527 1.00 80.81 768 PRO A O 1
ATOM 5873 N N . HIS A 1 769 ? -13.503 26.723 25.068 1.00 86.00 769 HIS A N 1
ATOM 5874 C CA . HIS A 1 769 ? -13.156 27.877 25.897 1.00 86.00 769 HIS A CA 1
ATOM 5875 C C . HIS A 1 769 ? -12.138 27.527 26.993 1.00 86.00 769 HIS A C 1
ATOM 5877 O O . HIS A 1 769 ? -12.448 26.815 27.949 1.00 86.00 769 HIS A O 1
ATOM 5883 N N . THR A 1 770 ? -10.931 28.089 26.906 1.00 87.44 770 THR A N 1
ATOM 5884 C CA . THR A 1 770 ? -9.792 27.739 27.779 1.00 87.44 770 THR A CA 1
ATOM 5885 C C . THR A 1 770 ? -10.010 28.054 29.264 1.00 87.44 770 THR A C 1
ATOM 5887 O O . THR A 1 770 ? -9.540 27.312 30.128 1.00 87.44 770 THR A O 1
ATOM 5890 N N . LEU A 1 771 ? -10.742 29.123 29.602 1.00 89.69 771 LEU A N 1
ATOM 5891 C CA . LEU A 1 771 ? -11.090 29.425 30.998 1.00 89.69 771 LEU A CA 1
ATOM 5892 C C . LEU A 1 771 ? -12.048 28.372 31.570 1.00 89.69 771 LEU A C 1
ATOM 5894 O O . LEU A 1 771 ? -11.888 27.951 32.716 1.00 89.69 771 LEU A O 1
ATOM 5898 N N . LEU A 1 772 ? -13.015 27.924 30.762 1.00 91.00 772 LEU A N 1
ATOM 5899 C CA . LEU A 1 772 ? -13.989 26.917 31.175 1.00 91.00 772 LEU A CA 1
ATOM 5900 C C . LEU A 1 772 ? -13.322 25.546 31.316 1.00 91.00 772 LEU A C 1
ATOM 5902 O O . LEU A 1 772 ? -13.550 24.878 32.319 1.00 91.00 772 LEU A O 1
ATOM 5906 N N . GLN A 1 773 ? -12.423 25.178 30.393 1.00 90.88 773 GLN A N 1
ATOM 5907 C CA . GLN A 1 773 ? -11.574 23.987 30.521 1.00 90.88 773 GLN A CA 1
ATOM 5908 C C . GLN A 1 773 ? -10.853 23.961 31.875 1.00 90.88 773 GLN A C 1
ATOM 5910 O O . GLN A 1 773 ? -10.980 23.002 32.633 1.00 90.88 773 GLN A O 1
ATOM 5915 N N . LYS A 1 774 ? -10.144 25.048 32.219 1.00 89.69 774 LYS A N 1
ATOM 5916 C CA . LYS A 1 774 ? -9.421 25.152 33.496 1.00 89.69 774 LYS A CA 1
ATOM 5917 C C . LYS A 1 774 ? -10.358 25.024 34.694 1.00 89.69 774 LYS A C 1
ATOM 5919 O O . LYS A 1 774 ? -10.015 24.321 35.641 1.00 89.69 774 LYS A O 1
ATOM 5924 N N . ARG A 1 775 ? -11.531 25.669 34.661 1.00 91.50 775 ARG A N 1
ATOM 5925 C CA . ARG A 1 775 ? -12.478 25.625 35.784 1.00 91.50 775 ARG A CA 1
ATOM 5926 C C . ARG A 1 775 ? -13.123 24.248 35.954 1.00 91.50 775 ARG A C 1
ATOM 5928 O O . ARG A 1 775 ? -13.214 23.783 37.084 1.00 91.50 775 ARG A O 1
ATOM 5935 N N . LEU A 1 776 ? -13.494 23.578 34.861 1.00 93.12 776 LEU A N 1
ATOM 5936 C CA . LEU A 1 776 ? -14.013 22.205 34.877 1.00 93.12 776 LEU A CA 1
ATOM 5937 C C . LEU A 1 776 ? -12.985 21.226 35.453 1.00 93.12 776 LEU A C 1
ATOM 5939 O O . LEU A 1 776 ? -13.311 20.429 36.331 1.00 93.12 776 LEU A O 1
ATOM 5943 N N . MET A 1 777 ? -11.730 21.333 35.009 1.00 89.38 777 MET A N 1
ATOM 5944 C CA . MET A 1 777 ? -10.638 20.497 35.507 1.00 89.38 777 MET A CA 1
ATOM 5945 C C . MET A 1 777 ? -10.362 20.722 36.998 1.00 89.38 777 MET A C 1
ATOM 5947 O O . MET A 1 777 ? -10.219 19.759 37.753 1.00 89.38 777 MET A O 1
ATOM 5951 N N . GLN A 1 778 ? -10.324 21.983 37.436 1.00 89.31 778 GLN A N 1
ATOM 5952 C CA . GLN A 1 778 ? -10.133 22.339 38.843 1.00 89.31 778 GLN A CA 1
ATOM 5953 C C . GLN A 1 778 ? -11.283 21.848 39.725 1.00 89.31 778 GLN A C 1
ATOM 5955 O O . GLN A 1 778 ? -11.033 21.317 40.804 1.00 89.31 778 GLN A O 1
ATOM 5960 N N . GLU A 1 779 ? -12.532 22.003 39.283 1.00 92.19 779 GLU A N 1
ATOM 5961 C CA . GLU A 1 779 ? -13.688 21.604 40.087 1.00 92.19 779 GLU A CA 1
ATOM 5962 C C . GLU A 1 779 ? -13.839 20.078 40.159 1.00 92.19 779 GLU A C 1
ATOM 5964 O O . GLU A 1 779 ? -14.147 19.554 41.226 1.00 92.19 779 GLU A O 1
ATOM 5969 N N . GLN A 1 780 ? -13.523 19.339 39.086 1.00 90.69 780 GLN A N 1
ATOM 5970 C CA . GLN A 1 780 ? -13.453 17.872 39.132 1.00 90.69 780 GLN A CA 1
ATOM 5971 C C . GLN A 1 780 ? -12.370 17.382 40.105 1.00 90.69 780 GLN A C 1
ATOM 5973 O O . GLN A 1 780 ? -12.598 16.430 40.852 1.00 90.69 780 GLN A O 1
ATOM 5978 N N . TRP A 1 781 ? -11.200 18.031 40.121 1.00 88.50 781 TRP A N 1
ATOM 5979 C CA . TRP A 1 781 ? -10.139 17.720 41.083 1.00 88.50 781 TRP A CA 1
ATOM 5980 C C . TRP A 1 781 ? -10.598 17.995 42.521 1.00 88.50 781 TRP A C 1
ATOM 5982 O O . TRP A 1 781 ? -10.452 17.136 43.390 1.00 88.50 781 TRP A O 1
ATOM 5992 N N . ARG A 1 782 ? -11.224 19.158 42.762 1.00 88.75 782 ARG A N 1
ATOM 5993 C CA . ARG A 1 782 ? -11.769 19.528 44.079 1.00 88.75 782 ARG A CA 1
ATOM 5994 C C . ARG A 1 782 ? -12.824 18.543 44.554 1.00 88.75 782 ARG A C 1
ATOM 5996 O O . ARG A 1 782 ? -12.736 18.109 45.691 1.00 88.75 782 ARG A O 1
ATOM 6003 N N . LEU A 1 783 ? -13.765 18.151 43.693 1.00 90.62 783 LEU A N 1
ATOM 6004 C CA . LEU A 1 783 ? -14.793 17.158 44.010 1.00 90.62 783 LEU A CA 1
ATOM 6005 C C . LEU A 1 783 ? -14.170 15.867 44.550 1.00 90.62 783 LEU A C 1
ATOM 6007 O O . LEU A 1 783 ? -14.563 15.383 45.608 1.00 90.62 783 LEU A O 1
ATOM 6011 N N . LEU A 1 784 ? -13.174 15.328 43.847 1.00 88.06 784 LEU A N 1
ATOM 6012 C CA . LEU A 1 784 ? -12.532 14.072 44.228 1.00 88.06 784 LEU A CA 1
ATOM 6013 C C . LEU A 1 784 ? -11.700 14.211 45.508 1.00 88.06 784 LEU A C 1
ATOM 6015 O O . LEU A 1 784 ? -11.774 13.336 46.370 1.00 88.06 784 LEU A O 1
ATOM 6019 N N . ASN A 1 785 ? -10.985 15.326 45.681 1.00 88.94 785 ASN A N 1
ATOM 6020 C CA . ASN A 1 785 ? -10.273 15.621 46.925 1.00 88.94 785 ASN A CA 1
ATOM 6021 C C . ASN A 1 785 ? -11.243 15.771 48.114 1.00 88.94 785 ASN A C 1
ATOM 6023 O O . ASN A 1 785 ? -11.017 15.193 49.173 1.00 88.94 785 ASN A O 1
ATOM 6027 N N . SER A 1 786 ? -12.370 16.463 47.927 1.00 90.31 786 SER A N 1
ATOM 6028 C CA . SER A 1 786 ? -13.394 16.652 48.960 1.00 90.31 786 SER A CA 1
ATOM 6029 C C . SER A 1 786 ? -14.105 15.355 49.356 1.00 90.31 786 SER A C 1
ATOM 6031 O O . SER A 1 786 ? -14.484 15.207 50.516 1.00 90.31 786 SER A O 1
ATOM 6033 N N . ILE A 1 787 ? -14.258 14.389 48.440 1.00 88.69 787 ILE A N 1
ATOM 6034 C CA . ILE A 1 787 ? -14.758 13.048 48.789 1.00 88.69 787 ILE A CA 1
ATOM 6035 C C . ILE A 1 787 ? -13.797 12.372 49.772 1.00 88.69 787 ILE A C 1
ATOM 6037 O O . ILE A 1 787 ? -14.247 11.841 50.784 1.00 88.69 787 ILE A O 1
ATOM 6041 N N . VAL A 1 788 ? -12.488 12.420 49.513 1.00 87.44 788 VAL A N 1
ATOM 6042 C CA . VAL A 1 788 ? -11.472 11.839 50.407 1.00 87.44 788 VAL A CA 1
ATOM 6043 C C . VAL A 1 788 ? -11.467 12.554 51.763 1.00 87.44 788 VAL A C 1
ATOM 6045 O O . VAL A 1 788 ? -11.611 11.904 52.798 1.00 87.44 788 VAL A O 1
ATOM 6048 N N . GLU A 1 789 ? -11.399 13.888 51.763 1.00 87.75 789 GLU A N 1
ATOM 6049 C CA . GLU A 1 789 ? -11.376 14.705 52.986 1.00 87.75 789 GLU A CA 1
ATOM 6050 C C . GLU A 1 789 ? -12.650 14.554 53.827 1.00 87.75 789 GLU A C 1
ATOM 6052 O O . GLU A 1 789 ? -12.583 14.554 55.055 1.00 87.75 789 GLU A O 1
ATOM 6057 N N . SER A 1 790 ? -13.817 14.362 53.203 1.00 88.25 790 SER A N 1
ATOM 6058 C CA . SER A 1 790 ? -15.058 14.104 53.941 1.00 88.25 790 SER A CA 1
ATOM 6059 C C . SER A 1 790 ? -15.008 12.790 54.729 1.00 88.25 790 SER A C 1
ATOM 6061 O O . SER A 1 790 ? -15.482 12.734 55.865 1.00 88.25 790 SER A O 1
ATOM 6063 N N . TYR A 1 791 ? -14.413 11.731 54.173 1.00 86.38 791 TYR A N 1
ATOM 6064 C CA . TYR A 1 791 ? -14.232 10.479 54.912 1.00 86.38 791 TYR A CA 1
ATOM 6065 C C . TYR A 1 791 ? -13.203 10.626 56.039 1.00 86.38 791 TYR A C 1
ATOM 6067 O O . TYR A 1 791 ? -13.430 10.106 57.130 1.00 86.38 791 TYR A O 1
ATOM 6075 N N . GLU A 1 792 ? -12.114 11.364 55.807 1.00 84.12 792 GLU A N 1
ATOM 6076 C CA . GLU A 1 792 ? -11.086 11.640 56.821 1.00 84.12 792 GLU A CA 1
ATOM 6077 C C . GLU A 1 792 ? -11.651 12.453 58.001 1.00 84.12 792 GLU A C 1
ATOM 6079 O O . GLU A 1 792 ? -11.468 12.073 59.158 1.00 84.12 792 GLU A O 1
ATOM 6084 N N . LEU A 1 793 ? -12.394 13.531 57.724 1.00 83.31 793 LEU A N 1
ATOM 6085 C CA . LEU A 1 793 ? -12.992 14.398 58.745 1.00 83.31 793 LEU A CA 1
ATOM 6086 C C . LEU A 1 793 ? -14.223 13.767 59.408 1.00 83.31 793 LEU A C 1
ATOM 6088 O O . LEU A 1 793 ? -14.372 13.830 60.626 1.00 83.31 793 LEU A O 1
ATOM 6092 N N . GLY A 1 794 ? -15.106 13.141 58.627 1.00 77.31 794 GLY A N 1
ATOM 6093 C CA . GLY A 1 794 ? -16.371 12.585 59.114 1.00 77.31 794 GLY A CA 1
ATOM 6094 C C . GLY A 1 794 ? -16.200 11.371 60.031 1.00 77.31 794 GLY A C 1
ATOM 6095 O O . GLY A 1 794 ? -17.043 11.131 60.897 1.00 77.31 794 GLY A O 1
ATOM 6096 N N . LEU A 1 795 ? -15.102 10.623 59.870 1.00 72.19 795 LEU A N 1
ATOM 6097 C CA . LEU A 1 795 ? -14.765 9.454 60.691 1.00 72.19 795 LEU A CA 1
ATOM 6098 C C . LEU A 1 795 ? -13.742 9.755 61.796 1.00 72.19 795 LEU A C 1
ATOM 6100 O O . LEU A 1 795 ? -13.462 8.874 62.612 1.00 72.19 795 LEU A O 1
ATOM 6104 N N . ALA A 1 796 ? -13.206 10.978 61.870 1.00 69.62 796 ALA A N 1
ATOM 6105 C CA . ALA A 1 796 ? -12.286 11.373 62.930 1.00 69.62 796 ALA A CA 1
ATOM 6106 C C . ALA A 1 796 ? -12.952 11.236 64.312 1.00 69.62 796 ALA A C 1
ATOM 6108 O O . ALA A 1 796 ? -14.091 11.664 64.529 1.00 69.62 796 ALA A O 1
ATOM 6109 N N . ASN A 1 797 ? -12.261 10.594 65.260 1.00 53.97 797 ASN A N 1
ATOM 6110 C CA . ASN A 1 797 ? -12.812 10.262 66.579 1.00 53.97 797 ASN A CA 1
ATOM 6111 C C . ASN A 1 797 ? -12.726 11.390 67.612 1.00 53.97 797 ASN A C 1
ATOM 6113 O O . ASN A 1 797 ? -13.423 11.305 68.620 1.00 53.97 797 ASN A O 1
ATOM 6117 N N . GLU A 1 798 ? -11.945 12.442 67.370 1.00 54.97 798 GLU A N 1
ATOM 6118 C CA . GLU A 1 798 ? -11.754 13.511 68.352 1.00 54.97 798 GLU A CA 1
ATOM 6119 C C . GLU A 1 798 ? -12.593 14.757 68.029 1.00 54.97 798 GLU A C 1
ATOM 6121 O O . GLU A 1 798 ? -12.553 15.244 66.896 1.00 54.97 798 GLU A O 1
ATOM 6126 N N . PRO A 1 799 ? -13.345 15.304 69.004 1.00 51.69 799 PRO A N 1
ATOM 6127 C CA . PRO A 1 799 ? -13.932 16.623 68.867 1.00 51.69 799 PRO A CA 1
ATOM 6128 C C . PRO A 1 799 ? -12.792 17.642 68.855 1.00 51.69 799 PRO A C 1
ATOM 6130 O O . PRO A 1 799 ? -12.152 17.882 69.876 1.00 51.69 799 PRO A O 1
ATOM 6133 N N . SER A 1 800 ? -12.523 18.239 67.695 1.00 46.81 800 SER A N 1
ATOM 6134 C CA . SER A 1 800 ? -11.635 19.394 67.603 1.00 46.81 800 SER A CA 1
ATOM 6135 C C . SER A 1 800 ? -12.178 20.484 68.525 1.00 46.81 800 SER A C 1
ATOM 6137 O O . SER A 1 800 ? -13.286 20.979 68.319 1.00 46.81 800 SER A O 1
ATOM 6139 N N . SER A 1 801 ? -11.415 20.834 69.556 1.00 46.53 801 SER A N 1
ATOM 6140 C CA . SER A 1 801 ? -11.710 21.930 70.472 1.00 46.53 801 SER A CA 1
ATOM 6141 C C . SER A 1 801 ? -11.603 23.269 69.736 1.00 46.53 801 SER A C 1
ATOM 6143 O O . SER A 1 801 ? -10.577 23.941 69.815 1.00 46.53 801 SER A O 1
ATOM 6145 N N . SER A 1 802 ? -12.639 23.652 68.993 1.00 43.78 802 SER A N 1
ATOM 6146 C CA . SER A 1 802 ? -12.817 25.003 68.458 1.00 43.78 802 SER A CA 1
ATOM 6147 C C . SER A 1 802 ? -14.074 25.619 69.072 1.00 43.78 802 SER A C 1
ATOM 6149 O O . SER A 1 802 ? -15.160 25.041 69.042 1.00 43.78 802 SER A O 1
ATOM 6151 N N . GLY A 1 803 ? -13.892 26.756 69.748 1.00 44.50 803 GLY A N 1
ATOM 6152 C CA . GLY A 1 803 ? -14.936 27.424 70.523 1.00 44.50 803 GLY A CA 1
ATOM 6153 C C . GLY A 1 803 ? -16.113 27.885 69.662 1.00 44.50 803 GLY A C 1
ATOM 6154 O O . GLY A 1 803 ? -15.947 28.223 68.492 1.00 44.50 803 GLY A O 1
ATOM 6155 N N . LEU A 1 804 ? -17.306 27.932 70.264 1.00 42.00 804 LEU A N 1
ATOM 6156 C CA . LEU A 1 804 ? -18.453 28.628 69.684 1.00 42.00 804 LEU A CA 1
ATOM 6157 C C . LEU A 1 804 ? -18.092 30.109 69.509 1.00 42.00 804 LEU A C 1
ATOM 6159 O O . LEU A 1 804 ? -18.057 30.863 70.481 1.00 42.00 804 LEU A O 1
ATOM 6163 N N . LEU A 1 805 ? -17.825 30.534 68.278 1.00 41.22 805 LEU A N 1
ATOM 6164 C CA . LEU A 1 805 ? -17.820 31.949 67.938 1.00 41.22 805 LEU A CA 1
ATOM 6165 C C . LEU A 1 805 ? -19.258 32.367 67.645 1.00 41.22 805 LEU A C 1
ATOM 6167 O O . LEU A 1 805 ? -19.860 31.942 66.660 1.00 41.22 805 LEU A O 1
ATOM 6171 N N . THR A 1 806 ? -19.800 33.231 68.499 1.00 38.50 806 THR A N 1
ATOM 6172 C CA . THR A 1 806 ? -20.977 34.035 68.179 1.00 38.50 806 THR A CA 1
ATOM 6173 C C . THR A 1 806 ? -20.597 34.994 67.052 1.00 38.50 806 THR A C 1
ATOM 6175 O O . THR A 1 806 ? -20.081 36.080 67.305 1.00 38.50 806 THR A O 1
ATOM 6178 N N . ASN A 1 807 ? -20.802 34.596 65.797 1.00 40.09 807 ASN A N 1
ATOM 6179 C CA . ASN A 1 807 ? -20.818 35.558 64.699 1.00 40.09 807 ASN A CA 1
ATOM 6180 C C . ASN A 1 807 ? -22.119 36.372 64.790 1.00 40.09 807 ASN A C 1
ATOM 6182 O O . ASN A 1 807 ? -23.176 35.807 65.082 1.00 40.09 807 ASN A O 1
ATOM 6186 N N . ASP A 1 808 ? -22.041 37.675 64.498 1.00 44.69 808 ASP A N 1
ATOM 6187 C CA . ASP A 1 808 ? -23.095 38.717 64.562 1.00 44.69 808 ASP A CA 1
ATOM 6188 C C . ASP A 1 808 ? -24.408 38.420 63.784 1.00 44.69 808 ASP A C 1
ATOM 6190 O O . ASP A 1 808 ? -25.276 39.279 63.640 1.00 44.69 808 ASP A O 1
ATOM 6194 N N . ALA A 1 809 ? -24.589 37.197 63.282 1.00 46.25 809 ALA A N 1
ATOM 6195 C CA . ALA A 1 809 ? -25.750 36.723 62.534 1.00 46.25 809 ALA A CA 1
ATOM 6196 C C . ALA A 1 809 ? -26.647 35.723 63.303 1.00 46.25 809 ALA A C 1
ATOM 6198 O O . ALA A 1 809 ? -27.626 35.244 62.737 1.00 46.25 809 ALA A O 1
ATOM 6199 N N . GLY A 1 810 ? -26.348 35.396 64.569 1.00 49.38 810 GLY A N 1
ATOM 6200 C CA . GLY A 1 810 ? -27.236 34.578 65.415 1.00 49.38 810 GLY A CA 1
ATOM 6201 C C . GLY A 1 810 ? -27.345 33.093 65.028 1.00 49.38 810 GLY A C 1
ATOM 6202 O O . GLY A 1 810 ? -28.375 32.476 65.290 1.00 49.38 810 GLY A O 1
ATOM 6203 N N . CYS A 1 811 ? -26.312 32.516 64.401 1.00 53.78 811 CYS A N 1
ATOM 6204 C CA . CYS A 1 811 ? -26.306 31.131 63.913 1.00 53.78 811 CYS A CA 1
ATOM 6205 C C . CYS A 1 811 ? -25.421 30.213 64.783 1.00 53.78 811 CYS A C 1
ATOM 6207 O O . CYS A 1 811 ? -24.227 30.462 64.920 1.00 53.78 811 CYS A O 1
ATOM 6209 N N . ASP A 1 812 ? -25.999 29.140 65.333 1.00 64.75 812 ASP A N 1
ATOM 6210 C CA . ASP A 1 812 ? -25.395 28.221 66.322 1.00 64.75 812 ASP A CA 1
ATOM 6211 C C . ASP A 1 812 ? -24.668 27.015 65.669 1.00 64.75 812 ASP A C 1
ATOM 6213 O O . ASP A 1 812 ? -24.918 25.853 65.995 1.00 64.75 812 ASP A O 1
ATOM 6217 N N . LEU A 1 813 ? -23.810 27.270 64.668 1.00 79.94 813 LEU A N 1
ATOM 6218 C CA . LEU A 1 813 ? -23.019 26.235 63.974 1.00 79.94 813 LEU A CA 1
ATOM 6219 C C . LEU A 1 813 ? -21.530 26.365 64.318 1.00 79.94 813 LEU A C 1
ATOM 6221 O O . LEU A 1 813 ? -20.968 27.455 64.245 1.00 79.94 813 LEU A O 1
ATOM 6225 N N . SER A 1 814 ? -20.878 25.249 64.655 1.00 81.31 814 SER A N 1
ATOM 6226 C CA . SER A 1 814 ? -19.451 25.237 65.000 1.00 81.31 814 SER A CA 1
ATOM 6227 C C . SER A 1 814 ? -18.555 25.441 63.767 1.00 81.31 814 SER A C 1
ATOM 6229 O O . SER A 1 814 ? -18.915 25.071 62.645 1.00 81.31 814 SER A O 1
ATOM 6231 N N . GLU A 1 815 ? -17.340 25.958 63.972 1.00 80.31 815 GLU A N 1
ATOM 6232 C CA . GLU A 1 815 ? -16.330 26.074 62.909 1.00 80.31 815 GLU A CA 1
ATOM 6233 C C . GLU A 1 815 ? -15.989 24.703 62.302 1.00 80.31 815 GLU A C 1
ATOM 6235 O O . GLU A 1 815 ? -15.884 24.565 61.084 1.00 80.31 815 GLU A O 1
ATOM 6240 N N . GLY A 1 816 ? -15.917 23.660 63.137 1.00 82.31 816 GLY A N 1
ATOM 6241 C CA . GLY A 1 816 ? -15.685 22.294 62.672 1.00 82.31 816 GLY A CA 1
ATOM 6242 C C . GLY A 1 816 ? -16.815 21.769 61.781 1.00 82.31 816 GLY A C 1
ATOM 6243 O O . GLY A 1 816 ? -16.550 21.059 60.814 1.00 82.31 816 GLY A O 1
ATOM 6244 N N . PHE A 1 817 ? -18.076 22.118 62.074 1.00 87.00 817 PHE A N 1
ATOM 6245 C CA . PHE A 1 817 ? -19.218 21.747 61.230 1.00 87.00 817 PHE A CA 1
ATOM 6246 C C . PHE A 1 817 ? -19.135 22.430 59.868 1.00 87.00 817 PHE A C 1
ATOM 6248 O O . PHE A 1 817 ? -19.325 21.783 58.842 1.00 87.00 817 PHE A O 1
ATOM 6255 N N . LEU A 1 818 ? -18.820 23.727 59.850 1.00 87.88 818 LEU A N 1
ATOM 6256 C CA . LEU A 1 818 ? -18.677 24.488 58.610 1.00 87.88 818 LEU A CA 1
ATOM 6257 C C . LEU A 1 818 ? -17.509 23.973 57.756 1.00 87.88 818 LEU A C 1
ATOM 6259 O O . LEU A 1 818 ? -17.670 23.824 56.544 1.00 87.88 818 LEU A O 1
ATOM 6263 N N . ALA A 1 819 ? -16.376 23.633 58.379 1.00 86.69 819 ALA A N 1
ATOM 6264 C CA . ALA A 1 819 ? -15.234 23.024 57.700 1.00 86.69 819 ALA A CA 1
ATOM 6265 C C . ALA A 1 819 ? -15.610 21.661 57.089 1.00 86.69 819 ALA A C 1
ATOM 6267 O O . ALA A 1 819 ? -15.393 21.430 55.900 1.00 86.69 819 ALA A O 1
ATOM 6268 N N . TYR A 1 820 ? -16.270 20.789 57.856 1.00 89.38 820 TYR A N 1
ATOM 6269 C CA . TYR A 1 820 ? -16.762 19.505 57.350 1.00 89.38 820 TYR A CA 1
ATOM 6270 C C . TYR A 1 820 ? -17.766 19.674 56.202 1.00 89.38 820 TYR A C 1
ATOM 6272 O O . TYR A 1 820 ? -17.662 19.014 55.168 1.00 89.38 820 TYR A O 1
ATOM 6280 N N . MET A 1 821 ? -18.710 20.605 56.338 1.00 90.81 821 MET A N 1
ATOM 6281 C CA . MET A 1 821 ? -19.692 20.887 55.295 1.00 90.81 821 MET A CA 1
ATOM 6282 C C . MET A 1 821 ? -19.056 21.417 54.011 1.00 90.81 821 MET A C 1
ATOM 6284 O O . MET A 1 821 ? -19.573 21.128 52.936 1.00 90.81 821 MET A O 1
ATOM 6288 N N . SER A 1 822 ? -17.935 22.138 54.086 1.00 89.12 822 SER A N 1
ATOM 6289 C CA . SER A 1 822 ? -17.251 22.644 52.889 1.00 89.12 822 SER A CA 1
ATOM 6290 C C . SER A 1 822 ? -16.742 21.527 51.966 1.00 89.12 822 SER A C 1
ATOM 6292 O O . SER A 1 822 ? -16.716 21.714 50.751 1.00 89.12 822 SER A O 1
ATOM 6294 N N . VAL A 1 823 ? -16.424 20.349 52.521 1.00 90.81 823 VAL A N 1
ATOM 6295 C CA . VAL A 1 823 ? -16.011 19.163 51.754 1.00 90.81 823 VAL A CA 1
ATOM 6296 C C . VAL A 1 823 ? -17.169 18.190 51.525 1.00 90.81 823 VAL A C 1
ATOM 6298 O O . VAL A 1 823 ? -17.358 17.701 50.413 1.00 90.81 823 VAL A O 1
ATOM 6301 N N . GLN A 1 824 ? -18.018 17.954 52.530 1.00 90.62 824 GLN A N 1
ATOM 6302 C CA . GLN A 1 824 ? -19.144 17.022 52.423 1.00 90.62 824 GLN A CA 1
ATOM 6303 C C . GLN A 1 824 ? -20.190 17.506 51.415 1.00 90.62 824 GLN A C 1
ATOM 6305 O O . GLN A 1 824 ? -20.786 16.687 50.715 1.00 90.62 824 GLN A O 1
ATOM 6310 N N . ALA A 1 825 ? -20.402 18.822 51.298 1.00 91.19 825 ALA A N 1
ATOM 6311 C CA . ALA A 1 825 ? -21.385 19.368 50.370 1.00 91.19 825 ALA A CA 1
ATOM 6312 C C . ALA A 1 825 ? -21.029 19.106 48.898 1.00 91.19 825 ALA A C 1
ATOM 6314 O O . ALA A 1 825 ? -21.915 18.880 48.068 1.00 91.19 825 ALA A O 1
ATOM 6315 N N . LYS A 1 826 ? -19.727 19.046 48.582 1.00 90.50 826 LYS A N 1
ATOM 6316 C CA . LYS A 1 826 ? -19.222 18.899 47.211 1.00 90.50 826 LYS A CA 1
ATOM 6317 C C . LYS A 1 826 ? -19.675 17.614 46.531 1.00 90.50 826 LYS A C 1
ATOM 6319 O O . LYS A 1 826 ? -19.847 17.620 45.320 1.00 90.50 826 LYS A O 1
ATOM 6324 N N . ARG A 1 827 ? -19.992 16.547 47.274 1.00 87.62 827 ARG A N 1
ATOM 6325 C CA . ARG A 1 827 ? -20.532 15.289 46.711 1.00 87.62 827 ARG A CA 1
ATOM 6326 C C . ARG A 1 827 ? -21.828 15.475 45.909 1.00 87.62 827 ARG A C 1
ATOM 6328 O O . ARG A 1 827 ? -22.150 14.632 45.075 1.00 87.62 827 ARG A O 1
ATOM 6335 N N . TRP A 1 828 ? -22.583 16.545 46.183 1.00 87.50 828 TRP A N 1
ATOM 6336 C CA . TRP A 1 828 ? -23.794 16.886 45.436 1.00 87.50 828 TRP A CA 1
ATOM 6337 C C . TRP A 1 828 ? -23.475 17.438 44.038 1.00 87.50 828 TRP A C 1
ATOM 6339 O O . TRP A 1 828 ? -24.351 17.450 43.178 1.00 87.50 828 TRP A O 1
ATOM 6349 N N . GLN A 1 829 ? -22.211 17.814 43.789 1.00 91.62 829 GLN A N 1
ATOM 6350 C CA . GLN A 1 829 ? -21.598 18.145 42.494 1.00 91.62 829 GLN A CA 1
ATOM 6351 C C . GLN A 1 829 ? -22.348 19.200 41.660 1.00 91.62 829 GLN A C 1
ATOM 6353 O O . GLN A 1 829 ? -22.150 19.283 40.447 1.00 91.62 829 GLN A O 1
ATOM 6358 N N . ALA A 1 830 ? -23.196 20.027 42.283 1.00 92.00 830 ALA A N 1
ATOM 6359 C CA . ALA A 1 830 ? -24.007 21.007 41.563 1.00 92.00 830 ALA A CA 1
ATOM 6360 C C . ALA A 1 830 ? -23.137 22.058 40.865 1.00 92.00 830 ALA A C 1
ATOM 6362 O O . ALA A 1 830 ? -23.443 22.443 39.740 1.00 92.00 830 ALA A O 1
ATOM 6363 N N . THR A 1 831 ? -22.023 22.467 41.481 1.00 93.88 831 THR A N 1
ATOM 6364 C CA . THR A 1 831 ? -21.079 23.418 40.880 1.00 93.88 831 THR A CA 1
ATOM 6365 C C . THR A 1 831 ? -20.512 22.882 39.570 1.00 93.88 831 THR A C 1
ATOM 6367 O O . THR A 1 831 ? -20.570 23.555 38.543 1.00 93.88 831 THR A O 1
ATOM 6370 N N . LEU A 1 832 ? -20.018 21.641 39.574 1.00 94.25 832 LEU A N 1
ATOM 6371 C CA . LEU A 1 832 ? -19.446 21.012 38.388 1.00 94.25 832 LEU A CA 1
ATOM 6372 C C . LEU A 1 832 ? -20.493 20.813 37.283 1.00 94.25 832 LEU A C 1
ATOM 6374 O O . LEU A 1 832 ? -20.217 21.095 36.120 1.00 94.25 832 LEU A O 1
ATOM 6378 N N . LEU A 1 833 ? -21.704 20.380 37.640 1.00 93.31 833 LEU A N 1
ATOM 6379 C CA . LEU A 1 833 ? -22.798 20.192 36.686 1.00 93.31 833 LEU A CA 1
ATOM 6380 C C . LEU A 1 833 ? -23.226 21.511 36.028 1.00 93.31 833 LEU A C 1
ATOM 6382 O O . LEU A 1 833 ? -23.406 21.540 34.813 1.00 93.31 833 LEU A O 1
ATOM 6386 N N . LEU A 1 834 ? -23.310 22.602 36.797 1.00 92.12 834 LEU A N 1
ATOM 6387 C CA . LEU A 1 834 ? -23.596 23.941 36.273 1.00 92.12 834 LEU A CA 1
ATOM 6388 C C . LEU A 1 834 ? -22.471 24.459 35.369 1.00 92.12 834 LEU A C 1
ATOM 6390 O O . LEU A 1 834 ? -22.740 25.058 34.329 1.00 92.12 834 LEU A O 1
ATOM 6394 N N . LEU A 1 835 ? -21.207 24.208 35.726 1.00 92.81 835 LEU A N 1
ATOM 6395 C CA . LEU A 1 835 ? -20.073 24.530 34.857 1.00 92.81 835 LEU A CA 1
ATOM 6396 C C . LEU A 1 835 ? -20.142 23.743 33.542 1.00 92.81 835 LEU A C 1
ATOM 6398 O O . LEU A 1 835 ? -19.889 24.317 32.486 1.00 92.81 835 LEU A O 1
ATOM 6402 N N . ILE A 1 836 ? -20.525 22.463 33.567 1.00 92.62 836 ILE A N 1
ATOM 6403 C CA . ILE A 1 836 ? -20.728 21.678 32.340 1.00 92.62 836 ILE A CA 1
ATOM 6404 C C . ILE A 1 836 ? -21.893 22.255 31.526 1.00 92.62 836 ILE A C 1
ATOM 6406 O O . ILE A 1 836 ? -21.768 22.413 30.314 1.00 92.62 836 ILE A O 1
ATOM 6410 N N . ASP A 1 837 ? -22.998 22.637 32.170 1.00 89.31 837 ASP A N 1
ATOM 6411 C CA . ASP A 1 837 ? -24.130 23.262 31.482 1.00 89.31 837 ASP A CA 1
ATOM 6412 C C . ASP A 1 837 ? -23.767 24.625 30.854 1.00 89.31 837 ASP A C 1
ATOM 6414 O O . ASP A 1 837 ? -24.373 25.027 29.860 1.00 89.31 837 ASP A O 1
ATOM 6418 N N . SER A 1 838 ? -22.732 25.312 31.357 1.00 88.56 838 SER A N 1
ATOM 6419 C CA . SER A 1 838 ? -22.231 26.562 30.764 1.00 88.56 838 SER A CA 1
ATOM 6420 C C . SER A 1 838 ? -21.609 26.388 29.370 1.00 88.56 838 SER A C 1
ATOM 6422 O O . SER A 1 838 ? -21.419 27.380 28.670 1.00 88.56 838 SER A O 1
ATOM 6424 N N . LEU A 1 839 ? -21.382 25.147 28.909 1.00 87.31 839 LEU A N 1
ATOM 6425 C CA . LEU A 1 839 ? -21.050 24.846 27.507 1.00 87.31 839 LEU A CA 1
ATOM 6426 C C . LEU A 1 839 ? -22.129 25.306 26.524 1.00 87.31 839 LEU A C 1
ATOM 6428 O O . LEU A 1 839 ? -21.842 25.479 25.341 1.00 87.31 839 LEU A O 1
ATOM 6432 N N . ALA A 1 840 ? -23.361 25.492 27.002 1.00 79.62 840 ALA A N 1
ATOM 6433 C CA . ALA A 1 840 ? -24.435 26.037 26.193 1.00 79.62 840 ALA A CA 1
ATOM 6434 C C . ALA A 1 840 ? -24.328 27.554 25.971 1.00 79.62 840 ALA A C 1
ATOM 6436 O O . ALA A 1 840 ? -25.011 28.086 25.101 1.00 79.62 840 ALA A O 1
ATOM 6437 N N . LEU A 1 841 ? -23.486 28.255 26.736 1.00 80.75 841 LEU A N 1
ATOM 6438 C CA . LEU A 1 841 ? -23.299 29.696 26.614 1.00 80.75 841 LEU A CA 1
ATOM 6439 C C . LEU A 1 841 ? -22.275 30.029 25.522 1.00 80.75 841 LEU A C 1
ATOM 6441 O O . LEU A 1 841 ? -21.287 29.320 25.319 1.00 80.75 841 LEU A O 1
ATOM 6445 N N . ALA A 1 842 ? -22.479 31.157 24.842 1.00 76.12 842 ALA A N 1
ATOM 6446 C CA . ALA A 1 842 ? -21.506 31.686 23.892 1.00 76.12 842 ALA A CA 1
ATOM 6447 C C . ALA A 1 842 ? -20.188 32.063 24.602 1.00 76.12 842 ALA A C 1
ATOM 6449 O O . ALA A 1 842 ? -20.180 32.432 25.778 1.00 76.12 842 ALA A O 1
ATOM 6450 N N . SER A 1 843 ? -19.052 31.976 23.902 1.00 79.06 843 SER A N 1
ATOM 6451 C CA . SER A 1 843 ? -17.725 32.184 24.511 1.00 79.06 843 SER A CA 1
ATOM 6452 C C . SER A 1 843 ? -17.548 33.592 25.085 1.00 79.06 843 SER A C 1
ATOM 6454 O O . SER A 1 843 ? -16.909 33.766 26.115 1.00 79.06 843 SER A O 1
ATOM 6456 N N . GLU A 1 844 ? -18.188 34.585 24.474 1.00 80.00 844 GLU A N 1
ATOM 6457 C CA . GLU A 1 844 ? -18.220 35.984 24.905 1.00 80.00 844 GLU A CA 1
ATOM 6458 C C . GLU A 1 844 ? -18.958 36.159 26.242 1.00 80.00 844 GLU A C 1
ATOM 6460 O O . GLU A 1 844 ? -18.766 37.146 26.955 1.00 80.00 844 GLU A O 1
ATOM 6465 N N . VAL A 1 845 ? -19.809 35.191 26.599 1.00 80.81 845 VAL A N 1
ATOM 6466 C CA . VAL A 1 845 ? -20.568 35.202 27.846 1.00 80.81 845 VAL A CA 1
ATOM 6467 C C . VAL A 1 845 ? -19.734 34.663 29.013 1.00 80.81 845 VAL A C 1
ATOM 6469 O O . VAL A 1 845 ? -19.978 35.053 30.154 1.00 80.81 845 VAL A O 1
ATOM 6472 N N . LEU A 1 846 ? -18.724 33.828 28.754 1.00 85.56 846 LEU A N 1
ATOM 6473 C CA . LEU A 1 846 ? -17.941 33.106 29.763 1.00 85.56 846 LEU A CA 1
ATOM 6474 C C . LEU A 1 846 ? -16.798 33.954 30.355 1.00 85.56 846 LEU A C 1
ATOM 6476 O O . LEU A 1 846 ? -15.624 33.733 30.063 1.00 85.56 846 LEU A O 1
ATOM 6480 N N . THR A 1 847 ? -17.127 34.901 31.239 1.00 88.81 847 THR A N 1
ATOM 6481 C CA . THR A 1 847 ? -16.130 35.708 31.973 1.00 88.81 847 THR A CA 1
ATOM 6482 C C . THR A 1 847 ? -15.797 35.121 33.354 1.00 88.81 847 THR A C 1
ATOM 6484 O O . THR A 1 847 ? -16.615 34.380 33.914 1.00 88.81 847 THR A O 1
ATOM 6487 N N . PRO A 1 848 ? -14.630 35.447 33.950 1.00 90.88 848 PRO A N 1
ATOM 6488 C CA . PRO A 1 848 ? -14.280 35.017 35.306 1.00 90.88 848 PRO A CA 1
ATOM 6489 C C . PRO A 1 848 ? -15.350 35.365 36.348 1.00 90.88 848 PRO A C 1
ATOM 6491 O O . PRO A 1 848 ? -15.747 34.502 37.125 1.00 90.88 848 PRO A O 1
ATOM 6494 N N . GLU A 1 849 ? -15.898 36.581 36.303 1.00 89.25 849 GLU A N 1
ATOM 6495 C CA . GLU A 1 849 ? -16.901 37.068 37.258 1.00 89.25 849 GLU A CA 1
ATOM 6496 C C . GLU A 1 849 ? -18.210 36.271 37.165 1.00 89.25 849 GLU A C 1
ATOM 6498 O O . GLU A 1 849 ? -18.854 35.999 38.178 1.00 89.25 849 GLU A O 1
ATOM 6503 N N . ARG A 1 850 ? -18.603 35.866 35.950 1.00 89.56 850 ARG A N 1
ATOM 6504 C CA . ARG A 1 850 ? -19.798 35.041 35.713 1.00 89.56 850 ARG A CA 1
ATOM 6505 C C . ARG A 1 850 ? -19.607 33.610 36.183 1.00 89.56 850 ARG A C 1
ATOM 6507 O O . ARG A 1 850 ? -20.512 33.058 36.803 1.00 89.56 850 ARG A O 1
ATOM 6514 N N . LEU A 1 851 ? -18.438 33.022 35.932 1.00 90.81 851 LEU A N 1
ATOM 6515 C CA . LEU A 1 851 ? -18.126 31.690 36.442 1.00 90.81 851 LEU A CA 1
ATOM 6516 C C . LEU A 1 851 ? -18.042 31.692 37.971 1.00 90.81 851 LEU A C 1
ATOM 6518 O O . LEU A 1 851 ? -18.581 30.789 38.600 1.00 90.81 851 LEU A O 1
ATOM 6522 N N . ASP A 1 852 ? -17.439 32.708 38.591 1.00 91.06 852 ASP A N 1
ATOM 6523 C CA . ASP A 1 852 ? -17.401 32.836 40.051 1.00 91.06 852 ASP A CA 1
ATOM 6524 C C . ASP A 1 852 ? -18.802 33.022 40.647 1.00 91.06 852 ASP A C 1
ATOM 6526 O O . ASP A 1 852 ? -19.134 32.358 41.630 1.00 91.06 852 ASP A O 1
ATOM 6530 N N . PHE A 1 853 ? -19.667 33.820 40.012 1.00 91.19 853 PHE A N 1
ATOM 6531 C CA . PHE A 1 853 ? -21.074 33.920 40.404 1.00 91.19 853 PHE A CA 1
ATOM 6532 C C . PHE A 1 853 ? -21.791 32.560 40.328 1.00 91.19 853 PHE A C 1
ATOM 6534 O O . PHE A 1 853 ? -22.488 32.184 41.273 1.00 91.19 853 PHE A O 1
ATOM 6541 N N . LEU A 1 854 ? -21.569 31.797 39.251 1.00 90.69 854 LEU A N 1
ATOM 6542 C CA . LEU A 1 854 ? -22.127 30.454 39.066 1.00 90.69 854 LEU A CA 1
ATOM 6543 C C . LEU A 1 854 ? -21.633 29.464 40.132 1.00 90.69 854 LEU A C 1
ATOM 6545 O O . LEU A 1 854 ? -22.414 28.644 40.610 1.00 90.69 854 LEU A O 1
ATOM 6549 N N . ASN A 1 855 ? -20.374 29.573 40.569 1.00 92.25 855 ASN A N 1
ATOM 6550 C CA . ASN A 1 855 ? -19.851 28.743 41.656 1.00 92.25 855 ASN A CA 1
ATOM 6551 C C . ASN A 1 855 ? -20.565 29.011 42.983 1.00 92.25 855 ASN A C 1
ATOM 6553 O O . ASN A 1 855 ? -20.887 28.062 43.686 1.00 92.25 855 ASN A O 1
ATOM 6557 N N . ARG A 1 856 ? -20.896 30.271 43.303 1.00 92.50 856 ARG A N 1
ATOM 6558 C CA . ARG A 1 856 ? -21.669 30.588 44.521 1.00 92.50 856 ARG A CA 1
ATOM 6559 C C . ARG A 1 856 ? -23.074 29.985 44.484 1.00 92.50 856 ARG A C 1
ATOM 6561 O O . ARG A 1 856 ? -23.562 29.524 45.513 1.00 92.50 856 ARG A O 1
ATOM 6568 N N . ILE A 1 857 ? -23.714 29.967 43.308 1.00 92.12 857 ILE A N 1
ATOM 6569 C CA . ILE A 1 857 ? -24.993 29.266 43.108 1.00 92.12 857 ILE A CA 1
ATOM 6570 C C . ILE A 1 857 ? -24.805 27.764 43.349 1.00 92.12 857 ILE A C 1
ATOM 6572 O O . ILE A 1 857 ? -25.561 27.170 44.116 1.00 92.12 857 ILE A O 1
ATOM 6576 N N . GLY A 1 858 ? -23.782 27.166 42.733 1.00 92.44 858 GLY A N 1
ATOM 6577 C CA . GLY A 1 858 ? -23.449 25.752 42.899 1.00 92.44 858 GLY A CA 1
ATOM 6578 C C . GLY A 1 858 ? -23.205 25.364 44.358 1.00 92.44 858 GLY A C 1
ATOM 6579 O O . GLY A 1 858 ? -23.801 24.405 44.837 1.00 92.44 858 GLY A O 1
ATOM 6580 N N . GLU A 1 859 ? -22.423 26.152 45.096 1.00 92.25 859 GLU A N 1
ATOM 6581 C CA . GLU A 1 859 ? -22.130 25.942 46.520 1.00 92.25 859 GLU A CA 1
ATOM 6582 C C . GLU A 1 859 ? -23.372 26.065 47.413 1.00 92.25 859 GLU A C 1
ATOM 6584 O O . GLU A 1 859 ? -23.515 25.331 48.394 1.00 92.25 859 GLU A O 1
ATOM 6589 N N . TYR A 1 860 ? -24.283 26.989 47.092 1.00 93.56 860 TYR A N 1
ATOM 6590 C CA . TYR A 1 860 ? -25.571 27.098 47.777 1.00 93.56 860 TYR A CA 1
ATOM 6591 C C . TYR A 1 860 ? -26.435 25.850 47.534 1.00 93.56 860 TYR A C 1
ATOM 6593 O O . TYR A 1 860 ? -26.963 25.267 48.481 1.00 93.56 860 TYR A O 1
ATOM 6601 N N . MET A 1 861 ? -26.516 25.381 46.285 1.00 92.25 861 MET A N 1
ATOM 6602 C CA . MET A 1 861 ? -27.257 24.165 45.933 1.00 92.25 861 MET A CA 1
ATOM 6603 C C . MET A 1 861 ? -26.636 22.896 46.533 1.00 92.25 861 MET A C 1
ATOM 6605 O O . MET A 1 861 ? -27.360 21.994 46.948 1.00 92.25 861 MET A O 1
ATOM 6609 N N . GLU A 1 862 ? -25.307 22.818 46.598 1.00 92.94 862 GLU A N 1
ATOM 6610 C CA . GLU A 1 862 ? -24.563 21.729 47.241 1.00 92.94 862 GLU A CA 1
ATOM 6611 C C . GLU A 1 862 ? -24.869 21.630 48.735 1.00 92.94 862 GLU A C 1
ATOM 6613 O O . GLU A 1 862 ? -25.058 20.523 49.250 1.00 92.94 862 GLU A O 1
ATOM 6618 N N . TRP A 1 863 ? -24.963 22.775 49.418 1.00 92.56 863 TRP A N 1
ATOM 6619 C CA . TRP A 1 863 ? -25.362 22.846 50.822 1.00 92.56 863 TRP A CA 1
ATOM 6620 C C . TRP A 1 863 ? -26.783 22.314 51.023 1.00 92.56 863 TRP A C 1
ATOM 6622 O O . TRP A 1 863 ? -26.985 21.352 51.763 1.00 92.56 863 TRP A O 1
ATOM 6632 N N . GLU A 1 864 ? -27.753 22.897 50.317 1.00 91.19 864 GLU A N 1
ATOM 6633 C CA . GLU A 1 864 ? -29.172 22.533 50.397 1.00 91.19 864 GLU A CA 1
ATOM 6634 C C . GLU A 1 864 ? -29.412 21.050 50.087 1.00 91.19 864 GLU A C 1
ATOM 6636 O O . GLU A 1 864 ? -30.071 20.339 50.850 1.00 91.19 864 GLU A O 1
ATOM 6641 N N . GLY A 1 865 ? -28.816 20.556 48.997 1.00 88.50 865 GLY A N 1
ATOM 6642 C CA . GLY A 1 865 ? -28.899 19.150 48.604 1.00 88.50 865 GLY A CA 1
ATOM 6643 C C . GLY A 1 865 ? -28.286 18.207 49.628 1.00 88.50 865 GLY A C 1
ATOM 6644 O O . GLY A 1 865 ? -28.859 17.160 49.927 1.00 88.50 865 GLY A O 1
ATOM 6645 N N . THR A 1 866 ? -27.155 18.588 50.220 1.00 90.56 866 THR A N 1
ATOM 6646 C CA . THR A 1 866 ? -26.462 17.758 51.208 1.00 90.56 866 THR A CA 1
ATOM 6647 C C . THR A 1 866 ? -27.230 17.644 52.510 1.00 90.56 866 THR A C 1
ATOM 6649 O O . THR A 1 866 ? -27.362 16.525 53.003 1.00 90.56 866 THR A O 1
ATOM 6652 N N . ILE A 1 867 ? -27.764 18.751 53.035 1.00 90.44 867 ILE A N 1
ATOM 6653 C CA . ILE A 1 867 ? -28.579 18.747 54.257 1.00 90.44 867 ILE A CA 1
ATOM 6654 C C . ILE A 1 867 ? -29.833 17.892 54.056 1.00 90.44 867 ILE A C 1
ATOM 6656 O O . ILE A 1 867 ? -30.086 16.987 54.851 1.00 90.44 867 ILE A O 1
ATOM 6660 N N . ALA A 1 868 ? -30.565 18.111 52.959 1.00 86.25 868 ALA A N 1
ATOM 6661 C CA . ALA A 1 868 ? -31.781 17.362 52.658 1.00 86.25 868 ALA A CA 1
ATOM 6662 C C . ALA A 1 868 ? -31.510 15.851 52.502 1.00 86.25 868 ALA A C 1
ATOM 6664 O O . ALA A 1 868 ? -32.205 15.027 53.099 1.00 86.25 868 ALA A O 1
ATOM 6665 N N . HIS A 1 869 ? -30.468 15.473 51.752 1.00 86.62 869 HIS A N 1
ATOM 6666 C CA . HIS A 1 869 ? -30.096 14.069 51.556 1.00 86.62 869 HIS A CA 1
ATOM 6667 C C . HIS A 1 869 ? -29.604 13.398 52.851 1.00 86.62 869 HIS A C 1
ATOM 6669 O O . HIS A 1 869 ? -30.025 12.280 53.158 1.00 86.62 869 HIS A O 1
ATOM 6675 N N . ASP A 1 870 ? -28.704 14.039 53.608 1.00 88.44 870 ASP A N 1
ATOM 6676 C CA . ASP A 1 870 ? -28.116 13.424 54.807 1.00 88.44 870 ASP A CA 1
ATOM 6677 C C . ASP A 1 870 ? -29.112 13.264 55.934 1.00 88.44 870 ASP A C 1
ATOM 6679 O O . ASP A 1 870 ? -29.100 12.228 56.601 1.00 88.44 870 ASP A O 1
ATOM 6683 N N . LEU A 1 871 ? -30.015 14.223 56.095 1.00 86.12 871 LEU A N 1
ATOM 6684 C CA . LEU A 1 871 ? -31.096 14.101 57.053 1.00 86.12 871 LEU A CA 1
ATOM 6685 C C . LEU A 1 871 ? -32.094 13.007 56.649 1.00 86.12 871 LEU A C 1
ATOM 6687 O O . LEU A 1 871 ? -32.565 12.262 57.496 1.00 86.12 871 LEU A O 1
ATOM 6691 N N . ALA A 1 872 ? -32.371 12.811 55.358 1.00 82.56 872 ALA A N 1
ATOM 6692 C CA . ALA A 1 872 ? -33.248 11.722 54.920 1.00 82.56 872 ALA A CA 1
ATOM 6693 C C . ALA A 1 872 ? -32.633 10.318 55.119 1.00 82.56 872 ALA A C 1
ATOM 6695 O O . ALA A 1 872 ? -33.361 9.321 55.143 1.00 82.56 872 ALA A O 1
ATOM 6696 N N . ARG A 1 873 ? -31.299 10.215 55.238 1.00 82.44 873 ARG A N 1
ATOM 6697 C CA . ARG A 1 873 ? -30.557 8.939 55.282 1.00 82.44 873 ARG A CA 1
ATOM 6698 C C . ARG A 1 873 ? -29.694 8.728 56.536 1.00 82.44 873 ARG A C 1
ATOM 6700 O O . ARG A 1 873 ? -28.946 7.750 56.575 1.00 82.44 873 ARG A O 1
ATOM 6707 N N . TYR A 1 874 ? -29.799 9.563 57.573 1.00 83.31 874 TYR A N 1
ATOM 6708 C CA . TYR A 1 874 ? -28.892 9.494 58.732 1.00 83.31 874 TYR A CA 1
ATOM 6709 C C . TYR A 1 874 ? -28.939 8.150 59.480 1.00 83.31 874 TYR A C 1
ATOM 6711 O O . TYR A 1 874 ? -27.894 7.623 59.847 1.00 83.31 874 TYR A O 1
ATOM 6719 N N . THR A 1 875 ? -30.112 7.528 59.634 1.00 79.69 875 THR A N 1
ATOM 6720 C CA . THR A 1 875 ? -30.254 6.209 60.288 1.00 79.69 875 THR A CA 1
ATOM 6721 C C . THR A 1 875 ? -29.482 5.105 59.562 1.00 79.69 875 THR A C 1
ATOM 6723 O O . THR A 1 875 ? -28.803 4.281 60.183 1.00 79.69 875 THR A O 1
ATOM 6726 N N . ARG A 1 876 ? -29.528 5.118 58.225 1.00 77.94 876 ARG A N 1
ATOM 6727 C CA . ARG A 1 876 ? -28.721 4.234 57.378 1.00 77.94 876 ARG A CA 1
ATOM 6728 C C . ARG A 1 876 ? -27.233 4.553 57.526 1.00 77.94 876 ARG A C 1
ATOM 6730 O O . ARG A 1 876 ? -26.439 3.633 57.696 1.00 77.94 876 ARG A O 1
ATOM 6737 N N . ALA A 1 877 ? -26.874 5.835 57.534 1.00 75.56 877 ALA A N 1
ATOM 6738 C CA . ALA A 1 877 ? -25.486 6.271 57.641 1.00 75.56 877 ALA A CA 1
ATOM 6739 C C . ALA A 1 877 ? -24.812 5.835 58.951 1.00 75.56 877 ALA A C 1
ATOM 6741 O O . ALA A 1 877 ? -23.663 5.402 58.934 1.00 75.56 877 ALA A O 1
ATOM 6742 N N . VAL A 1 878 ? -25.544 5.870 60.069 1.00 78.12 878 VAL A N 1
ATOM 6743 C CA . VAL A 1 878 ? -25.078 5.352 61.368 1.00 78.12 878 VAL A CA 1
ATOM 6744 C C . VAL A 1 878 ? -24.783 3.851 61.290 1.00 78.12 878 VAL A C 1
ATOM 6746 O O . VAL A 1 878 ? -23.775 3.390 61.822 1.00 78.12 878 VAL A O 1
ATOM 6749 N N . THR A 1 879 ? -25.636 3.093 60.596 1.00 76.81 879 THR A N 1
ATOM 6750 C CA . THR A 1 879 ? -25.490 1.636 60.445 1.00 76.81 879 THR A CA 1
ATOM 6751 C C . THR A 1 879 ? -24.309 1.275 59.541 1.00 76.81 879 THR A C 1
ATOM 6753 O O . THR A 1 879 ? -23.523 0.390 59.871 1.00 76.81 879 THR A O 1
ATOM 6756 N N . GLU A 1 880 ? -24.167 1.972 58.413 1.00 71.94 880 GLU A N 1
ATOM 6757 C CA . GLU A 1 880 ? -23.134 1.722 57.397 1.00 71.94 880 GLU A CA 1
ATOM 6758 C C . GLU A 1 880 ? -21.799 2.430 57.706 1.00 71.94 880 GLU A C 1
ATOM 6760 O O . GLU A 1 880 ? -20.818 2.215 57.002 1.00 71.94 880 GLU A O 1
ATOM 6765 N N . ARG A 1 881 ? -21.735 3.239 58.778 1.00 75.62 881 ARG A N 1
ATOM 6766 C CA . ARG A 1 881 ? -20.572 4.059 59.172 1.00 75.62 881 ARG A CA 1
ATOM 6767 C C . ARG A 1 881 ? -20.043 4.938 58.034 1.00 75.62 881 ARG A C 1
ATOM 6769 O O . ARG A 1 881 ? -18.835 5.055 57.839 1.00 75.62 881 ARG A O 1
ATOM 6776 N N . VAL A 1 882 ? -20.952 5.570 57.297 1.00 81.38 882 VAL A N 1
ATOM 6777 C CA . VAL A 1 882 ? -20.609 6.485 56.199 1.00 81.38 882 VAL A CA 1
ATOM 6778 C C . VAL A 1 882 ? -20.715 7.954 56.631 1.00 81.38 882 VAL A C 1
ATOM 6780 O O . VAL A 1 882 ? -21.533 8.274 57.500 1.00 81.38 882 VAL A O 1
ATOM 6783 N N . PRO A 1 883 ? -19.926 8.870 56.033 1.00 85.50 883 PRO A N 1
ATOM 6784 C CA . PRO A 1 883 ? -19.945 10.288 56.390 1.00 85.50 883 PRO A CA 1
ATOM 6785 C C . PRO A 1 883 ? -21.323 10.927 56.173 1.00 85.50 883 PRO A C 1
ATOM 6787 O O . PRO A 1 883 ? -21.911 10.804 55.092 1.00 85.50 883 PRO A O 1
ATOM 6790 N N . ASN A 1 884 ? -21.825 11.631 57.189 1.00 90.12 884 ASN A N 1
ATOM 6791 C CA . ASN A 1 884 ? -23.144 12.260 57.188 1.00 90.12 884 ASN A CA 1
ATOM 6792 C C . ASN A 1 884 ? -23.142 13.550 58.024 1.00 90.12 884 ASN A C 1
ATOM 6794 O O . ASN A 1 884 ? -22.738 13.538 59.187 1.00 90.12 884 ASN A O 1
ATOM 6798 N N . ALA A 1 885 ? -23.634 14.648 57.446 1.00 89.12 885 ALA A N 1
ATOM 6799 C CA . ALA A 1 885 ? -23.671 15.972 58.062 1.00 89.12 885 ALA A CA 1
ATOM 6800 C C . ALA A 1 885 ? -24.459 16.018 59.373 1.00 89.12 885 ALA A C 1
ATOM 6802 O O . ALA A 1 885 ? -23.974 16.577 60.354 1.00 89.12 885 ALA A O 1
ATOM 6803 N N . PHE A 1 886 ? -25.637 15.398 59.424 1.00 89.31 886 PHE A N 1
ATOM 6804 C CA . PHE A 1 886 ? -26.463 15.415 60.629 1.00 89.31 886 PHE A CA 1
ATOM 6805 C C . PHE A 1 886 ? -25.820 14.611 61.764 1.00 89.31 886 PHE A C 1
ATOM 6807 O O . PHE A 1 886 ? -25.723 15.087 62.893 1.00 89.31 886 PHE A O 1
ATOM 6814 N N . VAL A 1 887 ? -25.278 13.429 61.450 1.00 87.50 887 VAL A N 1
ATOM 6815 C CA . VAL A 1 887 ? -24.548 12.598 62.425 1.00 87.50 887 VAL A CA 1
ATOM 6816 C C . VAL A 1 887 ? -23.307 13.323 62.949 1.00 87.50 887 VAL A C 1
ATOM 6818 O O . VAL A 1 887 ? -23.027 13.283 64.147 1.00 87.50 887 VAL A O 1
ATOM 6821 N N . PHE A 1 888 ? -22.576 14.014 62.073 1.00 87.31 888 PHE A N 1
ATOM 6822 C CA . PHE A 1 888 ? -21.404 14.795 62.459 1.00 87.31 888 PHE A CA 1
ATOM 6823 C C . PHE A 1 888 ? -21.775 15.968 63.381 1.00 87.31 888 PHE A C 1
ATOM 6825 O O . PHE A 1 888 ? -21.111 16.187 64.393 1.00 87.31 888 PHE A O 1
ATOM 6832 N N . TRP A 1 889 ? -22.871 16.676 63.090 1.00 88.19 889 TRP A N 1
ATOM 6833 C CA . TRP A 1 889 ? -23.387 17.753 63.940 1.00 88.19 889 TRP A CA 1
ATOM 6834 C C . TRP A 1 889 ? -23.819 17.254 65.327 1.00 88.19 889 TRP A C 1
ATOM 6836 O O . TRP A 1 889 ? -23.424 17.841 66.336 1.00 88.19 889 TRP A O 1
ATOM 6846 N N . LEU A 1 890 ? -24.541 16.127 65.397 1.00 86.00 890 LEU A N 1
ATOM 6847 C CA . LEU A 1 890 ? -24.907 15.490 66.670 1.00 86.00 890 LEU A CA 1
ATOM 6848 C C . LEU A 1 890 ? -23.659 15.128 67.486 1.00 86.00 890 LEU A C 1
ATOM 6850 O O . LEU A 1 890 ? -23.578 15.459 68.669 1.00 86.00 890 LEU A O 1
ATOM 6854 N N . LYS A 1 891 ? -22.648 14.527 66.839 1.00 83.75 891 LYS A N 1
ATOM 6855 C CA . LYS A 1 891 ? -21.376 14.159 67.480 1.00 83.75 891 LYS A CA 1
ATOM 6856 C C . LYS A 1 891 ? -20.660 15.372 68.074 1.00 83.75 891 LYS A C 1
ATOM 6858 O O . LYS A 1 891 ? -20.136 15.285 69.180 1.00 83.75 891 LYS A O 1
ATOM 6863 N N . GLN A 1 892 ? -20.666 16.507 67.379 1.00 81.88 892 GLN A N 1
ATOM 6864 C CA . GLN A 1 892 ? -20.068 17.744 67.886 1.00 81.88 892 GLN A CA 1
ATOM 6865 C C . GLN A 1 892 ? -20.817 18.343 69.076 1.00 81.88 892 GLN A C 1
ATOM 6867 O O . GLN A 1 892 ? -20.181 18.903 69.965 1.00 81.88 892 GLN A O 1
ATOM 6872 N N . LYS A 1 893 ? -22.147 18.198 69.123 1.00 79.88 893 LYS A N 1
ATOM 6873 C CA . LYS A 1 893 ? -22.954 18.583 70.290 1.00 79.88 893 LYS A CA 1
ATOM 6874 C C . LYS A 1 893 ? -22.899 17.554 71.433 1.00 79.88 893 LYS A C 1
ATOM 6876 O O . LYS A 1 893 ? -23.515 17.773 72.471 1.00 79.88 893 LYS A O 1
ATOM 6881 N N . GLY A 1 894 ? -22.160 16.451 71.271 1.00 78.12 894 GLY A N 1
ATOM 6882 C CA . GLY A 1 894 ? -22.080 15.368 72.256 1.00 78.12 894 GLY A CA 1
ATOM 6883 C C . GLY A 1 894 ? -23.359 14.529 72.359 1.00 78.12 894 GLY A C 1
ATOM 6884 O O . GLY A 1 894 ? -23.559 13.845 73.360 1.00 78.12 894 GLY A O 1
ATOM 6885 N N . LEU A 1 895 ? -24.227 14.589 71.346 1.00 83.12 895 LEU A N 1
ATOM 6886 C CA . LEU A 1 895 ? -25.509 13.890 71.289 1.00 83.12 895 LEU A CA 1
ATOM 6887 C C . LEU A 1 895 ? -25.355 12.520 70.618 1.00 83.12 895 LEU A C 1
ATOM 6889 O O . LEU A 1 895 ? -24.552 12.344 69.695 1.00 83.12 895 LEU A O 1
ATOM 6893 N N . HIS A 1 896 ? -26.135 11.534 71.066 1.00 79.75 896 HIS A N 1
ATOM 6894 C CA . HIS A 1 896 ? -26.106 10.194 70.490 1.00 79.75 896 HIS A CA 1
ATOM 6895 C C . HIS A 1 896 ? -26.999 10.124 69.244 1.00 79.75 896 HIS A C 1
ATOM 6897 O O . HIS A 1 896 ? -28.110 10.643 69.226 1.00 79.75 896 HIS A O 1
ATOM 6903 N N . ALA A 1 897 ? -26.552 9.427 68.195 1.00 77.88 897 ALA A N 1
ATOM 6904 C CA . ALA A 1 897 ? -27.291 9.360 66.930 1.00 77.88 897 ALA A CA 1
ATOM 6905 C C . ALA A 1 897 ? -28.671 8.671 67.038 1.00 77.88 897 ALA A C 1
ATOM 6907 O O . ALA A 1 897 ? -29.510 8.833 66.155 1.00 77.88 897 ALA A O 1
ATOM 6908 N N . ALA A 1 898 ? -28.900 7.909 68.114 1.00 78.25 898 ALA A N 1
ATOM 6909 C CA . ALA A 1 898 ? -30.193 7.294 68.424 1.00 78.25 898 ALA A CA 1
ATOM 6910 C C . ALA A 1 898 ? -31.267 8.327 68.804 1.00 78.25 898 ALA A C 1
ATOM 6912 O O . ALA A 1 898 ? -32.432 8.113 68.493 1.00 78.25 898 ALA A O 1
ATOM 6913 N N . ASP A 1 899 ? -30.859 9.456 69.389 1.00 79.62 899 ASP A N 1
ATOM 6914 C CA . ASP A 1 899 ? -31.754 10.531 69.838 1.00 79.62 899 ASP A CA 1
ATOM 6915 C C . ASP A 1 899 ? -31.979 11.576 68.729 1.00 79.62 899 ASP A C 1
ATOM 6917 O O . ASP A 1 899 ? -32.552 12.636 68.951 1.00 79.62 899 ASP A O 1
ATOM 6921 N N . GLY A 1 900 ? -31.504 11.296 67.507 1.00 79.38 900 GLY A N 1
ATOM 6922 C CA . GLY A 1 900 ? -31.480 12.260 66.411 1.00 79.38 900 GLY A CA 1
ATOM 6923 C C . GLY A 1 900 ? -32.855 12.795 66.006 1.00 79.38 900 GLY A C 1
ATOM 6924 O O . GLY A 1 900 ? -32.925 13.940 65.580 1.00 79.38 900 GLY A O 1
ATOM 6925 N N . GLU A 1 901 ? -33.942 12.025 66.162 1.00 82.19 901 GLU A N 1
ATOM 6926 C CA . GLU A 1 901 ? -35.296 12.493 65.803 1.00 82.19 901 GLU A CA 1
ATOM 6927 C C . GLU A 1 901 ? -35.702 13.755 66.587 1.00 82.19 901 GLU A C 1
ATOM 6929 O O . GLU A 1 901 ? -36.294 14.664 66.007 1.00 82.19 901 GLU A O 1
ATOM 6934 N N . ASP A 1 902 ? -35.292 13.873 67.853 1.00 84.25 902 ASP A N 1
ATOM 6935 C CA . ASP A 1 902 ? -35.653 15.001 68.725 1.00 84.25 902 ASP A CA 1
ATOM 6936 C C . ASP A 1 902 ? -34.940 16.313 68.344 1.00 84.25 902 ASP A C 1
ATOM 6938 O O . ASP A 1 902 ? -35.381 17.404 68.710 1.00 84.25 902 ASP A O 1
ATOM 6942 N N . PHE A 1 903 ? -33.846 16.224 67.579 1.00 85.94 903 PHE A N 1
ATOM 6943 C CA . PHE A 1 903 ? -32.999 17.363 67.210 1.00 85.94 903 PHE A CA 1
ATOM 6944 C C . PHE A 1 903 ? -33.087 17.745 65.727 1.00 85.94 903 PHE A C 1
ATOM 6946 O O . PHE A 1 903 ? -32.376 18.652 65.282 1.00 85.94 903 PHE A O 1
ATOM 6953 N N . VAL A 1 904 ? -33.969 17.101 64.955 1.00 85.44 904 VAL A N 1
ATOM 6954 C CA . VAL A 1 904 ? -34.185 17.406 63.530 1.00 85.44 904 VAL A CA 1
ATOM 6955 C C . VAL A 1 904 ? -34.597 18.869 63.332 1.00 85.44 904 VAL A C 1
ATOM 6957 O O . VAL A 1 904 ? -33.992 19.579 62.527 1.00 85.44 904 VAL A O 1
ATOM 6960 N N . ASP A 1 905 ? -35.563 19.352 64.117 1.00 83.50 905 ASP A N 1
ATOM 6961 C CA . ASP A 1 905 ? -36.046 20.737 64.045 1.00 83.50 905 ASP A CA 1
ATOM 6962 C C . ASP A 1 905 ? -34.960 21.754 64.416 1.00 83.50 905 ASP A C 1
ATOM 6964 O O . ASP A 1 905 ? -34.880 22.843 63.841 1.00 83.50 905 ASP A O 1
ATOM 6968 N N . GLU A 1 906 ? -34.112 21.421 65.391 1.00 85.62 906 GLU A N 1
ATOM 6969 C CA . GLU A 1 906 ? -33.002 22.281 65.799 1.00 85.62 906 GLU A CA 1
ATOM 6970 C C . GLU A 1 906 ? -31.944 22.381 64.697 1.00 85.62 906 GLU A C 1
ATOM 6972 O O . GLU A 1 906 ? -31.509 23.483 64.353 1.00 85.62 906 GLU A O 1
ATOM 6977 N N . PHE A 1 907 ? -31.586 21.247 64.097 1.00 86.50 907 PHE A N 1
ATOM 6978 C CA . PHE A 1 907 ? -30.647 21.192 62.985 1.00 86.50 907 PHE A CA 1
ATOM 6979 C C . PHE A 1 907 ? -31.167 21.932 61.750 1.00 86.50 907 PHE A C 1
ATOM 6981 O O . PHE A 1 907 ? -30.415 22.692 61.134 1.00 86.50 907 PHE A O 1
ATOM 6988 N N . HIS A 1 908 ? -32.454 21.788 61.420 1.00 86.56 908 HIS A N 1
ATOM 6989 C CA . HIS A 1 908 ? -33.090 22.564 60.357 1.00 86.56 908 HIS A CA 1
ATOM 6990 C C . HIS A 1 908 ? -32.989 24.063 60.617 1.00 86.56 908 HIS A C 1
ATOM 6992 O O . HIS A 1 908 ? -32.469 24.785 59.771 1.00 86.56 908 HIS A O 1
ATOM 6998 N N . ARG A 1 909 ? -33.376 24.535 61.810 1.00 83.81 909 ARG A N 1
ATOM 6999 C CA . ARG A 1 909 ? -33.280 25.965 62.154 1.00 83.81 909 ARG A CA 1
ATOM 7000 C C . ARG A 1 909 ? -31.859 26.510 61.995 1.00 83.81 909 ARG A C 1
ATOM 7002 O O . ARG A 1 909 ? -31.685 27.589 61.432 1.00 83.81 909 ARG A O 1
ATOM 7009 N N . ALA A 1 910 ? -30.852 25.777 62.473 1.00 83.12 910 ALA A N 1
ATOM 7010 C CA . ALA A 1 910 ? -29.459 26.211 62.400 1.00 83.12 910 ALA A CA 1
ATOM 7011 C C . ALA A 1 910 ? -28.921 26.224 60.957 1.00 83.12 910 ALA A C 1
ATOM 7013 O O . ALA A 1 910 ? -28.241 27.164 60.546 1.00 83.12 910 ALA A O 1
ATOM 7014 N N . THR A 1 911 ? -29.238 25.199 60.165 1.00 88.00 911 THR A N 1
ATOM 7015 C CA . THR A 1 911 ? -28.738 25.067 58.787 1.00 88.00 911 THR A CA 1
ATOM 7016 C C . THR A 1 911 ? -29.480 25.961 57.792 1.00 88.00 911 THR A C 1
ATOM 7018 O O . THR A 1 911 ? -28.834 26.528 56.907 1.00 88.00 911 THR A O 1
ATOM 7021 N N . ASP A 1 912 ? -30.790 26.165 57.970 1.00 86.56 912 ASP A N 1
ATOM 7022 C CA . ASP A 1 912 ? -31.608 27.071 57.157 1.00 86.56 912 ASP A CA 1
ATOM 7023 C C . ASP A 1 912 ? -31.206 28.537 57.360 1.00 86.56 912 ASP A C 1
ATOM 7025 O O . ASP A 1 912 ? -31.174 29.300 56.396 1.00 86.56 912 ASP A O 1
ATOM 7029 N N . LEU A 1 913 ? -30.841 28.949 58.582 1.00 85.25 913 LEU A N 1
ATOM 7030 C CA . LEU A 1 913 ? -30.385 30.320 58.845 1.00 85.25 913 LEU A CA 1
ATOM 7031 C C . LEU A 1 913 ? -29.072 30.636 58.107 1.00 85.25 913 LEU A C 1
ATOM 7033 O O . LEU A 1 913 ? -28.917 31.704 57.501 1.00 85.25 913 LEU A O 1
ATOM 7037 N N . TYR A 1 914 ? -28.135 29.687 58.111 1.00 86.69 914 TYR A N 1
ATOM 7038 C CA . TYR A 1 914 ? -26.882 29.814 57.371 1.00 86.69 914 TYR A CA 1
ATOM 7039 C C . TYR A 1 914 ? -27.120 29.828 55.853 1.00 86.69 914 TYR A C 1
ATOM 7041 O O . TYR A 1 914 ? -26.582 30.682 55.140 1.00 86.69 914 TYR A O 1
ATOM 7049 N N . ALA A 1 915 ? -27.980 28.938 55.354 1.00 87.06 915 ALA A N 1
ATOM 7050 C CA . ALA A 1 915 ? -28.345 28.891 53.944 1.00 87.06 915 ALA A CA 1
ATOM 7051 C C . ALA A 1 915 ? -29.059 30.174 53.481 1.00 87.06 915 ALA A C 1
ATOM 7053 O O . ALA A 1 915 ? -28.723 30.720 52.429 1.00 87.06 915 ALA A O 1
ATOM 7054 N N . ALA A 1 916 ? -29.964 30.723 54.298 1.00 87.06 916 ALA A N 1
ATOM 7055 C CA . ALA A 1 916 ? -30.633 31.997 54.044 1.00 87.06 916 ALA A CA 1
ATOM 7056 C C . ALA A 1 916 ? -29.638 33.164 53.959 1.00 87.06 916 ALA A C 1
ATOM 7058 O O . ALA A 1 916 ? -29.806 34.067 53.138 1.00 87.06 916 ALA A O 1
ATOM 7059 N N . THR A 1 917 ? -28.566 33.130 54.755 1.00 87.62 917 THR A N 1
ATOM 7060 C CA . THR A 1 917 ? -27.486 34.125 54.689 1.00 87.62 917 THR A CA 1
ATOM 7061 C C . THR A 1 917 ? -26.727 34.036 53.362 1.00 87.62 917 THR A C 1
ATOM 7063 O O . THR A 1 917 ? -26.516 35.061 52.709 1.00 87.62 917 THR A O 1
ATOM 7066 N N . LYS A 1 918 ? -26.383 32.821 52.907 1.00 87.25 918 LYS A N 1
ATOM 7067 C CA . LYS A 1 918 ? -25.761 32.598 51.588 1.00 87.25 918 LYS A CA 1
ATOM 7068 C C . LYS A 1 918 ? -26.669 33.039 50.438 1.00 87.25 918 LYS A C 1
ATOM 7070 O O . LYS A 1 918 ? -26.209 33.728 49.529 1.00 87.25 918 LYS A O 1
ATOM 7075 N N . TRP A 1 919 ? -27.958 32.709 50.502 1.00 91.88 919 TRP A N 1
ATOM 7076 C CA . TRP A 1 919 ? -28.932 33.135 49.496 1.00 91.88 919 TRP A CA 1
ATOM 7077 C C . TRP A 1 919 ? -29.077 34.660 49.451 1.00 91.88 919 TRP A C 1
ATOM 7079 O O . TRP A 1 919 ? -29.052 35.261 48.379 1.00 91.88 919 TRP A O 1
ATOM 7089 N N . LYS A 1 920 ? -29.125 35.316 50.617 1.00 89.69 920 LYS A N 1
ATOM 7090 C CA . LYS A 1 920 ? -29.169 36.780 50.715 1.00 89.69 920 LYS A CA 1
ATOM 7091 C C . LYS A 1 920 ? -27.940 37.438 50.080 1.00 89.69 920 LYS A C 1
ATOM 7093 O O . LYS A 1 920 ? -28.101 38.450 49.403 1.00 89.69 920 LYS A O 1
ATOM 7098 N N . ALA A 1 921 ? -26.747 36.864 50.250 1.00 88.00 921 ALA A N 1
ATOM 7099 C CA . ALA A 1 921 ? -25.531 37.352 49.596 1.00 88.00 921 ALA A CA 1
ATOM 7100 C C . ALA A 1 921 ? -25.605 37.225 48.060 1.00 88.00 921 ALA A C 1
ATOM 7102 O O . ALA A 1 921 ? -25.223 38.148 47.348 1.00 88.00 921 ALA A O 1
ATOM 7103 N N . ILE A 1 922 ? -26.169 36.132 47.532 1.00 90.00 922 ILE A N 1
ATOM 7104 C CA . ILE A 1 922 ? -26.403 35.975 46.084 1.00 90.00 922 ILE A CA 1
ATOM 7105 C C . ILE A 1 922 ? -27.412 37.020 45.578 1.00 90.00 922 ILE A C 1
ATOM 7107 O O . ILE A 1 922 ? -27.196 37.633 44.531 1.00 90.00 922 ILE A O 1
ATOM 7111 N N . LEU A 1 923 ? -28.486 37.270 46.336 1.00 88.31 923 LEU A N 1
ATOM 7112 C CA . LEU A 1 923 ? -29.518 38.252 45.989 1.00 88.31 923 LEU A CA 1
ATOM 7113 C C . LEU A 1 923 ? -29.020 39.704 46.021 1.00 88.31 923 LEU A C 1
ATOM 7115 O O . LEU A 1 923 ? -29.535 40.523 45.261 1.00 88.31 923 LEU A O 1
ATOM 7119 N N . GLN A 1 924 ? -28.035 40.035 46.862 1.00 88.00 924 GLN A N 1
ATOM 7120 C CA . GLN A 1 924 ? -27.419 41.370 46.884 1.00 88.00 924 GLN A CA 1
ATOM 7121 C C . GLN A 1 924 ? -26.756 41.718 45.545 1.00 88.00 924 GLN A C 1
ATOM 7123 O O . GLN A 1 924 ? -26.835 42.860 45.101 1.00 88.00 924 GLN A O 1
ATOM 7128 N N . ASP A 1 925 ? -26.206 40.719 44.857 1.00 85.00 925 ASP A N 1
ATOM 7129 C CA . ASP A 1 925 ? -25.531 40.887 43.570 1.00 85.00 925 ASP A CA 1
ATOM 7130 C C . ASP A 1 925 ? -26.449 40.643 42.359 1.00 85.00 925 ASP A C 1
ATOM 7132 O O . ASP A 1 925 ? -25.968 40.596 41.223 1.00 85.00 925 ASP A O 1
ATOM 7136 N N . ARG A 1 926 ? -27.769 40.488 42.558 1.00 80.88 926 ARG A N 1
ATOM 7137 C CA . ARG A 1 926 ? -28.722 40.104 41.493 1.00 80.88 926 ARG A CA 1
ATOM 7138 C C . ARG A 1 926 ? -28.773 41.073 40.307 1.00 80.88 926 ARG A C 1
ATOM 7140 O O . ARG A 1 926 ? -29.149 40.678 39.210 1.00 80.88 926 ARG A O 1
ATOM 7147 N N . GLU A 1 927 ? -28.421 42.342 40.523 1.00 78.56 927 GLU A N 1
ATOM 7148 C CA . GLU A 1 927 ? -28.425 43.381 39.481 1.00 78.56 927 GLU A CA 1
ATOM 7149 C C . GLU A 1 927 ? -27.079 43.500 38.745 1.00 78.56 927 GLU A C 1
ATOM 7151 O O . GLU A 1 927 ? -26.983 44.217 37.741 1.00 78.56 927 GLU A O 1
ATOM 7156 N N . SER A 1 928 ? -26.052 42.777 39.209 1.00 83.69 928 SER A N 1
ATOM 7157 C CA . SER A 1 928 ? -24.720 42.771 38.604 1.00 83.69 928 SER A CA 1
ATOM 7158 C C . SER A 1 928 ? -24.741 42.232 37.169 1.00 83.69 928 SER A C 1
ATOM 7160 O O . SER A 1 928 ? -25.566 41.397 36.793 1.00 83.69 928 SER A O 1
ATOM 7162 N N . VAL A 1 929 ? -23.778 42.672 36.352 1.00 77.12 929 VAL A N 1
ATOM 7163 C CA . VAL A 1 929 ? -23.606 42.195 34.964 1.00 77.12 929 VAL A CA 1
ATOM 7164 C C . VAL A 1 929 ? -23.351 40.681 34.907 1.00 77.12 929 VAL A C 1
ATOM 7166 O O . VAL A 1 929 ? -23.701 40.027 33.921 1.00 77.12 929 VAL A O 1
ATOM 7169 N N . ALA A 1 930 ? -22.772 40.120 35.974 1.00 79.25 930 ALA A N 1
ATOM 7170 C CA . ALA A 1 930 ? -22.547 38.690 36.113 1.00 79.25 930 ALA A CA 1
ATOM 7171 C C . ALA A 1 930 ? -23.852 37.914 36.366 1.00 79.25 930 ALA A C 1
ATOM 7173 O O . ALA A 1 930 ? -24.069 36.877 35.746 1.00 79.25 930 ALA A O 1
ATOM 7174 N N . ALA A 1 931 ? -24.745 38.442 37.209 1.00 80.94 931 ALA A N 1
ATOM 7175 C CA . ALA A 1 931 ? -25.990 37.777 37.594 1.00 80.94 931 ALA A CA 1
ATOM 7176 C C . ALA A 1 931 ? -27.038 37.706 36.472 1.00 80.94 931 ALA A C 1
ATOM 7178 O O . ALA A 1 931 ? -27.808 36.753 36.425 1.00 80.94 931 ALA A O 1
ATOM 7179 N N . ARG A 1 932 ? -27.050 38.676 35.544 1.00 79.12 932 ARG A N 1
ATOM 7180 C CA . ARG A 1 932 ? -28.072 38.797 34.478 1.00 79.12 932 ARG A CA 1
ATOM 7181 C C . ARG A 1 932 ? -28.176 37.595 33.535 1.00 79.12 932 ARG A C 1
ATOM 7183 O O . ARG A 1 932 ? -29.187 37.458 32.858 1.00 79.12 932 ARG A O 1
ATOM 7190 N N . VAL A 1 933 ? -27.140 36.761 33.471 1.00 78.12 933 VAL A N 1
ATOM 7191 C CA . VAL A 1 933 ? -27.111 35.555 32.628 1.00 78.12 933 VAL A CA 1
ATOM 7192 C C . VAL A 1 933 ? -27.869 34.391 33.276 1.00 78.12 933 VAL A C 1
ATOM 7194 O O . VAL A 1 933 ? -28.320 33.498 32.569 1.00 78.12 933 VAL A O 1
ATOM 7197 N N . PHE A 1 934 ? -28.035 34.392 34.603 1.00 86.44 934 PHE A N 1
ATOM 7198 C CA . PHE A 1 934 ? -28.560 33.248 35.347 1.00 86.44 934 PHE A CA 1
ATOM 7199 C C . PHE A 1 934 ? -29.954 33.525 35.927 1.00 86.44 934 PHE A C 1
ATOM 7201 O O . PHE A 1 934 ? -30.225 34.583 36.495 1.00 86.44 934 PHE A O 1
ATOM 7208 N N . SER A 1 935 ? -30.847 32.540 35.847 1.00 87.50 935 SER A N 1
ATOM 7209 C CA . SER A 1 935 ? -32.197 32.615 36.403 1.00 87.50 935 SER A CA 1
ATOM 7210 C C . SER A 1 935 ? -32.201 32.256 37.891 1.00 87.50 935 SER A C 1
ATOM 7212 O O . SER A 1 935 ? -32.330 31.092 38.267 1.00 87.50 935 SER A O 1
ATOM 7214 N N . LEU A 1 936 ? -32.115 33.263 38.765 1.00 88.56 936 LEU A N 1
ATOM 7215 C CA . LEU A 1 936 ? -32.280 33.067 40.214 1.00 88.56 936 LEU A CA 1
ATOM 7216 C C . LEU A 1 936 ? -33.637 32.429 40.595 1.00 88.56 936 LEU A C 1
ATOM 7218 O O . LEU A 1 936 ? -33.633 31.540 41.446 1.00 88.56 936 LEU A O 1
ATOM 7222 N N . PRO A 1 937 ? -34.776 32.755 39.941 1.00 87.94 937 PRO A N 1
ATOM 7223 C CA . PRO A 1 937 ? -36.030 32.039 40.183 1.00 87.94 937 PRO A CA 1
ATOM 7224 C C . PRO A 1 937 ? -35.956 30.545 39.837 1.00 87.94 937 PRO A C 1
ATOM 7226 O O . PRO A 1 937 ? -36.613 29.730 40.481 1.00 87.94 937 PRO A O 1
ATOM 7229 N N . ALA A 1 938 ? -35.167 30.155 38.828 1.00 86.56 938 ALA A N 1
ATOM 7230 C CA . ALA A 1 938 ? -34.943 28.743 38.525 1.00 86.56 938 ALA A CA 1
ATOM 7231 C C . ALA A 1 938 ? -34.139 28.040 39.626 1.00 86.56 938 ALA A C 1
ATOM 7233 O O . ALA A 1 938 ? -34.464 26.904 39.965 1.00 86.56 938 ALA A O 1
ATOM 7234 N N . VAL A 1 939 ? -33.157 28.720 40.231 1.00 88.94 939 VAL A N 1
ATOM 7235 C CA . VAL A 1 939 ? -32.403 28.188 41.381 1.00 88.94 939 VAL A CA 1
ATOM 7236 C C . VAL A 1 939 ? -33.350 27.866 42.539 1.00 88.94 939 VAL A C 1
ATOM 7238 O O . VAL A 1 939 ? -33.318 26.749 43.052 1.00 88.94 939 VAL A O 1
ATOM 7241 N N . GLU A 1 940 ? -34.253 28.784 42.899 1.00 88.31 940 GLU A N 1
ATOM 7242 C CA . GLU A 1 940 ? -35.251 28.553 43.957 1.00 88.31 940 GLU A CA 1
ATOM 7243 C C . GLU A 1 940 ? -36.171 27.368 43.630 1.00 88.31 940 GLU A C 1
ATOM 7245 O O . GLU A 1 940 ? -36.411 26.514 44.486 1.00 88.31 940 GLU A O 1
ATOM 7250 N N . ARG A 1 941 ? -36.645 27.257 42.378 1.00 88.12 941 ARG A N 1
ATOM 7251 C CA . ARG A 1 941 ? -37.467 26.113 41.940 1.00 88.12 941 ARG A CA 1
ATOM 7252 C C . ARG A 1 941 ? -36.730 24.783 42.081 1.00 88.12 941 ARG A C 1
ATOM 7254 O O . ARG A 1 941 ? -37.317 23.819 42.571 1.00 88.12 941 ARG A O 1
ATOM 7261 N N . VAL A 1 942 ? -35.462 24.720 41.673 1.00 86.81 942 VAL A N 1
ATOM 7262 C CA . VAL A 1 942 ? -34.654 23.496 41.777 1.00 86.81 942 VAL A CA 1
ATOM 7263 C C . VAL A 1 942 ? -34.381 23.149 43.242 1.00 86.81 942 VAL A C 1
ATOM 7265 O O . VAL A 1 942 ? -34.523 21.990 43.621 1.00 86.81 942 VAL A O 1
ATOM 7268 N N . VAL A 1 943 ? -34.072 24.125 44.101 1.00 87.31 943 VAL A N 1
ATOM 7269 C CA . VAL A 1 943 ? -33.881 23.889 45.546 1.00 87.31 943 VAL A CA 1
ATOM 7270 C C . VAL A 1 943 ? -35.172 23.408 46.215 1.00 87.31 943 VAL A C 1
ATOM 7272 O O . VAL A 1 943 ? -35.145 22.458 47.000 1.00 87.31 943 VAL A O 1
ATOM 7275 N N . HIS A 1 944 ? -36.327 23.974 45.860 1.00 86.69 944 HIS A N 1
ATOM 7276 C CA . HIS A 1 944 ? -37.619 23.466 46.323 1.00 86.69 944 HIS A CA 1
ATOM 7277 C C . HIS A 1 944 ? -37.888 22.032 45.856 1.00 86.69 944 HIS A C 1
ATOM 7279 O O . HIS A 1 944 ? -38.394 21.227 46.640 1.00 86.69 944 HIS A O 1
ATOM 7285 N N . LEU A 1 945 ? -37.516 21.688 44.619 1.00 84.38 945 LEU A N 1
ATOM 7286 C CA . LEU A 1 945 ? -37.618 20.323 44.106 1.00 84.38 945 LEU A CA 1
ATOM 7287 C C . LEU A 1 945 ? -36.727 19.357 44.902 1.00 84.38 945 LEU A C 1
ATOM 7289 O O . LEU A 1 945 ? -37.202 18.298 45.306 1.00 84.38 945 LEU A O 1
ATOM 7293 N N . ILE A 1 946 ? -35.478 19.739 45.194 1.00 82.88 946 ILE A N 1
ATOM 7294 C CA . ILE A 1 946 ? -34.557 18.968 46.046 1.00 82.88 946 ILE A CA 1
ATOM 7295 C C . ILE A 1 946 ? -35.192 18.707 47.420 1.00 82.88 946 ILE A C 1
ATOM 7297 O O . ILE A 1 946 ? -35.304 17.555 47.841 1.00 82.88 946 ILE A O 1
ATOM 7301 N N . ARG A 1 947 ? -35.667 19.757 48.104 1.00 81.50 947 ARG A N 1
ATOM 7302 C CA . ARG A 1 947 ? -36.329 19.632 49.415 1.00 81.50 947 ARG A CA 1
ATOM 7303 C C . ARG A 1 947 ? -37.590 18.763 49.338 1.00 81.50 947 ARG A C 1
ATOM 7305 O O . ARG A 1 947 ? -37.867 18.008 50.264 1.00 81.50 947 ARG A O 1
ATOM 7312 N N . GLY A 1 948 ? -38.334 18.824 48.233 1.00 78.06 948 GLY A N 1
ATOM 7313 C CA . GLY A 1 948 ? -39.512 17.989 47.990 1.00 78.06 948 GLY A CA 1
ATOM 7314 C C . GLY A 1 948 ? -39.191 16.501 47.810 1.00 78.06 948 GLY A C 1
ATOM 7315 O O . GLY A 1 948 ? -39.923 15.663 48.332 1.00 78.06 948 GLY A O 1
ATOM 7316 N N . ILE A 1 949 ? -38.087 16.172 47.127 1.00 74.31 949 ILE A N 1
ATOM 7317 C CA . ILE A 1 949 ? -37.628 14.786 46.913 1.00 74.31 949 ILE A CA 1
ATOM 7318 C C . ILE A 1 949 ? -37.241 14.114 48.240 1.00 74.31 949 ILE A C 1
ATOM 7320 O O . ILE A 1 949 ? -37.482 12.920 48.415 1.00 74.31 949 ILE A O 1
ATOM 7324 N N . TYR A 1 950 ? -36.661 14.867 49.179 1.00 71.69 950 TYR A N 1
ATOM 7325 C CA . TYR A 1 950 ? -36.120 14.327 50.434 1.00 71.69 950 TYR A CA 1
ATOM 7326 C C . TYR A 1 950 ? -36.933 14.663 51.700 1.00 71.69 950 TYR A C 1
ATOM 7328 O O . TYR A 1 950 ? -36.635 14.134 52.768 1.00 71.69 950 TYR A O 1
ATOM 7336 N N . GLY A 1 951 ? -37.959 15.514 51.610 1.00 62.72 951 GLY A N 1
ATOM 7337 C CA . GLY A 1 951 ? -38.717 16.017 52.762 1.00 62.72 951 GLY A CA 1
ATOM 7338 C C . GLY A 1 951 ? -39.710 15.026 53.392 1.00 62.72 951 GLY A C 1
ATOM 7339 O O . GLY A 1 951 ? -40.141 14.046 52.779 1.00 62.72 951 GLY A O 1
ATOM 7340 N N . GLU A 1 952 ? -40.134 15.321 54.626 1.00 48.44 952 GLU A N 1
ATOM 7341 C CA . GLU A 1 952 ? -40.896 14.427 55.522 1.00 48.44 952 GLU A CA 1
ATOM 7342 C C . GLU A 1 952 ? -42.286 13.983 55.030 1.00 48.44 952 GLU A C 1
ATOM 7344 O O . GLU A 1 952 ? -42.793 12.951 55.468 1.00 48.44 952 GLU A O 1
ATOM 7349 N N . ARG A 1 953 ? -42.915 14.707 54.094 1.00 42.19 953 ARG A N 1
ATOM 7350 C CA . ARG A 1 953 ? -44.253 14.359 53.564 1.00 42.19 953 ARG A CA 1
ATOM 7351 C C . ARG A 1 953 ? -44.236 13.324 52.434 1.00 42.19 953 ARG A C 1
ATOM 7353 O O . ARG A 1 953 ? -45.293 12.945 51.927 1.00 42.19 953 ARG A O 1
ATOM 7360 N N . SER A 1 954 ? -43.061 12.836 52.053 1.00 42.84 954 SER A N 1
ATOM 7361 C CA . SER A 1 954 ? -42.908 11.757 51.084 1.00 42.84 954 SER A CA 1
ATOM 7362 C C . SER A 1 954 ? -43.266 10.411 51.742 1.00 42.84 954 SER A C 1
ATOM 7364 O O . SER A 1 954 ? -42.490 9.807 52.483 1.00 42.84 954 SER A O 1
ATOM 7366 N N . GLY A 1 955 ? -44.498 9.927 51.530 1.00 37.81 955 GLY A N 1
ATOM 7367 C CA . GLY A 1 955 ? -44.956 8.641 52.080 1.00 37.81 955 GLY A CA 1
ATOM 7368 C C . GLY A 1 955 ? -43.991 7.485 51.763 1.00 37.81 955 GLY A C 1
ATOM 7369 O O . GLY A 1 955 ? -43.229 7.561 50.805 1.00 37.81 955 GLY A O 1
ATOM 7370 N N . ARG A 1 956 ? -44.035 6.376 52.525 1.00 38.59 956 ARG A N 1
ATOM 7371 C CA . ARG A 1 956 ? -43.111 5.208 52.436 1.00 38.59 956 ARG A CA 1
ATOM 7372 C C . ARG A 1 956 ? -42.762 4.707 51.016 1.00 38.59 956 ARG A C 1
ATOM 7374 O O . ARG A 1 956 ? -41.733 4.054 50.859 1.00 38.59 956 ARG A O 1
ATOM 7381 N N . ARG A 1 957 ? -43.589 4.981 49.998 1.00 36.41 957 ARG A N 1
ATOM 7382 C CA . ARG A 1 957 ? -43.285 4.714 48.578 1.00 36.41 957 ARG A CA 1
ATOM 7383 C C . ARG A 1 957 ? -42.224 5.654 47.987 1.00 36.41 957 ARG A C 1
ATOM 7385 O O . ARG A 1 957 ? -41.354 5.161 47.286 1.00 36.41 957 ARG A O 1
ATOM 7392 N N . SER A 1 958 ? -42.237 6.939 48.331 1.00 37.97 958 SER A N 1
ATOM 7393 C CA . SER A 1 958 ? -41.308 7.954 47.817 1.00 37.97 958 SER A CA 1
ATOM 7394 C C . SER A 1 958 ? -39.933 7.927 48.508 1.00 37.97 958 SER A C 1
ATOM 7396 O O . SER A 1 958 ? -38.920 8.213 47.881 1.00 37.97 958 SER A O 1
ATOM 7398 N N . ARG A 1 959 ? -39.824 7.387 49.733 1.00 39.91 959 ARG A N 1
ATOM 7399 C CA . ARG A 1 959 ? -38.508 7.086 50.347 1.00 39.91 959 ARG A CA 1
ATOM 7400 C C . ARG A 1 959 ? -37.705 5.989 49.622 1.00 39.91 959 ARG A C 1
ATOM 7402 O O . ARG A 1 959 ? -36.486 5.957 49.749 1.00 39.91 959 ARG A O 1
ATOM 7409 N N . LYS A 1 960 ? -38.351 5.106 48.842 1.00 38.47 960 LYS A N 1
ATOM 7410 C CA . LYS A 1 960 ? -37.659 4.168 47.925 1.00 38.47 960 LYS A CA 1
ATOM 7411 C C . LYS A 1 960 ? -37.185 4.846 46.627 1.00 38.47 960 LYS A C 1
ATOM 7413 O O . LYS A 1 960 ? -36.524 4.201 45.821 1.00 38.47 960 LYS A O 1
ATOM 7418 N N . GLU A 1 961 ? -37.516 6.122 46.435 1.00 40.03 961 GLU A N 1
ATOM 7419 C CA . GLU A 1 961 ? -37.257 6.926 45.236 1.00 40.03 961 GLU A CA 1
ATOM 7420 C C . GLU A 1 961 ? -36.246 8.057 45.500 1.00 40.03 961 GLU A C 1
ATOM 7422 O O . GLU A 1 961 ? -36.245 9.056 44.788 1.00 40.03 961 GLU A O 1
ATOM 7427 N N . SER A 1 962 ? -35.396 7.939 46.525 1.00 45.94 962 SER A N 1
ATOM 7428 C CA . SER A 1 962 ? -34.452 9.007 46.867 1.00 45.94 962 SER A CA 1
ATOM 7429 C C . SER A 1 962 ? -33.213 8.996 45.945 1.00 45.94 962 SER A C 1
ATOM 7431 O O . SER A 1 962 ? -32.673 7.925 45.646 1.00 45.94 962 SER A O 1
ATOM 7433 N N . PHE A 1 963 ? -32.786 10.192 45.521 1.00 42.97 963 PHE A N 1
ATOM 7434 C CA . PHE A 1 963 ? -31.760 10.471 44.502 1.00 42.97 963 PHE A CA 1
ATOM 7435 C C . PHE A 1 963 ? -30.349 9.915 44.805 1.00 42.97 963 PHE A C 1
ATOM 7437 O O . PHE A 1 963 ? -30.004 9.682 45.993 1.00 42.97 963 PHE A O 1
#

Sequence (963 aa):
EDALLHVRTLLKAAKHHAIPHSNAAVHVDDNVLSKVGEISVLASEIRECLEQVVKQQGSNVLERKKFDPLQPSTHESDAWSTSLATKAVPANSSQPSVWSGFYNKTLRERFDVLSLMYPRLGRIKQNEPQDVPIESADPVGKLGELPMRTANLMIENCIGVIGIPLGLGLNFVIDGKSLSVPMAVEEPSVVAAASSAAKLVASFGGGFHTATSGNIMTSQIQLVDTPDIETAVKAIADNRERLLAFANTSLCPNMKQRGGGALDIYCRVVSEASRSKFSHRDHNLHWYVPCDDEVVISASESRAQYLVVHIDVDVCEAMGANIVNTVAEGLSDEVSKLTKSRCGLRILTNLCMQRRARSTFEIPVKKLGWKGVDGEDVAQRIVEAYNFAAIDPYRAVTNNKGIMNGVDSVALATGQDWRAIEAAAHCYASRYGQYTSLSHYEITSNTDGVRVLRGKLEFPIAVGSKGGALQTHPGYTATHAILQQPSARALSSIILSVGLAQNFAAIRAIAITGIQKGHMALHARNIAVAAGAPSELVSELCTYMLGRKSINIGTAKEYLHAHAVFSEIQSNSPPISPVPVTLPSMFYVEIPVPHLEGTISLNIAFESINKHPQYIAIMAPPKANGDATSSATLTSIQRQLLGDKGYNQLEKMFMFLASMRSILISDDAGDDREEMKSRANLALQNKLQLLSILLNILAYRLMEVRSQSVSEFMRKILECGDIRTMDVKRCRSILADVPSSDEVLSTGLPLFLALWQVFHYHIEQEVPHTLLQKRLMQEQWRLLNSIVESYELGLANEPSSSGLLTNDAGCDLSEGFLAYMSVQAKRWQATLLLLIDSLALASEVLTPERLDFLNRIGEYMEWEGTIAHDLARYTRAVTERVPNAFVFWLKQKGLHAADGEDFVDEFHRATDLYAATKWKAILQDRESVAARVFSLPAVERVVHLIRGIYGERSGRRSRKESF

Organism: Globisporangium ultimum (strain ATCC 200006 / CBS 805.95 / DAOM BR144) (NCBI:txid431595)

Foldseek 3Di:
DVVLVVVVVVVVVVVPPPDPDDPDDPPPDVVVVVVNVVVVVVVVVVVVVVVVVCVVVVPPPDDDDDAFDWAWLDDPVPPPDPPDPPPDDPLDDPDDDLCPCLVVDDLVSVVVSVCVVQVVLVVPDDPDDDDDDDDDDDSSVQQQDADQVLQCVQDPPRDDDDAFDWDWQALAQEPNDGAIFIFTHNDPPLSVLLNVLSNQLCSFWVHKTKTWLAQKWKKKWKWAPQPDLSQLQVLCVVCWVVLQVCFCVPQPVVQVVVVKTWDGKGKDKDWQVVVVVLVPPDPPDDLDDDDPPDDDDGDPDNTDMIMMMMIMIRNWQALQFVSQLSSQVVSQVVSCVSRVTDIDDIGIDLQGVSTKMKMKTKGFQQSCDDPNRGSVLLQVLLQVLQVCQAPHVVSVVVLQVLLLSQLVRSCVQQVHDSVSFVVFQQVQCCVPPRRGHQKHWDFDADPVRGTIIMIMGMTRDRGGLDDDCCVSGPSNVVSCVSRVSDGRNVSSSVSNSSSRSSSSSQSSCCSPPRVCLVCLLRLLLVLLVVLVHDPNCSNVSSVQCSVVVHRHSVSSVVVVVVVVVVVLVDLVDDDDDDDPDLFFAWEWEWADAPPDPGTQIDIFGWHFQASHHHYAYADDDPDDDPDPDDPPDHDPLNCLQQNPCGRVNVNVVNVLLVLLLCQQPPPPDPPPVPPLQPQFPVSLLVNLVVLLLSLLRRLLSCCLVPVPLSLQLLVLCLVVVDLVPCDPVNLCVSCVPPDSPPNNSSGSVRVSSRSVVVSLCSLVPPQPAPVLSVVLVVLSSLLSVLSSVLLVLQLDPDQDPDDQDPDPLRFRDTPSLVVSLQSQLCSVVQLNSQSSSCSSGDNVLDDPLLNVLSNLLSSLLSLLLQLLVLVLCVVVCVVSVHGGSLCSRCVNVVHDSVCSVVCNVVVCVNSVSVSVVSLVVSVVCCPPPSNVSTDPVSSVVSSVVSNVLRDDPQPPVSSVVHD

pLDDT: mean 76.79, std 19.54, range [23.7, 98.56]

Radius of gyration: 43.61 Å; chains: 1; bounding box: 89×83×146 Å